Protein AF-A0A812ES78-F1 (afdb_monomer)

Secondary structure (DSSP, 8-state):
-HHHHHHHHTT---PPPSS-HHHHHHHHHHHTSSSS-HHHHHHHHHHHHHHHHHHHHHTTTS-SSSTTS-HHHHHHHHHHHHHHHHHH-SS----HHHHHHHHHHHHHHHHHHHHHHHHHHHHHHHHHHHIIIIITT-HHHHHHHHHHHHHHHHHHHHHHHHHHHHHHH--SS-HHHHHHHHHHHHHHHHHHHHHHHHHHHHHHHHHHHHHHHTT--SS---TTS--HHHHHHHHHHHHHHHHHHHHHHHHHHHHTSS--TTTTS--TTHHHHHHHHHHHHHHHHHHHHHHHHHHHHTT-HHHHHHHHHHHHHHHHHGGGGGS-GGGHHHHHHHHHHHHHHHHHHHHHHHHHHTT--HHHHHHHHHTS--S-STTSTTSTTS-------------------------------SSSSSHHHHHHHGGGG--S-----------HHHHHHHHHS-HHHHHHHHHH----SS--EEEEEEEE--SSTT--SS-HHHHHHHHHHHHHHSTT-EEEEEEEEE-S-TTSS-SS-HHHHHHHHHHHHT-TT--EEEE-SS---HHHHHHHHHHHTS-EEEHHHHHHHHHHHH--SHHHHHHHHHHHHHHHHHHHHHHHHHSHHHHS---HHHHHHHHHHHHHHHHHHHHHHHHHHHHHHHHHHHHHHHHHHHHHHT--EEEEEEBTTSSHHHHHHHHHT-SS----SSTTS--S-EEEEEE-TT--EEEEEEPPPB-TT--HHHHHHHHHHHHHHHH-SEEEEEEESSSTTHHHHHHHHHHHHHHHS-HHHHHTPEEEEE-GGGSPTT------STTEEE-BTTTTBTHHHHHHHHHHHHHHHS-EEEEEEEEETT-HHHHHHHHHSEEEEEEE-TTSSEEEEEEEEEHHHHHHHHHHHGGGTTS--------

Organism: Acanthosepion pharaonis (NCBI:txid158019)

pLDDT: mean 70.63, std 23.58, range [19.98, 97.19]

Radius of gyration: 37.99 Å; Cα contacts (8 Å, |Δi|>4): 906; chains: 1; bounding box: 79×87×125 Å

Solvent-accessible surface area (backbone atoms only — not comparable to full-atom values): 52432 Å² total; per-residue (Å²): 107,69,65,56,52,47,70,74,53,72,73,79,85,71,89,80,88,87,82,60,71,75,60,48,61,59,58,54,61,60,61,73,74,49,78,97,46,66,62,30,55,52,50,45,50,50,52,52,56,45,53,53,52,48,54,54,55,71,59,60,84,66,65,87,82,54,75,88,72,46,75,74,56,56,54,56,53,52,53,53,52,54,53,53,50,69,74,71,59,89,82,72,98,60,60,77,69,57,50,52,52,51,50,53,51,52,52,52,52,51,51,54,52,53,52,53,50,50,41,48,45,60,33,40,40,66,62,48,50,48,38,60,78,73,28,71,84,37,70,69,47,48,50,45,20,54,51,31,26,49,42,42,52,52,18,48,51,54,32,50,51,51,39,53,57,50,55,71,69,55,85,70,100,49,66,69,60,55,50,54,51,36,51,56,47,32,53,52,33,42,54,50,38,50,51,52,48,51,52,50,51,52,52,51,50,51,50,54,49,52,63,51,49,80,71,53,87,84,90,81,75,79,80,79,74,77,48,64,64,55,54,22,35,39,33,8,38,17,38,7,51,48,52,30,46,64,63,44,52,59,58,55,56,55,59,76,46,95,61,65,74,41,86,86,59,47,54,80,54,55,65,60,52,50,19,55,46,30,30,42,48,23,49,38,34,20,27,43,28,32,38,38,50,52,17,61,75,68,70,39,61,69,54,39,52,53,42,56,50,50,50,51,50,54,59,58,46,60,56,57,52,74,72,48,69,92,50,29,67,60,35,46,50,53,44,44,55,50,43,48,50,52,34,53,52,44,44,54,47,30,37,45,76,66,70,34,45,75,65,57,48,51,54,60,59,70,73,55,81,80,96,80,72,82,81,66,76,79,63,76,84,63,89,84,88,87,85,86,82,91,87,85,92,86,87,90,82,90,89,84,88,82,88,81,90,81,88,86,87,88,88,88,89,79,81,77,72,70,66,68,56,63,67,60,76,62,53,89,80,67,89,83,84,79,79,81,73,86,67,93,63,79,44,72,66,59,49,50,41,72,78,61,68,48,65,70,55,52,49,48,43,50,74,68,58,70,72,70,97,62,59,40,31,25,35,37,38,36,62,42,51,86,65,66,98,80,40,69,82,58,55,74,68,56,54,46,53,51,55,49,46,58,44,54,55,36,83,64,30,40,76,78,45,72,46,80,40,75,25,89,44,76,87,44,85,63,41,48,54,72,67,64,43,51,56,49,51,52,56,54,68,73,37,83,76,55,57,29,35,37,40,65,42,50,70,69,53,28,63,45,46,52,50,53,24,64,75,67,72,38,56,67,38,30,40,46,54,55,53,52,51,48,45,60,78,44,38,78,48,73,68,43,44,44,32,49,56,50,43,47,46,66,57,42,61,60,30,52,71,40,55,54,65,68,34,68,83,55,74,74,53,98,46,78,73,50,56,54,51,50,53,49,48,51,51,50,52,53,49,52,50,50,54,49,48,53,51,41,55,50,53,52,52,54,55,49,52,53,51,53,50,54,47,52,53,37,60,76,69,61,54,49,36,36,20,39,40,38,46,44,72,20,45,56,62,34,41,50,29,58,64,44,68,48,81,87,63,75,75,62,102,38,64,53,68,46,57,54,70,44,81,41,72,32,64,37,91,70,56,44,59,34,34,41,33,42,42,50,42,46,69,81,78,66,36,70,78,50,45,69,46,46,47,69,58,48,48,59,52,58,68,31,74,39,42,35,40,29,35,36,64,56,45,94,53,37,69,41,54,48,52,52,51,49,58,55,44,66,77,69,41,59,75,66,58,63,70,67,35,34,39,36,37,19,47,57,82,71,46,68,91,87,70,82,76,85,68,90,50,99,51,52,42,66,25,25,45,88,83,45,45,47,47,71,59,48,43,50,51,53,48,52,53,45,49,74,73,41,74,54,39,81,44,79,42,84,41,56,71,93,34,73,64,54,59,48,40,69,72,74,38,32,69,67,47,75,41,72,37,100,80,66,59,32,28,44,34,33,30,45,40,34,67,68,58,49,51,50,49,48,63,72,58,53,83,59,62,92,76,64,84,81,84,75,92,75,137

Structure (mmCIF, N/CA/C/O backbone):
data_AF-A0A812ES78-F1
#
_entry.id   AF-A0A812ES78-F1
#
loop_
_atom_site.group_PDB
_atom_site.id
_atom_site.type_symbol
_atom_site.label_atom_id
_atom_site.label_alt_id
_atom_site.label_comp_id
_atom_site.label_asym_id
_atom_site.label_entity_id
_atom_site.label_seq_id
_atom_site.pdbx_PDB_ins_code
_atom_site.Cartn_x
_atom_site.Cartn_y
_atom_site.Cartn_z
_atom_site.occupancy
_atom_site.B_iso_or_equiv
_atom_site.auth_seq_id
_atom_site.auth_comp_id
_atom_site.auth_asym_id
_atom_site.auth_atom_id
_atom_site.pdbx_PDB_model_num
ATOM 1 N N . MET A 1 1 ? 6.426 10.282 44.924 1.00 28.56 1 MET A N 1
ATOM 2 C CA . MET A 1 1 ? 5.993 11.117 43.774 1.00 28.56 1 MET A CA 1
ATOM 3 C C . MET A 1 1 ? 6.080 10.393 42.432 1.00 28.56 1 MET A C 1
ATOM 5 O O . MET A 1 1 ? 5.099 10.436 41.704 1.00 28.56 1 MET A O 1
ATOM 9 N N . LEU A 1 2 ? 7.175 9.691 42.109 1.00 24.39 2 LEU A N 1
ATOM 10 C CA . LEU A 1 2 ? 7.268 8.866 40.891 1.00 24.39 2 LEU A CA 1
ATOM 11 C C . LEU A 1 2 ? 6.219 7.732 40.870 1.00 24.39 2 LEU A C 1
ATOM 13 O O . LEU A 1 2 ? 5.549 7.545 39.862 1.00 24.39 2 LEU A O 1
ATOM 17 N N . ASP A 1 3 ? 5.963 7.088 42.015 1.00 25.50 3 ASP A N 1
ATOM 18 C CA . ASP A 1 3 ? 4.891 6.085 42.147 1.00 25.50 3 ASP A CA 1
ATOM 19 C C . ASP A 1 3 ? 3.481 6.675 42.038 1.00 25.50 3 ASP A C 1
ATOM 21 O O . ASP A 1 3 ? 2.593 6.044 41.477 1.00 25.50 3 ASP A O 1
ATOM 25 N N . PHE A 1 4 ? 3.279 7.920 42.485 1.00 29.83 4 PHE A N 1
ATOM 26 C CA . PHE A 1 4 ? 2.024 8.648 42.271 1.00 29.83 4 PHE A CA 1
ATOM 27 C C . PHE A 1 4 ? 1.841 8.997 40.784 1.00 29.83 4 PHE A C 1
ATOM 29 O O . PHE A 1 4 ? 0.738 8.895 40.256 1.00 29.83 4 PHE A O 1
ATOM 36 N N . PHE A 1 5 ? 2.925 9.321 40.073 1.00 28.08 5 PHE A N 1
ATOM 37 C CA . PHE A 1 5 ? 2.930 9.535 38.623 1.00 28.08 5 PHE A CA 1
ATOM 38 C C . PHE A 1 5 ? 2.616 8.248 37.842 1.00 28.08 5 PHE A C 1
ATOM 40 O O . PHE A 1 5 ? 1.822 8.274 36.903 1.00 28.08 5 PHE A O 1
ATOM 47 N N . ILE A 1 6 ? 3.181 7.112 38.258 1.00 32.69 6 ILE A N 1
ATOM 48 C CA . ILE A 1 6 ? 2.980 5.809 37.609 1.00 32.69 6 ILE A CA 1
ATOM 49 C C . ILE A 1 6 ? 1.581 5.250 37.912 1.00 32.69 6 ILE A C 1
ATOM 51 O O . ILE A 1 6 ? 0.901 4.782 36.998 1.00 32.69 6 ILE A O 1
ATOM 55 N N . GLN A 1 7 ? 1.099 5.349 39.155 1.00 29.05 7 GLN A N 1
ATOM 56 C CA . GLN A 1 7 ? -0.223 4.834 39.535 1.00 29.05 7 GLN A CA 1
ATOM 57 C C . GLN A 1 7 ? -1.382 5.702 39.034 1.00 29.05 7 GLN A C 1
ATOM 59 O O . GLN A 1 7 ? -2.423 5.157 38.668 1.00 29.05 7 GLN A O 1
ATOM 64 N N . THR A 1 8 ? -1.216 7.027 38.974 1.00 27.41 8 THR A N 1
ATOM 65 C CA . THR A 1 8 ? -2.306 7.930 38.560 1.00 27.41 8 THR A CA 1
ATOM 66 C C . THR A 1 8 ? -2.418 8.041 37.035 1.00 27.41 8 THR A C 1
ATOM 68 O O . THR A 1 8 ? -3.522 8.202 36.516 1.00 27.41 8 THR A O 1
ATOM 71 N N . PHE A 1 9 ? -1.311 7.892 36.290 1.00 33.19 9 PHE A N 1
ATOM 72 C CA . PHE A 1 9 ? -1.285 8.090 34.831 1.00 33.19 9 PHE A CA 1
ATOM 73 C C . PHE A 1 9 ? -0.925 6.848 34.001 1.00 33.19 9 PHE A C 1
ATOM 75 O O . PHE A 1 9 ? -1.087 6.878 32.780 1.00 33.19 9 PHE A O 1
ATOM 82 N N . GLY A 1 10 ? -0.571 5.722 34.630 1.00 27.12 10 GLY A N 1
ATOM 83 C CA . GLY A 1 10 ? -0.339 4.432 33.960 1.00 27.12 10 GLY A CA 1
ATOM 84 C C . GLY A 1 10 ? -1.567 3.823 33.264 1.00 27.12 10 GLY A C 1
ATOM 85 O O . GLY A 1 10 ? -1.452 2.784 32.626 1.00 27.12 10 GLY A O 1
ATOM 86 N N . ASN A 1 11 ? -2.735 4.473 33.344 1.00 26.42 11 ASN A N 1
ATOM 87 C CA . ASN A 1 11 ? -3.983 4.038 32.708 1.00 26.42 11 ASN A CA 1
ATOM 88 C C . ASN A 1 11 ? -4.496 4.960 31.584 1.00 26.42 11 ASN A C 1
ATOM 90 O O . ASN A 1 11 ? -5.598 4.741 31.073 1.00 26.42 11 ASN A O 1
ATOM 94 N N . ILE A 1 12 ? -3.722 5.957 31.134 1.00 27.69 12 ILE A N 1
ATOM 95 C CA . ILE A 1 12 ? -4.085 6.761 29.951 1.00 27.69 12 ILE A CA 1
ATOM 96 C C . ILE A 1 12 ? -3.491 6.131 28.686 1.00 27.69 12 ILE A C 1
ATOM 98 O O . ILE A 1 12 ? -2.627 6.686 28.024 1.00 27.69 12 ILE A O 1
ATOM 102 N N . ASN A 1 13 ? -3.995 4.951 28.337 1.00 27.56 13 ASN A N 1
ATOM 103 C CA . ASN A 1 13 ? -3.911 4.396 26.987 1.00 27.56 13 ASN A CA 1
ATOM 104 C C . ASN A 1 13 ? -5.300 3.883 26.594 1.00 27.56 13 ASN A C 1
ATOM 106 O O . ASN A 1 13 ? -5.565 2.689 26.494 1.00 27.56 13 ASN A O 1
ATOM 110 N N . ARG A 1 14 ? -6.235 4.820 26.410 1.00 26.97 14 ARG A N 1
ATOM 111 C CA . ARG A 1 14 ? -7.493 4.571 25.699 1.00 26.97 14 ARG A CA 1
ATOM 112 C C . ARG A 1 14 ? -7.799 5.770 24.803 1.00 26.97 14 ARG A C 1
ATOM 114 O O . ARG A 1 14 ? -8.027 6.857 25.332 1.00 26.97 14 ARG A O 1
ATOM 121 N N . PRO A 1 15 ? -7.835 5.614 23.472 1.00 26.17 15 PRO A N 1
ATOM 122 C CA . PRO A 1 15 ? -8.335 6.670 22.607 1.00 26.17 15 PRO A CA 1
ATOM 123 C C . PRO A 1 15 ? -9.850 6.810 22.822 1.00 26.17 15 PRO A C 1
ATOM 125 O O . PRO A 1 15 ? -10.594 5.842 22.673 1.00 26.17 15 PRO A O 1
ATOM 128 N N . ARG A 1 16 ? -10.320 8.012 23.175 1.00 24.00 16 ARG A N 1
ATOM 129 C CA . ARG A 1 16 ? -11.729 8.395 22.988 1.00 24.00 16 ARG A CA 1
ATOM 130 C C . ARG A 1 16 ? -11.893 8.891 21.543 1.00 24.00 16 ARG A C 1
ATOM 132 O O . ARG A 1 16 ? -11.176 9.822 21.174 1.00 24.00 16 ARG A O 1
ATOM 139 N N . PRO A 1 17 ? -12.794 8.329 20.723 1.00 32.72 17 PRO A N 1
ATOM 140 C CA . PRO A 1 17 ? -13.181 8.945 19.462 1.00 32.72 17 PRO A CA 1
ATOM 141 C C . PRO A 1 17 ? -14.348 9.909 19.721 1.00 32.72 17 PRO A C 1
ATOM 143 O O . PRO A 1 17 ? -15.300 9.516 20.385 1.00 32.72 17 PRO A O 1
ATOM 146 N N . ASP A 1 18 ? -14.231 11.173 19.287 1.00 30.78 18 ASP A N 1
ATOM 147 C CA . ASP A 1 18 ? -15.304 11.882 18.544 1.00 30.78 18 ASP A CA 1
ATOM 148 C C . ASP A 1 18 ? -15.150 13.408 18.376 1.00 30.78 18 ASP A C 1
ATOM 150 O O . ASP A 1 18 ? -15.994 14.028 17.736 1.00 30.78 18 ASP A O 1
ATOM 154 N N . THR A 1 19 ? -14.065 14.061 18.804 1.00 29.50 19 THR A N 1
ATOM 155 C CA . THR A 1 19 ? -13.957 15.538 18.648 1.00 29.50 19 THR A CA 1
ATOM 156 C C . THR A 1 19 ? -12.791 16.052 17.801 1.00 29.50 19 THR A C 1
ATOM 158 O O . THR A 1 19 ? -12.587 17.259 17.704 1.00 29.50 19 THR A O 1
ATOM 161 N N . ASP A 1 20 ? -12.065 15.178 17.098 1.00 36.34 20 ASP A N 1
ATOM 162 C CA . ASP A 1 20 ? -10.758 15.535 16.511 1.00 36.34 20 ASP A CA 1
ATOM 163 C C . ASP A 1 20 ? -10.748 15.711 14.970 1.00 36.34 20 ASP A C 1
ATOM 165 O O . ASP A 1 20 ? -9.723 16.015 14.360 1.00 36.34 20 ASP A O 1
ATOM 169 N N . VAL A 1 21 ? -11.889 15.552 14.285 1.00 32.97 21 VAL A N 1
ATOM 170 C CA . VAL A 1 21 ? -11.909 15.474 12.805 1.00 32.97 21 VAL A CA 1
ATOM 171 C C . VAL A 1 21 ? -11.806 16.849 12.120 1.00 32.97 21 VAL A C 1
ATOM 173 O O . VAL A 1 21 ? -11.183 16.967 11.063 1.00 32.97 21 VAL A O 1
ATOM 176 N N . ARG A 1 22 ? -12.324 17.933 12.721 1.00 28.38 22 ARG A N 1
ATOM 177 C CA . ARG A 1 22 ? -12.240 19.282 12.114 1.00 28.38 22 ARG A CA 1
ATOM 178 C C . ARG A 1 22 ? -10.906 19.997 12.349 1.00 28.38 22 ARG A C 1
ATOM 180 O O . ARG A 1 22 ? -10.506 20.779 11.489 1.00 28.38 22 ARG A O 1
ATOM 187 N N . MET A 1 23 ? -10.189 19.710 13.441 1.00 28.39 23 MET A N 1
ATOM 188 C CA . MET A 1 23 ? -8.845 20.271 13.667 1.00 28.39 23 MET A CA 1
ATOM 189 C C . MET A 1 23 ? -7.761 19.552 12.850 1.00 28.39 23 MET A C 1
ATOM 191 O O . MET A 1 23 ? -6.825 20.202 12.377 1.00 28.39 23 MET A O 1
ATOM 195 N N . ARG A 1 24 ? -7.914 18.240 12.598 1.00 27.80 24 ARG A N 1
ATOM 196 C CA . ARG A 1 24 ? -6.965 17.447 11.796 1.00 27.80 24 ARG A CA 1
ATOM 197 C C . ARG A 1 24 ? -6.819 17.940 10.357 1.00 27.80 24 ARG A C 1
ATOM 199 O O . ARG A 1 24 ? -5.692 18.053 9.887 1.00 27.80 24 ARG A O 1
ATOM 206 N N . SER A 1 25 ? -7.908 18.300 9.669 1.00 29.19 25 SER A N 1
ATOM 207 C CA . SER A 1 25 ? -7.805 18.732 8.260 1.00 29.19 25 SER A CA 1
ATOM 208 C C . SER A 1 25 ? -7.087 20.079 8.088 1.00 29.19 25 SER A C 1
ATOM 210 O O . SER A 1 25 ? -6.364 20.272 7.112 1.00 29.19 25 SER A O 1
ATOM 212 N N . ARG A 1 26 ? -7.201 20.995 9.062 1.00 27.58 26 ARG A N 1
ATOM 213 C CA . ARG A 1 26 ? -6.536 22.309 9.003 1.00 27.58 26 ARG A CA 1
ATOM 214 C C . ARG A 1 26 ? -5.067 22.260 9.428 1.00 27.58 26 ARG A C 1
ATOM 216 O O . ARG A 1 26 ? -4.263 22.968 8.835 1.00 27.58 26 ARG A O 1
ATOM 223 N N . ALA A 1 27 ? -4.692 21.397 10.376 1.00 29.55 27 ALA A N 1
ATOM 224 C CA . ALA A 1 27 ? -3.289 21.225 10.772 1.00 29.55 27 ALA A CA 1
ATOM 225 C C . ALA A 1 27 ? -2.450 20.499 9.699 1.00 29.55 27 ALA A C 1
ATOM 227 O O . ALA A 1 27 ? -1.281 20.829 9.514 1.00 29.55 27 ALA A O 1
ATOM 228 N N . ILE A 1 28 ? -3.055 19.556 8.963 1.00 32.34 28 ILE A N 1
ATOM 229 C CA . ILE A 1 28 ? -2.383 18.766 7.914 1.00 32.34 28 ILE A CA 1
ATOM 230 C C . ILE A 1 28 ? -2.148 19.586 6.630 1.00 32.34 28 ILE A C 1
ATOM 232 O O . ILE A 1 28 ? -1.137 19.399 5.953 1.00 32.34 28 ILE A O 1
ATOM 236 N N . ASN A 1 29 ? -3.025 20.545 6.312 1.00 28.56 29 ASN A N 1
ATOM 237 C CA . ASN A 1 29 ? -2.835 21.415 5.143 1.00 28.56 29 ASN A CA 1
ATOM 238 C C . ASN A 1 29 ? -1.760 22.496 5.356 1.00 28.56 29 ASN A C 1
ATOM 240 O O . ASN A 1 29 ? -1.148 22.946 4.390 1.00 28.56 29 ASN A O 1
ATOM 244 N N . ILE A 1 30 ? -1.466 22.871 6.605 1.00 31.86 30 ILE A N 1
ATOM 245 C CA . ILE A 1 30 ? -0.393 23.828 6.921 1.00 31.86 30 ILE A CA 1
ATOM 246 C C . ILE A 1 30 ? 0.985 23.145 6.868 1.00 31.86 30 ILE A C 1
ATOM 248 O O . ILE A 1 30 ? 1.949 23.751 6.401 1.00 31.86 30 ILE A O 1
ATOM 252 N N . THR A 1 31 ? 1.086 21.869 7.257 1.00 31.59 31 THR A N 1
ATOM 253 C CA . THR A 1 31 ? 2.348 21.106 7.224 1.00 31.59 31 THR A CA 1
ATOM 254 C C . THR A 1 31 ? 2.754 20.614 5.833 1.00 31.59 31 THR A C 1
ATOM 256 O O . THR A 1 31 ? 3.939 20.391 5.613 1.00 31.59 31 THR A O 1
ATOM 259 N N . LYS A 1 32 ? 1.826 20.488 4.873 1.00 29.23 32 LYS A N 1
ATOM 260 C CA . LYS A 1 32 ? 2.153 20.092 3.484 1.00 29.23 32 LYS A CA 1
ATOM 261 C C . LYS A 1 32 ? 2.744 21.213 2.619 1.00 29.23 32 LYS A C 1
ATOM 263 O O . LYS A 1 32 ? 3.312 20.926 1.574 1.00 29.23 32 LYS A O 1
ATOM 268 N N . SER A 1 33 ? 2.625 22.476 3.033 1.00 31.33 33 SER A N 1
ATOM 269 C CA . SER A 1 33 ? 2.999 23.637 2.208 1.00 31.33 33 SER A CA 1
ATOM 270 C C . SER A 1 33 ? 4.371 24.245 2.545 1.00 31.33 33 SER A C 1
ATOM 272 O O . SER A 1 33 ? 4.831 25.130 1.825 1.00 31.33 33 SER A O 1
ATOM 274 N N . VAL A 1 34 ? 5.022 23.811 3.625 1.00 29.05 34 VAL A N 1
ATOM 275 C CA . VAL A 1 34 ? 6.315 24.348 4.071 1.00 29.05 34 VAL A CA 1
ATOM 276 C C . VAL A 1 34 ? 7.290 23.180 4.188 1.00 29.05 34 VAL A C 1
ATOM 278 O O . VAL A 1 34 ? 7.294 22.465 5.187 1.00 29.05 34 VAL A O 1
ATOM 281 N N . GLY A 1 35 ? 8.061 22.942 3.125 1.00 29.25 35 GLY A N 1
ATOM 282 C CA . GLY A 1 35 ? 9.176 21.993 3.144 1.00 29.25 35 GLY A CA 1
ATOM 283 C C . GLY A 1 35 ? 10.231 22.402 4.176 1.00 29.25 35 GLY A C 1
ATOM 284 O O . GLY A 1 35 ? 10.423 23.591 4.399 1.00 29.25 35 GLY A O 1
ATOM 285 N N . ASP A 1 36 ? 10.842 21.407 4.826 1.00 31.36 36 ASP A N 1
ATOM 286 C CA . ASP A 1 36 ? 11.993 21.424 5.756 1.00 31.36 36 ASP A CA 1
ATOM 287 C C . ASP A 1 36 ? 12.045 22.470 6.902 1.00 31.36 36 ASP A C 1
ATOM 289 O O . ASP A 1 36 ? 12.940 22.421 7.741 1.00 31.36 36 ASP A O 1
ATOM 293 N N . ASP A 1 37 ? 11.030 23.322 7.053 1.00 39.28 37 ASP A N 1
ATOM 294 C CA . ASP A 1 37 ? 10.971 24.443 8.008 1.00 39.28 37 ASP A CA 1
ATOM 295 C C . ASP A 1 37 ? 9.998 24.184 9.189 1.00 39.28 37 ASP A C 1
ATOM 297 O O . ASP A 1 37 ? 9.338 25.072 9.732 1.00 39.28 37 ASP A O 1
ATOM 301 N N . VAL A 1 38 ? 9.863 22.927 9.625 1.00 43.41 38 VAL A N 1
ATOM 302 C CA . VAL A 1 38 ? 8.895 22.529 10.675 1.00 43.41 38 VAL A CA 1
ATOM 303 C C . VAL A 1 38 ? 9.298 23.037 12.068 1.00 43.41 38 VAL A C 1
ATOM 305 O O . VAL A 1 38 ? 8.436 23.312 12.908 1.00 43.41 38 VAL A O 1
ATOM 308 N N . LEU A 1 39 ? 10.599 23.173 12.338 1.00 42.72 39 LEU A N 1
ATOM 309 C CA . LEU A 1 39 ? 11.100 23.629 13.637 1.00 42.72 39 LEU A CA 1
ATOM 310 C C . LEU A 1 39 ? 11.007 25.155 13.781 1.00 42.72 39 LEU A C 1
ATOM 312 O O . LEU A 1 39 ? 10.615 25.636 14.844 1.00 42.72 39 LEU A O 1
ATOM 316 N N . SER A 1 40 ? 11.269 25.906 12.708 1.00 35.28 40 SER A N 1
ATOM 317 C CA . SER A 1 40 ? 11.150 27.368 12.685 1.00 35.28 40 SER A CA 1
ATOM 318 C C . SER A 1 40 ? 9.693 27.807 12.887 1.00 35.28 40 SER A C 1
ATOM 320 O O . SER A 1 40 ? 9.424 28.669 13.720 1.00 35.28 40 SER A O 1
ATOM 322 N N . VAL A 1 41 ? 8.717 27.136 12.268 1.00 36.34 41 VAL A N 1
ATOM 323 C CA . VAL A 1 41 ? 7.283 27.413 12.494 1.00 36.34 41 VAL A CA 1
ATOM 324 C C . VAL A 1 41 ? 6.843 27.093 13.935 1.00 36.34 41 VAL A C 1
ATOM 326 O O . VAL A 1 41 ? 6.060 27.843 14.520 1.00 36.34 41 VAL A O 1
ATOM 329 N N . ARG A 1 42 ? 7.378 26.031 14.557 1.00 44.50 42 ARG A N 1
ATOM 330 C CA . ARG A 1 42 ? 7.084 25.679 15.964 1.00 44.50 42 ARG A CA 1
ATOM 331 C C . ARG A 1 42 ? 7.721 26.649 16.965 1.00 44.50 42 ARG A C 1
ATOM 333 O O . ARG A 1 42 ? 7.070 27.027 17.935 1.00 44.50 42 ARG A O 1
ATOM 340 N N . LEU A 1 43 ? 8.947 27.102 16.703 1.00 38.72 43 LEU A N 1
ATOM 341 C CA . LEU A 1 43 ? 9.616 28.173 17.457 1.00 38.72 43 LEU A CA 1
ATOM 342 C C . LEU A 1 43 ? 8.928 29.534 17.270 1.00 38.72 43 LEU A C 1
ATOM 344 O O . LEU A 1 43 ? 8.849 30.314 18.212 1.00 38.72 43 LEU A O 1
ATOM 348 N N . CYS A 1 44 ? 8.350 29.795 16.099 1.00 37.12 44 CYS A N 1
ATOM 349 C CA . CYS A 1 44 ? 7.553 30.991 15.827 1.00 37.12 44 CYS A CA 1
ATOM 350 C C . CYS A 1 44 ? 6.209 30.984 16.583 1.00 37.12 44 CYS A C 1
ATOM 352 O O . CYS A 1 44 ? 5.762 32.025 17.069 1.00 37.12 44 CYS A O 1
ATOM 354 N N . PHE A 1 45 ? 5.590 29.806 16.740 1.00 37.00 45 PHE A N 1
ATOM 355 C CA . PHE A 1 45 ? 4.428 29.604 17.615 1.00 37.00 45 PHE A CA 1
ATOM 356 C C . PHE A 1 45 ? 4.765 29.901 19.079 1.00 37.00 45 PHE A C 1
ATOM 358 O O . PHE A 1 45 ? 3.989 30.561 19.763 1.00 37.00 45 PHE A O 1
ATOM 365 N N . LEU A 1 46 ? 5.946 29.467 19.532 1.00 43.00 46 LEU A N 1
ATOM 366 C CA . LEU A 1 46 ? 6.466 29.759 20.869 1.00 43.00 46 LEU A CA 1
ATOM 367 C C . LEU A 1 46 ? 6.717 31.257 21.062 1.00 43.00 46 LEU A C 1
ATOM 369 O O . LEU A 1 46 ? 6.296 31.809 22.072 1.00 43.00 46 LEU A O 1
ATOM 373 N N . PHE A 1 47 ? 7.309 31.930 20.072 1.00 36.47 47 PHE A N 1
ATOM 374 C CA . PHE A 1 47 ? 7.552 33.375 20.113 1.00 36.47 47 PHE A CA 1
ATOM 375 C C . PHE A 1 47 ? 6.245 34.188 20.109 1.00 36.47 47 PHE A C 1
ATOM 377 O O . PHE A 1 47 ? 6.128 35.172 20.828 1.00 36.47 47 PHE A O 1
ATOM 384 N N . SER A 1 48 ? 5.222 33.741 19.369 1.00 34.00 48 SER A N 1
ATOM 385 C CA . SER A 1 48 ? 3.908 34.408 19.311 1.00 34.00 48 SER A CA 1
ATOM 386 C C . SER A 1 48 ? 3.085 34.203 20.589 1.00 34.00 48 SER A C 1
ATOM 388 O O . SER A 1 48 ? 2.460 35.144 21.077 1.00 34.00 48 SER A O 1
ATOM 390 N N . PHE A 1 49 ? 3.124 32.999 21.174 1.00 36.22 49 PHE A N 1
ATOM 391 C CA . PHE A 1 49 ? 2.512 32.718 22.479 1.00 36.22 49 PHE A CA 1
ATOM 392 C C . PHE A 1 49 ? 3.210 33.514 23.598 1.00 36.22 49 PHE A C 1
ATOM 394 O O . PHE A 1 49 ? 2.557 34.015 24.511 1.00 36.22 49 PHE A O 1
ATOM 401 N N . PHE A 1 50 ? 4.528 33.706 23.477 1.00 39.22 50 PHE A N 1
ATOM 402 C CA . PHE A 1 50 ? 5.351 34.484 24.402 1.00 39.22 50 PHE A CA 1
ATOM 403 C C . PHE A 1 50 ? 5.151 36.003 24.269 1.00 39.22 50 PHE A C 1
ATOM 405 O O . PHE A 1 50 ? 5.015 36.674 25.285 1.00 39.22 50 PHE A O 1
ATOM 412 N N . CYS A 1 51 ? 5.027 36.555 23.055 1.00 32.59 51 CYS A N 1
ATOM 413 C CA . CYS A 1 51 ? 4.623 37.955 22.860 1.00 32.59 51 CYS A CA 1
ATOM 414 C C . CYS A 1 51 ? 3.215 38.229 23.416 1.00 32.59 51 CYS A C 1
ATOM 416 O O . CYS A 1 51 ? 2.986 39.300 23.971 1.00 32.59 51 CYS A O 1
ATOM 418 N N . GLY A 1 52 ? 2.295 37.259 23.335 1.00 30.16 52 GLY A N 1
ATOM 419 C CA . GLY A 1 52 ? 0.980 37.341 23.983 1.00 30.16 52 GLY A CA 1
ATOM 420 C C . GLY A 1 52 ? 1.053 37.315 25.516 1.00 30.16 52 GLY A C 1
ATOM 421 O O . GLY A 1 52 ? 0.338 38.062 26.179 1.00 30.16 52 GLY A O 1
ATOM 422 N N . ALA A 1 53 ? 1.955 36.512 26.090 1.00 32.56 53 ALA A N 1
ATOM 423 C CA . ALA A 1 53 ? 2.208 36.488 27.532 1.00 32.56 53 ALA A CA 1
ATOM 424 C C . ALA A 1 53 ? 2.905 37.772 28.029 1.00 32.56 53 ALA A C 1
ATOM 426 O O . ALA A 1 53 ? 2.531 38.298 29.072 1.00 32.56 53 ALA A O 1
ATOM 427 N N . LEU A 1 54 ? 3.847 38.329 27.259 1.00 31.55 54 LEU A N 1
ATOM 428 C CA . LEU A 1 54 ? 4.500 39.615 27.540 1.00 31.55 54 LEU A CA 1
ATOM 429 C C . LEU A 1 54 ? 3.540 40.807 27.422 1.00 31.55 54 LEU A C 1
ATOM 431 O O . LEU A 1 54 ? 3.611 41.716 28.244 1.00 31.55 54 LEU A O 1
ATOM 435 N N . ALA A 1 55 ? 2.613 40.799 26.458 1.00 29.03 55 ALA A N 1
ATOM 436 C CA . ALA A 1 55 ? 1.571 41.825 26.348 1.00 29.03 55 ALA A CA 1
ATOM 437 C C . ALA A 1 55 ? 0.627 41.824 27.567 1.00 29.03 55 ALA A C 1
ATOM 439 O O . ALA A 1 55 ? 0.209 42.886 28.023 1.00 29.03 55 ALA A O 1
ATOM 440 N N . ASN A 1 56 ? 0.366 40.648 28.151 1.00 32.44 56 ASN A N 1
ATOM 441 C CA . ASN A 1 56 ? -0.375 40.524 29.410 1.00 32.44 56 ASN A CA 1
ATOM 442 C C . ASN A 1 56 ? 0.438 40.976 30.638 1.00 32.44 56 ASN A C 1
ATOM 444 O O . ASN A 1 56 ? -0.152 41.458 31.599 1.00 32.44 56 ASN A O 1
ATOM 448 N N . ILE A 1 57 ? 1.773 40.874 30.605 1.00 32.81 57 ILE A N 1
ATOM 449 C CA . ILE A 1 57 ? 2.665 41.386 31.662 1.00 32.81 57 ILE A CA 1
ATOM 450 C C . ILE A 1 57 ? 2.791 42.919 31.585 1.00 32.81 57 ILE A C 1
ATOM 452 O O . ILE A 1 57 ? 2.780 43.586 32.614 1.00 32.81 57 ILE A O 1
ATOM 456 N N . ALA A 1 58 ? 2.821 43.505 30.382 1.00 29.12 58 ALA A N 1
ATOM 457 C CA . ALA A 1 58 ? 2.823 44.962 30.198 1.00 29.12 58 ALA A CA 1
ATOM 458 C C . ALA A 1 58 ? 1.494 45.626 30.626 1.00 29.12 58 ALA A C 1
ATOM 460 O O . ALA A 1 58 ? 1.484 46.785 31.036 1.00 29.12 58 ALA A O 1
ATOM 461 N N . GLY A 1 59 ? 0.381 44.883 30.588 1.00 30.91 59 GLY A N 1
ATOM 462 C CA . GLY A 1 59 ? -0.912 45.297 31.147 1.00 30.91 59 GLY A CA 1
ATOM 463 C C . GLY A 1 59 ? -1.050 45.106 32.666 1.00 30.91 59 GLY A C 1
ATOM 464 O O . GLY A 1 59 ? -2.044 45.540 33.238 1.00 30.91 59 GLY A O 1
ATOM 465 N N . PHE A 1 60 ? -0.063 44.494 33.331 1.00 30.22 60 PHE A N 1
ATOM 466 C CA . PHE A 1 60 ? -0.108 44.101 34.748 1.00 30.22 60 PHE A CA 1
ATOM 467 C C . PHE A 1 60 ? 0.346 45.209 35.719 1.00 30.22 60 PHE A C 1
ATOM 469 O O . PHE A 1 60 ? 0.617 44.941 36.885 1.00 30.22 60 PHE A O 1
ATOM 476 N N . ASN A 1 61 ? 0.439 46.459 35.245 1.00 29.53 61 ASN A N 1
ATOM 477 C CA . ASN A 1 61 ? 0.884 47.612 36.041 1.00 29.53 61 ASN A CA 1
ATOM 478 C C . ASN A 1 61 ? -0.273 48.434 36.648 1.00 29.53 61 ASN A C 1
ATOM 480 O O . ASN A 1 61 ? -0.063 49.492 37.235 1.00 29.53 61 ASN A O 1
ATOM 484 N N . ARG A 1 62 ? -1.516 47.960 36.513 1.00 29.98 62 ARG A N 1
ATOM 485 C CA . ARG A 1 62 ? -2.681 48.455 37.257 1.00 29.98 62 ARG A CA 1
ATOM 486 C C . ARG A 1 62 ? -3.416 47.238 37.802 1.00 29.98 62 ARG A C 1
ATOM 488 O O . ARG A 1 62 ? -3.703 46.339 37.024 1.00 29.98 62 ARG A O 1
ATOM 495 N N . SER A 1 63 ? -3.713 47.233 39.102 1.00 33.81 63 SER A N 1
ATOM 496 C CA . SER A 1 63 ? -4.513 46.215 39.813 1.00 33.81 63 SER A CA 1
ATOM 497 C C . SER A 1 63 ? -3.758 45.048 40.469 1.00 33.81 63 SER A C 1
ATOM 499 O O . SER A 1 63 ? -4.109 43.889 40.273 1.00 33.81 63 SER A O 1
ATOM 501 N N . ILE A 1 64 ? -2.795 45.345 41.352 1.00 29.23 64 ILE A N 1
ATOM 502 C CA . ILE A 1 64 ? -2.331 44.373 42.368 1.00 29.23 64 ILE A CA 1
ATOM 503 C C . ILE A 1 64 ? -3.309 44.284 43.564 1.00 29.23 64 ILE A C 1
ATOM 505 O O . ILE A 1 64 ? -3.379 43.249 44.217 1.00 29.23 64 ILE A O 1
ATOM 509 N N . GLU A 1 65 ? -4.178 45.277 43.789 1.00 28.36 65 GLU A N 1
ATOM 510 C CA . GLU A 1 65 ? -5.170 45.236 44.886 1.00 28.36 65 GLU A CA 1
ATOM 511 C C . GLU A 1 65 ? -6.518 44.582 44.526 1.00 28.36 65 GLU A C 1
ATOM 513 O O . GLU A 1 65 ? -7.327 44.299 45.405 1.00 28.36 65 GLU A O 1
ATOM 518 N N . THR A 1 66 ? -6.786 44.292 43.249 1.00 31.66 66 THR A N 1
ATOM 519 C CA . THR A 1 66 ? -8.131 43.867 42.793 1.00 31.66 66 THR A CA 1
ATOM 520 C C . THR A 1 66 ? -8.254 42.375 42.460 1.00 31.66 66 THR A C 1
ATOM 522 O O . THR A 1 66 ? -9.347 41.897 42.156 1.00 31.66 66 THR A O 1
ATOM 525 N N . VAL A 1 67 ? -7.164 41.601 42.537 1.00 31.14 67 VAL A N 1
ATOM 526 C CA . VAL A 1 67 ? -7.181 40.159 42.207 1.00 31.14 67 VAL A CA 1
ATOM 527 C C . VAL A 1 67 ? -7.760 39.305 43.348 1.00 31.14 67 VAL A C 1
ATOM 529 O O . VAL A 1 67 ? -8.319 38.237 43.092 1.00 31.14 67 VAL A O 1
ATOM 532 N N . CYS A 1 68 ? -7.745 39.799 44.591 1.00 29.56 68 CYS A N 1
ATOM 533 C CA . CYS A 1 68 ? -8.319 39.092 45.744 1.00 29.56 68 CYS A CA 1
ATOM 534 C C . CYS A 1 68 ? -9.823 39.348 45.978 1.00 29.56 68 CYS A C 1
ATOM 536 O O . CYS A 1 68 ? -10.420 38.684 46.820 1.00 29.56 68 CYS A O 1
ATOM 538 N N . SER A 1 69 ? -10.462 40.254 45.231 1.00 30.38 69 SER A N 1
ATOM 539 C CA . SER A 1 69 ? -11.839 40.717 45.499 1.00 30.38 69 SER A CA 1
ATOM 540 C C . SER A 1 69 ? -12.791 40.629 44.295 1.00 30.38 69 SER A C 1
ATOM 542 O O . SER A 1 69 ? -13.867 41.224 44.303 1.00 30.38 69 SER A O 1
ATOM 544 N N . SER A 1 70 ? -12.455 39.842 43.263 1.00 28.56 70 SER A N 1
ATOM 545 C CA . SER A 1 70 ? -13.368 39.593 42.136 1.00 28.56 70 SER A CA 1
ATOM 546 C C . SER A 1 70 ? -14.398 38.486 42.449 1.00 28.56 70 SER A C 1
ATOM 548 O O . SER A 1 70 ? -14.008 37.363 42.796 1.00 28.56 70 SER A O 1
ATOM 550 N N . PRO A 1 71 ? -15.713 38.726 42.250 1.00 29.61 71 PRO A N 1
ATOM 551 C CA . PRO A 1 71 ? -16.776 37.746 42.506 1.00 29.61 71 PRO A CA 1
ATOM 552 C C . PRO A 1 71 ? -16.701 36.485 41.621 1.00 29.61 71 PRO A C 1
ATOM 554 O O . PRO A 1 71 ? -17.346 35.483 41.930 1.00 29.61 71 PRO A O 1
ATOM 557 N N . ALA A 1 72 ? -15.869 36.475 40.571 1.00 33.00 72 ALA A N 1
ATOM 558 C CA . ALA A 1 72 ? -15.633 35.294 39.737 1.00 33.00 72 ALA A CA 1
ATOM 559 C C . ALA A 1 72 ? -14.851 34.176 40.465 1.00 33.00 72 ALA A C 1
ATOM 561 O O . ALA A 1 72 ? -15.100 32.995 40.219 1.00 33.00 72 ALA A O 1
ATOM 562 N N . ASN A 1 73 ? -13.977 34.521 41.420 1.00 33.75 73 ASN A N 1
ATOM 563 C CA . ASN A 1 73 ? -13.206 33.537 42.198 1.00 33.75 73 ASN A CA 1
ATOM 564 C C . ASN A 1 73 ? -14.003 32.961 43.384 1.00 33.75 73 ASN A C 1
ATOM 566 O O . ASN A 1 73 ? -13.761 31.829 43.806 1.00 33.75 73 ASN A O 1
ATOM 570 N N . VAL A 1 74 ? -15.033 33.674 43.854 1.00 34.41 74 VAL A N 1
ATOM 571 C CA . VAL A 1 74 ? -15.956 33.199 44.903 1.00 34.41 74 VAL A CA 1
ATOM 572 C C . VAL A 1 74 ? -16.789 32.000 44.419 1.00 34.41 74 VAL A C 1
ATOM 574 O O . VAL A 1 74 ? -17.095 31.106 45.210 1.00 34.41 74 VAL A O 1
ATOM 577 N N . SER A 1 75 ? -17.096 31.916 43.119 1.00 33.97 75 SER A N 1
ATOM 578 C CA . SER A 1 75 ? -17.795 30.760 42.531 1.00 33.97 75 SER A CA 1
ATOM 579 C C . SER A 1 75 ? -16.937 29.494 42.487 1.00 33.97 75 SER A C 1
ATOM 581 O O . SER A 1 75 ? -17.457 28.410 42.742 1.00 33.97 75 SER A O 1
ATOM 583 N N . LEU A 1 76 ? -15.628 29.612 42.235 1.00 35.34 76 LEU A N 1
ATOM 584 C CA . LEU A 1 76 ? -14.712 28.465 42.229 1.00 35.34 76 LEU A CA 1
ATOM 585 C C . LEU A 1 76 ? -14.501 27.917 43.654 1.00 35.34 76 LEU A C 1
ATOM 587 O O . LEU A 1 76 ? -14.527 26.707 43.870 1.00 35.34 76 LEU A O 1
ATOM 591 N N . ILE A 1 77 ? -14.396 28.813 44.643 1.00 35.62 77 ILE A N 1
ATOM 592 C CA . ILE A 1 77 ? -14.248 28.480 46.072 1.00 35.62 77 ILE A CA 1
ATOM 593 C C . ILE A 1 77 ? -15.535 27.844 46.639 1.00 35.62 77 ILE A C 1
ATOM 595 O O . ILE A 1 77 ? -15.475 26.866 47.393 1.00 35.62 77 ILE A O 1
ATOM 599 N N . LYS A 1 78 ? -16.724 28.314 46.229 1.00 34.28 78 LYS A N 1
ATOM 600 C CA . LYS A 1 78 ? -18.007 27.660 46.562 1.00 34.28 78 LYS A CA 1
ATOM 601 C C . LYS A 1 78 ? -18.132 26.267 45.931 1.00 34.28 78 LYS A C 1
ATOM 603 O O . LYS A 1 78 ? -18.614 25.350 46.592 1.00 34.28 78 LYS A O 1
ATOM 608 N N . TYR A 1 79 ? -17.636 26.078 44.706 1.00 39.09 79 TYR A N 1
ATOM 609 C CA . TYR A 1 79 ? -17.643 24.775 44.028 1.00 39.09 79 TYR A CA 1
ATOM 610 C C . TYR A 1 79 ? -16.723 23.747 44.706 1.00 39.09 79 TYR A C 1
ATOM 612 O O . TYR A 1 79 ? -17.127 22.604 44.925 1.00 39.09 79 TYR A O 1
ATOM 620 N N . PHE A 1 80 ? -15.510 24.150 45.095 1.00 34.31 80 PHE A N 1
ATOM 621 C CA . PHE A 1 80 ? -14.554 23.257 45.760 1.00 34.31 80 PHE A CA 1
ATOM 622 C C . PHE A 1 80 ? -14.913 22.965 47.223 1.00 34.31 80 PHE A C 1
ATOM 624 O O . PHE A 1 80 ? -14.754 21.827 47.666 1.00 34.31 80 PHE A O 1
ATOM 631 N N . SER A 1 81 ? -15.469 23.935 47.959 1.00 34.62 81 SER A N 1
ATOM 632 C CA . SER A 1 81 ? -15.974 23.681 49.319 1.00 34.62 81 SER A CA 1
ATOM 633 C C . SER A 1 81 ? -17.170 22.721 49.319 1.00 34.62 81 SER A C 1
ATOM 635 O O . SER A 1 81 ? -17.229 21.824 50.157 1.00 34.62 81 SER A O 1
ATOM 637 N N . SER A 1 82 ? -18.074 22.825 48.337 1.00 35.91 82 SER A N 1
ATOM 638 C CA . SER A 1 82 ? -19.189 21.885 48.166 1.00 35.91 82 SER A CA 1
ATOM 639 C C . SER A 1 82 ? -18.708 20.478 47.777 1.00 35.91 82 SER A C 1
ATOM 641 O O . SER A 1 82 ? -19.225 19.487 48.294 1.00 35.91 82 SER A O 1
ATOM 643 N N . PHE A 1 83 ? -17.653 20.370 46.961 1.00 35.84 83 PHE A N 1
ATOM 644 C CA . PHE A 1 83 ? -17.030 19.091 46.598 1.00 35.84 83 PHE A CA 1
ATOM 645 C C . PHE A 1 83 ? -16.383 18.374 47.801 1.00 35.84 83 PHE A C 1
ATOM 647 O O . PHE A 1 83 ? -16.589 17.174 47.970 1.00 35.84 83 PHE A O 1
ATOM 654 N N . PHE A 1 84 ? -15.678 19.096 48.682 1.00 33.84 84 PHE A N 1
ATOM 655 C CA . PHE A 1 84 ? -15.044 18.514 49.879 1.00 33.84 84 PHE A CA 1
ATOM 656 C C . PHE A 1 84 ? -16.033 18.172 51.004 1.00 33.84 84 PHE A C 1
ATOM 658 O O . PHE A 1 84 ? -15.898 17.116 51.620 1.00 33.84 84 PHE A O 1
ATOM 665 N N . ILE A 1 85 ? -17.063 19.001 51.232 1.00 43.25 85 ILE A N 1
ATOM 666 C CA . ILE A 1 85 ? -18.139 18.703 52.200 1.00 43.25 85 ILE A CA 1
ATOM 667 C C . ILE A 1 85 ? -18.906 17.435 51.785 1.00 43.25 85 ILE A C 1
ATOM 669 O O . ILE A 1 85 ? -19.297 16.641 52.634 1.00 43.25 85 ILE A O 1
ATOM 673 N N . THR A 1 86 ? -19.057 17.196 50.478 1.00 39.22 86 THR A N 1
ATOM 674 C CA . THR A 1 86 ? -19.731 16.000 49.941 1.00 39.22 86 THR A CA 1
ATOM 675 C C . THR A 1 86 ? -18.865 14.735 50.028 1.00 39.22 86 THR A C 1
ATOM 677 O O . THR A 1 86 ? -19.400 13.633 50.115 1.00 39.22 86 THR A O 1
ATOM 680 N N . LEU A 1 87 ? -17.534 14.868 50.027 1.00 33.06 87 LEU A N 1
ATOM 681 C CA . LEU A 1 87 ? -16.591 13.741 50.086 1.00 33.06 87 LEU A CA 1
ATOM 682 C C . LEU A 1 87 ? -16.304 13.240 51.513 1.00 33.06 87 LEU A C 1
ATOM 684 O O . LEU A 1 87 ? -15.920 12.084 51.662 1.00 33.06 87 LEU A O 1
ATOM 688 N N . TYR A 1 88 ? -16.516 14.070 52.541 1.00 37.75 88 TYR A N 1
ATOM 689 C CA . TYR A 1 88 ? -16.181 13.749 53.941 1.00 37.75 88 TYR A CA 1
ATOM 690 C C . TYR A 1 88 ? -17.340 13.951 54.940 1.00 37.75 88 TYR A C 1
ATOM 692 O O . TYR A 1 88 ? -17.142 13.861 56.148 1.00 37.75 88 TYR A O 1
ATOM 700 N N . GLY A 1 89 ? -18.551 14.240 54.455 1.00 37.06 89 GLY A N 1
ATOM 701 C CA . GLY A 1 89 ? -19.662 14.735 55.271 1.00 37.06 89 GLY A CA 1
ATOM 702 C C . GLY A 1 89 ? -20.577 13.762 56.036 1.00 37.06 89 GLY A C 1
ATOM 703 O O . GLY A 1 89 ? -21.318 14.292 56.862 1.00 37.06 89 GLY A O 1
ATOM 704 N N . PRO A 1 90 ? -20.631 12.424 55.840 1.00 37.03 90 PRO A N 1
ATOM 705 C CA . PRO A 1 90 ? -21.744 11.681 56.439 1.00 37.03 90 PRO A CA 1
ATOM 706 C C . PRO A 1 90 ? -21.459 10.938 57.755 1.00 37.03 90 PRO A C 1
ATOM 708 O O . PRO A 1 90 ? -22.398 10.336 58.259 1.00 37.03 90 PRO A O 1
ATOM 711 N N . GLU A 1 91 ? -20.253 10.953 58.342 1.00 38.78 91 GLU A N 1
ATOM 712 C CA . GLU A 1 91 ? -19.959 10.018 59.457 1.00 38.78 91 GLU A CA 1
ATOM 713 C C . GLU A 1 91 ? -19.681 10.590 60.853 1.00 38.78 91 GLU A C 1
ATOM 715 O O . GLU A 1 91 ? -19.589 9.808 61.792 1.00 38.78 91 GLU A O 1
ATOM 720 N N . TYR A 1 92 ? -19.652 11.906 61.076 1.00 37.81 92 TYR A N 1
ATOM 721 C CA . TYR A 1 92 ? -19.498 12.417 62.447 1.00 37.81 92 TYR A CA 1
ATOM 722 C C . TYR A 1 92 ? -20.553 13.458 62.800 1.00 37.81 92 TYR A C 1
ATOM 724 O O . TYR A 1 92 ? -20.453 14.638 62.466 1.00 37.81 92 TYR A O 1
ATOM 732 N N . GLY A 1 93 ? -21.563 13.002 63.543 1.00 45.97 93 GLY A N 1
ATOM 733 C CA . GLY A 1 93 ? -22.407 13.863 64.358 1.00 45.97 93 GLY A CA 1
ATOM 734 C C . GLY A 1 93 ? -21.566 14.500 65.461 1.00 45.97 93 GLY A C 1
ATOM 735 O O . GLY A 1 93 ? -21.444 13.952 66.550 1.00 45.97 93 GLY A O 1
ATOM 736 N N . ALA A 1 94 ? -20.963 15.653 65.179 1.00 34.41 94 ALA A N 1
ATOM 737 C CA . ALA A 1 94 ? -20.259 16.447 66.175 1.00 34.41 94 ALA A CA 1
ATOM 738 C C . ALA A 1 94 ? -20.575 17.937 65.981 1.00 34.41 94 ALA A C 1
ATOM 740 O O . ALA A 1 94 ? -20.326 18.501 64.921 1.00 34.41 94 ALA A O 1
ATOM 741 N N . SER A 1 95 ? -21.167 18.524 67.030 1.00 43.75 95 SER A N 1
ATOM 742 C CA . SER A 1 95 ? -21.329 19.946 67.383 1.00 43.75 95 SER A CA 1
ATOM 743 C C . SER A 1 95 ? -21.017 21.011 66.312 1.00 43.75 95 SER A C 1
ATOM 745 O O . SER A 1 95 ? -19.917 21.087 65.767 1.00 43.75 95 SER A O 1
ATOM 747 N N . ARG A 1 96 ? -21.949 21.963 66.130 1.00 40.06 96 ARG A N 1
ATOM 748 C CA . ARG A 1 96 ? -21.825 23.155 65.257 1.00 40.06 96 ARG A CA 1
ATOM 749 C C . ARG A 1 96 ? -20.503 23.934 65.417 1.00 40.06 96 ARG A C 1
ATOM 751 O O . ARG A 1 96 ? -20.086 24.583 64.461 1.00 40.06 96 ARG A O 1
ATOM 758 N N . ALA A 1 97 ? -19.825 23.845 66.564 1.00 38.53 97 ALA A N 1
ATOM 759 C CA . ALA A 1 97 ? -18.510 24.453 66.786 1.00 38.53 97 ALA A CA 1
ATOM 760 C C . ALA A 1 97 ? -17.362 23.714 66.060 1.00 38.53 97 ALA A C 1
ATOM 762 O O . ALA A 1 97 ? -16.489 24.355 65.475 1.00 38.53 97 ALA A O 1
ATOM 763 N N . LEU A 1 98 ? -17.396 22.376 66.012 1.00 37.06 98 LEU A N 1
ATOM 764 C CA . LEU A 1 98 ? -16.423 21.553 65.278 1.00 37.06 98 LEU A CA 1
ATOM 765 C C . LEU A 1 98 ? -16.593 21.701 63.760 1.00 37.06 98 LEU A C 1
ATOM 767 O O . LEU A 1 98 ? -15.609 21.755 63.025 1.00 37.06 98 LEU A O 1
ATOM 771 N N . GLY A 1 99 ? -17.839 21.846 63.298 1.00 36.06 99 GLY A N 1
ATOM 772 C CA . GLY A 1 99 ? -18.151 22.122 61.894 1.00 36.06 99 GLY A CA 1
ATOM 773 C C . GLY A 1 99 ? -17.614 23.474 61.412 1.00 36.06 99 GLY A C 1
ATOM 774 O O . GLY A 1 99 ? -17.110 23.562 60.296 1.00 36.06 99 GLY A O 1
ATOM 775 N N . ALA A 1 100 ? -17.653 24.518 62.247 1.00 42.56 100 ALA A N 1
ATOM 776 C CA . ALA A 1 100 ? -17.056 25.818 61.926 1.00 42.56 100 ALA A CA 1
ATOM 777 C C . ALA A 1 100 ? -15.516 25.758 61.890 1.00 42.56 100 ALA A C 1
ATOM 779 O O . ALA A 1 100 ? -14.898 26.338 60.995 1.00 42.56 100 ALA A O 1
ATOM 780 N N . PHE A 1 101 ? -14.909 24.995 62.804 1.00 39.09 101 PHE A N 1
ATOM 781 C CA . PHE A 1 101 ? -13.463 24.765 62.839 1.00 39.09 101 PHE A CA 1
ATOM 782 C C . PHE A 1 101 ? -12.975 24.018 61.587 1.00 39.09 101 PHE A C 1
ATOM 784 O O . PHE A 1 101 ? -12.072 24.492 60.900 1.00 39.09 101 PHE A O 1
ATOM 791 N N . PHE A 1 102 ? -13.638 22.919 61.208 1.00 39.44 102 PHE A N 1
ATOM 792 C CA . PHE A 1 102 ? -13.333 22.176 59.979 1.00 39.44 102 PHE A CA 1
ATOM 793 C C . PHE A 1 102 ? -13.593 22.992 58.711 1.00 39.44 102 PHE A C 1
ATOM 795 O O . PHE A 1 102 ? -12.835 22.882 57.753 1.00 39.44 102 PHE A O 1
ATOM 802 N N . LYS A 1 103 ? -14.624 23.841 58.691 1.00 39.22 103 LYS A N 1
ATOM 803 C CA . LYS A 1 103 ? -14.930 24.693 57.535 1.00 39.22 103 LYS A CA 1
ATOM 804 C C . LYS A 1 103 ? -13.846 25.748 57.308 1.00 39.22 103 LYS A C 1
ATOM 806 O O . LYS A 1 103 ? -13.401 25.895 56.175 1.00 39.22 103 LYS A O 1
ATOM 811 N N . ASN A 1 104 ? -13.353 26.391 58.369 1.00 42.84 104 ASN A N 1
ATOM 812 C CA . ASN A 1 104 ? -12.217 27.314 58.283 1.00 42.84 104 ASN A CA 1
ATOM 813 C C . ASN A 1 104 ? -10.911 26.588 57.918 1.00 42.84 104 ASN A C 1
ATOM 815 O O . ASN A 1 104 ? -10.153 27.085 57.089 1.00 42.84 104 ASN A O 1
ATOM 819 N N . TYR A 1 105 ? -10.679 25.388 58.459 1.00 41.91 105 TYR A N 1
ATOM 820 C CA . TYR A 1 105 ? -9.490 24.579 58.168 1.00 41.91 105 TYR A CA 1
ATOM 821 C C . TYR A 1 105 ? -9.465 24.074 56.711 1.00 41.91 105 TYR A C 1
ATOM 823 O O . TYR A 1 105 ? -8.449 24.184 56.028 1.00 41.91 105 TYR A O 1
ATOM 831 N N . ILE A 1 106 ? -10.606 23.610 56.186 1.00 43.72 106 ILE A N 1
ATOM 832 C CA . ILE A 1 106 ? -10.783 23.201 54.780 1.00 43.72 106 ILE A CA 1
ATOM 833 C C . ILE A 1 106 ? -10.662 24.405 53.836 1.00 43.72 106 ILE A C 1
ATOM 835 O O . ILE A 1 106 ? -10.102 24.279 52.747 1.00 43.72 106 ILE A O 1
ATOM 839 N N . GLN A 1 107 ? -11.144 25.582 54.238 1.00 42.41 107 GLN A N 1
ATOM 840 C CA . GLN A 1 107 ? -11.015 26.805 53.445 1.00 42.41 107 GLN A CA 1
ATOM 841 C C . GLN A 1 107 ? -9.549 27.274 53.373 1.00 42.41 107 GLN A C 1
ATOM 843 O O . GLN A 1 107 ? -9.085 27.635 52.289 1.00 42.41 107 GLN A O 1
ATOM 848 N N . LEU A 1 108 ? -8.789 27.141 54.468 1.00 48.59 108 LEU A N 1
ATOM 849 C CA . LEU A 1 108 ? -7.340 27.380 54.512 1.00 48.59 108 LEU A CA 1
ATOM 850 C C . LEU A 1 108 ? -6.561 26.396 53.611 1.00 48.59 108 LEU A C 1
ATOM 852 O O . LEU A 1 108 ? -5.751 26.817 52.783 1.00 48.59 108 LEU A O 1
ATOM 856 N N . LEU A 1 109 ? -6.877 25.096 53.703 1.00 48.66 109 LEU A N 1
ATOM 857 C CA . LEU A 1 109 ? -6.316 24.024 52.863 1.00 48.66 109 LEU A CA 1
ATOM 858 C C . LEU A 1 109 ? -6.645 24.212 51.373 1.00 48.66 109 LEU A C 1
ATOM 860 O O . LEU A 1 109 ? -5.801 23.956 50.514 1.00 48.66 109 LEU A O 1
ATOM 864 N N . SER A 1 110 ? -7.849 24.699 51.051 1.00 56.31 110 SER A N 1
ATOM 865 C CA . SER A 1 110 ? -8.251 24.984 49.669 1.00 56.31 110 SER A CA 1
ATOM 866 C C . SER A 1 110 ? -7.442 26.134 49.058 1.00 56.31 110 SER A C 1
ATOM 868 O O . SER A 1 110 ? -7.018 26.029 47.908 1.00 56.31 110 SER A O 1
ATOM 870 N N . GLY A 1 111 ? -7.140 27.180 49.839 1.00 58.31 111 GLY A N 1
ATOM 871 C CA . GLY A 1 111 ? -6.294 28.299 49.415 1.00 58.31 111 GLY A CA 1
ATOM 872 C C . GLY A 1 111 ? -4.850 27.869 49.144 1.00 58.31 111 GLY A C 1
ATOM 873 O O . GLY A 1 111 ? -4.313 28.144 48.068 1.00 58.31 111 GLY A O 1
ATOM 874 N N . GLN A 1 112 ? -4.246 27.110 50.062 1.00 63.47 112 GLN A N 1
ATOM 875 C CA . GLN A 1 112 ? -2.883 26.589 49.896 1.00 63.47 112 GLN A CA 1
ATOM 876 C C . GLN A 1 112 ? -2.757 25.646 48.692 1.00 63.47 112 GLN A C 1
ATOM 878 O O . GLN A 1 112 ? -1.828 25.783 47.896 1.00 63.47 112 GLN A O 1
ATOM 883 N N . LEU A 1 113 ? -3.724 24.743 48.493 1.00 64.75 113 LEU A N 1
ATOM 884 C CA . LEU A 1 113 ? -3.727 23.838 47.343 1.00 64.75 113 LEU A CA 1
ATOM 885 C C . LEU A 1 113 ? -3.863 24.598 46.013 1.00 64.75 113 LEU A C 1
ATOM 887 O O . LEU A 1 113 ? -3.188 24.262 45.038 1.00 64.75 113 LEU A O 1
ATOM 891 N N . THR A 1 114 ? -4.700 25.642 45.962 1.00 65.38 114 THR A N 1
ATOM 892 C CA . THR A 1 114 ? -4.832 26.477 44.755 1.00 65.38 114 THR A CA 1
ATOM 893 C C . THR A 1 114 ? -3.560 27.258 44.435 1.00 65.38 114 THR A C 1
ATOM 895 O O . THR A 1 114 ? -3.182 27.347 43.266 1.00 65.38 114 THR A O 1
ATOM 898 N N . PHE A 1 115 ? -2.858 27.760 45.452 1.00 70.94 115 PHE A N 1
ATOM 899 C CA . PHE A 1 115 ? -1.581 28.450 45.277 1.00 70.94 115 PHE A CA 1
ATOM 900 C C . PHE A 1 115 ? -0.481 27.496 44.790 1.00 70.94 115 PHE A C 1
ATOM 902 O O . PHE A 1 115 ? 0.257 27.817 43.857 1.00 70.94 115 PHE A O 1
ATOM 909 N N . LEU A 1 116 ? -0.433 26.281 45.340 1.00 71.00 116 LEU A N 1
ATOM 910 C CA . LEU A 1 116 ? 0.508 25.242 44.926 1.00 71.00 116 LEU A CA 1
ATOM 911 C C . LEU A 1 116 ? 0.294 24.814 43.464 1.00 71.00 116 LEU A C 1
ATOM 913 O O . LEU A 1 116 ? 1.249 24.704 42.691 1.00 71.00 116 LEU A O 1
ATOM 917 N N . LEU A 1 117 ? -0.966 24.633 43.055 1.00 71.25 117 LEU A N 1
ATOM 918 C CA . LEU A 1 117 ? -1.316 24.347 41.662 1.00 71.25 117 LEU A CA 1
ATOM 919 C C . LEU A 1 117 ? -0.916 25.493 40.726 1.00 71.25 117 LEU A C 1
ATOM 921 O O . LEU A 1 117 ? -0.372 25.234 39.652 1.00 71.25 117 LEU A O 1
ATOM 925 N N . LEU A 1 118 ? -1.141 26.748 41.127 1.00 76.81 118 LEU A N 1
ATOM 926 C CA . LEU A 1 118 ? -0.757 27.919 40.337 1.00 76.81 118 LEU A CA 1
ATOM 927 C C . LEU A 1 118 ? 0.752 27.939 40.052 1.00 76.81 118 LEU A C 1
ATOM 929 O O . LEU A 1 118 ? 1.156 28.107 38.902 1.00 76.81 118 LEU A O 1
ATOM 933 N N . LEU A 1 119 ? 1.584 27.711 41.070 1.00 80.31 119 LEU A N 1
ATOM 934 C CA . LEU A 1 119 ? 3.042 27.693 40.917 1.00 80.31 119 LEU A CA 1
ATOM 935 C C . LEU A 1 119 ? 3.521 26.554 40.020 1.00 80.31 119 LEU A C 1
ATOM 937 O O . LEU A 1 119 ? 4.400 26.755 39.180 1.00 80.31 119 LEU A O 1
ATOM 941 N N . PHE A 1 120 ? 2.902 25.380 40.141 1.00 79.56 120 PHE A N 1
ATOM 942 C CA . PHE A 1 120 ? 3.183 24.262 39.250 1.00 79.56 120 PHE A CA 1
ATOM 943 C C . PHE A 1 120 ? 2.844 24.596 37.790 1.00 79.56 120 PHE A C 1
ATOM 945 O O . PHE A 1 120 ? 3.642 24.322 36.893 1.00 79.56 120 PHE A O 1
ATOM 952 N N . PHE A 1 121 ? 1.695 25.231 37.532 1.00 80.56 121 PHE A N 1
ATOM 953 C CA . PHE A 1 121 ? 1.314 25.647 36.179 1.00 80.56 121 PHE A CA 1
ATOM 954 C C . PHE A 1 121 ? 2.218 26.746 35.610 1.00 80.56 121 PHE A C 1
ATOM 956 O O . PHE A 1 121 ? 2.481 26.730 34.407 1.00 80.56 121 PHE A O 1
ATOM 963 N N . ILE A 1 122 ? 2.736 27.656 36.440 1.00 82.88 122 ILE A N 1
ATOM 964 C CA . ILE A 1 122 ? 3.740 28.643 36.011 1.00 82.88 122 ILE A CA 1
ATOM 965 C C . ILE A 1 122 ? 5.034 27.930 35.600 1.00 82.88 122 ILE A C 1
ATOM 967 O O . ILE A 1 122 ? 5.529 28.152 34.497 1.00 82.88 122 ILE A O 1
ATOM 971 N N . ALA A 1 123 ? 5.552 27.035 36.445 1.00 83.12 123 ALA A N 1
ATOM 972 C CA . ALA A 1 123 ? 6.829 26.364 36.209 1.00 83.12 123 ALA A CA 1
ATOM 973 C C . ALA A 1 123 ? 6.782 25.340 35.055 1.00 83.12 123 ALA A C 1
ATOM 975 O O . ALA A 1 123 ? 7.702 25.275 34.239 1.00 83.12 123 ALA A O 1
ATOM 976 N N . PHE A 1 124 ? 5.710 24.543 34.964 1.00 86.00 124 PHE A N 1
ATOM 977 C CA . PHE A 1 124 ? 5.620 23.393 34.055 1.00 86.00 124 PHE A CA 1
ATOM 978 C C . PHE A 1 124 ? 4.518 23.479 33.003 1.00 86.00 124 PHE A C 1
ATOM 980 O O . PHE A 1 124 ? 4.488 22.628 32.117 1.00 86.00 124 PHE A O 1
ATOM 987 N N . GLY A 1 125 ? 3.649 24.492 33.018 1.00 80.88 125 GLY A N 1
ATOM 988 C CA . GLY A 1 125 ? 2.571 24.629 32.033 1.00 80.88 125 GLY A CA 1
ATOM 989 C C . GLY A 1 125 ? 3.071 24.626 30.581 1.00 80.88 125 GLY A C 1
ATOM 990 O O . GLY A 1 125 ? 2.657 23.759 29.804 1.00 80.88 125 GLY A O 1
ATOM 991 N N . PRO A 1 126 ? 3.992 25.528 30.189 1.00 84.38 126 PRO A N 1
ATOM 992 C CA . PRO A 1 126 ? 4.530 25.540 28.829 1.00 84.38 126 PRO A CA 1
ATOM 993 C C . PRO A 1 126 ? 5.329 24.270 28.454 1.00 84.38 126 PRO A C 1
ATOM 995 O O . PRO A 1 126 ? 5.058 23.715 27.384 1.00 84.38 126 PRO A O 1
ATOM 998 N N . PRO A 1 127 ? 6.240 23.736 29.301 1.00 83.62 127 PRO A N 1
ATOM 999 C CA . PRO A 1 127 ? 6.895 22.442 29.060 1.00 83.62 127 PRO A CA 1
ATOM 1000 C C . PRO A 1 127 ? 5.916 21.265 28.911 1.00 83.62 127 PRO A C 1
ATOM 1002 O O . PRO A 1 127 ? 6.116 20.384 28.073 1.00 83.62 127 PRO A O 1
ATOM 1005 N N . PHE A 1 128 ? 4.824 21.260 29.677 1.00 80.06 128 PHE A N 1
ATOM 1006 C CA . PHE A 1 128 ? 3.784 20.237 29.601 1.00 80.06 128 PHE A CA 1
ATOM 1007 C C . PHE A 1 128 ? 2.992 20.325 28.292 1.00 80.06 128 PHE A C 1
ATOM 1009 O O . PHE A 1 128 ? 2.771 19.310 27.626 1.00 80.06 128 PHE A O 1
ATOM 1016 N N . ALA A 1 129 ? 2.637 21.537 27.857 1.00 76.12 129 ALA A N 1
ATOM 1017 C CA . ALA A 1 129 ? 2.027 21.755 26.548 1.00 76.12 129 ALA A CA 1
ATOM 1018 C C . ALA A 1 129 ? 2.961 21.288 25.417 1.00 76.12 129 ALA A C 1
ATOM 1020 O O . ALA A 1 129 ? 2.543 20.562 24.512 1.00 76.12 129 ALA A O 1
ATOM 1021 N N . MET A 1 130 ? 4.247 21.637 25.501 1.00 79.00 130 MET A N 1
ATOM 1022 C CA . MET A 1 130 ? 5.283 21.148 24.592 1.00 79.00 130 MET A CA 1
ATOM 1023 C C . MET A 1 130 ? 5.321 19.616 24.535 1.00 79.00 130 MET A C 1
ATOM 1025 O O . MET A 1 130 ? 5.289 19.048 23.439 1.00 79.00 130 MET A O 1
ATOM 1029 N N . PHE A 1 131 ? 5.321 18.944 25.687 1.00 79.69 131 PHE A N 1
ATOM 1030 C CA . PHE A 1 131 ? 5.309 17.486 25.765 1.00 79.69 131 PHE A CA 1
ATOM 1031 C C . PHE A 1 131 ? 4.085 16.882 25.061 1.00 79.69 131 PHE A C 1
ATOM 1033 O O . PHE A 1 131 ? 4.249 16.063 24.152 1.00 79.69 131 PHE A O 1
ATOM 1040 N N . ILE A 1 132 ? 2.873 17.335 25.399 1.00 71.56 132 ILE A N 1
ATOM 1041 C CA . ILE A 1 132 ? 1.618 16.819 24.822 1.00 71.56 132 ILE A CA 1
ATOM 1042 C C . ILE A 1 132 ? 1.578 17.011 23.303 1.00 71.56 132 ILE A C 1
ATOM 1044 O O . ILE A 1 132 ? 1.248 16.085 22.556 1.00 71.56 132 ILE A O 1
ATOM 1048 N N . PHE A 1 133 ? 1.901 18.212 22.821 1.00 72.81 133 PHE A N 1
ATOM 1049 C CA . PHE A 1 133 ? 1.699 18.540 21.411 1.00 72.81 133 PHE A CA 1
ATOM 1050 C C . PHE A 1 133 ? 2.821 18.040 20.498 1.00 72.81 133 PHE A C 1
ATOM 1052 O O . PHE A 1 133 ? 2.555 17.774 19.319 1.00 72.81 133 PHE A O 1
ATOM 1059 N N . THR A 1 134 ? 4.050 17.899 21.009 1.00 75.56 134 THR A N 1
ATOM 1060 C CA . THR A 1 134 ? 5.229 17.613 20.171 1.00 75.56 134 THR A CA 1
ATOM 1061 C C . THR A 1 134 ? 5.893 16.258 20.426 1.00 75.56 134 THR A C 1
ATOM 1063 O O . THR A 1 134 ? 6.451 15.696 19.476 1.00 75.56 134 THR A O 1
ATOM 1066 N N . ILE A 1 135 ? 5.816 15.715 21.647 1.00 79.25 135 ILE A N 1
ATOM 1067 C CA . ILE A 1 135 ? 6.565 14.516 22.066 1.00 79.25 135 ILE A CA 1
ATOM 1068 C C . ILE A 1 135 ? 5.651 13.310 22.269 1.00 79.25 135 ILE A C 1
ATOM 1070 O O . ILE A 1 135 ? 5.931 12.260 21.705 1.00 79.25 135 ILE A O 1
ATOM 1074 N N . ALA A 1 136 ? 4.530 13.464 22.980 1.00 76.44 136 ALA A N 1
ATOM 1075 C CA . ALA A 1 136 ? 3.657 12.358 23.395 1.00 76.44 136 ALA A CA 1
ATOM 1076 C C . ALA A 1 136 ? 3.081 11.520 22.235 1.00 76.44 136 ALA A C 1
ATOM 1078 O O . ALA A 1 136 ? 2.627 10.400 22.442 1.00 76.44 136 ALA A O 1
ATOM 1079 N N . LYS A 1 137 ? 3.099 12.056 21.009 1.00 76.12 137 LYS A N 1
ATOM 1080 C CA . LYS A 1 137 ? 2.608 11.378 19.800 1.00 76.12 137 LYS A CA 1
ATOM 1081 C C . LYS A 1 137 ? 3.573 10.334 19.236 1.00 76.12 137 LYS A C 1
ATOM 1083 O O . LYS A 1 137 ? 3.149 9.529 18.416 1.00 76.12 137 LYS A O 1
ATOM 1088 N N . ASP A 1 138 ? 4.849 10.388 19.609 1.00 74.31 138 ASP A N 1
ATOM 1089 C CA . ASP A 1 138 ? 5.906 9.553 19.042 1.00 74.31 138 ASP A CA 1
ATOM 1090 C C . ASP A 1 138 ? 6.678 8.860 20.180 1.00 74.31 138 ASP A C 1
ATOM 1092 O O . ASP A 1 138 ? 7.376 9.539 20.945 1.00 74.31 138 ASP A O 1
ATOM 1096 N N . PRO A 1 139 ? 6.570 7.524 20.322 1.00 80.62 139 PRO A N 1
ATOM 1097 C CA . PRO A 1 139 ? 7.183 6.801 21.433 1.00 80.62 139 PRO A CA 1
ATOM 1098 C C . PRO A 1 139 ? 8.710 6.936 21.446 1.00 80.62 139 PRO A C 1
ATOM 1100 O O . PRO A 1 139 ? 9.305 6.958 22.523 1.00 80.62 139 PRO A O 1
ATOM 1103 N N . LEU A 1 140 ? 9.355 7.113 20.285 1.00 82.88 140 LEU A N 1
ATOM 1104 C CA . LEU A 1 140 ? 10.804 7.304 20.215 1.00 82.88 140 LEU A CA 1
ATOM 1105 C C . LEU A 1 140 ? 11.227 8.606 20.909 1.00 82.88 140 LEU A C 1
ATOM 1107 O O . LEU A 1 140 ? 12.227 8.637 21.625 1.00 82.88 140 LEU A O 1
ATOM 1111 N N . ARG A 1 141 ? 10.438 9.678 20.763 1.00 87.69 141 ARG A N 1
ATOM 1112 C CA . ARG A 1 141 ? 10.704 10.965 21.432 1.00 87.69 141 ARG A CA 1
ATOM 1113 C C . ARG A 1 141 ? 10.517 10.861 22.938 1.00 87.69 141 ARG A C 1
ATOM 1115 O O . ARG A 1 141 ? 11.273 11.478 23.680 1.00 87.69 141 ARG A O 1
ATOM 1122 N N . VAL A 1 142 ? 9.545 10.072 23.392 1.00 87.62 142 VAL A N 1
ATOM 1123 C CA . VAL A 1 142 ? 9.345 9.813 24.825 1.00 87.62 142 VAL A CA 1
ATOM 1124 C C . VAL A 1 142 ? 10.561 9.088 25.410 1.00 87.62 142 VAL A C 1
ATOM 1126 O O . VAL A 1 142 ? 11.069 9.507 26.447 1.00 87.62 142 VAL A O 1
ATOM 1129 N N . ILE A 1 143 ? 11.090 8.074 24.716 1.00 88.25 143 ILE A N 1
ATOM 1130 C CA . ILE A 1 143 ? 12.298 7.347 25.143 1.00 88.25 143 ILE A CA 1
ATOM 1131 C C . ILE A 1 143 ? 13.509 8.286 25.215 1.00 88.25 143 ILE A C 1
ATOM 1133 O O . ILE A 1 143 ? 14.212 8.299 26.224 1.00 88.25 143 ILE A O 1
ATOM 1137 N N . VAL A 1 144 ? 13.736 9.104 24.180 1.00 90.56 144 VAL A N 1
ATOM 1138 C CA . VAL A 1 144 ? 14.849 10.073 24.154 1.00 90.56 144 VAL A CA 1
ATOM 1139 C C . VAL A 1 144 ? 14.728 11.096 25.286 1.00 90.56 144 VAL A C 1
ATOM 1141 O O . VAL A 1 144 ? 15.738 11.412 25.910 1.00 90.56 144 VAL A O 1
ATOM 1144 N N . LEU A 1 145 ? 13.516 11.576 25.588 1.00 93.81 145 LEU A N 1
ATOM 1145 C CA . LEU A 1 145 ? 13.269 12.503 26.696 1.00 93.81 145 LEU A CA 1
ATOM 1146 C C . LEU A 1 145 ? 13.584 11.873 28.058 1.00 93.81 145 LEU A C 1
ATOM 1148 O O . LEU A 1 145 ? 14.234 12.500 28.888 1.00 93.81 145 LEU A O 1
ATOM 1152 N N . ILE A 1 146 ? 13.144 10.634 28.296 1.00 93.19 146 ILE A N 1
ATOM 1153 C CA . ILE A 1 146 ? 13.418 9.924 29.555 1.00 93.19 146 ILE A CA 1
ATOM 1154 C C . ILE A 1 146 ? 14.921 9.657 29.695 1.00 93.19 146 ILE A C 1
ATOM 1156 O O . ILE A 1 146 ? 15.498 9.892 30.757 1.00 93.19 146 ILE A O 1
ATOM 1160 N N . ALA A 1 147 ? 15.570 9.214 28.616 1.00 93.62 147 ALA A N 1
ATOM 1161 C CA . ALA A 1 147 ? 16.999 8.938 28.614 1.00 93.62 147 ALA A CA 1
ATOM 1162 C C . ALA A 1 147 ? 17.831 10.211 28.846 1.00 93.62 147 ALA A C 1
ATOM 1164 O O . ALA A 1 147 ? 18.787 10.176 29.617 1.00 93.62 147 ALA A O 1
ATOM 1165 N N . SER A 1 148 ? 17.464 11.350 28.248 1.00 95.56 148 SER A N 1
ATOM 1166 C CA . SER A 1 148 ? 18.189 12.603 28.480 1.00 95.56 148 SER A CA 1
ATOM 1167 C C . SER A 1 148 ? 18.008 13.112 29.918 1.00 95.56 148 SER A C 1
ATOM 1169 O O . SER A 1 148 ? 18.988 13.527 30.538 1.00 95.56 148 SER A O 1
ATOM 1171 N N . SER A 1 149 ? 16.809 12.978 30.499 1.00 95.75 149 SER A N 1
ATOM 1172 C CA . SER A 1 149 ? 16.568 13.256 31.923 1.00 95.75 149 SER A CA 1
ATOM 1173 C C . SER A 1 149 ? 17.428 12.382 32.842 1.00 95.75 149 SER A C 1
ATOM 1175 O O . SER A 1 149 ? 17.983 12.869 33.826 1.00 95.75 149 SER A O 1
ATOM 1177 N N . PHE A 1 150 ? 17.595 11.100 32.506 1.00 95.88 150 PHE A N 1
ATOM 1178 C CA . PHE A 1 150 ? 18.468 10.189 33.249 1.00 95.88 150 PHE A CA 1
ATOM 1179 C C . PHE A 1 150 ? 19.945 10.613 33.195 1.00 95.88 150 PHE A C 1
ATOM 1181 O O . PHE A 1 150 ? 20.625 10.609 34.219 1.00 95.88 150 PHE A O 1
ATOM 1188 N N . PHE A 1 151 ? 20.444 11.042 32.030 1.00 96.44 151 PHE A N 1
ATOM 1189 C CA . PHE A 1 151 ? 21.820 11.543 31.897 1.00 96.44 151 PHE A CA 1
ATOM 1190 C C . PHE A 1 151 ? 22.064 12.817 32.713 1.00 96.44 151 PHE A C 1
ATOM 1192 O O . PHE A 1 151 ? 23.152 12.989 33.263 1.00 96.44 151 PHE A O 1
ATOM 1199 N N . TRP A 1 152 ? 21.058 13.686 32.839 1.00 96.56 152 TRP A N 1
ATOM 1200 C CA . TRP A 1 152 ? 21.146 14.834 33.739 1.00 96.56 152 TRP A CA 1
ATOM 1201 C C . TRP A 1 152 ? 21.246 14.396 35.208 1.00 96.56 152 TRP A C 1
ATOM 1203 O O . TRP A 1 152 ? 22.126 14.880 35.919 1.00 96.56 152 TRP A O 1
ATOM 1213 N N . LEU A 1 153 ? 20.436 13.425 35.652 1.00 94.62 153 LEU A N 1
ATOM 1214 C CA . LEU A 1 153 ? 20.527 12.884 37.019 1.00 94.62 153 LEU A CA 1
ATOM 1215 C C . LEU A 1 153 ? 21.903 12.287 37.312 1.00 94.62 153 LEU A C 1
ATOM 1217 O O . LEU A 1 153 ? 22.471 12.536 38.373 1.00 94.62 153 LEU A O 1
ATOM 1221 N N . LEU A 1 154 ? 22.462 11.547 36.355 1.00 95.06 154 LEU A N 1
ATOM 1222 C CA . LEU A 1 154 ? 23.798 10.972 36.481 1.00 95.06 154 LEU A CA 1
ATOM 1223 C C . LEU A 1 154 ? 24.880 12.059 36.585 1.00 95.06 154 LEU A C 1
ATOM 1225 O O . LEU A 1 154 ? 25.809 11.928 37.381 1.00 95.06 154 LEU A O 1
ATOM 1229 N N . SER A 1 155 ? 24.732 13.157 35.838 1.00 95.94 155 SER A N 1
ATOM 1230 C CA . SER A 1 155 ? 25.645 14.302 35.926 1.00 95.94 155 SER A CA 1
ATOM 1231 C C . SER A 1 155 ? 25.599 14.986 37.297 1.00 95.94 155 SER A C 1
ATOM 1233 O O . SER A 1 155 ? 26.646 15.318 37.854 1.00 95.94 155 SER A O 1
ATOM 1235 N N . LEU A 1 156 ? 24.402 15.127 37.880 1.00 91.88 156 LEU A N 1
ATOM 1236 C CA . LEU A 1 156 ? 24.223 15.702 39.211 1.00 91.88 156 LEU A CA 1
ATOM 1237 C C . LEU A 1 156 ? 24.784 14.775 40.296 1.00 91.88 156 LEU A C 1
ATOM 1239 O O . LEU A 1 156 ? 25.464 15.246 41.204 1.00 91.88 156 LEU A O 1
ATOM 1243 N N . LEU A 1 157 ? 24.554 13.464 40.175 1.00 92.88 157 LEU A N 1
ATOM 1244 C CA . LEU A 1 157 ? 25.087 12.457 41.093 1.00 92.88 157 LEU A CA 1
ATOM 1245 C C . LEU A 1 157 ? 26.619 12.510 41.148 1.00 92.88 157 LEU A C 1
ATOM 1247 O O . LEU A 1 157 ? 27.191 12.608 42.231 1.00 92.88 157 LEU A O 1
ATOM 1251 N N . LEU A 1 158 ? 27.287 12.505 39.990 1.00 91.69 158 LEU A N 1
ATOM 1252 C CA . LEU A 1 158 ? 28.751 12.569 39.925 1.00 91.69 158 LEU A CA 1
ATOM 1253 C C . LEU A 1 158 ? 29.297 13.896 40.455 1.00 91.69 158 LEU A C 1
ATOM 1255 O O . LEU A 1 158 ? 30.280 13.900 41.197 1.00 91.69 158 LEU A O 1
ATOM 1259 N N . SER A 1 159 ? 28.632 15.012 40.148 1.00 91.75 159 SER A N 1
ATOM 1260 C CA . SER A 1 159 ? 28.994 16.308 40.724 1.00 91.75 159 SER A CA 1
ATOM 1261 C C . SER A 1 159 ? 28.831 16.331 42.247 1.00 91.75 159 SER A C 1
ATOM 1263 O O . SER A 1 159 ? 29.659 16.924 42.937 1.00 91.75 159 SER A O 1
ATOM 1265 N N . SER A 1 160 ? 27.789 15.694 42.788 1.00 89.44 160 SER A N 1
ATOM 1266 C CA . SER A 1 160 ? 27.547 15.619 44.232 1.00 89.44 160 SER A CA 1
ATOM 1267 C C . SER A 1 160 ? 28.586 14.753 44.943 1.00 89.44 160 SER A C 1
ATOM 1269 O O . SER A 1 160 ? 29.003 15.097 46.048 1.00 89.44 160 SER A O 1
ATOM 1271 N N . ILE A 1 161 ? 29.024 13.652 44.322 1.00 89.75 161 ILE A N 1
ATOM 1272 C CA . ILE A 1 161 ? 30.103 12.802 44.848 1.00 89.75 161 ILE A CA 1
ATOM 1273 C C . ILE A 1 161 ? 31.413 13.594 44.899 1.00 89.75 161 ILE A C 1
ATOM 1275 O O . ILE A 1 161 ? 32.090 13.584 45.926 1.00 89.75 161 ILE A O 1
ATOM 1279 N N . LEU A 1 162 ? 31.742 14.328 43.827 1.00 86.06 162 LEU A N 1
ATOM 1280 C CA . LEU A 1 162 ? 32.933 15.178 43.797 1.00 86.06 162 LEU A CA 1
ATOM 1281 C C . LEU A 1 162 ? 32.874 16.265 44.878 1.00 86.06 162 LEU A C 1
ATOM 1283 O O . LEU A 1 162 ? 33.850 16.469 45.596 1.00 86.06 162 LEU A O 1
ATOM 1287 N N . TRP A 1 163 ? 31.727 16.931 45.029 1.00 85.19 163 TRP A N 1
ATOM 1288 C CA . TRP A 1 163 ? 31.537 17.933 46.077 1.00 85.19 163 TRP A CA 1
ATOM 1289 C C . TRP A 1 163 ? 31.708 17.338 47.481 1.00 85.19 163 TRP A C 1
ATOM 1291 O O . TRP A 1 163 ? 32.401 17.926 48.308 1.00 85.19 163 TRP A O 1
ATOM 1301 N N . PHE A 1 164 ? 31.136 16.158 47.744 1.00 84.50 164 PHE A N 1
ATOM 1302 C CA . PHE A 1 164 ? 31.265 15.473 49.033 1.00 84.50 164 PHE A CA 1
ATOM 1303 C C . PHE A 1 164 ? 32.721 15.097 49.345 1.00 84.50 164 PHE A C 1
ATOM 1305 O O . PHE A 1 164 ? 33.203 15.379 50.442 1.00 84.50 164 PHE A O 1
ATOM 1312 N N . ALA A 1 165 ? 33.441 14.537 48.368 1.00 84.50 165 ALA A N 1
ATOM 1313 C CA . ALA A 1 165 ? 34.853 14.188 48.516 1.00 84.50 165 ALA A CA 1
ATOM 1314 C C . ALA A 1 165 ? 35.722 15.425 48.801 1.00 84.50 165 ALA A C 1
ATOM 1316 O O . ALA A 1 165 ? 36.542 15.420 49.716 1.00 84.50 165 ALA A O 1
ATOM 1317 N N . LEU A 1 166 ? 35.506 16.520 48.067 1.00 81.88 166 LEU A N 1
ATOM 1318 C CA . LEU A 1 166 ? 36.256 17.763 48.264 1.00 81.88 166 LEU A CA 1
ATOM 1319 C C . LEU A 1 166 ? 35.926 18.455 49.583 1.00 81.88 166 LEU A C 1
ATOM 1321 O O . LEU A 1 166 ? 36.820 19.006 50.222 1.00 81.88 166 LEU A O 1
ATOM 1325 N N . LYS A 1 167 ? 34.664 18.397 50.021 1.00 79.31 167 LYS A N 1
ATOM 1326 C CA . LYS A 1 167 ? 34.256 18.900 51.335 1.00 79.31 167 LYS A CA 1
ATOM 1327 C C . LYS A 1 167 ? 35.005 18.187 52.463 1.00 79.31 167 LYS A C 1
ATOM 1329 O O . LYS A 1 167 ? 35.348 18.833 53.444 1.00 79.31 167 LYS A O 1
ATOM 1334 N N . GLN A 1 168 ? 35.259 16.886 52.330 1.00 77.94 168 GLN A N 1
ATOM 1335 C CA . GLN A 1 168 ? 36.000 16.116 53.332 1.00 77.94 168 GLN A CA 1
ATOM 1336 C C . GLN A 1 168 ? 37.498 16.456 53.358 1.00 77.94 168 GLN A C 1
ATOM 1338 O O . GLN A 1 168 ? 38.125 16.377 54.409 1.00 77.94 168 GLN A O 1
ATOM 1343 N N . ILE A 1 169 ? 38.066 16.851 52.217 1.00 75.75 169 ILE A N 1
ATOM 1344 C CA . ILE A 1 169 ? 39.475 17.258 52.103 1.00 75.75 169 ILE A CA 1
ATOM 1345 C C . ILE A 1 169 ? 39.684 18.683 52.648 1.00 75.75 169 ILE A C 1
ATOM 1347 O O . ILE A 1 169 ? 40.724 18.985 53.232 1.00 75.75 169 ILE A O 1
ATOM 1351 N N . TRP A 1 170 ? 38.695 19.566 52.485 1.00 70.19 170 TRP A N 1
ATOM 1352 C CA . TRP A 1 170 ? 38.778 20.966 52.898 1.00 70.19 170 TRP A CA 1
ATOM 1353 C C . TRP A 1 170 ? 38.345 21.155 54.364 1.00 70.19 170 TRP A C 1
ATOM 1355 O O . TRP A 1 170 ? 37.200 21.499 54.661 1.00 70.19 170 TRP A O 1
ATOM 1365 N N . ASN A 1 171 ? 39.274 20.965 55.303 1.00 56.94 171 ASN A N 1
ATOM 1366 C CA . ASN A 1 171 ? 39.053 21.274 56.720 1.00 56.94 171 ASN A CA 1
ATOM 1367 C C . ASN A 1 171 ? 39.003 22.800 56.960 1.00 56.94 171 ASN A C 1
ATOM 1369 O O . ASN A 1 171 ? 40.038 23.460 56.972 1.00 56.94 171 ASN A O 1
ATOM 1373 N N . GLY A 1 172 ? 37.810 23.357 57.210 1.00 53.09 172 GLY A N 1
ATOM 1374 C CA . GLY A 1 172 ? 37.642 24.653 57.895 1.00 53.09 172 GLY A CA 1
ATOM 1375 C C . GLY A 1 172 ? 36.812 25.725 57.168 1.00 53.09 172 GLY A C 1
ATOM 1376 O O . GLY A 1 172 ? 37.022 25.985 55.988 1.00 53.09 172 GLY A O 1
ATOM 1377 N N . ASN A 1 173 ? 35.873 26.334 57.917 1.00 55.59 173 ASN A N 1
ATOM 1378 C CA . ASN A 1 173 ? 35.161 27.637 57.835 1.00 55.59 173 ASN A CA 1
ATOM 1379 C C . ASN A 1 173 ? 34.866 28.367 56.499 1.00 55.59 173 ASN A C 1
ATOM 1381 O O . ASN A 1 173 ? 34.277 29.447 56.523 1.00 55.59 173 ASN A O 1
ATOM 1385 N N . GLN A 1 174 ? 35.153 27.800 55.330 1.00 62.62 174 GLN A N 1
ATOM 1386 C CA . GLN A 1 174 ? 34.909 28.406 54.017 1.00 62.62 174 GLN A CA 1
ATOM 1387 C C . GLN A 1 174 ? 33.797 27.684 53.233 1.00 62.62 174 GLN A C 1
ATOM 1389 O O . GLN A 1 174 ? 33.925 27.404 52.041 1.00 62.62 174 GLN A O 1
ATOM 1394 N N . LEU A 1 175 ? 32.656 27.414 53.884 1.00 62.28 175 LEU A N 1
ATOM 1395 C CA . LEU A 1 175 ? 31.509 26.747 53.241 1.00 62.28 175 LEU A CA 1
ATOM 1396 C C . LEU A 1 175 ? 31.026 27.460 51.963 1.00 62.28 175 LEU A C 1
ATOM 1398 O O . LEU A 1 175 ? 30.599 26.796 51.021 1.00 62.28 175 LEU A O 1
ATOM 1402 N N . ARG A 1 176 ? 31.114 28.797 51.896 1.00 62.31 176 ARG A N 1
ATOM 1403 C CA . ARG A 1 176 ? 30.666 29.574 50.724 1.00 62.31 176 ARG A CA 1
ATOM 1404 C C . ARG A 1 176 ? 31.503 29.293 49.470 1.00 62.31 176 ARG A C 1
ATOM 1406 O O . ARG A 1 176 ? 30.933 29.106 48.399 1.00 62.31 176 ARG A O 1
ATOM 1413 N N . TYR A 1 177 ? 32.827 29.183 49.598 1.00 65.50 177 TYR A N 1
ATOM 1414 C CA . TYR A 1 177 ? 33.705 28.853 48.469 1.00 65.50 177 TYR A CA 1
ATOM 1415 C C . TYR A 1 177 ? 33.507 27.406 47.998 1.00 65.50 177 TYR A C 1
ATOM 1417 O O . TYR A 1 177 ? 33.480 27.154 46.795 1.00 65.50 177 TYR A O 1
ATOM 1425 N N . SER A 1 178 ? 33.252 26.476 48.924 1.00 68.50 178 SER A N 1
ATOM 1426 C CA . SER A 1 178 ? 32.907 25.083 48.600 1.00 68.50 178 SER A CA 1
ATOM 1427 C C . SER A 1 178 ? 31.597 24.960 47.801 1.00 68.50 178 SER A C 1
ATOM 1429 O O . SER A 1 178 ? 31.497 24.115 46.910 1.00 68.50 178 SER A O 1
ATOM 1431 N N . LEU A 1 179 ? 30.602 25.817 48.062 1.00 71.50 179 LEU A N 1
ATOM 1432 C CA . LEU A 1 179 ? 29.336 25.833 47.314 1.00 71.50 179 LEU A CA 1
ATOM 1433 C C . LEU A 1 179 ? 29.488 26.410 45.903 1.00 71.50 179 LEU A C 1
ATOM 1435 O O . LEU A 1 179 ? 28.968 25.824 44.954 1.00 71.50 179 LEU A O 1
ATOM 1439 N N . ILE A 1 180 ? 30.228 27.514 45.748 1.00 75.25 180 ILE A N 1
ATOM 1440 C CA . ILE A 1 180 ? 30.527 28.094 44.426 1.00 75.25 180 ILE A CA 1
ATOM 1441 C C . ILE A 1 180 ? 31.309 27.082 43.586 1.00 75.25 180 ILE A C 1
ATOM 1443 O O . ILE A 1 180 ? 30.981 26.847 42.424 1.00 75.25 180 ILE A O 1
ATOM 1447 N N . PHE A 1 181 ? 32.292 26.423 44.197 1.00 77.62 181 PHE A N 1
ATOM 1448 C CA . PHE A 1 181 ? 33.035 25.347 43.559 1.00 77.62 181 PHE A CA 1
ATOM 1449 C C . PHE A 1 181 ? 32.098 24.201 43.138 1.00 77.62 181 PHE A C 1
ATOM 1451 O O . PHE A 1 181 ? 32.104 23.796 41.979 1.00 77.62 181 PHE A O 1
ATOM 1458 N N . GLY A 1 182 ? 31.214 23.732 44.026 1.00 81.06 182 GLY A N 1
ATOM 1459 C CA . GLY A 1 182 ? 30.213 22.708 43.697 1.00 81.06 182 GLY A CA 1
ATOM 1460 C C . GLY A 1 182 ? 29.307 23.090 42.520 1.00 81.06 182 GLY A C 1
ATOM 1461 O O . GLY A 1 182 ? 29.079 22.268 41.630 1.00 81.06 182 GLY A O 1
ATOM 1462 N N . LEU A 1 183 ? 28.851 24.345 42.464 1.00 84.69 183 LEU A N 1
ATOM 1463 C CA . LEU A 1 183 ? 28.034 24.868 41.367 1.00 84.69 183 LEU A CA 1
ATOM 1464 C C . LEU A 1 183 ? 28.787 24.826 40.032 1.00 84.69 183 LEU A C 1
ATOM 1466 O O . LEU A 1 183 ? 28.261 24.296 39.052 1.00 84.69 183 LEU A O 1
ATOM 1470 N N . VAL A 1 184 ? 30.021 25.334 39.998 1.00 87.69 184 VAL A N 1
ATOM 1471 C CA . VAL A 1 184 ? 30.853 25.383 38.786 1.00 87.69 184 VAL A CA 1
ATOM 1472 C C . VAL A 1 184 ? 31.070 23.979 38.219 1.00 87.69 184 VAL A C 1
ATOM 1474 O O . VAL A 1 184 ? 30.834 23.744 37.031 1.00 87.69 184 VAL A O 1
ATOM 1477 N N . PHE A 1 185 ? 31.444 23.017 39.066 1.00 88.50 185 PHE A N 1
ATOM 1478 C CA . PHE A 1 185 ? 31.626 21.632 38.628 1.00 88.50 185 PHE A CA 1
ATOM 1479 C C . PHE A 1 185 ? 30.314 20.991 38.180 1.00 88.50 185 PHE A C 1
ATOM 1481 O O . PHE A 1 185 ? 30.313 20.274 37.179 1.00 88.50 185 PHE A O 1
ATOM 1488 N N . SER A 1 186 ? 29.190 21.303 38.831 1.00 91.44 186 SER A N 1
ATOM 1489 C CA . SER A 1 186 ? 27.885 20.789 38.406 1.00 91.44 186 SER A CA 1
ATOM 1490 C C . SER A 1 186 ? 27.527 21.226 36.986 1.00 91.44 186 SER A C 1
ATOM 1492 O O . SER A 1 186 ? 27.087 20.397 36.189 1.00 91.44 186 SER A O 1
ATOM 1494 N N . VAL A 1 187 ? 27.807 22.484 36.623 1.00 94.50 187 VAL A N 1
ATOM 1495 C CA . VAL A 1 187 ? 27.585 23.003 35.266 1.00 94.50 187 VAL A CA 1
ATOM 1496 C C . VAL A 1 187 ? 28.485 22.276 34.265 1.00 94.50 187 VAL A C 1
ATOM 1498 O O . VAL A 1 187 ? 28.003 21.817 33.227 1.00 94.50 187 VAL A O 1
ATOM 1501 N N . PHE A 1 188 ? 29.770 22.086 34.584 1.00 94.31 188 PHE A N 1
ATOM 1502 C CA . PHE A 1 188 ? 30.688 21.343 33.715 1.00 94.31 188 PHE A CA 1
ATOM 1503 C C . PHE A 1 188 ? 30.263 19.886 33.506 1.00 94.31 188 PHE A C 1
ATOM 1505 O O . PHE A 1 188 ? 30.252 19.416 32.366 1.00 94.31 188 PHE A O 1
ATOM 1512 N N . PHE A 1 189 ? 29.864 19.177 34.567 1.00 95.25 189 PHE A N 1
ATOM 1513 C CA . PHE A 1 189 ? 29.355 17.810 34.451 1.00 95.25 189 PHE A CA 1
ATOM 1514 C C . PHE A 1 189 ? 28.072 17.755 33.620 1.00 95.25 189 PHE A C 1
ATOM 1516 O O . PHE A 1 189 ? 27.950 16.891 32.753 1.00 95.25 189 PHE A O 1
ATOM 1523 N N . GLN A 1 190 ? 27.135 18.682 33.813 1.00 96.19 190 GLN A N 1
ATOM 1524 C CA . GLN A 1 190 ? 25.899 18.717 33.029 1.00 96.19 190 GLN A CA 1
ATOM 1525 C C . GLN A 1 190 ? 26.165 18.923 31.529 1.00 96.19 190 GLN A C 1
ATOM 1527 O O . GLN A 1 190 ? 25.551 18.251 30.694 1.00 96.19 190 GLN A O 1
ATOM 1532 N N . GLU A 1 191 ? 27.099 19.804 31.162 1.00 96.00 191 GLU A N 1
ATOM 1533 C CA . GLU A 1 191 ? 27.479 20.025 29.759 1.00 96.00 191 GLU A CA 1
ATOM 1534 C C . GLU A 1 191 ? 28.286 18.850 29.177 1.00 96.00 191 GLU A C 1
ATOM 1536 O O . GLU A 1 191 ? 28.058 18.450 28.030 1.00 96.00 191 GLU A O 1
ATOM 1541 N N . LEU A 1 192 ? 29.152 18.216 29.977 1.00 95.81 192 LEU A N 1
ATOM 1542 C CA . LEU A 1 192 ? 29.862 16.991 29.595 1.00 95.81 192 LEU A CA 1
ATOM 1543 C C . LEU A 1 192 ? 28.885 15.845 29.304 1.00 95.81 192 LEU A C 1
ATOM 1545 O O . LEU A 1 192 ? 28.972 15.198 28.260 1.00 95.81 192 LEU A O 1
ATOM 1549 N N . PHE A 1 193 ? 27.920 15.607 30.191 1.00 97.19 193 PHE A N 1
ATOM 1550 C CA . PHE A 1 193 ? 26.917 14.556 30.009 1.00 97.19 193 PHE A CA 1
ATOM 1551 C C . PHE A 1 193 ? 25.972 14.851 28.845 1.00 97.19 193 PHE A C 1
ATOM 1553 O O . PHE A 1 193 ? 25.559 13.922 28.147 1.00 97.19 193 PHE A O 1
ATOM 1560 N N . ARG A 1 194 ? 25.696 16.127 28.553 1.00 96.50 194 ARG A N 1
ATOM 1561 C CA . ARG A 1 194 ? 24.986 16.522 27.329 1.00 96.50 194 ARG A CA 1
ATOM 1562 C C . ARG A 1 194 ? 25.768 16.137 26.072 1.00 96.50 194 ARG A C 1
ATOM 1564 O O . ARG A 1 194 ? 25.173 15.621 25.125 1.00 96.50 194 ARG A O 1
ATOM 1571 N N . TYR A 1 195 ? 27.086 16.334 26.067 1.00 96.06 195 TYR A N 1
ATOM 1572 C CA . TYR A 1 195 ? 27.951 15.888 24.971 1.00 96.06 195 TYR A CA 1
ATOM 1573 C C . TYR A 1 195 ? 28.001 14.354 24.847 1.00 96.06 195 TYR A C 1
ATOM 1575 O O . TYR A 1 195 ? 27.891 13.818 23.740 1.00 96.06 195 TYR A O 1
ATOM 1583 N N . LEU A 1 196 ? 28.103 13.629 25.966 1.00 96.00 196 LEU A N 1
ATOM 1584 C CA . LEU A 1 196 ? 28.061 12.160 25.968 1.00 96.00 196 LEU A CA 1
ATOM 1585 C C . LEU A 1 196 ? 26.733 11.632 25.414 1.00 96.00 196 LEU A C 1
ATOM 1587 O O . LEU A 1 196 ? 26.735 10.722 24.582 1.00 96.00 196 LEU A O 1
ATOM 1591 N N . PHE A 1 197 ? 25.613 12.238 25.812 1.00 95.62 197 PHE A N 1
ATOM 1592 C CA . PHE A 1 197 ? 24.292 11.880 25.304 1.00 95.62 197 PHE A CA 1
ATOM 1593 C C . PHE A 1 197 ? 24.156 12.175 23.805 1.00 95.62 197 PHE A C 1
ATOM 1595 O O . PHE A 1 197 ? 23.676 11.323 23.059 1.00 95.62 197 PHE A O 1
ATOM 1602 N N . TYR A 1 198 ? 24.654 13.325 23.333 1.00 94.56 198 TYR A N 1
ATOM 1603 C CA . TYR A 1 198 ? 24.753 13.632 21.900 1.00 94.56 198 TYR A CA 1
ATOM 1604 C C . TYR A 1 198 ? 25.510 12.532 21.138 1.00 94.56 198 TYR A C 1
ATOM 1606 O O . TYR A 1 198 ? 25.008 12.008 20.139 1.00 94.56 198 TYR A O 1
ATOM 1614 N N . LYS A 1 199 ? 26.693 12.134 21.627 1.00 93.69 199 LYS A N 1
ATOM 1615 C CA . LYS A 1 199 ? 27.516 11.094 20.993 1.00 93.69 199 LYS A CA 1
ATOM 1616 C C . LYS A 1 199 ? 26.803 9.742 20.980 1.00 93.69 199 LYS A C 1
ATOM 1618 O O . LYS A 1 199 ? 26.824 9.052 19.961 1.00 93.69 199 LYS A O 1
ATOM 1623 N N . MET A 1 200 ? 26.157 9.374 22.086 1.00 93.06 200 MET A N 1
ATOM 1624 C CA . MET A 1 200 ? 25.366 8.147 22.185 1.00 93.06 200 MET A CA 1
ATOM 1625 C C . MET A 1 200 ? 24.215 8.151 21.177 1.00 93.06 200 MET A C 1
ATOM 1627 O O . MET A 1 200 ? 24.042 7.176 20.451 1.00 93.06 200 MET A O 1
ATOM 1631 N N . LEU A 1 201 ? 23.474 9.257 21.084 1.00 90.06 201 LEU A N 1
ATOM 1632 C CA . LEU A 1 201 ? 22.336 9.384 20.181 1.00 90.06 201 LEU A CA 1
ATOM 1633 C C . LEU A 1 201 ? 22.764 9.316 18.711 1.00 90.06 201 LEU A C 1
ATOM 1635 O O . LEU A 1 201 ? 22.110 8.645 17.919 1.00 90.06 201 LEU A O 1
ATOM 1639 N N . ARG A 1 202 ? 23.890 9.945 18.348 1.00 87.75 202 ARG A N 1
ATOM 1640 C CA . ARG A 1 202 ? 24.465 9.851 16.995 1.00 87.75 202 ARG A CA 1
ATOM 1641 C C . ARG A 1 202 ? 24.946 8.439 16.668 1.00 87.75 202 ARG A C 1
ATOM 1643 O O . ARG A 1 202 ? 24.677 7.949 15.579 1.00 87.75 202 ARG A O 1
ATOM 1650 N N . LYS A 1 203 ? 25.583 7.753 17.620 1.00 87.12 203 LYS A N 1
ATOM 1651 C CA . LYS A 1 203 ? 26.004 6.356 17.445 1.00 87.12 203 LYS A CA 1
ATOM 1652 C C . LYS A 1 203 ? 24.806 5.406 17.312 1.00 87.12 203 LYS A C 1
ATOM 1654 O O . LYS A 1 203 ? 24.861 4.472 16.517 1.00 87.12 203 LYS A O 1
ATOM 1659 N N . ALA A 1 204 ? 23.733 5.647 18.065 1.00 85.00 204 ALA A N 1
ATOM 1660 C CA . ALA A 1 204 ? 22.486 4.893 17.962 1.00 85.00 204 ALA A CA 1
ATOM 1661 C C . ALA A 1 204 ? 21.794 5.123 16.609 1.00 85.00 204 ALA A C 1
ATOM 1663 O O . ALA A 1 204 ? 21.365 4.161 15.978 1.00 85.00 204 ALA A O 1
ATOM 1664 N N . ASP A 1 205 ? 21.753 6.373 16.140 1.00 79.94 205 ASP A N 1
ATOM 1665 C CA . ASP A 1 205 ? 21.246 6.752 14.815 1.00 79.94 205 ASP A CA 1
ATOM 1666 C C . ASP A 1 205 ? 22.028 6.039 13.695 1.00 79.94 205 ASP A C 1
ATOM 1668 O O . ASP A 1 205 ? 21.440 5.341 12.873 1.00 79.94 205 ASP A O 1
ATOM 1672 N N . GLU A 1 206 ? 23.365 6.084 13.726 1.00 78.62 206 GLU A N 1
ATOM 1673 C CA . GLU A 1 206 ? 24.209 5.338 12.780 1.00 78.62 206 GLU A CA 1
ATOM 1674 C C . GLU A 1 206 ? 23.976 3.819 12.832 1.00 78.62 206 GLU A C 1
ATOM 1676 O O . GLU A 1 206 ? 23.950 3.162 11.792 1.00 78.62 206 GLU A O 1
ATOM 1681 N N . GLY A 1 207 ? 23.808 3.243 14.026 1.00 76.00 207 GLY A N 1
ATOM 1682 C CA . GLY A 1 207 ? 23.535 1.814 14.199 1.00 76.00 207 GLY A CA 1
ATOM 1683 C C . GLY A 1 207 ? 22.190 1.401 13.600 1.00 76.00 207 GLY A C 1
ATOM 1684 O O . GLY A 1 207 ? 22.122 0.432 12.844 1.00 76.00 207 GLY A O 1
ATOM 1685 N N . LEU A 1 208 ? 21.137 2.176 13.869 1.00 70.81 208 LEU A N 1
ATOM 1686 C CA . LEU A 1 208 ? 19.806 1.969 13.294 1.00 70.81 208 LEU A CA 1
ATOM 1687 C C . LEU A 1 208 ? 19.816 2.137 11.769 1.00 70.81 208 LEU A C 1
ATOM 1689 O O . LEU A 1 208 ? 19.174 1.363 11.055 1.00 70.81 208 LEU A O 1
ATOM 1693 N N . GLN A 1 209 ? 20.582 3.099 11.251 1.00 66.12 209 GLN A N 1
ATOM 1694 C CA . GLN A 1 209 ? 20.758 3.289 9.811 1.00 66.12 209 GLN A CA 1
ATOM 1695 C C . GLN A 1 209 ? 21.510 2.121 9.161 1.00 66.12 209 GLN A C 1
ATOM 1697 O O . GLN A 1 209 ? 21.082 1.645 8.117 1.00 66.12 209 GLN A O 1
ATOM 1702 N N . ARG A 1 210 ? 22.570 1.586 9.781 1.00 67.31 210 ARG A N 1
ATOM 1703 C CA . ARG A 1 210 ? 23.295 0.414 9.247 1.00 67.31 210 ARG A CA 1
ATOM 1704 C C . ARG A 1 210 ? 22.435 -0.855 9.241 1.00 67.31 210 ARG A C 1
ATOM 1706 O O . ARG A 1 210 ? 22.433 -1.577 8.246 1.00 67.31 210 ARG A O 1
ATOM 1713 N N . VAL A 1 211 ? 21.665 -1.097 10.306 1.00 64.31 211 VAL A N 1
ATOM 1714 C CA . VAL A 1 211 ? 20.755 -2.257 10.406 1.00 64.31 211 VAL A CA 1
ATOM 1715 C C . VAL A 1 211 ? 19.571 -2.132 9.439 1.00 64.31 211 VAL A C 1
ATOM 1717 O O . VAL A 1 211 ? 19.134 -3.129 8.870 1.00 64.31 211 VAL A O 1
ATOM 1720 N N . SER A 1 212 ? 19.075 -0.915 9.191 1.00 57.19 212 SER A N 1
ATOM 1721 C CA . SER A 1 212 ? 18.023 -0.685 8.188 1.00 57.19 212 SER A CA 1
ATOM 1722 C C . SER A 1 212 ? 18.541 -0.729 6.743 1.00 57.19 212 SER A C 1
ATOM 1724 O O . SER A 1 212 ? 17.856 -1.270 5.877 1.00 57.19 212 SER A O 1
ATOM 1726 N N . GLN A 1 213 ? 19.761 -0.249 6.471 1.00 47.38 213 GLN A N 1
ATOM 1727 C CA . GLN A 1 213 ? 20.370 -0.260 5.132 1.00 47.38 213 GLN A CA 1
ATOM 1728 C C . GLN A 1 213 ? 20.832 -1.652 4.678 1.00 47.38 213 GLN A C 1
ATOM 1730 O O . GLN A 1 213 ? 20.717 -1.955 3.493 1.00 47.38 213 GLN A O 1
ATOM 1735 N N . GLN A 1 214 ? 21.238 -2.554 5.583 1.00 43.72 214 GLN A N 1
ATOM 1736 C CA . GLN A 1 214 ? 21.435 -3.973 5.227 1.00 43.72 214 GLN A CA 1
ATOM 1737 C C . GLN A 1 214 ? 20.132 -4.673 4.779 1.00 43.72 214 GLN A C 1
ATOM 1739 O O . GLN A 1 214 ? 20.176 -5.775 4.233 1.00 43.72 214 GLN A O 1
ATOM 1744 N N . GLY A 1 215 ? 18.971 -4.029 4.958 1.00 44.28 215 GLY A N 1
ATOM 1745 C CA . GLY A 1 215 ? 17.665 -4.527 4.538 1.00 44.28 215 GLY A CA 1
ATOM 1746 C C . GLY A 1 215 ? 17.072 -3.916 3.263 1.00 44.28 215 GLY A C 1
ATOM 1747 O O . GLY A 1 215 ? 16.074 -4.467 2.793 1.00 44.28 215 GLY A O 1
ATOM 1748 N N . GLN A 1 216 ? 17.605 -2.821 2.694 1.00 37.59 216 GLN A N 1
ATOM 1749 C CA . GLN A 1 216 ? 16.938 -2.101 1.591 1.00 37.59 216 GLN A CA 1
ATOM 1750 C C . GLN A 1 216 ? 17.894 -1.334 0.655 1.00 37.59 216 GLN A C 1
ATOM 1752 O O . GLN A 1 216 ? 18.543 -0.372 1.057 1.00 37.59 216 GLN A O 1
ATOM 1757 N N . ASN A 1 217 ? 17.865 -1.686 -0.638 1.00 30.25 217 ASN A N 1
ATOM 1758 C CA . ASN A 1 217 ? 18.310 -0.819 -1.731 1.00 30.25 217 ASN A CA 1
ATOM 1759 C C . ASN A 1 217 ? 17.175 0.165 -2.087 1.00 30.25 217 ASN A C 1
ATOM 1761 O O . ASN A 1 217 ? 16.140 -0.235 -2.608 1.00 30.25 217 ASN A O 1
ATOM 1765 N N . SER A 1 218 ? 17.389 1.438 -1.740 1.00 37.12 218 SER A N 1
ATOM 1766 C CA . SER A 1 218 ? 16.865 2.684 -2.338 1.00 37.12 218 SER A CA 1
ATOM 1767 C C . SER A 1 218 ? 15.459 2.703 -2.974 1.00 37.12 218 SER A C 1
ATOM 1769 O O . SER A 1 218 ? 15.295 2.305 -4.126 1.00 37.12 218 SER A O 1
ATOM 1771 N N . ASN A 1 219 ? 14.493 3.304 -2.255 1.00 34.47 219 ASN A N 1
ATOM 1772 C CA . ASN A 1 219 ? 13.685 4.476 -2.686 1.00 34.47 219 ASN A CA 1
ATOM 1773 C C . ASN A 1 219 ? 12.400 4.718 -1.867 1.00 34.47 219 ASN A C 1
ATOM 1775 O O . ASN A 1 219 ? 11.569 5.527 -2.260 1.00 34.47 219 ASN A O 1
ATOM 1779 N N . ILE A 1 220 ? 12.242 4.103 -0.691 1.00 37.25 220 ILE A N 1
ATOM 1780 C CA . ILE A 1 220 ? 11.243 4.530 0.303 1.00 37.25 220 ILE A CA 1
ATOM 1781 C C . ILE A 1 220 ? 11.876 4.399 1.690 1.00 37.25 220 ILE A C 1
ATOM 1783 O O . ILE A 1 220 ? 11.645 3.431 2.406 1.00 37.25 220 ILE A O 1
ATOM 1787 N N . LEU A 1 221 ? 12.728 5.356 2.066 1.00 29.98 221 LEU A N 1
ATOM 1788 C CA . LEU A 1 221 ? 13.095 5.500 3.474 1.00 29.98 221 LEU A CA 1
ATOM 1789 C C . LEU A 1 221 ? 11.970 6.281 4.169 1.00 29.98 221 LEU A C 1
ATOM 1791 O O . LEU A 1 221 ? 11.601 7.352 3.674 1.00 29.98 221 LEU A O 1
ATOM 1795 N N . PRO A 1 222 ? 11.451 5.832 5.325 1.00 35.62 222 PRO A N 1
ATOM 1796 C CA . PRO A 1 222 ? 10.686 6.715 6.188 1.00 35.62 222 PRO A CA 1
ATOM 1797 C C . PRO A 1 222 ? 11.586 7.902 6.545 1.00 35.62 222 PRO A C 1
ATOM 1799 O O . PRO A 1 222 ? 12.648 7.734 7.150 1.00 35.62 222 PRO A O 1
ATOM 1802 N N . LYS A 1 223 ? 11.165 9.114 6.179 1.00 37.38 223 LYS A N 1
ATOM 1803 C CA . LYS A 1 223 ? 11.746 10.407 6.594 1.00 37.38 223 LYS A CA 1
ATOM 1804 C C . LYS A 1 223 ? 11.604 10.666 8.112 1.00 37.38 223 LYS A C 1
ATOM 1806 O O . LYS A 1 223 ? 11.466 11.805 8.552 1.00 37.38 223 LYS A O 1
ATOM 1811 N N . ASP A 1 224 ? 11.645 9.627 8.940 1.00 43.12 224 ASP A N 1
ATOM 1812 C CA . ASP A 1 224 ? 11.275 9.715 10.355 1.00 43.12 224 ASP A CA 1
ATOM 1813 C C . ASP A 1 224 ? 12.466 9.665 11.321 1.00 43.12 224 ASP A C 1
ATOM 1815 O O . ASP A 1 224 ? 12.288 9.833 12.523 1.00 43.12 224 ASP A O 1
ATOM 1819 N N . ILE A 1 225 ? 13.701 9.601 10.807 1.00 39.28 225 ILE A N 1
ATOM 1820 C CA . ILE A 1 225 ? 14.922 9.899 11.589 1.00 39.28 225 ILE A CA 1
ATOM 1821 C C . ILE A 1 225 ? 15.606 11.198 11.104 1.00 39.28 225 ILE A C 1
ATOM 1823 O O . ILE A 1 225 ? 16.485 11.756 11.759 1.00 39.28 225 ILE A O 1
ATOM 1827 N N . THR A 1 226 ? 15.130 11.791 10.004 1.00 46.22 226 THR A N 1
ATOM 1828 C CA . THR A 1 226 ? 15.725 12.983 9.369 1.00 46.22 226 THR A CA 1
ATOM 1829 C C . THR A 1 226 ? 15.550 14.297 10.135 1.00 46.22 226 THR A C 1
ATOM 1831 O O . THR A 1 226 ? 16.024 15.332 9.682 1.00 46.22 226 THR A O 1
ATOM 1834 N N . ASN A 1 227 ? 14.959 14.293 11.329 1.00 65.19 227 ASN A N 1
ATOM 1835 C CA . ASN A 1 227 ? 14.858 15.495 12.152 1.00 65.19 227 ASN A CA 1
ATOM 1836 C C . ASN A 1 227 ? 15.858 15.483 13.314 1.00 65.19 227 ASN A C 1
ATOM 1838 O O . ASN A 1 227 ? 15.482 15.507 14.489 1.00 65.19 227 ASN A O 1
ATOM 1842 N N . LYS A 1 228 ? 17.154 15.529 12.977 1.00 76.38 228 LYS A N 1
ATOM 1843 C CA . LYS A 1 228 ? 18.260 15.742 13.933 1.00 76.38 228 LYS A CA 1
ATOM 1844 C C . LYS A 1 228 ? 17.973 16.898 14.904 1.00 76.38 228 LYS A C 1
ATOM 1846 O O . LYS A 1 228 ? 18.288 16.805 16.088 1.00 76.38 228 LYS A O 1
ATOM 1851 N N . SER A 1 229 ? 17.313 17.945 14.413 1.00 77.06 229 SER A N 1
ATOM 1852 C CA . SER A 1 229 ? 16.912 19.124 15.182 1.00 77.06 229 SER A CA 1
ATOM 1853 C C . SER A 1 229 ? 15.762 18.861 16.165 1.00 77.06 229 SER A C 1
ATOM 1855 O O . SER A 1 229 ? 15.744 19.448 17.243 1.00 77.06 229 SER A O 1
ATOM 1857 N N . ILE A 1 230 ? 14.823 17.958 15.845 1.00 82.69 230 ILE A N 1
ATOM 1858 C CA . ILE A 1 230 ? 13.760 17.556 16.786 1.00 82.69 230 ILE A CA 1
ATOM 1859 C C . ILE A 1 230 ? 14.368 16.749 17.928 1.00 82.69 230 ILE A C 1
ATOM 1861 O O . ILE A 1 230 ? 14.052 17.011 19.081 1.00 82.69 230 ILE A O 1
ATOM 1865 N N . MET A 1 231 ? 15.280 15.824 17.632 1.00 87.31 231 MET A N 1
ATOM 1866 C CA . MET A 1 231 ? 15.943 15.037 18.673 1.00 87.31 231 MET A CA 1
ATOM 1867 C C . MET A 1 231 ? 16.770 15.910 19.629 1.00 87.31 231 MET A C 1
ATOM 1869 O O . MET A 1 231 ? 16.740 15.694 20.839 1.00 87.31 231 MET A O 1
ATOM 1873 N N . ALA A 1 232 ? 17.432 16.950 19.109 1.00 90.56 232 ALA A N 1
ATOM 1874 C CA . ALA A 1 232 ? 18.122 17.951 19.924 1.00 90.56 232 ALA A CA 1
ATOM 1875 C C . ALA A 1 232 ? 17.170 18.720 20.857 1.00 90.56 232 ALA A C 1
ATOM 1877 O O . ALA A 1 232 ? 17.453 18.889 22.042 1.00 90.56 232 ALA A O 1
ATOM 1878 N N . TYR A 1 233 ? 16.018 19.141 20.329 1.00 92.44 233 TYR A N 1
ATOM 1879 C CA . TYR A 1 233 ? 14.965 19.803 21.096 1.00 92.44 233 TYR A CA 1
ATOM 1880 C C . TYR A 1 233 ? 14.415 18.911 22.220 1.00 92.44 233 TYR A C 1
ATOM 1882 O O . TYR A 1 233 ? 14.341 19.345 23.368 1.00 92.44 233 TYR A O 1
ATOM 1890 N N . VAL A 1 234 ? 14.083 17.655 21.910 1.00 93.12 234 VAL A N 1
ATOM 1891 C CA . VAL A 1 234 ? 13.555 16.687 22.885 1.00 93.12 234 VAL A CA 1
ATOM 1892 C C . VAL A 1 234 ? 14.579 16.400 23.983 1.00 93.12 234 VAL A C 1
ATOM 1894 O O . VAL A 1 234 ? 14.229 16.393 25.162 1.00 93.12 234 VAL A O 1
ATOM 1897 N N . SER A 1 235 ? 15.850 16.230 23.607 1.00 94.75 235 SER A N 1
ATOM 1898 C CA . SER A 1 235 ? 16.942 16.040 24.563 1.00 94.75 235 SER A CA 1
ATOM 1899 C C . SER A 1 235 ? 17.063 17.222 25.526 1.00 94.75 235 SER A C 1
ATOM 1901 O O . SER A 1 235 ? 17.155 17.005 26.735 1.00 94.75 235 SER A O 1
ATOM 1903 N N . GLY A 1 236 ? 17.061 18.453 25.000 1.00 95.50 236 GLY A N 1
ATOM 1904 C CA . GLY A 1 236 ? 17.147 19.675 25.802 1.00 95.50 236 GLY A CA 1
ATOM 1905 C C . GLY A 1 236 ? 15.950 19.854 26.738 1.00 95.50 236 GLY A C 1
ATOM 1906 O O . GLY A 1 236 ? 16.137 20.206 27.901 1.00 95.50 236 GLY A O 1
ATOM 1907 N N . LEU A 1 237 ? 14.738 19.538 26.268 1.00 94.50 237 LEU A N 1
ATOM 1908 C CA . LEU A 1 237 ? 13.535 19.587 27.101 1.00 94.50 237 LEU A CA 1
ATOM 1909 C C . LEU A 1 237 ? 13.595 18.577 28.255 1.00 94.50 237 LEU A C 1
ATOM 1911 O O . LEU A 1 237 ? 13.202 18.923 29.364 1.00 94.50 237 LEU A O 1
ATOM 1915 N N . GLY A 1 238 ? 14.111 17.363 28.028 1.00 94.94 238 GLY A N 1
ATOM 1916 C CA . GLY A 1 238 ? 14.300 16.380 29.102 1.00 94.94 238 GLY A CA 1
ATOM 1917 C C . GLY A 1 238 ? 15.236 16.893 30.200 1.00 94.94 238 GLY A C 1
ATOM 1918 O O . GLY A 1 238 ? 14.837 16.923 31.361 1.00 94.94 238 GLY A O 1
ATOM 1919 N N . PHE A 1 239 ? 16.412 17.424 29.826 1.00 96.12 239 PHE A N 1
ATOM 1920 C CA . PHE A 1 239 ? 17.334 18.099 30.760 1.00 96.12 239 PHE A CA 1
ATOM 1921 C C . PHE A 1 239 ? 16.638 19.229 31.536 1.00 96.12 239 PHE A C 1
ATOM 1923 O O . PHE A 1 239 ? 16.795 19.334 32.749 1.00 96.12 239 PHE A O 1
ATOM 1930 N N . GLY A 1 240 ? 15.838 20.048 30.847 1.00 94.56 240 GLY A N 1
ATOM 1931 C CA . GLY A 1 240 ? 15.104 21.151 31.459 1.00 94.56 240 GLY A CA 1
ATOM 1932 C C . GLY A 1 240 ? 14.046 20.694 32.463 1.00 94.56 240 GLY A C 1
ATOM 1933 O O . GLY A 1 240 ? 14.029 21.188 33.586 1.00 94.56 240 GLY A O 1
ATOM 1934 N N . ILE A 1 241 ? 13.188 19.737 32.093 1.00 92.56 241 ILE A N 1
ATOM 1935 C CA . ILE A 1 241 ? 12.098 19.249 32.954 1.00 92.56 241 ILE A CA 1
ATOM 1936 C C . ILE A 1 241 ? 12.653 18.649 34.246 1.00 92.56 241 ILE A C 1
ATOM 1938 O O . ILE A 1 241 ? 12.139 18.959 35.319 1.00 92.56 241 ILE A O 1
ATOM 1942 N N . ILE A 1 242 ? 13.692 17.812 34.164 1.00 94.19 242 ILE A N 1
ATOM 1943 C CA . ILE A 1 242 ? 14.249 17.175 35.362 1.00 94.19 242 ILE A CA 1
ATOM 1944 C C . ILE A 1 242 ? 15.010 18.171 36.246 1.00 94.19 242 ILE A C 1
ATOM 1946 O O . ILE A 1 242 ? 14.863 18.117 37.466 1.00 94.19 242 ILE A O 1
ATOM 1950 N N . CYS A 1 243 ? 15.729 19.129 35.646 1.00 93.31 243 CYS A N 1
ATOM 1951 C CA . CYS A 1 243 ? 16.362 20.235 36.366 1.00 93.31 243 CYS A CA 1
ATOM 1952 C C . CYS A 1 243 ? 15.321 21.058 37.132 1.00 93.31 243 CYS A C 1
ATOM 1954 O O . CYS A 1 243 ? 15.448 21.264 38.341 1.00 93.31 243 CYS A O 1
ATOM 1956 N N . GLY A 1 244 ? 14.240 21.447 36.452 1.00 89.31 244 GLY A N 1
ATOM 1957 C CA . GLY A 1 244 ? 13.152 22.184 37.077 1.00 89.31 244 GLY A CA 1
ATOM 1958 C C . GLY A 1 244 ? 12.432 21.379 38.157 1.00 89.31 244 GLY A C 1
ATOM 1959 O O . GLY A 1 244 ? 12.058 21.934 39.187 1.00 89.31 244 GLY A O 1
ATOM 1960 N N . ALA A 1 245 ? 12.268 20.065 37.967 1.00 87.50 245 ALA A N 1
ATOM 1961 C CA . ALA A 1 245 ? 11.629 19.205 38.961 1.00 87.50 245 ALA A CA 1
ATOM 1962 C C . ALA A 1 245 ? 12.465 19.152 40.242 1.00 87.50 245 ALA A C 1
ATOM 1964 O O . ALA A 1 245 ? 11.926 19.365 41.323 1.00 87.50 245 ALA A O 1
ATOM 1965 N N . PHE A 1 246 ? 13.781 18.963 40.132 1.00 87.12 246 PHE A N 1
ATOM 1966 C CA . PHE A 1 246 ? 14.680 19.000 41.289 1.00 87.12 246 PHE A CA 1
ATOM 1967 C C . PHE A 1 246 ? 14.693 20.365 41.988 1.00 87.12 246 PHE A C 1
ATOM 1969 O O . PHE A 1 246 ? 14.730 20.411 43.216 1.00 87.12 246 PHE A O 1
ATOM 1976 N N . SER A 1 247 ? 14.605 21.463 41.232 1.00 83.19 247 SER A N 1
ATOM 1977 C CA . SER A 1 247 ? 14.533 22.811 41.808 1.00 83.19 247 SER A CA 1
ATOM 1978 C C . SER A 1 247 ? 13.225 23.062 42.565 1.00 83.19 247 SER A C 1
ATOM 1980 O O . SER A 1 247 ? 13.239 23.705 43.612 1.00 83.19 247 SER A O 1
ATOM 1982 N N . LEU A 1 248 ? 12.091 22.581 42.047 1.00 80.50 248 LEU A N 1
ATOM 1983 C CA . LEU A 1 248 ? 10.770 22.906 42.589 1.00 80.50 248 LEU A CA 1
ATOM 1984 C C . LEU A 1 248 ? 10.297 21.919 43.669 1.00 80.50 248 LEU A C 1
ATOM 1986 O O . LEU A 1 248 ? 9.538 22.312 44.548 1.00 80.50 248 LEU A O 1
ATOM 1990 N N . VAL A 1 249 ? 10.738 20.655 43.646 1.00 72.31 249 VAL A N 1
ATOM 1991 C CA . VAL A 1 249 ? 10.302 19.624 44.612 1.00 72.31 249 VAL A CA 1
ATOM 1992 C C . VAL A 1 249 ? 10.623 20.015 46.056 1.00 72.31 249 VAL A C 1
ATOM 1994 O O . VAL A 1 249 ? 9.767 19.846 46.920 1.00 72.31 249 VAL A O 1
ATOM 1997 N N . ASN A 1 250 ? 11.804 20.582 46.310 1.00 67.94 250 ASN A N 1
ATOM 1998 C CA . ASN A 1 250 ? 12.190 21.013 47.658 1.00 67.94 250 ASN A CA 1
ATOM 1999 C C . ASN A 1 250 ? 11.358 22.221 48.114 1.00 67.94 250 ASN A C 1
ATOM 2001 O O . ASN A 1 250 ? 10.814 22.224 49.210 1.00 67.94 250 ASN A O 1
ATOM 2005 N N . VAL A 1 251 ? 11.147 23.185 47.215 1.00 73.25 251 VAL A N 1
ATOM 2006 C CA . VAL A 1 251 ? 10.327 24.379 47.468 1.00 73.25 251 VAL A CA 1
ATOM 2007 C C . VAL A 1 251 ? 8.859 24.017 47.747 1.00 73.25 251 VAL A C 1
ATOM 2009 O O . VAL A 1 251 ? 8.216 24.616 48.604 1.00 73.25 251 VAL A O 1
ATOM 2012 N N . LEU A 1 252 ? 8.319 23.017 47.044 1.00 67.06 252 LEU A N 1
ATOM 2013 C CA . LEU A 1 252 ? 6.958 22.517 47.257 1.00 67.06 252 LEU A CA 1
ATOM 2014 C C . LEU A 1 252 ? 6.824 21.687 48.538 1.00 67.06 252 LEU A C 1
ATOM 2016 O O . LEU A 1 252 ? 5.753 21.686 49.136 1.00 67.06 252 LEU A O 1
ATOM 2020 N N . ALA A 1 253 ? 7.878 20.986 48.960 1.00 64.81 253 ALA A N 1
ATOM 2021 C CA . ALA A 1 253 ? 7.886 20.279 50.238 1.00 64.81 253 ALA A CA 1
ATOM 2022 C C . ALA A 1 253 ? 7.832 21.269 51.413 1.00 64.81 253 ALA A C 1
ATOM 2024 O O . ALA A 1 253 ? 7.035 21.076 52.332 1.00 64.81 253 ALA A O 1
ATOM 2025 N N . ASP A 1 254 ? 8.587 22.367 51.324 1.00 66.50 254 ASP A N 1
ATOM 2026 C CA . ASP A 1 254 ? 8.606 23.428 52.339 1.00 66.50 254 ASP A CA 1
ATOM 2027 C C . ASP A 1 254 ? 7.260 24.173 52.441 1.00 66.50 254 ASP A C 1
ATOM 2029 O O . ASP A 1 254 ? 6.889 24.646 53.512 1.00 66.50 254 ASP A O 1
ATOM 2033 N N . MET A 1 255 ? 6.478 24.215 51.355 1.00 65.31 255 MET A N 1
ATOM 2034 C CA . MET A 1 255 ? 5.126 24.794 51.337 1.00 65.31 255 MET A CA 1
ATOM 2035 C C . MET A 1 255 ? 4.055 24.000 52.086 1.00 65.31 255 MET A C 1
ATOM 2037 O O . MET A 1 255 ? 3.033 24.573 52.458 1.00 65.31 255 MET A O 1
ATOM 2041 N N . ILE A 1 256 ? 4.221 22.682 52.222 1.00 63.47 256 ILE A N 1
ATOM 2042 C CA . ILE A 1 256 ? 3.197 21.810 52.826 1.00 63.47 256 ILE A CA 1
ATOM 2043 C C . ILE A 1 256 ? 3.197 21.960 54.361 1.00 63.47 256 ILE A C 1
ATOM 2045 O O . ILE A 1 256 ? 2.225 21.594 55.023 1.00 63.47 256 ILE A O 1
ATOM 2049 N N . GLY A 1 257 ? 4.257 22.539 54.938 1.00 60.34 257 GLY A N 1
ATOM 2050 C CA . GLY A 1 257 ? 4.327 22.874 56.358 1.00 60.34 257 GLY A CA 1
ATOM 2051 C C . GLY A 1 257 ? 3.518 24.132 56.729 1.00 60.34 257 GLY A C 1
ATOM 2052 O O . GLY A 1 257 ? 3.341 25.026 55.907 1.00 60.34 257 GLY A O 1
ATOM 2053 N N . PRO A 1 258 ? 3.069 24.272 57.992 1.00 51.84 258 PRO A N 1
ATOM 2054 C CA . PRO A 1 258 ? 2.351 25.461 58.474 1.00 51.84 258 PRO A CA 1
ATOM 2055 C C . PRO A 1 258 ? 3.226 26.729 58.571 1.00 51.84 258 PRO A C 1
ATOM 2057 O O . PRO A 1 258 ? 2.737 27.784 58.967 1.00 51.84 258 PRO A O 1
ATOM 2060 N N . GLY A 1 259 ? 4.519 26.638 58.242 1.00 53.09 259 GLY A N 1
ATOM 2061 C CA . GLY A 1 259 ? 5.452 27.760 58.256 1.00 53.09 259 GLY A CA 1
ATOM 2062 C C . GLY A 1 259 ? 5.425 28.523 56.936 1.00 53.09 259 GLY A C 1
ATOM 2063 O O . GLY A 1 259 ? 5.882 28.027 55.913 1.00 53.09 259 GLY A O 1
ATOM 2064 N N . THR A 1 260 ? 4.937 29.759 56.952 1.00 53.88 260 THR A N 1
ATOM 2065 C CA . THR A 1 260 ? 5.121 30.682 55.829 1.00 53.88 260 THR A CA 1
ATOM 2066 C C . THR A 1 260 ? 6.564 31.185 55.807 1.00 53.88 260 THR A C 1
ATOM 2068 O O . THR A 1 260 ? 7.064 31.690 56.817 1.00 53.88 260 THR A O 1
ATOM 2071 N N . VAL A 1 261 ? 7.223 31.101 54.648 1.00 56.41 261 VAL A N 1
ATOM 2072 C CA . VAL A 1 261 ? 8.450 31.864 54.357 1.00 56.41 261 VAL A CA 1
ATOM 2073 C C . VAL A 1 261 ? 8.186 33.332 54.719 1.00 56.41 261 VAL A C 1
ATOM 2075 O O . VAL A 1 261 ? 7.198 33.906 54.262 1.00 56.41 261 VAL A O 1
ATOM 2078 N N . GLY A 1 262 ? 9.001 33.899 55.613 1.00 53.34 262 GLY A N 1
ATOM 2079 C CA . GLY A 1 262 ? 8.808 35.254 56.154 1.00 53.34 262 GLY A CA 1
ATOM 2080 C C . GLY A 1 262 ? 8.915 35.388 57.675 1.00 53.34 262 GLY A C 1
ATOM 2081 O O . GLY A 1 262 ? 9.195 36.481 58.155 1.00 53.34 262 GLY A O 1
ATOM 2082 N N . ILE A 1 263 ? 8.810 34.297 58.447 1.00 56.22 263 ILE A N 1
ATOM 2083 C CA . ILE A 1 263 ? 8.968 34.345 59.923 1.00 56.22 263 ILE A CA 1
ATOM 2084 C C . ILE A 1 263 ? 10.396 34.767 60.339 1.00 56.22 263 ILE A C 1
ATOM 2086 O O . ILE A 1 263 ? 10.589 35.327 61.414 1.00 56.22 263 ILE A O 1
ATOM 2090 N N . LYS A 1 264 ? 11.400 34.548 59.475 1.00 56.12 264 LYS A N 1
ATOM 2091 C CA . LYS A 1 264 ? 12.808 34.941 59.685 1.00 56.12 264 LYS A CA 1
ATOM 2092 C C . LYS A 1 264 ? 13.265 36.139 58.830 1.00 56.12 264 LYS A C 1
ATOM 2094 O O . LYS A 1 264 ? 14.464 36.370 58.722 1.00 56.12 264 LYS A O 1
ATOM 2099 N N . GLY A 1 265 ? 12.335 36.896 58.235 1.00 56.28 265 GLY A N 1
ATOM 2100 C CA . GLY A 1 265 ? 12.653 38.045 57.369 1.00 56.28 265 GLY A CA 1
ATOM 2101 C C . GLY A 1 265 ? 12.835 37.718 55.879 1.00 56.28 265 GLY A C 1
ATOM 2102 O O . GLY A 1 265 ? 13.304 38.565 55.125 1.00 56.28 265 GLY A O 1
ATOM 2103 N N . ASP A 1 266 ? 12.458 36.515 55.439 1.00 64.44 266 ASP A N 1
ATOM 2104 C CA . ASP A 1 266 ? 12.501 36.121 54.025 1.00 64.44 266 ASP A CA 1
ATOM 2105 C C . ASP A 1 266 ? 11.345 36.732 53.208 1.00 64.44 266 ASP A C 1
ATOM 2107 O O . ASP A 1 266 ? 10.235 36.934 53.702 1.00 64.44 266 ASP A O 1
ATOM 2111 N N . SER A 1 267 ? 11.582 37.004 51.923 1.00 67.12 267 SER A N 1
ATOM 2112 C CA . SER A 1 267 ? 10.575 37.606 51.041 1.00 67.12 267 SER A CA 1
ATOM 2113 C C . SER A 1 267 ? 9.386 36.673 50.771 1.00 67.12 267 SER A C 1
ATOM 2115 O O . SER A 1 267 ? 9.561 35.522 50.367 1.00 67.12 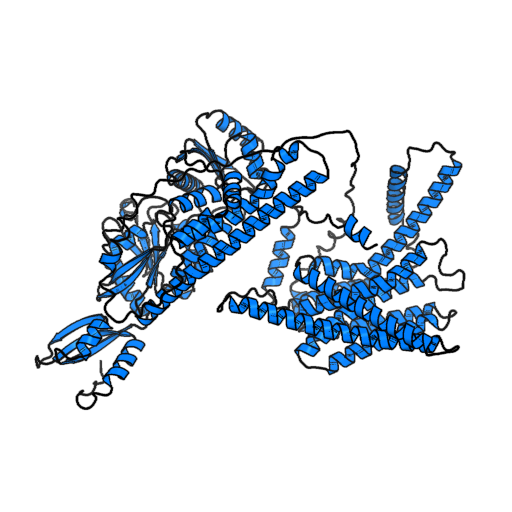267 SER A O 1
ATOM 2117 N N . GLN A 1 268 ? 8.164 37.211 50.851 1.00 67.62 268 GLN A N 1
ATOM 2118 C CA . GLN A 1 268 ? 6.922 36.509 50.485 1.00 67.62 268 GLN A CA 1
ATOM 2119 C C . GLN A 1 268 ? 6.883 36.078 49.003 1.00 67.62 268 GLN A C 1
ATOM 2121 O O . GLN A 1 268 ? 6.124 35.184 48.626 1.00 67.62 268 GLN A O 1
ATOM 2126 N N . TYR A 1 269 ? 7.727 36.675 48.153 1.00 74.06 269 TYR A N 1
ATOM 2127 C CA . TYR A 1 269 ? 7.810 36.375 46.721 1.00 74.06 269 TYR A CA 1
ATOM 2128 C C . TYR A 1 269 ? 8.683 35.162 46.382 1.00 74.06 269 TYR A C 1
ATOM 2130 O O . TYR A 1 269 ? 8.730 34.774 45.214 1.00 74.06 269 TYR A O 1
ATOM 2138 N N . PHE A 1 270 ? 9.348 34.542 47.364 1.00 78.75 270 PHE A N 1
ATOM 2139 C CA . PHE A 1 270 ? 10.274 33.420 47.159 1.00 78.75 270 PHE A CA 1
ATOM 2140 C C . PHE A 1 270 ? 9.694 32.309 46.272 1.00 78.75 270 PHE A C 1
ATOM 2142 O O . PHE A 1 270 ? 10.325 31.846 45.320 1.00 78.75 270 PHE A O 1
ATOM 2149 N N . PHE A 1 271 ? 8.452 31.918 46.545 1.00 80.44 271 PHE A N 1
ATOM 2150 C CA . PHE A 1 271 ? 7.777 30.841 45.834 1.00 80.44 271 PHE A CA 1
ATOM 2151 C C . PHE A 1 271 ? 7.451 31.185 44.379 1.00 80.44 271 PHE A C 1
ATOM 2153 O O . PHE A 1 271 ? 7.671 30.377 43.476 1.00 80.44 271 PHE A O 1
ATOM 2160 N N . LEU A 1 272 ? 6.970 32.406 44.144 1.00 80.69 272 LEU A N 1
ATOM 2161 C CA . LEU A 1 272 ? 6.649 32.891 42.807 1.00 80.69 272 LEU A CA 1
ATOM 2162 C C . LEU A 1 272 ? 7.925 33.086 41.978 1.00 80.69 272 LEU A C 1
ATOM 2164 O O . LEU A 1 272 ? 7.989 32.650 40.828 1.00 80.69 272 LEU A O 1
ATOM 2168 N N . ALA A 1 273 ? 8.961 33.666 42.587 1.00 83.94 273 ALA A N 1
ATOM 2169 C CA . ALA A 1 273 ? 10.279 33.821 41.984 1.00 83.94 273 ALA A CA 1
ATOM 2170 C C . ALA A 1 273 ? 10.880 32.465 41.588 1.00 83.94 273 ALA A C 1
ATOM 2172 O O . ALA A 1 273 ? 11.365 32.311 40.467 1.00 83.94 273 ALA A O 1
ATOM 2173 N N . SER A 1 274 ? 10.766 31.460 42.462 1.00 86.19 274 SER A N 1
ATOM 2174 C CA . SER A 1 274 ? 11.223 30.093 42.194 1.00 86.19 274 SER A CA 1
ATOM 2175 C C . SER A 1 274 ? 10.492 29.456 41.009 1.00 86.19 274 SER A C 1
ATOM 2177 O O . SER A 1 274 ? 11.132 28.820 40.170 1.00 86.19 274 SER A O 1
ATOM 2179 N N . ALA A 1 275 ? 9.175 29.659 40.878 1.00 85.31 275 ALA A N 1
ATOM 2180 C CA . ALA A 1 275 ? 8.402 29.133 39.750 1.00 85.31 275 ALA A CA 1
ATOM 2181 C C . ALA A 1 275 ? 8.791 29.781 38.405 1.00 85.31 275 ALA A C 1
ATOM 2183 O O . ALA A 1 275 ? 8.991 29.069 37.417 1.00 85.31 275 ALA A O 1
ATOM 2184 N N . PHE A 1 276 ? 8.958 31.108 38.362 1.00 88.69 276 PHE A N 1
ATOM 2185 C CA . PHE A 1 276 ? 9.404 31.815 37.151 1.00 88.69 276 PHE A CA 1
ATOM 2186 C C . PHE A 1 276 ? 10.848 31.477 36.771 1.00 88.69 276 PHE A C 1
ATOM 2188 O O . PHE A 1 276 ? 11.143 31.242 35.598 1.00 88.69 276 PHE A O 1
ATOM 2195 N N . LEU A 1 277 ? 11.749 31.396 37.753 1.00 90.00 277 LEU A N 1
ATOM 2196 C CA . LEU A 1 277 ? 13.135 31.008 37.512 1.00 90.00 277 LEU A CA 1
ATOM 2197 C C . LEU A 1 277 ? 13.216 29.563 36.997 1.00 90.00 277 LEU A C 1
ATOM 2199 O O . LEU A 1 277 ? 13.918 29.299 36.024 1.00 90.00 277 LEU A O 1
ATOM 2203 N N . THR A 1 278 ? 12.424 28.651 37.569 1.00 91.38 278 THR A N 1
ATOM 2204 C CA . THR A 1 278 ? 12.309 27.262 37.095 1.00 91.38 278 THR A CA 1
ATOM 2205 C C . THR A 1 278 ? 11.895 27.208 35.626 1.00 91.38 278 THR A C 1
ATOM 2207 O O . THR A 1 278 ? 12.540 26.525 34.829 1.00 91.38 278 THR A O 1
ATOM 2210 N N . LEU A 1 279 ? 10.866 27.967 35.237 1.00 91.38 279 LEU A N 1
ATOM 2211 C CA . LEU A 1 279 ? 10.429 28.037 33.843 1.00 91.38 279 LEU A CA 1
ATOM 2212 C C . LEU A 1 279 ? 11.554 28.531 32.916 1.00 91.38 279 LEU A C 1
ATOM 2214 O O . LEU A 1 279 ? 11.771 27.954 31.846 1.00 91.38 279 LEU A O 1
ATOM 2218 N N . ALA A 1 280 ? 12.286 29.570 33.332 1.00 93.31 280 ALA A N 1
ATOM 2219 C CA . ALA A 1 280 ? 13.409 30.106 32.568 1.00 93.31 280 ALA A CA 1
ATOM 2220 C C . ALA A 1 280 ? 14.515 29.058 32.358 1.00 93.31 280 ALA A C 1
ATOM 2222 O O . ALA A 1 280 ? 14.979 28.883 31.229 1.00 93.31 280 ALA A O 1
ATOM 2223 N N . PHE A 1 281 ? 14.890 28.306 33.398 1.00 94.12 281 PHE A N 1
ATOM 2224 C CA . PHE A 1 281 ? 15.894 27.239 33.294 1.00 94.12 281 PHE A CA 1
ATOM 2225 C C . PHE A 1 281 ? 15.434 26.071 32.413 1.00 94.12 281 PHE A C 1
ATOM 2227 O O . PHE A 1 281 ? 16.227 25.565 31.613 1.00 94.12 281 PHE A O 1
ATOM 2234 N N . VAL A 1 282 ? 14.155 25.678 32.469 1.00 94.19 282 VAL A N 1
ATOM 2235 C CA . VAL A 1 282 ? 13.615 24.636 31.574 1.00 94.19 282 VAL A CA 1
ATOM 2236 C C . VAL A 1 282 ? 13.776 25.050 30.104 1.00 94.19 282 VAL A C 1
ATOM 2238 O O . VAL A 1 282 ? 14.221 24.254 29.266 1.00 94.19 282 VAL A O 1
ATOM 2241 N N . PHE A 1 283 ? 13.464 26.306 29.775 1.00 95.44 283 PHE A N 1
ATOM 2242 C CA . PHE A 1 283 ? 13.636 26.826 28.419 1.00 95.44 283 PHE A CA 1
ATOM 2243 C C . PHE A 1 283 ? 15.100 27.005 28.025 1.00 95.44 283 PHE A C 1
ATOM 2245 O O . PHE A 1 283 ? 15.467 26.631 26.910 1.00 95.44 283 PHE A O 1
ATOM 2252 N N . LEU A 1 284 ? 15.947 27.514 28.919 1.00 96.00 284 LEU A N 1
ATOM 2253 C CA . LEU A 1 284 ? 17.383 27.638 28.676 1.00 96.00 284 LEU A CA 1
ATOM 2254 C C . LEU A 1 284 ? 18.005 26.280 28.339 1.00 96.00 284 LEU A C 1
ATOM 2256 O O . LEU A 1 284 ? 18.634 26.166 27.291 1.00 96.00 284 LEU A O 1
ATOM 2260 N N . HIS A 1 285 ? 17.729 25.222 29.108 1.00 96.88 285 HIS A N 1
ATOM 2261 C CA . HIS A 1 285 ? 18.184 23.864 28.779 1.00 96.88 285 HIS A CA 1
ATOM 2262 C C . HIS A 1 285 ? 17.653 23.359 27.435 1.00 96.88 285 HIS A C 1
ATOM 2264 O O . HIS A 1 285 ? 18.384 22.711 26.678 1.00 96.88 285 HIS A O 1
ATOM 2270 N N . THR A 1 286 ? 16.407 23.698 27.101 1.00 95.69 286 THR A N 1
ATOM 2271 C CA . THR A 1 286 ? 15.823 23.375 25.795 1.00 95.69 286 THR A CA 1
ATOM 2272 C C . THR A 1 286 ? 16.598 24.053 24.659 1.00 95.69 286 THR A C 1
ATOM 2274 O O . THR A 1 286 ? 16.979 23.393 23.689 1.00 95.69 286 THR A O 1
ATOM 2277 N N . PHE A 1 287 ? 16.891 25.351 24.776 1.00 96.12 287 PHE A N 1
ATOM 2278 C CA . PHE A 1 287 ? 17.623 26.112 23.758 1.00 96.12 287 PHE A CA 1
ATOM 2279 C C . PHE A 1 287 ? 19.101 25.728 23.681 1.00 96.12 287 PHE A C 1
ATOM 2281 O O . PHE A 1 287 ? 19.626 25.538 22.583 1.00 96.12 287 PHE A O 1
ATOM 2288 N N . TRP A 1 288 ? 19.758 25.545 24.824 1.00 97.12 288 TRP A N 1
ATOM 2289 C CA . TRP A 1 288 ? 21.132 25.067 24.911 1.00 97.12 288 TRP A CA 1
ATOM 2290 C C . TRP A 1 288 ? 21.299 23.692 24.261 1.00 97.12 288 TRP A C 1
ATOM 2292 O O . TRP A 1 288 ? 22.246 23.494 23.501 1.00 97.12 288 TRP A O 1
ATOM 2302 N N . GLY A 1 289 ? 20.353 22.770 24.474 1.00 94.94 289 GLY A N 1
ATOM 2303 C CA . GLY A 1 289 ? 20.336 21.465 23.807 1.00 94.94 289 GLY A CA 1
ATOM 2304 C C . GLY A 1 289 ? 20.309 21.584 22.281 1.00 94.94 289 GLY A C 1
ATOM 2305 O O . GLY A 1 289 ? 21.137 20.978 21.598 1.00 94.94 289 GLY A O 1
ATOM 2306 N N . VAL A 1 290 ? 19.417 22.425 21.743 1.00 93.75 290 VAL A N 1
ATOM 2307 C CA . VAL A 1 290 ? 19.318 22.682 20.294 1.00 93.75 290 VAL A CA 1
ATOM 2308 C C . VAL A 1 290 ? 20.608 23.290 19.741 1.00 93.75 290 VAL A C 1
ATOM 2310 O O . VAL A 1 290 ? 21.127 22.806 18.733 1.00 93.75 290 VAL A O 1
ATOM 2313 N N . ILE A 1 291 ? 21.141 24.327 20.392 1.00 94.44 291 ILE A N 1
ATOM 2314 C CA . ILE A 1 291 ? 22.346 25.028 19.931 1.00 94.44 291 ILE A CA 1
ATOM 2315 C C . ILE A 1 291 ? 23.555 24.093 19.957 1.00 94.44 291 ILE A C 1
ATOM 2317 O O . ILE A 1 291 ? 24.246 23.991 18.946 1.00 94.44 291 ILE A O 1
ATOM 2321 N N . CYS A 1 292 ? 23.787 23.376 21.059 1.00 94.81 292 CYS A N 1
ATOM 2322 C CA . CYS A 1 292 ? 24.938 22.486 21.196 1.00 94.81 292 CYS A CA 1
ATOM 2323 C C . CYS A 1 292 ? 24.919 21.342 20.176 1.00 94.81 292 CYS A C 1
ATOM 2325 O O . CYS A 1 292 ? 25.922 21.107 19.507 1.00 94.81 292 CYS A O 1
ATOM 2327 N N . PHE A 1 293 ? 23.780 20.669 19.989 1.00 93.31 293 PHE A N 1
ATOM 2328 C CA . PHE A 1 293 ? 23.679 19.560 19.031 1.00 93.31 293 PHE A CA 1
ATOM 2329 C C . PHE A 1 293 ? 23.933 20.035 17.598 1.00 93.31 293 PHE A C 1
ATOM 2331 O O . PHE A 1 293 ? 24.698 19.411 16.864 1.00 93.31 293 PHE A O 1
ATOM 2338 N N . MET A 1 294 ? 23.350 21.173 17.213 1.00 89.44 294 MET A N 1
ATOM 2339 C CA . MET A 1 294 ? 23.576 21.769 15.894 1.00 89.44 294 MET A CA 1
ATOM 2340 C C . MET A 1 294 ? 25.012 22.285 15.726 1.00 89.44 294 MET A C 1
ATOM 2342 O O . MET A 1 294 ? 25.565 22.228 14.626 1.00 89.44 294 MET A O 1
ATOM 2346 N N . ALA A 1 295 ? 25.624 22.787 16.799 1.00 91.75 295 ALA A N 1
ATOM 2347 C CA . ALA A 1 295 ? 27.009 23.234 16.806 1.00 91.75 295 ALA A CA 1
ATOM 2348 C C . ALA A 1 295 ? 27.980 22.063 16.618 1.00 91.75 295 ALA A C 1
ATOM 2350 O O . ALA A 1 295 ? 28.895 22.180 15.802 1.00 91.75 295 ALA A O 1
ATOM 2351 N N . TRP A 1 296 ? 27.761 20.932 17.297 1.00 92.75 296 TRP A N 1
ATOM 2352 C CA . TRP A 1 296 ? 28.562 19.720 17.105 1.00 92.75 296 TRP A CA 1
ATOM 2353 C C . TRP A 1 296 ? 28.370 19.117 15.713 1.00 92.75 296 TRP A C 1
ATOM 2355 O O . TRP A 1 296 ? 29.367 18.792 15.069 1.00 92.75 296 TRP A O 1
ATOM 2365 N N . ASP A 1 297 ? 27.135 19.063 15.203 1.00 88.69 297 ASP A N 1
ATOM 2366 C CA . ASP A 1 297 ? 26.862 18.590 13.838 1.00 88.69 297 ASP A CA 1
ATOM 2367 C C . ASP A 1 297 ? 27.594 19.440 12.779 1.00 88.69 297 ASP A C 1
ATOM 2369 O O . ASP A 1 297 ? 28.121 18.907 11.804 1.00 88.69 297 ASP A O 1
ATOM 2373 N N . LYS A 1 298 ? 27.648 20.767 12.969 1.00 87.00 298 LYS A N 1
ATOM 2374 C CA . LYS A 1 298 ? 28.283 21.722 12.038 1.00 87.00 298 LYS A CA 1
ATOM 2375 C C . LYS A 1 298 ? 29.744 22.051 12.385 1.00 87.00 298 LYS A C 1
ATOM 2377 O O . LYS A 1 298 ? 30.314 22.941 11.755 1.00 87.00 298 LYS A O 1
ATOM 2382 N N . LYS A 1 299 ? 30.338 21.388 13.388 1.00 90.19 299 LYS A N 1
ATOM 2383 C CA . LYS A 1 299 ? 31.695 21.653 13.920 1.00 90.19 299 LYS A CA 1
ATOM 2384 C C . LYS A 1 299 ? 31.960 23.127 14.284 1.00 90.19 299 LYS A C 1
ATOM 2386 O O . LYS A 1 299 ? 33.070 23.630 14.137 1.00 90.19 299 LYS A O 1
ATOM 2391 N N . ARG A 1 300 ? 30.942 23.844 14.770 1.00 91.38 300 ARG A N 1
ATOM 2392 C CA . ARG A 1 300 ? 31.034 25.258 15.178 1.00 91.38 300 ARG A CA 1
ATOM 2393 C C . ARG A 1 300 ? 31.176 25.388 16.694 1.00 91.38 300 ARG A C 1
ATOM 2395 O O . ARG A 1 300 ? 30.230 25.768 17.381 1.00 91.38 300 ARG A O 1
ATOM 2402 N N . TYR A 1 301 ? 32.363 25.094 17.215 1.00 91.69 301 TYR A N 1
ATOM 2403 C CA . TYR A 1 301 ? 32.616 25.023 18.662 1.00 91.69 301 TYR A CA 1
ATOM 2404 C C . TYR A 1 301 ? 32.406 26.344 19.420 1.00 91.69 301 TYR A C 1
ATOM 2406 O O . TYR A 1 301 ? 32.081 26.307 20.603 1.00 91.69 301 TYR A O 1
ATOM 2414 N N . LEU A 1 302 ? 32.477 27.500 18.747 1.00 93.56 302 LEU A N 1
ATOM 2415 C CA . LEU A 1 302 ? 32.183 28.801 19.362 1.00 93.56 302 LEU A CA 1
ATOM 2416 C C . LEU A 1 302 ? 30.781 28.846 19.997 1.00 93.56 302 LEU A C 1
ATOM 2418 O O . LEU A 1 302 ? 30.613 29.370 21.092 1.00 93.56 302 LEU A O 1
ATOM 2422 N N . PHE A 1 303 ? 29.776 28.244 19.353 1.00 92.75 303 PHE A N 1
ATOM 2423 C CA . PHE A 1 303 ? 28.419 28.196 19.906 1.00 92.75 303 PHE A CA 1
ATOM 2424 C C . PHE A 1 303 ? 28.317 27.312 21.151 1.00 92.75 303 PHE A C 1
ATOM 2426 O O . PHE A 1 303 ? 27.514 27.604 22.030 1.00 92.75 303 PHE A O 1
ATOM 2433 N N . VAL A 1 304 ? 29.146 26.270 21.253 1.00 93.50 304 VAL A N 1
ATOM 2434 C CA . VAL A 1 304 ? 29.222 25.429 22.456 1.00 93.50 304 VAL A CA 1
ATOM 2435 C C . VAL A 1 304 ? 29.806 26.236 23.613 1.00 93.50 304 VAL A C 1
ATOM 2437 O O . VAL A 1 304 ? 29.245 26.223 24.702 1.00 93.50 304 VAL A O 1
ATOM 2440 N N . VAL A 1 305 ? 30.869 27.010 23.366 1.00 94.50 305 VAL A N 1
ATOM 2441 C CA . VAL A 1 305 ? 31.460 27.903 24.378 1.00 94.50 305 VAL A CA 1
ATOM 2442 C C . VAL A 1 305 ? 30.443 28.941 24.858 1.00 94.50 305 VAL A C 1
ATOM 2444 O O . VAL A 1 305 ? 30.303 29.132 26.061 1.00 94.50 305 VAL A O 1
ATOM 2447 N N . ILE A 1 306 ? 29.675 29.549 23.945 1.00 95.44 306 ILE A N 1
ATOM 2448 C CA . ILE A 1 306 ? 28.597 30.492 24.299 1.00 95.44 306 ILE A CA 1
ATOM 2449 C C . ILE A 1 306 ? 27.550 29.822 25.195 1.00 95.44 306 ILE A C 1
ATOM 2451 O O . ILE A 1 306 ? 27.119 30.418 26.180 1.00 95.44 306 ILE A O 1
ATOM 2455 N N . VAL A 1 307 ? 27.151 28.585 24.886 1.00 96.56 307 VAL A N 1
ATOM 2456 C CA . VAL A 1 307 ? 26.198 27.837 25.716 1.00 96.56 307 VAL A CA 1
ATOM 2457 C C . VAL A 1 307 ? 26.759 27.602 27.115 1.00 96.56 307 VAL A C 1
ATOM 2459 O O . VAL A 1 307 ? 26.101 27.985 28.080 1.00 96.56 307 VAL A O 1
ATOM 2462 N N . VAL A 1 308 ? 27.973 27.057 27.234 1.00 95.75 308 VAL A N 1
ATOM 2463 C CA . VAL A 1 308 ? 28.614 26.786 28.533 1.00 95.75 308 VAL A CA 1
ATOM 2464 C C . VAL A 1 308 ? 28.770 28.076 29.344 1.00 95.75 308 VAL A C 1
ATOM 2466 O O . VAL A 1 308 ? 28.427 28.099 30.524 1.00 95.75 308 VAL A O 1
ATOM 2469 N N . ALA A 1 309 ? 29.209 29.168 28.712 1.00 95.31 309 ALA A N 1
ATOM 2470 C CA . ALA A 1 309 ? 29.352 30.470 29.360 1.00 95.31 309 ALA A CA 1
ATOM 2471 C C . ALA A 1 309 ? 28.002 31.034 29.825 1.00 95.31 309 ALA A C 1
ATOM 2473 O O . ALA A 1 309 ? 27.890 31.503 30.953 1.00 95.31 309 ALA A O 1
ATOM 2474 N N . SER A 1 310 ? 26.957 30.946 28.993 1.00 96.00 310 SER A N 1
ATOM 2475 C CA . SER A 1 310 ? 25.612 31.401 29.367 1.00 96.00 310 SER A CA 1
ATOM 2476 C C . SER A 1 310 ? 25.001 30.559 30.492 1.00 96.00 310 SER A C 1
ATOM 2478 O O . SER A 1 310 ? 24.354 31.111 31.380 1.00 96.00 310 SER A O 1
ATOM 2480 N N . HIS A 1 311 ? 25.258 29.247 30.508 1.00 95.81 311 HIS A N 1
ATOM 2481 C CA . HIS A 1 311 ? 24.842 28.362 31.590 1.00 95.81 311 HIS A CA 1
ATOM 2482 C C . HIS A 1 311 ? 25.556 28.744 32.886 1.00 95.81 311 HIS A C 1
ATOM 2484 O O . HIS A 1 311 ? 24.891 29.070 33.864 1.00 95.81 311 HIS A O 1
ATOM 2490 N N . MET A 1 312 ? 26.886 28.861 32.857 1.00 94.31 312 MET A N 1
ATOM 2491 C CA . MET A 1 312 ? 27.679 29.304 34.006 1.00 94.31 312 MET A CA 1
ATOM 2492 C C . MET A 1 312 ? 27.218 30.667 34.541 1.00 94.31 312 MET A C 1
ATOM 2494 O O . MET A 1 312 ? 27.047 30.832 35.748 1.00 94.31 312 MET A O 1
ATOM 2498 N N . PHE A 1 313 ? 26.972 31.629 33.649 1.00 93.81 313 PHE A N 1
ATOM 2499 C CA . PHE A 1 313 ? 26.495 32.964 33.999 1.00 93.81 313 PHE A CA 1
ATOM 2500 C C . PHE A 1 313 ? 25.129 32.915 34.693 1.00 93.81 313 PHE A C 1
ATOM 2502 O O . PHE A 1 313 ? 24.991 33.424 35.803 1.00 93.81 313 PHE A O 1
ATOM 2509 N N . THR A 1 314 ? 24.134 32.259 34.085 1.00 92.12 314 THR A N 1
ATOM 2510 C CA . THR A 1 314 ? 22.783 32.162 34.670 1.00 92.12 314 THR A CA 1
ATOM 2511 C C . THR A 1 314 ? 22.763 31.398 35.992 1.00 92.12 314 THR A C 1
ATOM 2513 O O . THR A 1 314 ? 22.082 31.829 36.919 1.00 92.12 314 THR A O 1
ATOM 2516 N N . SER A 1 315 ? 23.549 30.326 36.126 1.00 90.94 315 SER A N 1
ATOM 2517 C CA . SER A 1 315 ? 23.690 29.579 37.378 1.00 90.94 315 SER A CA 1
ATOM 2518 C C . SER A 1 315 ? 24.356 30.420 38.465 1.00 90.94 315 SER A C 1
ATOM 2520 O O . SER A 1 315 ? 23.860 30.465 39.588 1.00 90.94 315 SER A O 1
ATOM 2522 N N . SER A 1 316 ? 25.431 31.141 38.139 1.00 87.25 316 SER A N 1
ATOM 2523 C CA . SER A 1 316 ? 26.144 31.992 39.105 1.00 87.25 316 SER A CA 1
ATOM 2524 C C . SER A 1 316 ? 25.285 33.166 39.577 1.00 87.25 316 SER A C 1
ATOM 2526 O O . SER A 1 316 ? 25.340 33.545 40.744 1.00 87.25 316 SER A O 1
ATOM 2528 N N . LEU A 1 317 ? 24.436 33.704 38.696 1.00 84.88 317 LEU A N 1
ATOM 2529 C CA . LEU A 1 317 ? 23.522 34.795 39.024 1.00 84.88 317 LEU A CA 1
ATOM 2530 C C . LEU A 1 317 ? 22.525 34.418 40.129 1.00 84.88 317 LEU A C 1
ATOM 2532 O O . LEU A 1 317 ? 22.160 35.266 40.938 1.00 84.88 317 LEU A O 1
ATOM 2536 N N . THR A 1 318 ? 22.135 33.141 40.226 1.00 82.19 318 THR A N 1
ATOM 2537 C CA . THR A 1 318 ? 21.222 32.679 41.287 1.00 82.19 318 THR A CA 1
ATOM 2538 C C . THR A 1 318 ? 21.793 32.847 42.698 1.00 82.19 318 THR A C 1
ATOM 2540 O O . THR A 1 318 ? 21.023 32.918 43.653 1.00 82.19 318 THR A O 1
ATOM 2543 N N . TYR A 1 319 ? 23.114 33.000 42.842 1.00 80.81 319 TYR A N 1
ATOM 2544 C CA . TYR A 1 319 ? 23.758 33.271 44.127 1.00 80.81 319 TYR A CA 1
ATOM 2545 C C . TYR A 1 319 ? 23.408 34.658 44.688 1.00 80.81 319 TYR A C 1
ATOM 2547 O O . TYR A 1 319 ? 23.344 34.831 45.906 1.00 80.81 319 TYR A O 1
ATOM 2555 N N . LEU A 1 320 ? 23.108 35.635 43.820 1.00 79.00 320 LEU A N 1
ATOM 2556 C CA . LEU A 1 320 ? 22.714 36.983 44.244 1.00 79.00 320 LEU A CA 1
ATOM 2557 C C . LEU A 1 320 ? 21.419 36.981 45.066 1.00 79.00 320 LEU A C 1
ATOM 2559 O O . LEU A 1 320 ? 21.220 37.858 45.903 1.00 79.00 320 LEU A O 1
ATOM 2563 N N . ASN A 1 321 ? 20.578 35.956 44.897 1.00 76.75 321 ASN A N 1
ATOM 2564 C CA . ASN A 1 321 ? 19.324 35.814 45.634 1.00 76.75 321 ASN A CA 1
ATOM 2565 C C . ASN A 1 321 ? 19.525 35.589 47.146 1.00 76.75 321 ASN A C 1
ATOM 2567 O O . ASN A 1 321 ? 18.587 35.801 47.909 1.00 76.75 321 ASN A O 1
ATOM 2571 N N . GLY A 1 322 ? 20.719 35.163 47.586 1.00 67.56 322 GLY A N 1
ATOM 2572 C CA . GLY A 1 322 ? 21.008 34.809 48.983 1.00 67.56 322 GLY A CA 1
ATOM 2573 C C . GLY A 1 322 ? 21.978 35.739 49.724 1.00 67.56 322 GLY A C 1
ATOM 2574 O O . GLY A 1 322 ? 22.383 35.404 50.835 1.00 67.56 322 GLY A O 1
ATOM 2575 N N . LEU A 1 323 ? 22.403 36.862 49.126 1.00 65.12 323 LEU A N 1
ATOM 2576 C CA . LEU A 1 323 ? 23.474 37.706 49.683 1.00 65.12 323 LEU A CA 1
ATOM 2577 C C . LEU A 1 323 ? 23.010 38.672 50.786 1.00 65.12 323 LEU A C 1
ATOM 2579 O O . LEU A 1 323 ? 23.635 38.699 51.842 1.00 65.12 323 LEU A O 1
ATOM 2583 N N . ASN A 1 324 ? 21.920 39.417 50.564 1.00 65.19 324 ASN A N 1
ATOM 2584 C CA . ASN A 1 324 ? 21.388 40.408 51.510 1.00 65.19 324 ASN A CA 1
ATOM 2585 C C . ASN A 1 324 ? 19.881 40.179 51.745 1.00 65.19 324 ASN A C 1
ATOM 2587 O O . ASN A 1 324 ? 19.094 40.394 50.819 1.00 65.19 324 ASN A O 1
ATOM 2591 N N . PRO A 1 325 ? 19.451 39.798 52.965 1.00 63.47 325 PRO A N 1
ATOM 2592 C CA . PRO A 1 325 ? 18.032 39.610 53.290 1.00 63.47 325 PRO A CA 1
ATOM 2593 C C . PRO A 1 325 ? 17.201 40.896 53.141 1.00 63.47 325 PRO A C 1
ATOM 2595 O O . PRO A 1 325 ? 16.057 40.838 52.690 1.00 63.47 325 PRO A O 1
ATOM 2598 N N . ALA A 1 326 ? 17.804 42.054 53.446 1.00 60.12 326 ALA A N 1
ATOM 2599 C CA . ALA A 1 326 ? 17.162 43.371 53.390 1.00 60.12 326 ALA A CA 1
ATOM 2600 C C . ALA A 1 326 ? 16.738 43.793 51.967 1.00 60.12 326 ALA A C 1
ATOM 2602 O O . ALA A 1 326 ? 15.684 44.399 51.806 1.00 60.12 326 ALA A O 1
ATOM 2603 N N . ASP A 1 327 ? 17.491 43.387 50.937 1.00 63.22 327 ASP A N 1
ATOM 2604 C CA . ASP A 1 327 ? 17.224 43.716 49.524 1.00 63.22 327 ASP A CA 1
ATOM 2605 C C . ASP A 1 327 ? 16.681 42.517 48.730 1.00 63.22 327 ASP A C 1
ATOM 2607 O O . ASP A 1 327 ? 16.693 42.501 47.495 1.00 63.22 327 ASP A O 1
ATOM 2611 N N . SER A 1 328 ? 16.212 41.475 49.425 1.00 66.94 328 SER A N 1
ATOM 2612 C CA . SER A 1 328 ? 15.819 40.197 48.819 1.00 66.94 328 SER A CA 1
ATOM 2613 C C . SER A 1 328 ? 14.831 40.365 47.656 1.00 66.94 328 SER A C 1
ATOM 2615 O O . SER A 1 328 ? 15.011 39.752 46.605 1.00 66.94 328 SER A O 1
ATOM 2617 N N . GLN A 1 329 ? 13.846 41.261 47.775 1.00 68.56 329 GLN A N 1
ATOM 2618 C CA . GLN A 1 329 ? 12.880 41.546 46.706 1.00 68.56 329 GLN A CA 1
ATOM 2619 C C . GLN A 1 329 ? 13.529 42.141 45.441 1.00 68.56 329 GLN A C 1
ATOM 2621 O O . GLN A 1 329 ? 13.166 41.747 44.330 1.00 68.56 329 GLN A O 1
ATOM 2626 N N . GLN A 1 330 ? 14.489 43.059 45.587 1.00 75.50 330 GLN A N 1
ATOM 2627 C CA . GLN A 1 330 ? 15.191 43.665 44.448 1.00 75.50 330 GLN A CA 1
ATOM 2628 C C . GLN A 1 330 ? 16.123 42.651 43.771 1.00 75.50 330 GLN A C 1
ATOM 2630 O O . GLN A 1 330 ? 16.167 42.578 42.541 1.00 75.50 330 GLN A O 1
ATOM 2635 N N . ASN A 1 331 ? 16.787 41.803 44.562 1.00 81.00 331 ASN A N 1
ATOM 2636 C CA . ASN A 1 331 ? 17.672 40.751 44.060 1.00 81.00 331 ASN A CA 1
ATOM 2637 C C . ASN A 1 331 ? 16.909 39.681 43.262 1.00 81.00 331 ASN A C 1
ATOM 2639 O O . ASN A 1 331 ? 17.337 39.323 42.163 1.00 81.00 331 ASN A O 1
ATOM 2643 N N . TYR A 1 332 ? 15.739 39.226 43.738 1.00 81.94 332 TYR A N 1
ATOM 2644 C CA . TYR A 1 332 ? 14.899 38.291 42.974 1.00 81.94 332 TYR A CA 1
ATOM 2645 C C . TYR A 1 332 ? 14.450 38.886 41.639 1.00 81.94 332 TYR A C 1
ATOM 2647 O O . TYR A 1 332 ? 14.505 38.207 40.611 1.00 81.94 332 TYR A O 1
ATOM 2655 N N . LEU A 1 333 ? 14.036 40.156 41.636 1.00 82.06 333 LEU A N 1
ATOM 2656 C CA . LEU A 1 333 ? 13.617 40.840 40.417 1.00 82.06 333 LEU A CA 1
ATOM 2657 C C . LEU A 1 333 ? 14.775 40.950 39.412 1.00 82.06 333 LEU A C 1
ATOM 2659 O O . LEU A 1 333 ? 14.598 40.608 38.241 1.00 82.06 333 LEU A O 1
ATOM 2663 N N . ALA A 1 334 ? 15.965 41.352 39.867 1.00 85.12 334 ALA A N 1
ATOM 2664 C CA . ALA A 1 334 ? 17.157 41.461 39.027 1.00 85.12 334 ALA A CA 1
ATOM 2665 C C . ALA A 1 334 ? 17.569 40.109 38.417 1.00 85.12 334 ALA A C 1
ATOM 2667 O O . ALA A 1 334 ? 17.836 40.025 37.211 1.00 85.12 334 ALA A O 1
ATOM 2668 N N . THR A 1 335 ? 17.558 39.036 39.215 1.00 87.56 335 THR A N 1
ATOM 2669 C CA . THR A 1 335 ? 17.891 37.682 38.751 1.00 87.56 335 THR A CA 1
ATOM 2670 C C . THR A 1 335 ? 16.882 37.168 37.728 1.00 87.56 335 THR A C 1
ATOM 2672 O O . THR A 1 335 ? 17.284 36.635 36.692 1.00 87.56 335 THR A O 1
ATOM 2675 N N . ILE A 1 336 ? 15.580 37.366 37.964 1.00 88.12 336 ILE A N 1
ATOM 2676 C CA . ILE A 1 336 ? 14.527 36.960 37.022 1.00 88.12 336 ILE A CA 1
ATOM 2677 C C . ILE A 1 336 ? 14.662 37.734 35.711 1.00 88.12 336 ILE A C 1
ATOM 2679 O O . ILE A 1 336 ? 14.737 37.116 34.651 1.00 88.12 336 ILE A O 1
ATOM 2683 N N . ILE A 1 337 ? 14.741 39.068 35.758 1.00 88.94 337 ILE A N 1
ATOM 2684 C CA . ILE A 1 337 ? 14.849 39.899 34.549 1.00 88.94 337 ILE A CA 1
ATOM 2685 C C . ILE A 1 337 ? 16.055 39.463 33.714 1.00 88.94 337 ILE A C 1
ATOM 2687 O O . ILE A 1 337 ? 15.927 39.201 32.517 1.00 88.94 337 ILE A O 1
ATOM 2691 N N . THR A 1 338 ? 17.213 39.307 34.351 1.00 90.19 338 THR A N 1
ATOM 2692 C CA . THR A 1 338 ? 18.444 38.914 33.661 1.00 90.19 338 THR A CA 1
ATOM 2693 C C . THR A 1 338 ? 18.348 37.497 33.087 1.00 90.19 338 THR A C 1
ATOM 2695 O O . THR A 1 338 ? 18.708 37.286 31.928 1.00 90.19 338 THR A O 1
ATOM 2698 N N . ALA A 1 339 ? 17.807 36.526 33.835 1.00 90.44 339 ALA A N 1
ATOM 2699 C CA . ALA A 1 339 ? 17.607 35.162 33.341 1.00 90.44 339 ALA A CA 1
ATOM 2700 C C . ALA A 1 339 ? 16.679 35.126 32.113 1.00 90.44 339 ALA A C 1
ATOM 2702 O O . ALA A 1 339 ? 16.957 34.414 31.146 1.00 90.44 339 ALA A O 1
ATOM 2703 N N . TYR A 1 340 ? 15.618 35.939 32.103 1.00 93.38 340 TYR A N 1
ATOM 2704 C CA . TYR A 1 340 ? 14.700 36.051 30.969 1.00 93.38 340 TYR A CA 1
ATOM 2705 C C . TYR A 1 340 ? 15.332 36.750 29.758 1.00 93.38 340 TYR A C 1
ATOM 2707 O O . TYR A 1 340 ? 15.086 36.328 28.627 1.00 93.38 340 TYR A O 1
ATOM 2715 N N . ILE A 1 341 ? 16.187 37.756 29.965 1.00 93.56 341 ILE A N 1
ATOM 2716 C CA . ILE A 1 341 ? 16.968 38.374 28.881 1.00 93.56 341 ILE A CA 1
ATOM 2717 C C . ILE A 1 341 ? 17.872 37.325 28.223 1.00 93.56 341 ILE A C 1
ATOM 2719 O O . ILE A 1 341 ? 17.830 37.156 27.000 1.00 93.56 341 ILE A O 1
ATOM 2723 N N . VAL A 1 342 ? 18.626 36.561 29.021 1.00 94.12 342 VAL A N 1
ATOM 2724 C CA . VAL A 1 342 ? 19.488 35.485 28.502 1.00 94.12 342 VAL A CA 1
ATOM 2725 C C . VAL A 1 342 ? 18.653 34.415 27.796 1.00 94.12 342 VAL A C 1
ATOM 2727 O O . VAL A 1 342 ? 19.013 33.980 26.701 1.00 94.12 342 VAL A O 1
ATOM 2730 N N . MET A 1 343 ? 17.501 34.036 28.353 1.00 94.25 343 MET A N 1
ATOM 2731 C CA . MET A 1 343 ? 16.574 33.087 27.730 1.00 94.25 343 MET A CA 1
ATOM 2732 C C . MET A 1 343 ? 16.090 33.568 26.355 1.00 94.25 343 MET A C 1
ATOM 2734 O O . MET A 1 343 ? 16.101 32.785 25.404 1.00 94.25 343 MET A O 1
ATOM 2738 N N . ILE A 1 344 ? 15.707 34.840 26.210 1.00 93.06 344 ILE A N 1
ATOM 2739 C CA . ILE A 1 344 ? 15.265 35.417 24.928 1.00 93.06 344 ILE A CA 1
ATOM 2740 C C . ILE A 1 344 ? 16.421 35.463 23.920 1.00 93.06 344 ILE A C 1
ATOM 2742 O O . ILE A 1 344 ? 16.231 35.124 22.745 1.00 93.06 344 ILE A O 1
ATOM 2746 N N . MET A 1 345 ? 17.627 35.837 24.361 1.00 94.06 345 MET A N 1
ATOM 2747 C CA . MET A 1 345 ? 18.824 35.842 23.514 1.00 94.06 345 MET A CA 1
ATOM 2748 C C . MET A 1 345 ? 19.159 34.434 23.005 1.00 94.06 345 MET A C 1
ATOM 2750 O O . MET A 1 345 ? 19.313 34.232 21.796 1.00 94.06 345 MET A O 1
ATOM 2754 N N . MET A 1 346 ? 19.202 33.444 23.900 1.00 94.44 346 MET A N 1
ATOM 2755 C CA . MET A 1 346 ? 19.486 32.051 23.544 1.00 94.44 346 MET A CA 1
ATOM 2756 C C . MET A 1 346 ? 18.360 31.430 22.711 1.00 94.44 346 MET A C 1
ATOM 2758 O O . MET A 1 346 ? 18.641 30.701 21.763 1.00 94.44 346 MET A O 1
ATOM 2762 N N . GLY A 1 347 ? 17.097 31.773 22.974 1.00 90.88 347 GLY A N 1
ATOM 2763 C CA . GLY A 1 347 ? 15.958 31.360 22.149 1.00 90.88 347 GLY A CA 1
ATOM 2764 C C . GLY A 1 347 ? 16.032 31.918 20.725 1.00 90.88 347 GLY A C 1
ATOM 2765 O O . GLY A 1 347 ? 15.844 31.182 19.753 1.00 90.88 347 GLY A O 1
ATOM 2766 N N . SER A 1 348 ? 16.402 33.193 20.580 1.00 89.00 348 SER A N 1
ATOM 2767 C CA . SER A 1 348 ? 16.618 33.835 19.274 1.00 89.00 348 SER A CA 1
ATOM 2768 C C . SER A 1 348 ? 17.775 33.192 18.507 1.00 89.00 348 SER A C 1
ATOM 2770 O O . SER A 1 348 ? 17.698 32.995 17.290 1.00 89.00 348 SER A O 1
ATOM 2772 N N . LEU A 1 349 ? 18.845 32.825 19.214 1.00 90.81 349 LEU A N 1
ATOM 2773 C CA . LEU A 1 349 ? 19.972 32.107 18.633 1.00 90.81 349 LEU A CA 1
ATOM 2774 C C . LEU A 1 349 ? 19.580 30.684 18.206 1.00 90.81 349 LEU A C 1
ATOM 2776 O O . LEU A 1 349 ? 19.875 30.291 17.078 1.00 90.81 349 LEU A O 1
ATOM 2780 N N . ALA A 1 350 ? 18.859 29.940 19.047 1.00 88.81 350 ALA A N 1
ATOM 2781 C CA . ALA A 1 350 ? 18.349 28.608 18.724 1.00 88.81 350 ALA A CA 1
ATOM 2782 C C . ALA A 1 350 ? 17.420 28.634 17.496 1.00 88.81 350 ALA A C 1
ATOM 2784 O O . ALA A 1 350 ? 17.517 27.765 16.624 1.00 88.81 350 ALA A O 1
ATOM 2785 N N . PHE A 1 351 ? 16.577 29.665 17.371 1.00 86.56 351 PHE A N 1
ATOM 2786 C CA . PHE A 1 351 ? 15.738 29.893 16.191 1.00 86.56 351 PHE A CA 1
ATOM 2787 C C . PHE A 1 351 ? 16.559 30.102 14.913 1.00 86.56 351 PHE A C 1
ATOM 2789 O O . PHE A 1 351 ? 16.305 29.445 13.905 1.00 86.56 351 PHE A O 1
ATOM 2796 N N . LYS A 1 352 ? 17.592 30.950 14.953 1.00 85.88 352 LYS A N 1
ATOM 2797 C CA . LYS A 1 352 ? 18.477 31.166 13.795 1.00 85.88 352 LYS A CA 1
ATOM 2798 C C . LYS A 1 352 ? 19.264 29.905 13.425 1.00 85.88 352 LYS A C 1
ATOM 2800 O O . LYS A 1 352 ? 19.353 29.548 12.253 1.00 85.88 352 LYS A O 1
ATOM 2805 N N . VAL A 1 353 ? 19.825 29.206 14.414 1.00 84.94 353 VAL A N 1
ATOM 2806 C CA . VAL A 1 353 ? 20.649 28.001 14.198 1.00 84.94 353 VAL A CA 1
ATOM 2807 C C . VAL A 1 353 ? 19.829 26.846 13.606 1.00 84.94 353 VAL A C 1
ATOM 2809 O O . VAL A 1 353 ? 20.369 26.059 12.820 1.00 84.94 353 VAL A O 1
ATOM 2812 N N . SER A 1 354 ? 18.533 26.783 13.929 1.00 80.00 354 SER A N 1
ATOM 2813 C CA . SER A 1 354 ? 17.579 25.805 13.391 1.00 80.00 354 SER A CA 1
ATOM 2814 C C . SER A 1 354 ? 17.014 26.142 12.003 1.00 80.00 354 SER A C 1
ATOM 2816 O O . SER A 1 354 ? 16.211 25.366 11.496 1.00 80.00 354 SER A O 1
ATOM 2818 N N . GLY A 1 355 ? 17.452 27.240 11.370 1.00 76.56 355 GLY A N 1
ATOM 2819 C CA . GLY A 1 355 ? 17.047 27.631 10.009 1.00 76.56 355 GLY A CA 1
ATOM 2820 C C . GLY A 1 355 ? 15.992 28.740 9.942 1.00 76.56 355 GLY A C 1
ATOM 2821 O O . GLY A 1 355 ? 15.648 29.194 8.855 1.00 76.56 355 GLY A O 1
ATOM 2822 N N . GLY A 1 356 ? 15.506 29.231 11.085 1.00 76.88 356 GLY A N 1
ATOM 2823 C CA . GLY A 1 356 ? 14.513 30.298 11.138 1.00 76.88 356 GLY A CA 1
ATOM 2824 C C . GLY A 1 356 ? 15.040 31.650 10.648 1.00 76.88 356 GLY A C 1
ATOM 2825 O O . GLY A 1 356 ? 16.120 32.102 11.034 1.00 76.88 356 GLY A O 1
ATOM 2826 N N . SER A 1 357 ? 14.237 32.339 9.833 1.00 77.62 357 SER A N 1
ATOM 2827 C CA . SER A 1 357 ? 14.499 33.707 9.373 1.00 77.62 357 SER A CA 1
ATOM 2828 C C . SER A 1 357 ? 13.295 34.625 9.613 1.00 77.62 357 SER A C 1
ATOM 2830 O O . SER A 1 357 ? 12.164 34.163 9.773 1.00 77.62 357 SER A O 1
ATOM 2832 N N . ILE A 1 358 ? 13.512 35.946 9.580 1.00 74.06 358 ILE A N 1
ATOM 2833 C CA . ILE A 1 358 ? 12.418 36.938 9.645 1.00 74.06 358 ILE A CA 1
ATOM 2834 C C . ILE A 1 358 ? 11.427 36.726 8.484 1.00 74.06 358 ILE A C 1
ATOM 2836 O O . ILE A 1 358 ? 10.226 36.931 8.653 1.00 74.06 358 ILE A O 1
ATOM 2840 N N . LYS A 1 359 ? 11.907 36.256 7.322 1.00 71.12 359 LYS A N 1
ATOM 2841 C CA . LYS A 1 359 ? 11.057 35.889 6.178 1.00 71.12 359 LYS A CA 1
ATOM 2842 C C . LYS A 1 359 ? 10.184 34.674 6.505 1.00 71.12 359 LYS A C 1
ATOM 2844 O O . LYS A 1 359 ? 8.980 34.737 6.281 1.00 71.12 359 LYS A O 1
ATOM 2849 N N . SER A 1 360 ? 10.756 33.627 7.105 1.00 69.00 360 SER A N 1
ATOM 2850 C CA . SER A 1 360 ? 10.022 32.427 7.543 1.00 69.00 360 SER A CA 1
ATOM 2851 C C . SER A 1 360 ? 8.948 32.774 8.584 1.00 69.00 360 SER A C 1
ATOM 2853 O O . SER A 1 360 ? 7.825 32.283 8.505 1.00 69.00 360 SER A O 1
ATOM 2855 N N . MET A 1 361 ? 9.254 33.691 9.509 1.00 66.06 361 MET A N 1
ATOM 2856 C CA . MET A 1 361 ? 8.303 34.200 10.505 1.00 66.06 361 MET A CA 1
ATOM 2857 C C . MET A 1 361 ? 7.156 35.000 9.868 1.00 66.06 361 MET A C 1
ATOM 2859 O O . MET A 1 361 ? 5.990 34.751 10.171 1.00 66.06 361 MET A O 1
ATOM 2863 N N . LYS A 1 362 ? 7.455 35.918 8.937 1.00 69.19 362 LYS A N 1
ATOM 2864 C CA . LYS A 1 362 ? 6.423 36.665 8.194 1.00 69.19 362 LYS A CA 1
ATOM 2865 C C . LYS A 1 362 ? 5.542 35.740 7.349 1.00 69.19 362 LYS A C 1
ATOM 2867 O O . LYS A 1 362 ? 4.330 35.926 7.320 1.00 69.19 362 LYS A O 1
ATOM 2872 N N . LEU A 1 363 ? 6.127 34.722 6.714 1.00 63.97 363 LEU A N 1
ATOM 2873 C CA . LEU A 1 363 ? 5.390 33.723 5.936 1.00 63.97 363 LEU A CA 1
ATOM 2874 C C . LEU A 1 363 ? 4.428 32.920 6.827 1.00 63.97 363 LEU A C 1
ATOM 2876 O O . LEU A 1 363 ? 3.265 32.739 6.461 1.00 63.97 363 LEU A O 1
ATOM 2880 N N . ALA A 1 364 ? 4.888 32.500 8.011 1.00 57.06 364 ALA A N 1
ATOM 2881 C CA . ALA A 1 364 ? 4.067 31.796 8.994 1.00 57.06 364 ALA A CA 1
ATOM 2882 C C . ALA A 1 364 ? 2.894 32.659 9.490 1.00 57.06 364 ALA A C 1
ATOM 2884 O O . ALA A 1 364 ? 1.772 32.167 9.567 1.00 57.06 364 ALA A O 1
ATOM 2885 N N . LEU A 1 365 ? 3.131 33.949 9.753 1.00 59.72 365 LEU A N 1
ATOM 2886 C CA . LEU A 1 365 ? 2.093 34.896 10.175 1.00 59.72 365 LEU A CA 1
ATOM 2887 C C . LEU A 1 365 ? 1.103 35.237 9.045 1.00 59.72 365 LEU A C 1
ATOM 2889 O O . LEU A 1 365 ? -0.089 35.368 9.302 1.00 59.72 365 LEU A O 1
ATOM 2893 N N . SER A 1 366 ? 1.562 35.315 7.789 1.00 47.06 366 SER A N 1
ATOM 2894 C CA . SER A 1 366 ? 0.715 35.655 6.628 1.00 47.06 366 SER A CA 1
ATOM 2895 C C . SER A 1 366 ? -0.323 34.584 6.263 1.00 47.06 366 SER A C 1
ATOM 2897 O O . SER A 1 366 ? -1.330 34.892 5.632 1.00 47.06 366 SER A O 1
ATOM 2899 N N . LYS A 1 367 ? -0.106 33.327 6.676 1.00 47.69 367 LYS A N 1
ATOM 2900 C CA . LYS A 1 367 ? -1.012 32.196 6.406 1.00 47.69 367 LYS A CA 1
ATOM 2901 C C . LYS A 1 367 ? -2.139 32.028 7.435 1.00 47.69 367 LYS A C 1
ATOM 2903 O O . LYS A 1 367 ? -2.907 31.071 7.328 1.00 47.69 367 LYS A O 1
ATOM 2908 N N . TYR A 1 368 ? -2.279 32.937 8.403 1.00 36.91 368 TYR A N 1
ATOM 2909 C CA . TYR A 1 368 ? -3.379 32.918 9.373 1.00 36.91 368 TYR A CA 1
ATOM 2910 C C . TYR A 1 368 ? -4.510 33.886 8.976 1.00 36.91 368 TYR A C 1
ATOM 2912 O O . TYR A 1 368 ? -4.254 35.079 8.819 1.00 36.91 368 TYR A O 1
ATOM 2920 N N . PRO A 1 369 ? -5.776 33.432 8.849 1.00 32.94 369 PRO A N 1
ATOM 2921 C CA . PRO A 1 369 ? -6.901 34.349 8.706 1.00 32.94 369 PRO A CA 1
ATOM 2922 C C . PRO A 1 369 ? -7.193 35.069 10.038 1.00 32.94 369 PRO A C 1
ATOM 2924 O O . PRO A 1 369 ? -6.937 34.535 11.118 1.00 32.94 369 PRO A O 1
ATOM 2927 N N . LYS A 1 370 ? -7.731 36.292 9.922 1.00 31.66 370 LYS A N 1
ATOM 2928 C CA . LYS A 1 370 ? -8.055 37.281 10.975 1.00 31.66 370 LYS A CA 1
ATOM 2929 C C . LYS A 1 370 ? -8.727 36.713 12.255 1.00 31.66 370 LYS A C 1
ATOM 2931 O O . LYS A 1 370 ? -9.399 35.680 12.207 1.00 31.66 370 LYS A O 1
ATOM 2936 N N . PRO A 1 371 ? -8.595 37.403 13.409 1.00 32.53 371 PRO A N 1
ATOM 2937 C CA . PRO A 1 371 ? -8.882 36.847 14.730 1.00 32.53 371 PRO A CA 1
ATOM 2938 C C . PRO A 1 371 ? -10.385 36.839 15.047 1.00 32.53 371 PRO A C 1
ATOM 2940 O O . PRO A 1 371 ? -10.947 37.836 15.482 1.00 32.53 371 PRO A O 1
ATOM 2943 N N . GLY A 1 372 ? -11.032 35.686 14.862 1.00 31.39 372 GLY A N 1
ATOM 2944 C CA . GLY A 1 372 ? -12.408 35.431 15.324 1.00 31.39 372 GLY A CA 1
ATOM 2945 C C . GLY A 1 372 ? -12.590 34.129 16.118 1.00 31.39 372 GLY A C 1
ATOM 2946 O O . GLY A 1 372 ? -13.689 33.839 16.572 1.00 31.39 372 GLY A O 1
ATOM 2947 N N . LEU A 1 373 ? -11.532 33.327 16.303 1.00 29.94 373 LEU A N 1
ATOM 2948 C CA . LEU A 1 373 ? -11.642 31.943 16.802 1.00 29.94 373 LEU A CA 1
ATOM 2949 C C . LEU A 1 373 ? -10.889 31.636 18.107 1.00 29.94 373 LEU A C 1
ATOM 2951 O O . LEU A 1 373 ? -10.881 30.491 18.548 1.00 29.94 373 LEU A O 1
ATOM 2955 N N . LEU A 1 374 ? -10.305 32.635 18.775 1.00 29.62 374 LEU A N 1
ATOM 2956 C CA . LEU A 1 374 ? -9.606 32.436 20.057 1.00 29.62 374 LEU A CA 1
ATOM 2957 C C . LEU A 1 374 ? -10.538 32.390 21.286 1.00 29.62 374 LEU A C 1
ATOM 2959 O O . LEU A 1 374 ? -10.072 32.133 22.390 1.00 29.62 374 LEU A O 1
ATOM 2963 N N . ARG A 1 375 ? -11.857 32.567 21.118 1.00 26.16 375 ARG A N 1
ATOM 2964 C CA . ARG A 1 375 ? -12.816 32.595 22.242 1.00 26.16 375 ARG A CA 1
ATOM 2965 C C . ARG A 1 375 ? -13.326 31.214 22.691 1.00 26.16 375 ARG A C 1
ATOM 2967 O O . ARG A 1 375 ? -13.953 31.125 23.738 1.00 26.16 375 ARG A O 1
ATOM 2974 N N . GLN A 1 376 ? -13.062 30.132 21.949 1.00 29.70 376 GLN A N 1
ATOM 2975 C CA . GLN A 1 376 ? -13.646 28.804 22.236 1.00 29.70 376 GLN A CA 1
ATOM 2976 C C . GLN A 1 376 ? -12.712 27.804 22.941 1.00 29.70 376 GLN A C 1
ATOM 2978 O O . GLN A 1 376 ? -13.192 26.794 23.453 1.00 29.70 376 GLN A O 1
ATOM 2983 N N . SER A 1 377 ? -11.411 28.082 23.051 1.00 26.58 377 SER A N 1
ATOM 2984 C CA . SER A 1 377 ? -10.457 27.137 23.660 1.00 26.58 377 SER A CA 1
ATOM 2985 C C . SER A 1 377 ? -10.383 27.209 25.193 1.00 26.58 377 SER A C 1
ATOM 2987 O O . SER A 1 377 ? -9.881 26.275 25.810 1.00 26.58 377 SER A O 1
ATOM 2989 N N . CYS A 1 378 ? -10.914 28.262 25.826 1.00 25.62 378 CYS A N 1
ATOM 2990 C CA . CYS A 1 378 ? -10.901 28.402 27.291 1.00 25.62 378 CYS A CA 1
ATOM 2991 C C . CYS A 1 378 ? -12.081 27.716 28.005 1.00 25.62 378 CYS A C 1
ATOM 2993 O O . CYS A 1 378 ? -12.049 27.583 29.222 1.00 25.62 378 CYS A O 1
ATOM 2995 N N . HIS A 1 379 ? -13.110 27.252 27.284 1.00 24.20 379 HIS A N 1
ATOM 2996 C CA . HIS A 1 379 ? -14.336 26.728 27.907 1.00 24.20 379 HIS A CA 1
ATOM 2997 C C . HIS A 1 379 ? -14.368 25.207 28.134 1.00 24.20 379 HIS A C 1
ATOM 2999 O O . HIS A 1 379 ? -15.244 24.729 28.845 1.00 24.20 379 HIS A O 1
ATOM 3005 N N . TYR A 1 380 ? -13.420 24.439 27.586 1.00 26.28 380 TYR A N 1
ATOM 3006 C CA . TYR A 1 380 ? -13.468 22.966 27.618 1.00 26.28 380 TYR A CA 1
ATOM 3007 C C . TYR A 1 380 ? -12.718 22.301 28.787 1.00 26.28 380 TYR A C 1
ATOM 3009 O O . TYR A 1 380 ? -12.738 21.078 28.896 1.00 26.28 380 TYR A O 1
ATOM 3017 N N . PHE A 1 381 ? -12.088 23.075 29.677 1.00 24.19 381 PHE A N 1
ATOM 3018 C CA . PHE A 1 381 ? -11.424 22.547 30.882 1.00 24.19 381 PHE A CA 1
ATOM 3019 C C . PHE A 1 381 ? -12.300 22.567 32.146 1.00 24.19 381 PHE A C 1
ATOM 3021 O O . PHE A 1 381 ? -11.863 22.118 33.203 1.00 24.19 381 PHE A O 1
ATOM 3028 N N . CYS A 1 382 ? -13.547 23.036 32.049 1.00 23.83 382 CYS A N 1
ATOM 3029 C CA . CYS A 1 382 ? -14.521 22.977 33.134 1.00 23.83 382 CYS A CA 1
ATOM 3030 C C . CYS A 1 382 ? -15.630 21.985 32.758 1.00 23.83 382 CYS A C 1
ATOM 3032 O O . CYS A 1 382 ? -16.206 22.093 31.683 1.00 23.83 382 CYS A O 1
ATOM 3034 N N . VAL A 1 383 ? -15.963 21.073 33.676 1.00 27.31 383 VAL A N 1
ATOM 3035 C CA . VAL A 1 383 ? -17.048 20.072 33.607 1.00 27.31 383 VAL A CA 1
ATOM 3036 C C . VAL A 1 383 ? -16.691 18.737 32.931 1.00 27.31 383 VAL A C 1
ATOM 3038 O O . VAL A 1 383 ? -17.016 18.481 31.775 1.00 27.31 383 VAL A O 1
ATOM 3041 N N . SER A 1 384 ? -16.126 17.801 33.703 1.00 25.28 384 SER A N 1
ATOM 3042 C CA . SER A 1 384 ? -16.615 16.404 33.732 1.00 25.28 384 SER A CA 1
ATOM 3043 C C . SER A 1 384 ? -16.157 15.695 35.017 1.00 25.28 384 SER A C 1
ATOM 3045 O O . SER A 1 384 ? -14.979 15.396 35.196 1.00 25.28 384 SER A O 1
ATOM 3047 N N . SER A 1 385 ? -17.101 15.444 35.922 1.00 23.34 385 SER A N 1
ATOM 3048 C CA . SER A 1 385 ? -16.961 14.688 37.173 1.00 23.34 385 SER A CA 1
ATOM 3049 C C . SER A 1 385 ? -16.914 13.165 36.935 1.00 23.34 385 SER A C 1
ATOM 3051 O O . SER A 1 385 ? -17.560 12.676 36.007 1.00 23.34 385 SER A O 1
ATOM 3053 N N . PRO A 1 386 ? -16.226 12.379 37.787 1.00 24.25 386 PRO A N 1
ATOM 3054 C CA . PRO A 1 386 ? -16.432 10.936 37.880 1.00 24.25 386 PRO A CA 1
ATOM 3055 C C . PRO A 1 386 ? -17.013 10.557 39.254 1.00 24.25 386 PRO A C 1
ATOM 3057 O O . PRO A 1 386 ? -16.369 10.743 40.284 1.00 24.25 386 PRO A O 1
ATOM 3060 N N . GLN A 1 387 ? -18.222 9.993 39.278 1.00 23.38 387 GLN A N 1
ATOM 3061 C CA . GLN A 1 387 ? -18.787 9.321 40.453 1.00 23.38 387 GLN A CA 1
ATOM 3062 C C . GLN A 1 387 ? -18.918 7.811 40.201 1.00 23.38 387 GLN A C 1
ATOM 3064 O O . GLN A 1 387 ? -19.352 7.392 39.131 1.00 23.38 387 GLN A O 1
ATOM 3069 N N . ARG A 1 388 ? -18.619 7.048 41.264 1.00 23.80 388 ARG A N 1
ATOM 3070 C CA . ARG A 1 388 ? -18.935 5.631 41.550 1.00 23.80 388 ARG A CA 1
ATOM 3071 C C . ARG A 1 388 ? -18.008 4.545 40.985 1.00 23.80 388 ARG A C 1
ATOM 3073 O O . ARG A 1 388 ? -18.231 3.951 39.937 1.00 23.80 388 ARG A O 1
ATOM 3080 N N . LEU A 1 389 ? -17.026 4.214 41.825 1.00 22.06 389 LEU A N 1
ATOM 3081 C CA . LEU A 1 389 ? -16.532 2.856 42.080 1.00 22.06 389 LEU A CA 1
ATOM 3082 C C . LEU A 1 389 ? -16.916 2.456 43.528 1.00 22.06 389 LEU A C 1
ATOM 3084 O O . LEU A 1 389 ? -17.336 3.335 44.274 1.00 22.06 389 LEU A O 1
ATOM 3088 N N . TYR A 1 390 ? -16.663 1.185 43.894 1.00 22.02 390 TYR A N 1
ATOM 3089 C CA . TYR A 1 390 ? -16.812 0.470 45.195 1.00 22.02 390 TYR A CA 1
ATOM 3090 C C . TYR A 1 390 ? -18.110 -0.351 45.336 1.00 22.02 390 TYR A C 1
ATOM 3092 O O . TYR A 1 390 ? -19.172 0.191 45.075 1.00 22.02 390 TYR A O 1
ATOM 3100 N N . ARG A 1 391 ? -18.190 -1.620 45.790 1.00 23.38 391 ARG A N 1
ATOM 3101 C CA . ARG A 1 391 ? -17.377 -2.816 46.218 1.00 23.38 391 ARG A CA 1
ATOM 3102 C C . ARG A 1 391 ? -18.399 -3.676 47.071 1.00 23.38 391 ARG A C 1
ATOM 3104 O O . ARG A 1 391 ? -19.462 -3.124 47.343 1.00 23.38 391 ARG A O 1
ATOM 3111 N N . PRO A 1 392 ? -18.143 -4.872 47.676 1.00 41.88 392 PRO A N 1
ATOM 3112 C CA . PRO A 1 392 ? -17.258 -6.024 47.374 1.00 41.88 392 PRO A CA 1
ATOM 3113 C C . PRO A 1 392 ? -17.783 -7.469 47.766 1.00 41.88 392 PRO A C 1
ATOM 3115 O O . PRO A 1 392 ? -18.825 -7.613 48.387 1.00 41.88 392 PRO A O 1
ATOM 3118 N N . LEU A 1 393 ? -16.926 -8.495 47.513 1.00 21.59 393 LEU A N 1
ATOM 3119 C CA . LEU A 1 393 ? -16.661 -9.785 48.241 1.00 21.59 393 LEU A CA 1
ATOM 3120 C C . LEU A 1 393 ? -17.611 -11.019 48.133 1.00 21.59 393 LEU A C 1
ATOM 3122 O O . LEU A 1 393 ? -18.746 -10.941 48.578 1.00 21.59 393 LEU A O 1
ATOM 3126 N N . ARG A 1 394 ? -17.088 -12.219 47.741 1.00 21.64 394 ARG A N 1
ATOM 3127 C CA . ARG A 1 394 ? -16.656 -13.366 48.621 1.00 21.64 394 ARG A CA 1
ATOM 3128 C C . ARG A 1 394 ? -16.361 -14.716 47.864 1.00 21.64 394 ARG A C 1
ATOM 3130 O O . ARG A 1 394 ? -17.220 -15.197 47.149 1.00 21.64 394 ARG A O 1
ATOM 3137 N N . ARG A 1 395 ? -15.166 -15.306 48.124 1.00 21.19 395 ARG A N 1
ATOM 3138 C CA . ARG A 1 395 ? -14.685 -16.739 48.212 1.00 21.19 395 ARG A CA 1
ATOM 3139 C C . ARG A 1 395 ? -14.861 -17.809 47.089 1.00 21.19 395 ARG A C 1
ATOM 3141 O O . ARG A 1 395 ? -15.979 -18.116 46.717 1.00 21.19 395 ARG A O 1
ATOM 3148 N N . SER A 1 396 ? -13.733 -18.444 46.680 1.00 21.78 396 SER A N 1
ATOM 3149 C CA . SER A 1 396 ? -13.347 -19.902 46.800 1.00 21.78 396 SER A CA 1
ATOM 3150 C C . SER A 1 396 ? -13.719 -20.755 45.562 1.00 21.78 396 SER A C 1
ATOM 3152 O O . SER A 1 396 ? -14.694 -20.404 44.925 1.00 21.78 396 SER A O 1
ATOM 3154 N N . PHE A 1 397 ? -13.096 -21.861 45.110 1.00 19.98 397 PHE A N 1
ATOM 3155 C CA . PHE A 1 397 ? -11.873 -22.670 45.338 1.00 19.98 397 PHE A CA 1
ATOM 3156 C C . PHE A 1 397 ? -11.771 -23.666 44.125 1.00 19.98 397 PHE A C 1
ATOM 3158 O O . PHE A 1 397 ? -12.810 -24.015 43.578 1.00 19.98 397 PHE A O 1
ATOM 3165 N N . ASP A 1 398 ? -10.558 -24.081 43.724 1.00 21.62 398 ASP A N 1
ATOM 3166 C CA . ASP A 1 398 ? -10.085 -25.294 42.990 1.00 21.62 398 ASP A CA 1
ATOM 3167 C C . ASP A 1 398 ? -10.857 -26.027 41.848 1.00 21.62 398 ASP A C 1
ATOM 3169 O O . ASP A 1 398 ? -11.983 -26.478 42.011 1.00 21.62 398 ASP A O 1
ATOM 3173 N N . HIS A 1 399 ? -10.134 -26.338 40.745 1.00 22.12 399 HIS A N 1
ATOM 3174 C CA . HIS A 1 399 ? -9.660 -27.694 40.333 1.00 22.12 399 HIS A CA 1
ATOM 3175 C C . HIS A 1 399 ? -9.727 -28.067 38.816 1.00 22.12 399 HIS A C 1
ATOM 3177 O O . HIS A 1 399 ? -10.678 -27.771 38.107 1.00 22.12 399 HIS A O 1
ATOM 3183 N N . PHE A 1 400 ? -8.689 -28.815 38.399 1.00 22.03 400 PHE A N 1
ATOM 3184 C CA . PHE A 1 400 ? -8.499 -29.745 37.259 1.00 22.03 400 PHE A CA 1
ATOM 3185 C C . PHE A 1 400 ? -8.172 -29.344 35.789 1.00 22.03 400 PHE A C 1
ATOM 3187 O O . PHE A 1 400 ? -8.998 -28.942 34.980 1.00 22.03 400 PHE A O 1
ATOM 3194 N N . LYS A 1 401 ? -6.905 -29.667 35.455 1.00 20.70 401 LYS A N 1
ATOM 3195 C CA . LYS A 1 401 ? -6.285 -30.234 34.229 1.00 20.70 401 LYS A CA 1
ATOM 3196 C C . LYS A 1 401 ? -7.159 -31.225 33.420 1.00 20.70 401 LYS A C 1
ATOM 3198 O O . LYS A 1 401 ? -7.705 -32.132 34.033 1.00 20.70 401 LYS A O 1
ATOM 3203 N N . ASN A 1 402 ? -7.072 -31.217 32.076 1.00 22.34 402 ASN A N 1
ATOM 3204 C CA . ASN A 1 402 ? -6.278 -32.159 31.236 1.00 22.34 402 ASN A CA 1
ATOM 3205 C C . ASN A 1 402 ? -6.781 -32.306 29.774 1.00 22.34 402 ASN A C 1
ATOM 3207 O O . ASN A 1 402 ? -7.944 -32.614 29.574 1.00 22.34 402 ASN A O 1
ATOM 3211 N N . GLN A 1 403 ? -5.812 -32.278 28.833 1.00 22.64 403 GLN A N 1
ATOM 3212 C CA . GLN A 1 403 ? -5.617 -33.190 27.670 1.00 22.64 403 GLN A CA 1
ATOM 3213 C C . GLN A 1 403 ? -6.692 -33.235 26.550 1.00 22.64 403 GLN A C 1
ATOM 3215 O O . GLN A 1 403 ? -7.862 -33.030 26.794 1.00 22.64 403 GLN A O 1
ATOM 3220 N N . ARG A 1 404 ? -6.412 -33.538 25.273 1.00 22.47 404 ARG A N 1
ATOM 3221 C CA . ARG A 1 404 ? -5.222 -34.017 24.546 1.00 22.47 404 ARG A CA 1
ATOM 3222 C C . ARG A 1 404 ? -5.444 -33.813 23.036 1.00 22.47 404 ARG A C 1
ATOM 3224 O O . ARG A 1 404 ? -6.569 -33.710 22.567 1.00 22.47 404 ARG A O 1
ATOM 3231 N N . TYR A 1 405 ? -4.324 -33.842 22.322 1.00 21.78 405 TYR A N 1
ATOM 3232 C CA . TYR A 1 405 ? -4.141 -33.964 20.875 1.00 21.78 405 TYR A CA 1
ATOM 3233 C C . TYR A 1 405 ? -4.922 -35.101 20.193 1.00 21.78 405 TYR A C 1
ATOM 3235 O O . TYR A 1 405 ? -5.068 -36.181 20.761 1.00 21.78 405 TYR A O 1
ATOM 3243 N N . GLY A 1 406 ? -5.229 -34.891 18.908 1.00 22.28 406 GLY A N 1
ATOM 3244 C CA . GLY A 1 406 ? -5.598 -35.925 17.939 1.00 22.28 406 GLY A CA 1
ATOM 3245 C C . GLY A 1 406 ? -5.227 -35.503 16.513 1.00 22.28 406 GLY A C 1
ATOM 3246 O O . GLY A 1 406 ? -5.950 -34.750 15.876 1.00 22.28 406 GLY A O 1
ATOM 3247 N N . SER A 1 407 ? -4.066 -35.972 16.055 1.00 21.52 407 SER A N 1
ATOM 3248 C CA . SER A 1 407 ? -3.592 -35.990 14.663 1.00 21.52 407 SER A CA 1
ATOM 3249 C C . SER A 1 407 ? -4.546 -36.781 13.763 1.00 21.52 407 SER A C 1
ATOM 3251 O O . SER A 1 407 ? -5.100 -37.762 14.242 1.00 21.52 407 SER A O 1
ATOM 3253 N N . ILE A 1 408 ? -4.651 -36.431 12.473 1.00 23.31 408 ILE A N 1
ATOM 3254 C CA . ILE A 1 408 ? -4.600 -37.409 11.371 1.00 23.31 408 ILE A CA 1
ATOM 3255 C C . ILE A 1 408 ? -4.151 -36.715 10.077 1.00 23.31 408 ILE A C 1
ATOM 3257 O O . ILE A 1 408 ? -4.689 -35.705 9.631 1.00 23.31 408 ILE A O 1
ATOM 3261 N N . LYS A 1 409 ? -3.117 -37.330 9.509 1.00 21.36 409 LYS A N 1
ATOM 3262 C CA . LYS A 1 409 ? -2.421 -37.082 8.250 1.00 21.36 409 LYS A CA 1
ATOM 3263 C C . LYS A 1 409 ? -3.098 -37.905 7.141 1.00 21.36 409 LYS A C 1
ATOM 3265 O O . LYS A 1 409 ? -3.599 -38.988 7.430 1.00 21.36 409 LYS A O 1
ATOM 3270 N N . ASN A 1 410 ? -2.985 -37.429 5.896 1.00 22.42 410 ASN A N 1
ATOM 3271 C CA . ASN A 1 410 ? -3.140 -38.131 4.602 1.00 22.42 410 ASN A CA 1
ATOM 3272 C C . ASN A 1 410 ? -4.332 -37.702 3.728 1.00 22.42 410 ASN A C 1
ATOM 3274 O O . ASN A 1 410 ? -5.419 -38.268 3.805 1.00 22.42 410 ASN A O 1
ATOM 3278 N N . ARG A 1 411 ? -4.043 -36.823 2.758 1.00 23.28 411 ARG A N 1
ATOM 3279 C CA . ARG A 1 411 ? -4.319 -37.078 1.330 1.00 23.28 411 ARG A CA 1
ATOM 3280 C C . ARG A 1 411 ? -3.524 -36.106 0.448 1.00 23.28 411 ARG A C 1
ATOM 3282 O O . ARG A 1 411 ? -4.003 -35.049 0.065 1.00 23.28 411 ARG A O 1
ATOM 3289 N N . ILE A 1 412 ? -2.301 -36.513 0.114 1.00 23.92 412 ILE A N 1
ATOM 3290 C CA . ILE A 1 412 ? -1.600 -36.101 -1.105 1.00 23.92 412 ILE A CA 1
ATOM 3291 C C . ILE A 1 412 ? -1.592 -37.337 -1.993 1.00 23.92 412 ILE A C 1
ATOM 3293 O O . ILE A 1 412 ? -1.075 -38.366 -1.570 1.00 23.92 412 ILE A O 1
ATOM 3297 N N . LEU A 1 413 ? -2.198 -37.235 -3.174 1.00 25.27 413 LEU A N 1
ATOM 3298 C CA . LEU A 1 413 ? -1.823 -37.936 -4.409 1.00 25.27 413 LEU A CA 1
ATOM 3299 C C . LEU A 1 413 ? -2.904 -37.632 -5.445 1.00 25.27 413 LEU A C 1
ATOM 3301 O O . LEU A 1 413 ? -3.912 -38.325 -5.490 1.00 25.27 413 LEU A O 1
ATOM 3305 N N . LEU A 1 414 ? -2.701 -36.546 -6.204 1.00 25.12 414 LEU A N 1
ATOM 3306 C CA . LEU A 1 414 ? -3.232 -36.336 -7.568 1.00 25.12 414 LEU A CA 1
ATOM 3307 C C . LEU A 1 414 ? -2.787 -35.004 -8.218 1.00 25.12 414 LEU A C 1
ATOM 3309 O O . LEU A 1 414 ? -3.038 -34.811 -9.400 1.00 25.12 414 LEU A O 1
ATOM 3313 N N . SER A 1 415 ? -2.062 -34.110 -7.528 1.00 27.89 415 SER A N 1
ATOM 3314 C CA . SER A 1 415 ? -1.709 -32.781 -8.080 1.00 27.89 415 SER A CA 1
ATOM 3315 C C . SER A 1 415 ? -0.280 -32.623 -8.638 1.00 27.89 415 SER A C 1
ATOM 3317 O O . SER A 1 415 ? 0.107 -31.518 -9.004 1.00 27.89 415 SER A O 1
ATOM 3319 N N . GLN A 1 416 ? 0.522 -33.688 -8.741 1.00 26.03 416 GLN A N 1
ATOM 3320 C CA . GLN A 1 416 ? 1.914 -33.589 -9.229 1.00 26.03 416 GLN A CA 1
ATOM 3321 C C . GLN A 1 416 ? 2.086 -33.838 -10.736 1.00 26.03 416 GLN A C 1
ATOM 3323 O O . GLN A 1 416 ? 3.188 -33.690 -11.258 1.00 26.03 416 GLN A O 1
ATOM 3328 N N . LYS A 1 417 ? 1.014 -34.167 -11.470 1.00 25.67 417 LYS A N 1
ATOM 3329 C CA . LYS A 1 417 ? 1.112 -34.431 -12.917 1.00 25.67 417 LYS A CA 1
ATOM 3330 C C . LYS A 1 417 ? 1.084 -33.174 -13.799 1.00 25.67 417 LYS A C 1
ATOM 3332 O O . LYS A 1 417 ? 1.653 -33.214 -14.880 1.00 25.67 417 LYS A O 1
ATOM 3337 N N . ASN A 1 418 ? 0.551 -32.047 -13.318 1.00 29.22 418 ASN A N 1
ATOM 3338 C CA . ASN A 1 418 ? 0.356 -30.852 -14.158 1.00 29.22 418 ASN A CA 1
ATOM 3339 C C . ASN A 1 418 ? 1.510 -29.831 -14.111 1.00 29.22 418 ASN A C 1
ATOM 3341 O O . ASN A 1 418 ? 1.537 -28.905 -14.913 1.00 29.22 418 ASN A O 1
ATOM 3345 N N . ILE A 1 419 ? 2.488 -29.994 -13.212 1.00 32.44 419 ILE A N 1
ATOM 3346 C CA . ILE A 1 419 ? 3.612 -29.045 -13.067 1.00 32.44 419 ILE A CA 1
ATOM 3347 C C . ILE A 1 419 ? 4.767 -29.381 -14.031 1.00 32.44 419 ILE A C 1
ATOM 3349 O O . ILE A 1 419 ? 5.498 -28.496 -14.474 1.00 32.44 419 ILE A O 1
ATOM 3353 N N . ASN A 1 420 ? 4.887 -30.641 -14.460 1.00 27.39 420 ASN A N 1
ATOM 3354 C CA . ASN A 1 420 ? 5.967 -31.073 -15.353 1.00 27.39 420 ASN A CA 1
ATOM 3355 C C . ASN A 1 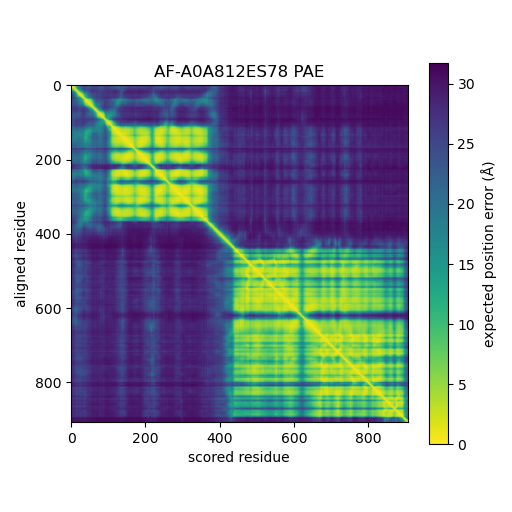420 ? 5.701 -30.811 -16.849 1.00 27.39 420 ASN A C 1
ATOM 3357 O O . ASN A 1 420 ? 6.631 -30.912 -17.652 1.00 27.39 420 ASN A O 1
ATOM 3361 N N . GLU A 1 421 ? 4.477 -30.434 -17.235 1.00 30.17 421 GLU A N 1
ATOM 3362 C CA . GLU A 1 421 ? 4.143 -30.120 -18.634 1.00 30.17 421 GLU A CA 1
ATOM 3363 C C . GLU A 1 421 ? 4.337 -28.636 -18.988 1.00 30.17 421 GLU A C 1
ATOM 3365 O O . GLU A 1 421 ? 4.800 -28.342 -20.091 1.00 30.17 421 GLU A O 1
ATOM 3370 N N . MET A 1 422 ? 4.179 -27.699 -18.041 1.00 33.78 422 MET A N 1
ATOM 3371 C CA . MET A 1 422 ? 4.508 -26.276 -18.270 1.00 33.78 422 MET A CA 1
ATOM 3372 C C . MET A 1 422 ? 6.006 -26.035 -18.532 1.00 33.78 422 MET A C 1
ATOM 3374 O O . MET A 1 422 ? 6.379 -25.138 -19.289 1.00 33.78 422 MET A O 1
ATOM 3378 N N . HIS A 1 423 ? 6.887 -26.887 -17.998 1.00 31.61 423 HIS A N 1
ATOM 3379 C CA . HIS A 1 423 ? 8.326 -26.824 -18.275 1.00 31.61 423 HIS A CA 1
ATOM 3380 C C . HIS A 1 423 ? 8.731 -27.341 -19.670 1.00 31.61 423 HIS A C 1
ATOM 3382 O O . HIS A 1 423 ? 9.905 -27.225 -20.040 1.00 31.61 423 HIS A O 1
ATOM 3388 N N . ARG A 1 424 ? 7.809 -27.908 -20.465 1.00 26.88 424 ARG A N 1
ATOM 3389 C CA . ARG A 1 424 ? 8.112 -28.359 -21.838 1.00 26.88 424 ARG A CA 1
ATOM 3390 C C . ARG A 1 424 ? 7.892 -27.271 -22.890 1.00 26.88 424 ARG A C 1
ATOM 3392 O O . ARG A 1 424 ? 8.720 -27.175 -23.793 1.00 26.88 424 ARG A O 1
ATOM 3399 N N . ASN A 1 425 ? 6.899 -26.395 -22.729 1.00 28.64 425 ASN A N 1
ATOM 3400 C CA . ASN A 1 425 ? 6.591 -25.358 -23.729 1.00 28.64 425 ASN A CA 1
ATOM 3401 C C . ASN A 1 425 ? 7.429 -24.070 -23.575 1.00 28.64 425 ASN A C 1
ATOM 3403 O O . ASN A 1 425 ? 7.603 -23.325 -24.535 1.00 28.64 425 ASN A O 1
ATOM 3407 N N . GLY A 1 426 ? 8.071 -23.857 -22.419 1.00 28.27 426 GLY A N 1
ATOM 3408 C CA . GLY A 1 426 ? 9.058 -22.782 -22.212 1.00 28.27 426 GLY A CA 1
ATOM 3409 C C . GLY A 1 426 ? 10.452 -23.036 -22.818 1.00 28.27 426 GLY A C 1
ATOM 3410 O O . GLY A 1 426 ? 11.321 -22.164 -22.751 1.00 28.27 426 GLY A O 1
ATOM 3411 N N . ARG A 1 427 ? 10.698 -24.210 -23.425 1.00 25.62 427 ARG A N 1
ATOM 3412 C CA . ARG A 1 427 ? 12.039 -24.641 -23.879 1.00 25.62 427 ARG A CA 1
ATOM 3413 C C . ARG A 1 427 ? 12.582 -23.941 -25.126 1.00 25.62 427 ARG A C 1
ATOM 3415 O O . ARG A 1 427 ? 13.739 -24.157 -25.467 1.00 25.62 427 ARG A O 1
ATOM 3422 N N . MET A 1 428 ? 11.827 -23.064 -25.788 1.00 28.42 428 MET A N 1
ATOM 3423 C CA . MET A 1 428 ? 12.362 -22.314 -26.937 1.00 28.42 428 MET A CA 1
ATOM 3424 C C . MET A 1 428 ? 13.250 -21.111 -26.560 1.00 28.42 428 MET A C 1
ATOM 3426 O O . MET A 1 428 ? 13.840 -20.498 -27.448 1.00 28.42 428 MET A O 1
ATOM 3430 N N . PHE A 1 429 ? 13.402 -20.776 -25.271 1.00 37.06 429 PHE A N 1
ATOM 3431 C CA . PHE A 1 429 ? 14.234 -19.642 -24.817 1.00 37.06 429 PHE A CA 1
ATOM 3432 C C . PHE A 1 429 ? 15.465 -20.020 -23.977 1.00 37.06 429 PHE A C 1
ATOM 3434 O O . PHE A 1 429 ? 16.147 -19.126 -23.457 1.00 37.06 429 PHE A O 1
ATOM 3441 N N . SER A 1 430 ? 15.778 -21.314 -23.875 1.00 29.38 430 SER A N 1
ATOM 3442 C CA . SER A 1 430 ? 16.890 -21.842 -23.081 1.00 29.38 430 SER A CA 1
ATOM 3443 C C . SER A 1 430 ? 17.798 -22.735 -23.926 1.00 29.38 430 SER A C 1
ATOM 3445 O O . SER A 1 430 ? 17.743 -23.951 -23.817 1.00 29.38 430 SER A O 1
ATOM 3447 N N . ASN A 1 431 ? 18.639 -22.132 -24.764 1.00 26.88 431 ASN A N 1
ATOM 3448 C CA . ASN A 1 431 ? 19.857 -22.778 -25.249 1.00 26.88 431 ASN A CA 1
ATOM 3449 C C . ASN A 1 431 ? 20.989 -21.746 -25.206 1.00 26.88 431 ASN A C 1
ATOM 3451 O O . ASN A 1 431 ? 21.130 -20.929 -26.114 1.00 26.88 431 ASN A O 1
ATOM 3455 N N . GLU A 1 432 ? 21.709 -21.734 -24.077 1.00 33.34 432 GLU A N 1
ATOM 3456 C CA . GLU A 1 432 ? 23.180 -21.702 -23.955 1.00 33.34 432 GLU A CA 1
ATOM 3457 C C . GLU A 1 432 ? 23.638 -21.032 -22.644 1.00 33.34 432 GLU A C 1
ATOM 3459 O O . GLU A 1 432 ? 23.386 -19.852 -22.395 1.00 33.34 432 GLU A O 1
ATOM 3464 N N . SER A 1 433 ? 24.409 -21.800 -21.862 1.00 30.69 433 SER A N 1
ATOM 3465 C CA . SER A 1 433 ? 25.198 -21.424 -20.674 1.00 30.69 433 SER A CA 1
ATOM 3466 C C . SER A 1 433 ? 24.440 -20.956 -19.423 1.00 30.69 433 SER A C 1
ATOM 3468 O O . SER A 1 433 ? 24.666 -19.857 -18.922 1.00 30.69 433 SER A O 1
ATOM 3470 N N . ASP A 1 434 ? 23.612 -21.829 -18.846 1.00 30.80 434 ASP A N 1
ATOM 3471 C CA . ASP A 1 434 ? 23.190 -21.669 -17.453 1.00 30.80 434 ASP A CA 1
ATOM 3472 C C . ASP A 1 434 ? 24.257 -22.268 -16.526 1.00 30.80 434 ASP A C 1
ATOM 3474 O O . ASP A 1 434 ? 24.344 -23.479 -16.327 1.00 30.80 434 ASP A O 1
ATOM 3478 N N . GLN A 1 435 ? 25.071 -21.400 -15.918 1.00 31.66 435 GLN A N 1
ATOM 3479 C CA . GLN A 1 435 ? 25.534 -21.678 -14.563 1.00 31.66 435 GLN A CA 1
ATOM 3480 C C . GLN A 1 435 ? 24.271 -21.739 -13.701 1.00 31.66 435 GLN A C 1
ATOM 3482 O O . GLN A 1 435 ? 23.647 -20.707 -13.452 1.00 31.66 435 GLN A O 1
ATOM 3487 N N . GLN A 1 436 ? 23.873 -22.945 -13.290 1.00 33.38 436 GLN A N 1
ATOM 3488 C CA . GLN A 1 436 ? 22.889 -23.156 -12.232 1.00 33.38 436 GLN A CA 1
ATOM 3489 C C . GLN A 1 436 ? 23.409 -22.474 -10.964 1.00 33.38 436 GLN A C 1
ATOM 3491 O O . GLN A 1 436 ? 24.145 -23.050 -10.167 1.00 33.38 436 GLN A O 1
ATOM 3496 N N . VAL A 1 437 ? 23.060 -21.202 -10.795 1.00 32.56 437 VAL A N 1
ATOM 3497 C CA . VAL A 1 437 ? 23.147 -20.553 -9.498 1.00 32.56 437 VAL A CA 1
ATOM 3498 C C . VAL A 1 437 ? 22.035 -21.186 -8.676 1.00 32.56 437 VAL A C 1
ATOM 3500 O O . VAL A 1 437 ? 20.855 -20.968 -8.940 1.00 32.56 437 VAL A O 1
ATOM 3503 N N . ASN A 1 438 ? 22.429 -22.049 -7.744 1.00 33.09 438 ASN A N 1
ATOM 3504 C CA . ASN A 1 438 ? 21.533 -22.650 -6.771 1.00 33.09 438 ASN A CA 1
ATOM 3505 C C . ASN A 1 438 ? 21.019 -21.506 -5.882 1.00 33.09 438 ASN A C 1
ATOM 3507 O O . ASN A 1 438 ? 21.771 -20.965 -5.072 1.00 33.09 438 ASN A O 1
ATOM 3511 N N . PHE A 1 439 ? 19.799 -21.040 -6.135 1.00 46.09 439 PHE A N 1
ATOM 3512 C CA . PHE A 1 439 ? 19.193 -19.954 -5.372 1.00 46.09 439 PHE A CA 1
ATOM 3513 C C . PHE A 1 439 ? 18.384 -20.530 -4.210 1.00 46.09 439 PHE A C 1
ATOM 3515 O O . PHE A 1 439 ? 17.720 -21.552 -4.370 1.00 46.09 439 PHE A O 1
ATOM 3522 N N . ASP A 1 440 ? 18.403 -19.826 -3.074 1.00 47.47 440 ASP A N 1
ATOM 3523 C CA . ASP A 1 440 ? 17.486 -20.013 -1.942 1.00 47.47 440 ASP A CA 1
ATOM 3524 C C . ASP A 1 440 ? 16.046 -19.626 -2.349 1.00 47.47 440 ASP A C 1
ATOM 3526 O O . ASP A 1 440 ? 15.462 -18.662 -1.836 1.00 47.47 440 ASP A O 1
ATOM 3530 N N . ASP A 1 441 ? 15.480 -20.330 -3.327 1.00 59.56 441 ASP A N 1
ATOM 3531 C CA . ASP A 1 441 ? 14.050 -20.294 -3.594 1.00 59.56 441 ASP A CA 1
ATOM 3532 C C . ASP A 1 441 ? 13.346 -20.918 -2.392 1.00 59.56 441 ASP A C 1
ATOM 3534 O O . ASP A 1 441 ? 13.694 -22.015 -1.959 1.00 59.56 441 ASP A O 1
ATOM 3538 N N . ILE A 1 442 ? 12.342 -20.219 -1.855 1.00 66.44 442 ILE A N 1
ATOM 3539 C CA . ILE A 1 442 ? 11.469 -20.799 -0.830 1.00 66.44 442 ILE A CA 1
ATOM 3540 C C . ILE A 1 442 ? 10.855 -22.053 -1.454 1.00 66.44 442 ILE A C 1
ATOM 3542 O O . ILE A 1 442 ? 10.079 -21.946 -2.417 1.00 66.44 442 ILE A O 1
ATOM 3546 N N . SER A 1 443 ? 11.203 -23.234 -0.941 1.00 74.50 443 SER A N 1
ATOM 3547 C CA . SER A 1 443 ? 10.644 -24.491 -1.443 1.00 74.50 443 SER A CA 1
ATOM 3548 C C . SER A 1 443 ? 9.121 -24.493 -1.247 1.00 74.50 443 SER A C 1
ATOM 3550 O O . SER A 1 443 ? 8.581 -23.725 -0.449 1.00 74.50 443 SER A O 1
ATOM 3552 N N . GLU A 1 444 ? 8.375 -25.284 -2.027 1.00 71.38 444 GLU A N 1
ATOM 3553 C CA . GLU A 1 444 ? 6.928 -25.411 -1.761 1.00 71.38 444 GLU A CA 1
ATOM 3554 C C . GLU A 1 444 ? 6.669 -25.903 -0.335 1.00 71.38 444 GLU A C 1
ATOM 3556 O O . GLU A 1 444 ? 5.766 -25.396 0.319 1.00 71.38 444 GLU A O 1
ATOM 3561 N N . GLU A 1 445 ? 7.539 -26.774 0.176 1.00 74.50 445 GLU A N 1
ATOM 3562 C CA . GLU A 1 445 ? 7.515 -27.259 1.554 1.00 74.50 445 GLU A CA 1
ATOM 3563 C C . GLU A 1 445 ? 7.772 -26.139 2.577 1.00 74.50 445 GLU A C 1
ATOM 3565 O O . GLU A 1 445 ? 7.001 -26.013 3.518 1.00 74.50 445 GLU A O 1
ATOM 3570 N N . GLU A 1 446 ? 8.777 -25.272 2.380 1.00 75.56 446 GLU A N 1
ATOM 3571 C CA . GLU A 1 446 ? 9.066 -24.138 3.283 1.00 75.56 446 GLU A CA 1
ATOM 3572 C C . GLU A 1 446 ? 7.925 -23.104 3.262 1.00 75.56 446 GLU A C 1
ATOM 3574 O O . GLU A 1 446 ? 7.609 -22.487 4.280 1.00 75.56 446 GLU A O 1
ATOM 3579 N N . LEU A 1 447 ? 7.266 -22.915 2.112 1.00 74.94 447 LEU A N 1
ATOM 3580 C CA . LEU A 1 447 ? 6.092 -22.049 2.009 1.00 74.94 447 LEU A CA 1
ATOM 3581 C C . LEU A 1 447 ? 4.875 -22.651 2.714 1.00 74.94 447 LEU A C 1
ATOM 3583 O O . LEU A 1 447 ? 4.180 -21.939 3.440 1.00 74.94 447 LEU A O 1
ATOM 3587 N N . GLU A 1 448 ? 4.586 -23.928 2.469 1.00 73.44 448 GLU A N 1
ATOM 3588 C CA . GLU A 1 448 ? 3.491 -24.626 3.138 1.00 73.44 448 GLU A CA 1
ATOM 3589 C C . GLU A 1 448 ? 3.730 -24.672 4.641 1.00 73.44 448 GLU A C 1
ATOM 3591 O O . GLU A 1 448 ? 2.818 -24.351 5.394 1.00 73.44 448 GLU A O 1
ATOM 3596 N N . GLU A 1 449 ? 4.959 -24.937 5.081 1.00 79.25 449 GLU A N 1
ATOM 3597 C CA . GLU A 1 449 ? 5.354 -24.822 6.477 1.00 79.25 449 GLU A CA 1
ATOM 3598 C C . GLU A 1 449 ? 5.111 -23.399 6.983 1.00 79.25 449 GLU A C 1
ATOM 3600 O O . GLU A 1 449 ? 4.442 -23.224 7.992 1.00 79.25 449 GLU A O 1
ATOM 3605 N N . LEU A 1 450 ? 5.532 -22.344 6.286 1.00 78.88 450 LEU A N 1
ATOM 3606 C CA . LEU A 1 450 ? 5.283 -20.968 6.734 1.00 78.88 450 LEU A CA 1
ATOM 3607 C C . LEU A 1 450 ? 3.782 -20.645 6.869 1.00 78.88 450 LEU A C 1
ATOM 3609 O O . LEU A 1 450 ? 3.391 -19.953 7.809 1.00 78.88 450 LEU A O 1
ATOM 3613 N N . LEU A 1 451 ? 2.942 -21.171 5.974 1.00 71.06 451 LEU A N 1
ATOM 3614 C CA . LEU A 1 451 ? 1.485 -20.994 6.004 1.00 71.06 451 LEU A CA 1
ATOM 3615 C C . LEU A 1 451 ? 0.776 -21.925 7.016 1.00 71.06 451 LEU A C 1
ATOM 3617 O O . LEU A 1 451 ? -0.331 -21.611 7.463 1.00 71.06 451 LEU A O 1
ATOM 3621 N N . GLN A 1 452 ? 1.388 -23.053 7.394 1.00 69.19 452 GLN A N 1
ATOM 3622 C CA . GLN A 1 452 ? 0.795 -24.094 8.252 1.00 69.19 452 GLN A CA 1
ATOM 3623 C C . GLN A 1 452 ? 1.411 -24.198 9.666 1.00 69.19 452 GLN A C 1
ATOM 3625 O O . GLN A 1 452 ? 0.802 -24.801 10.545 1.00 69.19 452 GLN A O 1
ATOM 3630 N N . SER A 1 453 ? 2.586 -23.614 9.925 1.00 56.56 453 SER A N 1
ATOM 3631 C CA . SER A 1 453 ? 3.464 -23.982 11.060 1.00 56.56 453 SER A CA 1
ATOM 3632 C C . SER A 1 453 ? 3.128 -23.378 12.417 1.00 56.56 453 SER A C 1
ATOM 3634 O O . SER A 1 453 ? 3.674 -23.835 13.420 1.00 56.56 453 SER A O 1
ATOM 3636 N N . ASP A 1 454 ? 2.246 -22.385 12.507 1.00 67.62 454 ASP A N 1
ATOM 3637 C CA . ASP A 1 454 ? 1.852 -21.851 13.810 1.00 67.62 454 ASP A CA 1
ATOM 3638 C C . ASP A 1 454 ? 0.398 -22.210 14.123 1.00 67.62 454 ASP A C 1
ATOM 3640 O O . ASP A 1 454 ? -0.520 -21.475 13.743 1.00 67.62 454 ASP A O 1
ATOM 3644 N N . PRO A 1 455 ? 0.157 -23.336 14.824 1.00 73.94 455 PRO A N 1
ATOM 3645 C CA . PRO A 1 455 ? -1.191 -23.743 15.201 1.00 73.94 455 PRO A CA 1
ATOM 3646 C C . PRO A 1 455 ? -1.903 -22.668 16.032 1.00 73.94 455 PRO A C 1
ATOM 3648 O O . PRO A 1 455 ? -3.125 -22.565 15.965 1.00 73.94 455 PRO A O 1
ATOM 3651 N N . LYS A 1 456 ? -1.164 -21.805 16.749 1.00 74.12 456 LYS A N 1
ATOM 3652 C CA . LYS A 1 456 ? -1.755 -20.671 17.476 1.00 74.12 456 LYS A CA 1
ATOM 3653 C C . LYS A 1 456 ? -2.204 -19.562 16.533 1.00 74.12 456 LYS A C 1
ATOM 3655 O O . LYS A 1 456 ? -3.212 -18.908 16.792 1.00 74.12 456 LYS A O 1
ATOM 3660 N N . TYR A 1 457 ? -1.476 -19.331 15.441 1.00 76.44 457 TYR A N 1
ATOM 3661 C CA . TYR A 1 457 ? -1.913 -18.401 14.402 1.00 76.44 457 TYR A CA 1
ATOM 3662 C C . TYR A 1 457 ? -3.138 -18.941 13.668 1.00 76.44 457 TYR A C 1
ATOM 3664 O O . TYR A 1 457 ? -4.099 -18.200 13.505 1.00 76.44 457 TYR A O 1
ATOM 3672 N N . GLN A 1 458 ? -3.159 -20.224 13.297 1.00 75.62 458 GLN A N 1
ATOM 3673 C CA . GLN A 1 458 ? -4.344 -20.818 12.671 1.00 75.62 458 GLN A CA 1
ATOM 3674 C C . GLN A 1 458 ? -5.559 -20.797 13.600 1.00 75.62 458 GLN A C 1
ATOM 3676 O O . GLN A 1 458 ? -6.655 -20.481 13.150 1.00 75.62 458 GLN A O 1
ATOM 3681 N N . GLU A 1 459 ? -5.368 -21.025 14.900 1.00 76.31 459 GLU A N 1
ATOM 3682 C CA . GLU A 1 459 ? -6.420 -20.817 15.896 1.00 76.31 459 GLU A CA 1
ATOM 3683 C C . GLU A 1 459 ? -6.898 -19.353 15.910 1.00 76.31 459 GLU A C 1
ATOM 3685 O O . GLU A 1 459 ? -8.100 -19.115 15.940 1.00 76.31 459 GLU A O 1
ATOM 3690 N N . CYS A 1 460 ? -6.001 -18.357 15.809 1.00 73.50 460 CYS A N 1
ATOM 3691 C CA . CYS A 1 460 ? -6.415 -16.956 15.624 1.00 73.50 460 CYS A CA 1
ATOM 3692 C C . CYS A 1 460 ? -7.220 -16.776 14.329 1.00 73.50 460 CYS A C 1
ATOM 3694 O O . CYS A 1 460 ? -8.253 -16.119 14.317 1.00 73.50 460 CYS A O 1
ATOM 3696 N N . VAL A 1 461 ? -6.760 -17.316 13.207 1.00 74.31 461 VAL A N 1
ATOM 3697 C CA . VAL A 1 461 ? -7.481 -17.148 11.941 1.00 74.31 461 VAL A CA 1
ATOM 3698 C C . VAL A 1 461 ? -8.876 -17.762 12.060 1.00 74.31 461 VAL A C 1
ATOM 3700 O O . VAL A 1 461 ? -9.850 -17.095 11.744 1.00 74.31 461 VAL A O 1
ATOM 3703 N N . LEU A 1 462 ? -9.006 -18.965 12.616 1.00 73.69 462 LEU A N 1
ATOM 3704 C CA . LEU A 1 462 ? -10.300 -19.617 12.814 1.00 73.69 462 LEU A CA 1
ATOM 3705 C C . LEU A 1 462 ? -11.190 -18.888 13.830 1.00 73.69 462 LEU A C 1
ATOM 3707 O O . LEU A 1 462 ? -12.392 -18.812 13.627 1.00 73.69 462 LEU A O 1
ATOM 3711 N N . GLU A 1 463 ? -10.641 -18.324 14.904 1.00 70.81 463 GLU A N 1
ATOM 3712 C CA . GLU A 1 463 ? -11.421 -17.604 15.924 1.00 70.81 463 GLU A CA 1
ATOM 3713 C C . GLU A 1 463 ? -11.959 -16.255 15.402 1.00 70.81 463 GLU A C 1
ATOM 3715 O O . GLU A 1 463 ? -13.072 -15.853 15.743 1.00 70.81 463 GLU A O 1
ATOM 3720 N N . TYR A 1 464 ? -11.193 -15.557 14.554 1.00 69.00 464 TYR A N 1
ATOM 3721 C CA . TYR A 1 464 ? -11.485 -14.178 14.119 1.00 69.00 464 TYR A CA 1
ATOM 3722 C C . TYR A 1 464 ? -11.930 -14.062 12.648 1.00 69.00 464 TYR A C 1
ATOM 3724 O O . TYR A 1 464 ? -12.437 -13.016 12.232 1.00 69.00 464 TYR A O 1
ATOM 3732 N N . TYR A 1 465 ? -11.737 -15.121 11.866 1.00 67.50 465 TYR A N 1
ATOM 3733 C CA . TYR A 1 465 ? -12.048 -15.252 10.444 1.00 67.50 465 TYR A CA 1
ATOM 3734 C C . TYR A 1 465 ? -12.566 -16.681 10.172 1.00 67.50 465 TYR A C 1
ATOM 3736 O O . TYR A 1 465 ? -12.014 -17.426 9.365 1.00 67.50 465 TYR A O 1
ATOM 3744 N N . ASN A 1 466 ? -13.628 -17.102 10.875 1.00 64.31 466 ASN A N 1
ATOM 3745 C CA . ASN A 1 466 ? -14.286 -18.374 10.567 1.00 64.31 466 ASN A CA 1
ATOM 3746 C C . ASN A 1 466 ? -15.263 -18.192 9.406 1.00 64.31 466 ASN A C 1
ATOM 3748 O O . ASN A 1 466 ? -16.416 -17.793 9.596 1.00 64.31 466 ASN A O 1
ATOM 3752 N N . ILE A 1 467 ? -14.800 -18.472 8.195 1.00 68.38 467 ILE A N 1
ATOM 3753 C CA . ILE A 1 467 ? -15.691 -18.673 7.060 1.00 68.38 467 ILE A CA 1
ATOM 3754 C C . ILE A 1 467 ? -15.788 -20.182 6.852 1.00 68.38 467 ILE A C 1
ATOM 3756 O O . ILE A 1 467 ? -14.791 -20.800 6.475 1.00 68.38 467 ILE A O 1
ATOM 3760 N N . PRO A 1 468 ? -16.952 -20.799 7.118 1.00 64.50 468 PRO A N 1
ATOM 3761 C CA . PRO A 1 468 ? -17.142 -22.208 6.829 1.00 64.50 468 PRO A CA 1
ATOM 3762 C C . PRO A 1 468 ? -16.871 -22.469 5.345 1.00 64.50 468 PRO A C 1
ATOM 3764 O O . PRO A 1 468 ? -17.363 -21.734 4.494 1.00 64.50 468 PRO A O 1
ATOM 3767 N N . ASN A 1 469 ? -16.182 -23.565 5.020 1.00 61.72 469 ASN A N 1
ATOM 3768 C CA . ASN A 1 469 ? -16.044 -24.034 3.632 1.00 61.72 469 ASN A CA 1
ATOM 3769 C C . ASN A 1 469 ? -17.379 -24.539 3.033 1.00 61.72 469 ASN A C 1
ATOM 3771 O O . ASN A 1 469 ? -17.406 -25.105 1.941 1.00 61.72 469 ASN A O 1
ATOM 3775 N N . THR A 1 470 ? -18.489 -24.379 3.755 1.00 67.00 470 THR A N 1
ATOM 3776 C CA . THR A 1 470 ? -19.840 -24.675 3.291 1.00 67.00 470 THR A CA 1
ATOM 3777 C C . THR A 1 470 ? -20.432 -23.457 2.585 1.00 67.00 470 THR A C 1
ATOM 3779 O O . THR A 1 470 ? -20.191 -22.310 2.961 1.00 67.00 470 THR A O 1
ATOM 3782 N N . GLY A 1 471 ? -21.217 -23.707 1.536 1.00 78.12 471 GLY A N 1
ATOM 3783 C CA . GLY A 1 471 ? -21.889 -22.648 0.789 1.00 78.12 471 GLY A CA 1
ATOM 3784 C C . GLY A 1 471 ? -22.809 -21.792 1.660 1.00 78.12 471 GLY A C 1
ATOM 3785 O O . GLY A 1 471 ? -23.505 -22.321 2.528 1.00 78.12 471 GLY A O 1
ATOM 3786 N N . GLN A 1 472 ? -22.824 -20.479 1.417 1.00 88.25 472 GLN A N 1
ATOM 3787 C CA . GLN A 1 472 ? -23.633 -19.520 2.172 1.00 88.25 472 GLN A CA 1
ATOM 3788 C C . GLN A 1 472 ? -24.798 -18.975 1.340 1.00 88.25 472 GLN A C 1
ATOM 3790 O O . GLN A 1 472 ? -24.651 -18.614 0.172 1.00 88.25 472 GLN A O 1
ATOM 3795 N N . ARG A 1 473 ? -25.963 -18.856 1.975 1.00 92.25 473 ARG A N 1
ATOM 3796 C CA . ARG A 1 473 ? -27.132 -18.138 1.462 1.00 92.25 473 ARG A CA 1
ATOM 3797 C C . ARG A 1 473 ? -27.130 -16.744 2.071 1.00 92.25 473 ARG A C 1
ATOM 3799 O O . ARG A 1 473 ? -27.454 -16.567 3.246 1.00 92.25 473 ARG A O 1
ATOM 3806 N N . VAL A 1 474 ? -26.704 -15.772 1.277 1.00 93.62 474 VAL A N 1
ATOM 3807 C CA . VAL A 1 474 ? -26.360 -14.431 1.740 1.00 93.62 474 VAL A CA 1
ATOM 3808 C C . VAL A 1 474 ? -27.533 -13.476 1.550 1.00 93.62 474 VAL A C 1
ATOM 3810 O O . VAL A 1 474 ? -28.076 -13.367 0.448 1.00 93.62 474 VAL A O 1
ATOM 3813 N N . PHE A 1 475 ? -27.889 -12.744 2.603 1.00 94.75 475 PHE A N 1
ATOM 3814 C CA . PHE A 1 475 ? -28.727 -11.553 2.490 1.00 94.75 475 PHE A CA 1
ATOM 3815 C C . PHE A 1 475 ? -27.836 -10.315 2.345 1.00 94.75 475 PHE A C 1
ATOM 3817 O O . PHE A 1 475 ? -27.022 -10.017 3.223 1.00 94.75 475 PHE A O 1
ATOM 3824 N N . LEU A 1 476 ? -27.961 -9.612 1.222 1.00 95.25 476 LEU A N 1
ATOM 3825 C CA . LEU A 1 476 ? -27.120 -8.468 0.877 1.00 95.25 476 LEU A CA 1
ATOM 3826 C C . LEU A 1 476 ? -27.764 -7.151 1.326 1.00 95.25 476 LEU A C 1
ATOM 3828 O O . LEU A 1 476 ? -28.896 -6.838 0.972 1.00 95.25 476 LEU A O 1
ATOM 3832 N N . ILE A 1 477 ? -27.017 -6.325 2.046 1.00 94.31 477 ILE A N 1
ATOM 3833 C CA . ILE A 1 477 ? -27.437 -4.979 2.432 1.00 94.31 477 ILE A CA 1
ATOM 3834 C C . ILE A 1 477 ? -26.504 -3.978 1.756 1.00 94.31 477 ILE A C 1
ATOM 3836 O O . ILE A 1 477 ? -25.308 -3.937 2.055 1.00 94.31 477 ILE A O 1
ATOM 3840 N N . GLN A 1 478 ? -27.061 -3.154 0.868 1.00 93.25 478 GLN A N 1
ATOM 3841 C CA . GLN A 1 478 ? -26.347 -2.093 0.159 1.00 93.25 478 GLN A CA 1
ATOM 3842 C C . GLN A 1 478 ? -26.700 -0.728 0.771 1.00 93.25 478 GLN A C 1
ATOM 3844 O O . GLN A 1 478 ? -27.835 -0.262 0.632 1.00 93.25 478 GLN A O 1
ATOM 3849 N N . PRO A 1 479 ? -25.765 -0.053 1.457 1.00 90.62 479 PRO A N 1
ATOM 3850 C CA . PRO A 1 479 ? -26.015 1.286 1.970 1.00 90.62 479 PRO A CA 1
ATOM 3851 C C . PRO A 1 479 ? -26.064 2.327 0.844 1.00 90.62 479 PRO A C 1
ATOM 3853 O O . PRO A 1 479 ? -25.139 2.430 0.046 1.00 90.62 479 PRO A O 1
ATOM 3856 N N . ASP A 1 480 ? -27.111 3.148 0.823 1.00 89.62 480 ASP A N 1
ATOM 3857 C CA . ASP A 1 480 ? -27.246 4.295 -0.079 1.00 89.62 480 ASP A CA 1
ATOM 3858 C C . ASP A 1 480 ? -26.743 5.576 0.608 1.00 89.62 480 ASP A C 1
ATOM 3860 O O . ASP A 1 480 ? -27.417 6.157 1.475 1.00 89.62 480 ASP A O 1
ATOM 3864 N N . ILE A 1 481 ? -25.525 5.986 0.235 1.00 84.75 481 ILE A N 1
ATOM 3865 C CA . ILE A 1 481 ? -24.848 7.193 0.721 1.00 84.75 481 ILE A CA 1
ATOM 3866 C C . ILE A 1 481 ? -25.177 8.359 -0.219 1.00 84.75 481 ILE A C 1
ATOM 3868 O O . ILE A 1 481 ? -24.549 8.559 -1.258 1.00 84.75 481 ILE A O 1
ATOM 3872 N N . LYS A 1 482 ? -26.151 9.181 0.177 1.00 77.69 482 LYS A N 1
ATOM 3873 C CA . LYS A 1 482 ? -26.684 10.254 -0.679 1.00 77.69 482 LYS A CA 1
ATOM 3874 C C . LYS A 1 482 ? -25.773 11.485 -0.814 1.00 77.69 482 LYS A C 1
ATOM 3876 O O . LYS A 1 482 ? -25.849 12.187 -1.823 1.00 77.69 482 LYS A O 1
ATOM 3881 N N . TRP A 1 483 ? -24.923 11.773 0.177 1.00 73.88 483 TRP A N 1
ATOM 3882 C CA . TRP A 1 483 ? -24.060 12.965 0.205 1.00 73.88 483 TRP A CA 1
ATOM 3883 C C . TRP A 1 483 ? -22.771 12.752 1.009 1.00 73.88 483 TRP A C 1
ATOM 3885 O O . TRP A 1 483 ? -22.701 11.899 1.891 1.00 73.88 483 TRP A O 1
ATOM 3895 N N . GLY A 1 484 ? -21.773 13.605 0.760 1.00 74.06 484 GLY A N 1
ATOM 3896 C CA . GLY A 1 484 ? -20.512 13.654 1.504 1.00 74.06 484 GLY A CA 1
ATOM 3897 C C . GLY A 1 484 ? -19.298 13.188 0.691 1.00 74.06 484 GLY A C 1
ATOM 3898 O O . GLY A 1 484 ? -19.450 12.714 -0.431 1.00 74.06 484 GLY A O 1
ATOM 3899 N N . PRO A 1 485 ? -18.082 13.307 1.254 1.00 67.94 485 PRO A N 1
ATOM 3900 C CA . PRO A 1 485 ? -16.837 12.947 0.567 1.00 67.94 485 PRO A CA 1
ATOM 3901 C C . PRO A 1 485 ? -16.701 11.442 0.294 1.00 67.94 485 PRO A C 1
ATOM 3903 O O . PRO A 1 485 ? -15.810 11.043 -0.440 1.00 67.94 485 PRO A O 1
ATOM 3906 N N . GLN A 1 486 ? -17.557 10.618 0.903 1.00 68.56 486 GLN A N 1
ATOM 3907 C CA . GLN A 1 486 ? -17.609 9.170 0.697 1.00 68.56 486 GLN A CA 1
ATOM 3908 C C . GLN A 1 486 ? -18.722 8.742 -0.260 1.00 68.56 486 GLN A C 1
ATOM 3910 O O . GLN A 1 486 ? -19.053 7.564 -0.301 1.00 68.56 486 GLN A O 1
ATOM 3915 N N . LYS A 1 487 ? -19.351 9.680 -0.979 1.00 78.88 487 LYS A N 1
ATOM 3916 C CA . LYS A 1 487 ? -20.317 9.314 -2.008 1.00 78.88 487 LYS A CA 1
ATOM 3917 C C . LYS A 1 487 ? -19.559 8.620 -3.154 1.00 78.88 487 LYS A C 1
ATOM 3919 O O . LYS A 1 487 ? -18.721 9.279 -3.772 1.00 78.88 487 LYS A O 1
ATOM 3924 N N . PRO A 1 488 ? -19.838 7.341 -3.440 1.00 74.19 488 PRO A N 1
ATOM 3925 C CA . PRO A 1 488 ? -19.245 6.647 -4.579 1.00 74.19 488 PRO A CA 1
ATOM 3926 C C . PRO A 1 488 ? -19.636 7.314 -5.906 1.00 74.19 488 PRO A C 1
ATOM 3928 O O . PRO A 1 488 ? -20.726 7.875 -6.042 1.00 74.19 488 PRO A O 1
ATOM 3931 N N . LEU A 1 489 ? -18.729 7.254 -6.888 1.00 75.88 489 LEU A N 1
ATOM 3932 C CA . LEU A 1 489 ? -18.954 7.770 -8.247 1.00 75.88 489 LEU A CA 1
ATOM 3933 C C . LEU A 1 489 ? -19.966 6.920 -9.031 1.00 75.88 489 LEU A C 1
ATOM 3935 O O . LEU A 1 489 ? -20.660 7.437 -9.901 1.00 75.88 489 LEU A O 1
ATOM 3939 N N . SER A 1 490 ? -20.037 5.630 -8.703 1.00 80.88 490 SER A N 1
ATOM 3940 C CA . SER A 1 490 ? -20.919 4.642 -9.322 1.00 80.88 490 SER A CA 1
ATOM 3941 C C . SER A 1 490 ? -22.382 4.839 -8.911 1.00 80.88 490 SER A C 1
ATOM 3943 O O . SER A 1 490 ? -22.673 5.297 -7.802 1.00 80.88 490 SER A O 1
ATOM 3945 N N . SER A 1 491 ? -23.324 4.454 -9.774 1.00 86.00 491 SER A N 1
ATOM 3946 C CA . SER A 1 491 ? -24.750 4.449 -9.418 1.00 86.00 491 SER A CA 1
ATOM 3947 C C . SER A 1 491 ? -25.070 3.380 -8.360 1.00 86.00 491 SER A C 1
ATOM 3949 O O . SER A 1 491 ? -24.433 2.331 -8.305 1.00 86.00 491 SER A O 1
ATOM 3951 N N . ILE A 1 492 ? -26.096 3.604 -7.529 1.00 89.19 492 ILE A N 1
ATOM 3952 C CA . ILE A 1 492 ? -26.481 2.642 -6.477 1.00 89.19 492 ILE A CA 1
ATOM 3953 C C . ILE A 1 492 ? -26.898 1.276 -7.043 1.00 89.19 492 ILE A C 1
ATOM 3955 O O . ILE A 1 492 ? -26.647 0.246 -6.422 1.00 89.19 492 ILE A O 1
ATOM 3959 N N . LYS A 1 493 ? -27.499 1.265 -8.242 1.00 90.06 493 LYS A N 1
ATOM 3960 C CA . LYS A 1 493 ? -27.890 0.040 -8.946 1.00 90.06 493 LYS A CA 1
ATOM 3961 C C . LYS A 1 493 ? -26.654 -0.771 -9.341 1.00 90.06 493 LYS A C 1
ATOM 3963 O O . LYS A 1 493 ? -26.591 -1.956 -9.043 1.00 90.06 493 LYS A O 1
ATOM 3968 N N . ASN A 1 494 ? -25.649 -0.113 -9.916 1.00 88.75 494 ASN A N 1
ATOM 3969 C CA . ASN A 1 494 ? -24.411 -0.774 -10.329 1.00 88.75 494 ASN A CA 1
ATOM 3970 C C . ASN A 1 494 ? -23.607 -1.273 -9.119 1.00 88.75 494 ASN A C 1
ATOM 3972 O O . ASN A 1 494 ? -23.075 -2.375 -9.152 1.00 88.75 494 ASN A O 1
ATOM 3976 N N . GLN A 1 495 ? -23.569 -0.517 -8.015 1.00 89.31 495 GLN A N 1
ATOM 3977 C CA . GLN A 1 495 ? -22.935 -0.979 -6.769 1.00 89.31 495 GLN A CA 1
ATOM 3978 C C . GLN A 1 495 ? -23.598 -2.238 -6.206 1.00 89.31 495 GLN A C 1
ATOM 3980 O O . GLN A 1 495 ? -22.917 -3.126 -5.685 1.00 89.31 495 GLN A O 1
ATOM 3985 N N . LEU A 1 496 ? -24.929 -2.305 -6.287 1.00 92.69 496 LEU A N 1
ATOM 3986 C CA . LEU A 1 496 ? -25.690 -3.472 -5.866 1.00 92.69 496 LEU A CA 1
ATOM 3987 C C . LEU A 1 496 ? -25.376 -4.673 -6.768 1.00 92.69 496 LEU A C 1
ATOM 3989 O O . LEU A 1 496 ? -25.061 -5.740 -6.248 1.00 92.69 496 LEU A O 1
ATOM 3993 N N . GLU A 1 497 ? -25.408 -4.496 -8.091 1.00 91.62 497 GLU A N 1
ATOM 3994 C CA . GLU A 1 497 ? -25.058 -5.539 -9.069 1.00 91.62 497 GLU A CA 1
ATOM 3995 C C . GLU A 1 497 ? -23.622 -6.049 -8.870 1.00 91.62 497 GLU A C 1
ATOM 3997 O O . GLU A 1 497 ? -23.395 -7.257 -8.823 1.00 91.62 497 GLU A O 1
ATOM 4002 N N . GLU A 1 498 ? -22.666 -5.150 -8.638 1.00 91.00 498 GLU A N 1
ATOM 4003 C CA . GLU A 1 498 ? -21.274 -5.492 -8.342 1.00 91.00 498 GLU A CA 1
ATOM 4004 C C . GLU A 1 498 ? -21.146 -6.277 -7.025 1.00 91.00 498 GLU A C 1
ATOM 4006 O O . GLU A 1 498 ? -20.418 -7.266 -6.943 1.00 91.00 498 GLU A O 1
ATOM 4011 N N . SER A 1 499 ? -21.898 -5.887 -5.993 1.00 93.31 499 SER A N 1
ATOM 4012 C CA . SER A 1 499 ? -21.929 -6.592 -4.705 1.00 93.31 499 SER A CA 1
ATOM 4013 C C . SER A 1 499 ? -22.553 -7.987 -4.819 1.00 93.31 499 SER A C 1
ATOM 4015 O O . SER A 1 499 ? -22.092 -8.921 -4.162 1.00 93.31 499 SER A O 1
ATOM 4017 N N . ILE A 1 500 ? -23.563 -8.155 -5.677 1.00 94.44 500 ILE A N 1
ATOM 4018 C CA . ILE A 1 500 ? -24.137 -9.466 -6.007 1.00 94.44 500 ILE A CA 1
ATOM 4019 C C . ILE A 1 500 ? -23.106 -10.321 -6.754 1.00 94.44 500 ILE A C 1
ATOM 4021 O O . ILE A 1 500 ? -22.902 -11.484 -6.400 1.00 94.44 500 ILE A O 1
ATOM 4025 N N . ALA A 1 501 ? -22.420 -9.745 -7.744 1.00 92.25 501 ALA A N 1
ATOM 4026 C CA . ALA A 1 501 ? -21.387 -10.432 -8.515 1.00 92.25 501 ALA A CA 1
ATOM 4027 C C . ALA A 1 501 ? -20.216 -10.901 -7.632 1.00 92.25 501 ALA A C 1
ATOM 4029 O O . ALA A 1 501 ? -19.720 -12.014 -7.817 1.00 92.25 501 ALA A O 1
ATOM 4030 N N . LEU A 1 502 ? -19.820 -10.113 -6.625 1.00 92.81 502 LEU A N 1
ATOM 4031 C CA . LEU A 1 502 ? -18.809 -10.515 -5.639 1.00 92.81 502 LEU A CA 1
ATOM 4032 C C . LEU A 1 502 ? -19.220 -11.780 -4.879 1.00 92.81 502 LEU A C 1
ATOM 4034 O O . LEU A 1 502 ? -18.436 -12.719 -4.782 1.00 92.81 502 LEU A O 1
ATOM 4038 N N . VAL A 1 503 ? -20.456 -11.840 -4.379 1.00 93.19 503 VAL A N 1
ATOM 4039 C CA . VAL A 1 503 ? -20.949 -13.028 -3.663 1.00 93.19 503 VAL A CA 1
ATOM 4040 C C . VAL A 1 503 ? -21.031 -14.237 -4.590 1.00 93.19 503 VAL A C 1
ATOM 4042 O O . VAL A 1 503 ? -20.592 -15.316 -4.213 1.00 93.19 503 VAL A O 1
ATOM 4045 N N . ASN A 1 504 ? -21.546 -14.059 -5.808 1.00 91.88 504 ASN A N 1
ATOM 4046 C CA . ASN A 1 504 ? -21.701 -15.152 -6.772 1.00 91.88 504 ASN A CA 1
ATOM 4047 C C . ASN A 1 504 ? -20.362 -15.676 -7.324 1.00 91.88 504 ASN A C 1
ATOM 4049 O O . ASN A 1 504 ? -20.329 -16.760 -7.902 1.00 91.88 504 ASN A O 1
ATOM 4053 N N . THR A 1 505 ? -19.269 -14.924 -7.152 1.00 90.81 505 THR A N 1
ATOM 4054 C CA . THR A 1 505 ? -17.912 -15.375 -7.499 1.00 90.81 505 THR A CA 1
ATOM 4055 C C . THR A 1 505 ? -17.427 -16.475 -6.547 1.00 90.81 505 THR A C 1
ATOM 4057 O O . THR A 1 505 ? -16.679 -17.357 -6.959 1.00 90.81 505 THR A O 1
ATOM 4060 N N . LEU A 1 506 ? -17.867 -16.457 -5.284 1.00 90.12 506 LEU A N 1
ATOM 4061 C CA . LEU A 1 506 ? -17.483 -17.457 -4.288 1.00 90.12 506 LEU A CA 1
ATOM 4062 C C . LEU A 1 506 ? -18.197 -18.790 -4.527 1.00 90.12 506 LEU A C 1
ATOM 4064 O O . LEU A 1 506 ? -19.416 -18.854 -4.728 1.00 90.12 506 LEU A O 1
ATOM 4068 N N . LYS A 1 507 ? -17.448 -19.894 -4.449 1.00 86.88 507 LYS A N 1
ATOM 4069 C CA . LYS A 1 507 ? -18.007 -21.227 -4.706 1.00 86.88 507 LYS A CA 1
ATOM 4070 C C . LYS A 1 507 ? -19.070 -21.590 -3.678 1.00 86.88 507 LYS A C 1
ATOM 4072 O O . LYS A 1 507 ? -18.812 -21.617 -2.481 1.00 86.88 507 LYS A O 1
ATOM 4077 N N . ASN A 1 508 ? -20.248 -21.981 -4.161 1.00 87.94 508 ASN A N 1
ATOM 4078 C CA . ASN A 1 508 ? -21.415 -22.359 -3.353 1.00 87.94 508 ASN A CA 1
ATOM 4079 C C . ASN A 1 508 ? -22.069 -21.202 -2.572 1.00 87.94 508 ASN A C 1
ATOM 4081 O O . ASN A 1 508 ? -22.926 -21.460 -1.728 1.00 87.94 508 ASN A O 1
ATOM 4085 N N . TRP A 1 509 ? -21.714 -19.944 -2.842 1.00 92.00 509 TRP A N 1
ATOM 4086 C CA . TRP A 1 509 ? -22.378 -18.786 -2.244 1.00 92.00 509 TRP A CA 1
ATOM 4087 C C . TRP A 1 509 ? -23.445 -18.253 -3.195 1.00 92.00 509 TRP A C 1
ATOM 4089 O O . TRP A 1 509 ? -23.250 -18.218 -4.409 1.00 92.00 509 TRP A O 1
ATOM 4099 N N . LYS A 1 510 ? -24.603 -17.869 -2.655 1.00 92.62 510 LYS A N 1
ATOM 4100 C CA . LYS A 1 510 ? -25.709 -17.306 -3.440 1.00 92.62 510 LYS A CA 1
ATOM 4101 C C . LYS A 1 510 ? -26.395 -16.189 -2.679 1.00 92.62 510 LYS A C 1
ATOM 4103 O O . LYS A 1 510 ? -26.677 -16.329 -1.488 1.00 92.62 510 LYS A O 1
ATOM 4108 N N . VAL A 1 511 ? -26.723 -15.109 -3.381 1.00 93.94 511 VAL A N 1
ATOM 4109 C CA . VAL A 1 511 ? -27.575 -14.046 -2.839 1.00 93.94 511 VAL A CA 1
ATOM 4110 C C . VAL A 1 511 ? -29.029 -14.516 -2.863 1.00 93.94 511 VAL A C 1
ATOM 4112 O O . VAL A 1 511 ? -29.572 -14.788 -3.930 1.00 93.94 511 VAL A O 1
ATOM 4115 N N . VAL A 1 512 ? -29.656 -14.626 -1.690 1.00 92.50 512 VAL A N 1
ATOM 4116 C CA . VAL A 1 512 ? -31.069 -15.046 -1.552 1.00 92.50 512 VAL A CA 1
ATOM 4117 C C . VAL A 1 512 ? -32.032 -13.870 -1.406 1.00 92.50 512 VAL A C 1
ATOM 4119 O O . VAL A 1 512 ? -33.228 -14.014 -1.626 1.00 92.50 512 VAL A O 1
ATOM 4122 N N . GLY A 1 513 ? -31.508 -12.699 -1.058 1.00 91.31 513 GLY A N 1
ATOM 4123 C CA . GLY A 1 513 ? -32.261 -11.461 -0.939 1.00 91.31 513 GLY A CA 1
ATOM 4124 C C . GLY A 1 513 ? -31.307 -10.281 -0.854 1.00 91.31 513 GLY A C 1
ATOM 4125 O O . GLY A 1 513 ? -30.142 -10.440 -0.479 1.00 91.31 513 GLY A O 1
ATOM 4126 N N . HIS A 1 514 ? -31.785 -9.098 -1.226 1.00 93.75 514 HIS A N 1
ATOM 4127 C CA . HIS A 1 514 ? -31.010 -7.876 -1.096 1.00 93.75 514 HIS A CA 1
ATOM 4128 C C . HIS A 1 514 ? -31.891 -6.694 -0.701 1.00 93.75 514 HIS A C 1
ATOM 4130 O O . HIS A 1 514 ? -33.080 -6.662 -1.016 1.00 93.75 514 HIS A O 1
ATOM 4136 N N . LYS A 1 515 ? -31.300 -5.696 -0.042 1.00 92.81 515 LYS A N 1
ATOM 4137 C CA . LYS A 1 515 ? -31.982 -4.444 0.283 1.00 92.81 515 LYS A CA 1
ATOM 4138 C C . LYS A 1 515 ? -31.050 -3.248 0.190 1.00 92.81 515 LYS A C 1
ATOM 4140 O O . LYS A 1 515 ? -29.952 -3.253 0.744 1.00 92.81 515 LYS A O 1
ATOM 4145 N N . VAL A 1 516 ? -31.530 -2.199 -0.472 1.00 92.88 516 VAL A N 1
ATOM 4146 C CA . VAL A 1 516 ? -30.879 -0.888 -0.488 1.00 92.88 516 VAL A CA 1
ATOM 4147 C C . VAL A 1 516 ? -31.418 -0.061 0.673 1.00 92.88 516 VAL A C 1
ATOM 4149 O O . VAL A 1 516 ? -32.630 0.081 0.831 1.00 92.88 516 VAL A O 1
ATOM 4152 N N . VAL A 1 517 ? -30.529 0.479 1.506 1.00 90.00 517 VAL A N 1
ATOM 4153 C CA . VAL A 1 517 ? -30.919 1.182 2.737 1.00 90.00 517 VAL A CA 1
ATOM 4154 C C . VAL A 1 517 ? -30.177 2.496 2.841 1.00 90.00 517 VAL A C 1
ATOM 4156 O O . VAL A 1 517 ? -28.951 2.525 2.841 1.00 90.00 517 VAL A O 1
ATOM 4159 N N . SER A 1 518 ? -30.902 3.601 3.012 1.00 86.31 518 SER A N 1
ATOM 4160 C CA . SER A 1 518 ? -30.255 4.901 3.187 1.00 86.31 518 SER A CA 1
ATOM 4161 C C . SER A 1 518 ? -29.388 4.926 4.451 1.00 86.31 518 SER A C 1
ATOM 4163 O O . SER A 1 518 ? -29.865 4.639 5.555 1.00 86.31 518 SER A O 1
ATOM 4165 N N . SER A 1 519 ? -28.118 5.306 4.291 1.00 79.56 519 SER A N 1
ATOM 4166 C CA . SER A 1 519 ? -27.169 5.494 5.389 1.00 79.56 519 SER A CA 1
ATOM 4167 C C . SER A 1 519 ? -26.508 6.866 5.285 1.00 79.56 519 SER A C 1
ATOM 4169 O O . SER A 1 519 ? -26.032 7.279 4.231 1.00 79.56 519 SER A O 1
ATOM 4171 N N . LYS A 1 520 ? -26.485 7.603 6.402 1.00 68.25 520 LYS A N 1
ATOM 4172 C CA . LYS A 1 520 ? -25.895 8.952 6.461 1.00 68.25 520 LYS A CA 1
ATOM 4173 C C . LYS A 1 520 ? -24.412 8.930 6.832 1.00 68.25 520 LYS A C 1
ATOM 4175 O O . LYS A 1 520 ? -23.701 9.891 6.549 1.00 68.25 520 LYS A O 1
ATOM 4180 N N . THR A 1 521 ? -23.958 7.914 7.570 1.00 69.12 521 THR A N 1
ATOM 4181 C CA . THR A 1 521 ? -22.578 7.841 8.082 1.00 69.12 521 THR A CA 1
ATOM 4182 C C . THR A 1 521 ? -22.213 6.390 8.436 1.00 69.12 521 THR A C 1
ATOM 4184 O O . THR A 1 521 ? -22.409 5.987 9.585 1.00 69.12 521 THR A O 1
ATOM 4187 N N . PRO A 1 522 ? -21.657 5.597 7.501 1.00 67.31 522 PRO A N 1
ATOM 4188 C CA . PRO A 1 522 ? -21.354 4.177 7.735 1.00 67.31 522 PRO A CA 1
ATOM 4189 C C . PRO A 1 522 ? -20.314 3.934 8.849 1.00 67.31 522 PRO A C 1
ATOM 4191 O O . PRO A 1 522 ? -20.223 2.842 9.401 1.00 67.31 522 PRO A O 1
ATOM 4194 N N . GLN A 1 523 ? -19.560 4.966 9.240 1.00 65.19 523 GLN A N 1
ATOM 4195 C CA . GLN A 1 523 ? -18.535 4.903 10.294 1.00 65.19 523 GLN A CA 1
ATOM 4196 C C . GLN A 1 523 ? -19.085 5.015 11.724 1.00 65.19 523 GLN A C 1
ATOM 4198 O O . GLN A 1 523 ? -18.349 4.784 12.684 1.00 65.19 523 GLN A O 1
ATOM 4203 N N . LYS A 1 524 ? -20.348 5.424 11.901 1.00 71.94 524 LYS A N 1
ATOM 4204 C CA . LYS A 1 524 ? -20.953 5.543 13.236 1.00 71.94 524 LYS A CA 1
ATOM 4205 C C . LYS A 1 524 ? -21.326 4.169 13.778 1.00 71.94 524 LYS A C 1
ATOM 4207 O O . LYS A 1 524 ? -21.695 3.285 13.015 1.00 71.94 524 LYS A O 1
ATOM 4212 N N . MET A 1 525 ? -21.330 4.015 15.106 1.00 66.06 525 MET A N 1
ATOM 4213 C CA . MET A 1 525 ? -21.763 2.768 15.765 1.00 66.06 525 MET A CA 1
ATOM 4214 C C . MET A 1 525 ? -23.115 2.259 15.246 1.00 66.06 525 MET A C 1
ATOM 4216 O O . MET A 1 525 ? -23.275 1.064 15.034 1.00 66.06 525 MET A O 1
ATOM 4220 N N . GLN A 1 526 ? -24.057 3.169 14.985 1.00 74.75 526 GLN A N 1
ATOM 4221 C CA . GLN A 1 526 ? -25.297 2.866 14.276 1.00 74.75 526 GLN A CA 1
ATOM 4222 C C . GLN A 1 526 ? -25.150 3.240 12.799 1.00 74.75 526 GLN A C 1
ATOM 4224 O O . GLN A 1 526 ? -25.210 4.416 12.440 1.00 74.75 526 GLN A O 1
ATOM 4229 N N . ILE A 1 527 ? -24.950 2.221 11.962 1.00 78.62 527 ILE A N 1
ATOM 4230 C CA . ILE A 1 527 ? -24.837 2.348 10.498 1.00 78.62 527 ILE A CA 1
ATOM 4231 C C . ILE A 1 527 ? -26.180 2.777 9.890 1.00 78.62 527 ILE A C 1
ATOM 4233 O O . ILE A 1 527 ? -26.226 3.572 8.948 1.00 78.62 527 ILE A O 1
ATOM 4237 N N . PHE A 1 528 ? -27.273 2.282 10.474 1.00 84.44 528 PHE A N 1
ATOM 4238 C CA . PHE A 1 528 ? -28.649 2.553 10.076 1.00 84.44 528 PHE A CA 1
ATOM 4239 C C . PHE A 1 528 ? -29.401 3.288 11.188 1.00 84.44 528 PHE A C 1
ATOM 4241 O O . PHE A 1 528 ? -29.116 3.112 12.373 1.00 84.44 528 PHE A O 1
ATOM 4248 N N . GLY A 1 529 ? -30.376 4.118 10.810 1.00 84.19 529 GLY A N 1
ATOM 4249 C CA . GLY A 1 529 ? -31.312 4.700 11.774 1.00 84.19 529 GLY A CA 1
ATOM 4250 C C . GLY A 1 529 ? -32.184 3.620 12.422 1.00 84.19 529 GLY A C 1
ATOM 4251 O O . GLY A 1 529 ? -32.417 2.578 11.815 1.00 84.19 529 GLY A O 1
ATOM 4252 N N . LYS A 1 530 ? -32.694 3.877 13.635 1.00 84.38 530 LYS A N 1
ATOM 4253 C CA . LYS A 1 530 ? -33.465 2.894 14.424 1.00 84.38 530 LYS A CA 1
ATOM 4254 C C . LYS A 1 530 ? -34.625 2.248 13.650 1.00 84.38 530 LYS A C 1
ATOM 4256 O O . LYS A 1 530 ? -34.793 1.043 13.754 1.00 84.38 530 LYS A O 1
ATOM 4261 N N . GLY A 1 531 ? -35.372 3.030 12.862 1.00 86.25 531 GLY A N 1
ATOM 4262 C CA . GLY A 1 531 ? -36.474 2.525 12.030 1.00 86.25 531 GLY A CA 1
ATOM 4263 C C . GLY A 1 531 ? -35.991 1.547 10.957 1.00 86.25 531 GLY A C 1
ATOM 4264 O O . GLY A 1 531 ? -36.349 0.377 10.996 1.00 86.25 531 GLY A O 1
ATOM 4265 N N . ASN A 1 532 ? -35.086 1.995 10.079 1.00 87.25 532 ASN A N 1
ATOM 4266 C CA . ASN A 1 532 ? -34.496 1.143 9.036 1.00 87.25 532 ASN A CA 1
ATOM 4267 C C . ASN A 1 532 ? -33.836 -0.119 9.616 1.00 87.25 532 ASN A C 1
ATOM 4269 O O . ASN A 1 532 ? -33.874 -1.176 8.998 1.00 87.25 532 ASN A O 1
ATOM 4273 N N . PHE A 1 533 ? -33.209 -0.014 10.793 1.00 88.81 533 PHE A N 1
ATOM 4274 C CA . PHE A 1 533 ? -32.588 -1.153 11.465 1.00 88.81 533 PHE A CA 1
ATOM 4275 C C . PHE A 1 533 ? -33.616 -2.175 11.971 1.00 88.81 533 PHE A C 1
ATOM 4277 O O . PHE A 1 533 ? -33.397 -3.376 11.817 1.00 88.81 533 PHE A O 1
ATOM 4284 N N . ALA A 1 534 ? -34.732 -1.716 12.544 1.00 88.25 534 ALA A N 1
ATOM 4285 C CA . ALA A 1 534 ? -35.823 -2.590 12.971 1.00 88.25 534 ALA A CA 1
ATOM 4286 C C . ALA A 1 534 ? -36.446 -3.318 11.770 1.00 88.25 534 ALA A C 1
ATOM 4288 O O . ALA A 1 534 ? -36.555 -4.538 11.791 1.00 88.25 534 ALA A O 1
ATOM 4289 N N . GLU A 1 535 ? -36.727 -2.586 10.691 1.00 90.06 535 GLU A N 1
ATOM 4290 C CA . GLU A 1 535 ? -37.291 -3.139 9.454 1.00 90.06 535 GLU A CA 1
ATOM 4291 C C . GLU A 1 535 ? -36.356 -4.169 8.793 1.00 90.06 535 GLU A C 1
ATOM 4293 O O . GLU A 1 535 ? -36.796 -5.211 8.314 1.00 90.06 535 GLU A O 1
ATOM 4298 N N . LEU A 1 536 ? -35.043 -3.908 8.780 1.00 90.19 536 LEU A N 1
ATOM 4299 C CA . LEU A 1 536 ? -34.049 -4.880 8.312 1.00 90.19 536 LEU A CA 1
ATOM 4300 C C . LEU A 1 536 ? -34.041 -6.145 9.168 1.00 90.19 536 LEU A C 1
ATOM 4302 O O . LEU A 1 536 ? -33.966 -7.248 8.637 1.00 90.19 536 LEU A O 1
ATOM 4306 N N . THR A 1 537 ? -34.089 -5.977 10.488 1.00 89.81 537 THR A N 1
ATOM 4307 C CA . THR A 1 537 ? -34.046 -7.095 11.435 1.00 89.81 537 THR A CA 1
ATOM 4308 C C . THR A 1 537 ? -35.261 -7.997 11.262 1.00 89.81 537 THR A C 1
ATOM 4310 O O . THR A 1 537 ? -35.100 -9.212 11.198 1.00 89.81 537 THR A O 1
ATOM 4313 N N . GLU A 1 538 ? -36.444 -7.406 11.102 1.00 89.81 538 GLU A N 1
ATOM 4314 C CA . GLU A 1 538 ? -37.679 -8.135 10.822 1.00 89.81 538 GLU A CA 1
ATOM 4315 C C . GLU A 1 538 ? -37.580 -8.939 9.516 1.00 89.81 538 GLU A C 1
ATOM 4317 O O . GLU A 1 538 ? -37.828 -10.142 9.513 1.00 89.81 538 GLU A O 1
ATOM 4322 N N . GLN A 1 539 ? -37.123 -8.319 8.424 1.00 88.75 539 GLN A N 1
ATOM 4323 C CA . GLN A 1 539 ? -36.991 -9.003 7.131 1.00 88.75 539 GLN A CA 1
ATOM 4324 C C . GLN A 1 539 ? -35.979 -10.153 7.147 1.00 88.75 539 GLN A C 1
ATOM 4326 O O . GLN A 1 539 ? -36.215 -11.196 6.537 1.00 88.75 539 GLN A O 1
ATOM 4331 N N . ILE A 1 540 ? -34.854 -9.978 7.845 1.00 89.12 540 ILE A N 1
ATOM 4332 C CA . ILE A 1 540 ? -33.836 -11.025 7.989 1.00 89.12 540 ILE A CA 1
ATOM 4333 C C . ILE A 1 540 ? -34.401 -12.197 8.799 1.00 89.12 540 ILE A C 1
ATOM 4335 O O . ILE A 1 540 ? -34.228 -13.347 8.403 1.00 89.12 540 ILE A O 1
ATOM 4339 N N . GLN A 1 541 ? -35.115 -11.919 9.894 1.00 86.44 541 GLN A N 1
ATOM 4340 C CA . GLN A 1 541 ? -35.732 -12.950 10.736 1.00 86.44 541 GLN A CA 1
ATOM 4341 C C . GLN A 1 541 ? -36.868 -13.700 10.025 1.00 86.44 541 GLN A C 1
ATOM 4343 O O . GLN A 1 541 ? -37.045 -14.895 10.252 1.00 86.44 541 GLN A O 1
ATOM 4348 N N . GLN A 1 542 ? -37.601 -13.032 9.130 1.00 86.94 542 GLN A N 1
ATOM 4349 C CA . GLN A 1 542 ? -38.640 -13.649 8.295 1.00 86.94 542 GLN A CA 1
ATOM 4350 C C . GLN A 1 542 ? -38.078 -14.576 7.205 1.00 86.94 542 GLN A C 1
ATOM 4352 O O . GLN A 1 542 ? -38.829 -15.359 6.625 1.00 86.94 542 GLN A O 1
ATOM 4357 N N . CYS A 1 543 ? -36.772 -14.522 6.927 1.00 84.12 543 CYS A N 1
ATOM 4358 C CA . CYS A 1 543 ? -36.116 -15.337 5.909 1.00 84.12 543 CYS A CA 1
ATOM 4359 C C . CYS A 1 543 ? -35.246 -16.441 6.549 1.00 84.12 543 CYS A C 1
ATOM 4361 O O . CYS A 1 543 ? -34.021 -16.304 6.589 1.00 84.12 543 CYS A O 1
ATOM 4363 N N . PRO A 1 544 ? -35.815 -17.589 6.976 1.00 76.44 544 PRO A N 1
ATOM 4364 C CA . PRO A 1 544 ? -35.062 -18.661 7.644 1.00 76.44 544 PRO A CA 1
ATOM 4365 C C . PRO A 1 544 ? -33.996 -19.325 6.754 1.00 76.44 544 PRO A C 1
ATOM 4367 O O . PRO A 1 544 ? -33.135 -20.056 7.238 1.00 76.44 544 PRO A O 1
ATOM 4370 N N . ALA A 1 545 ? -34.025 -19.076 5.441 1.00 83.81 545 ALA A N 1
ATOM 4371 C CA . ALA A 1 545 ? -33.002 -19.546 4.515 1.00 83.81 545 ALA A CA 1
ATOM 4372 C C . ALA A 1 545 ? -31.681 -18.754 4.605 1.00 83.81 545 ALA A C 1
ATOM 4374 O O . ALA A 1 545 ? -30.674 -19.229 4.081 1.00 83.81 545 ALA A O 1
ATOM 4375 N N . VAL A 1 546 ? -31.641 -17.578 5.237 1.00 90.06 546 VAL A N 1
ATOM 4376 C CA . VAL A 1 546 ? -30.429 -16.745 5.314 1.00 90.06 546 VAL A CA 1
ATOM 4377 C C . VAL A 1 546 ? -29.424 -17.362 6.287 1.00 90.06 546 VAL A C 1
ATOM 4379 O O . VAL A 1 546 ? -29.722 -17.552 7.461 1.00 90.06 546 VAL A O 1
ATOM 4382 N N . SER A 1 547 ? -28.217 -17.663 5.803 1.00 90.50 547 SER A N 1
ATOM 4383 C CA . SER A 1 547 ? -27.124 -18.203 6.625 1.00 90.50 547 SER A CA 1
ATOM 4384 C C . SER A 1 547 ? -26.000 -17.199 6.877 1.00 90.50 547 SER A C 1
ATOM 4386 O O . SER A 1 547 ? -25.184 -17.418 7.767 1.00 90.50 547 SER A O 1
ATOM 4388 N N . ALA A 1 548 ? -25.957 -16.100 6.119 1.00 92.12 548 ALA A N 1
ATOM 4389 C CA . ALA A 1 548 ? -24.984 -15.029 6.282 1.00 92.12 548 ALA A CA 1
ATOM 4390 C C . ALA A 1 548 ? -25.551 -13.682 5.824 1.00 92.12 548 ALA A C 1
ATOM 4392 O O . ALA A 1 548 ? -26.418 -13.616 4.952 1.00 92.12 548 ALA A O 1
ATOM 4393 N N . ILE A 1 549 ? -25.019 -12.595 6.374 1.00 93.31 549 ILE A N 1
ATOM 4394 C CA . ILE A 1 549 ? -25.360 -11.231 5.969 1.00 93.31 549 ILE A CA 1
ATOM 4395 C C . ILE A 1 549 ? -24.121 -10.595 5.360 1.00 93.31 549 ILE A C 1
ATOM 4397 O O . ILE A 1 549 ? -23.070 -10.560 5.995 1.00 93.31 549 ILE A O 1
ATOM 4401 N N . PHE A 1 550 ? -24.243 -10.060 4.150 1.00 94.38 550 PHE A N 1
ATOM 4402 C CA . PHE A 1 550 ? -23.198 -9.242 3.548 1.00 94.38 550 PHE A CA 1
ATOM 4403 C C . PHE A 1 550 ? -23.623 -7.780 3.595 1.00 94.38 550 PHE A C 1
ATOM 4405 O O . PHE A 1 550 ? -24.594 -7.379 2.959 1.00 94.38 550 PHE A O 1
ATOM 4412 N N . LEU A 1 551 ? -22.887 -6.976 4.355 1.00 93.38 551 LEU A N 1
ATOM 4413 C CA . LEU A 1 551 ? -23.049 -5.533 4.387 1.00 93.38 551 LEU A CA 1
ATOM 4414 C C . LEU A 1 551 ? -21.975 -4.895 3.503 1.00 93.38 551 LEU A C 1
ATOM 4416 O O . LEU A 1 551 ? -20.792 -4.917 3.850 1.00 93.38 551 LEU A O 1
ATOM 4420 N N . SER A 1 552 ? -22.387 -4.310 2.375 1.00 91.19 552 SER A N 1
ATOM 4421 C CA . SER A 1 552 ? -21.473 -3.752 1.366 1.00 91.19 552 SER A CA 1
ATOM 4422 C C . SER A 1 552 ? -20.897 -2.397 1.798 1.00 91.19 552 SER A C 1
ATOM 4424 O O . SER A 1 552 ? -21.219 -1.337 1.266 1.00 91.19 552 SER A O 1
ATOM 4426 N N . ILE A 1 553 ? -20.061 -2.432 2.833 1.00 88.31 553 ILE A N 1
ATOM 4427 C CA . ILE A 1 553 ? -19.207 -1.330 3.282 1.00 88.31 553 ILE A CA 1
ATOM 4428 C C . ILE A 1 553 ? -17.751 -1.780 3.272 1.00 88.31 553 ILE A C 1
ATOM 4430 O O . ILE A 1 553 ? -17.478 -2.965 3.461 1.00 88.31 553 ILE A O 1
ATOM 4434 N N . GLU A 1 554 ? -16.825 -0.830 3.116 1.00 85.06 554 GLU A N 1
ATOM 4435 C CA . GLU A 1 554 ? -15.382 -1.094 3.013 1.00 85.06 554 GLU A CA 1
ATOM 4436 C C . GLU A 1 554 ? -14.879 -2.049 4.110 1.00 85.06 554 GLU A C 1
ATOM 4438 O O . GLU A 1 554 ? -14.341 -3.113 3.811 1.00 85.06 554 GLU A O 1
ATOM 4443 N N . MET A 1 555 ? -15.079 -1.693 5.383 1.00 87.12 555 MET A N 1
ATOM 4444 C CA . MET A 1 555 ? -14.678 -2.511 6.526 1.00 87.12 555 MET A CA 1
ATOM 4445 C C . MET A 1 555 ? -15.505 -2.147 7.766 1.00 87.12 555 MET A C 1
ATOM 4447 O O . MET A 1 555 ? -15.602 -0.972 8.130 1.00 87.12 555 MET A O 1
ATOM 4451 N N . LEU A 1 556 ? -16.064 -3.147 8.447 1.00 87.81 556 LEU A N 1
ATOM 4452 C CA . LEU A 1 556 ? -16.740 -2.964 9.733 1.00 87.81 556 LEU A CA 1
ATOM 4453 C C . LEU A 1 556 ? -15.723 -2.772 10.863 1.00 87.81 556 LEU A C 1
ATOM 4455 O O . LEU A 1 556 ? -14.721 -3.485 10.954 1.00 87.81 556 LEU A O 1
ATOM 4459 N N . ASN A 1 557 ? -16.005 -1.851 11.787 1.00 84.94 557 ASN A N 1
ATOM 4460 C CA . ASN A 1 557 ? -15.270 -1.790 13.050 1.00 84.94 557 ASN A CA 1
ATOM 4461 C C . ASN A 1 557 ? -15.625 -3.016 13.909 1.00 84.94 557 ASN A C 1
ATOM 4463 O O . ASN A 1 557 ? -16.779 -3.444 13.924 1.00 84.94 557 ASN A O 1
ATOM 4467 N N . GLY A 1 558 ? -14.679 -3.547 14.690 1.00 84.44 558 GLY A N 1
ATOM 4468 C CA . GLY A 1 558 ? -14.893 -4.752 15.493 1.00 84.44 558 GLY A CA 1
ATOM 4469 C C . GLY A 1 558 ? -16.101 -4.665 16.433 1.00 84.44 558 GLY A C 1
ATOM 4470 O O . GLY A 1 558 ? -16.767 -5.666 16.672 1.00 84.44 558 GLY A O 1
ATOM 4471 N N . VAL A 1 559 ? -16.415 -3.477 16.967 1.00 83.44 559 VAL A N 1
ATOM 4472 C CA . VAL A 1 559 ? -17.607 -3.272 17.817 1.00 83.44 559 VAL A CA 1
ATOM 4473 C C . VAL A 1 559 ? -18.905 -3.320 17.004 1.00 83.44 559 VAL A C 1
ATOM 4475 O O . VAL A 1 559 ? -19.867 -3.931 17.454 1.00 83.44 559 VAL A O 1
ATOM 4478 N N . GLN A 1 560 ? -18.932 -2.711 15.811 1.00 87.25 560 GLN A N 1
ATOM 4479 C CA . GLN A 1 560 ? -20.094 -2.778 14.915 1.00 87.25 560 GLN A CA 1
ATOM 4480 C C . GLN A 1 560 ? -20.335 -4.223 14.471 1.00 87.25 560 GLN A C 1
ATOM 4482 O O . GLN A 1 560 ? -21.456 -4.708 14.543 1.00 87.25 560 GLN A O 1
ATOM 4487 N N . TRP A 1 561 ? -19.269 -4.911 14.060 1.00 87.94 561 TRP A N 1
ATOM 4488 C CA . TRP A 1 561 ? -19.311 -6.303 13.627 1.00 87.94 561 TRP A CA 1
ATOM 4489 C C . TRP A 1 561 ? -19.875 -7.225 14.720 1.00 87.94 561 TRP A C 1
ATOM 4491 O O . TRP A 1 561 ? -20.853 -7.926 14.473 1.00 87.94 561 TRP A O 1
ATOM 4501 N N . SER A 1 562 ? -19.346 -7.140 15.950 1.00 84.88 562 SER A N 1
ATOM 4502 C CA . SER A 1 562 ? -19.862 -7.912 17.092 1.00 84.88 562 SE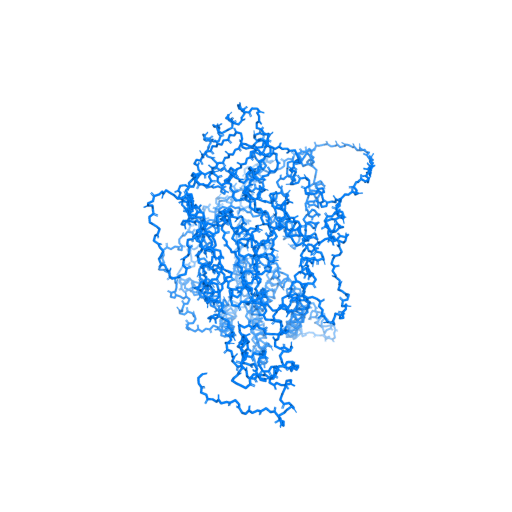R A CA 1
ATOM 4503 C C . SER A 1 562 ? -21.333 -7.590 17.390 1.00 84.88 562 SER A C 1
ATOM 4505 O O . SER A 1 562 ? -22.144 -8.497 17.574 1.00 84.88 562 SER A O 1
ATOM 4507 N N . TYR A 1 563 ? -21.703 -6.305 17.396 1.00 86.56 563 TYR A N 1
ATOM 4508 C CA . TYR A 1 563 ? -23.078 -5.884 17.653 1.00 86.56 563 TYR A CA 1
ATOM 4509 C C . TYR A 1 563 ? -24.065 -6.462 16.630 1.00 86.56 563 TYR A C 1
ATOM 4511 O O . TYR A 1 563 ? -25.065 -7.058 17.022 1.00 86.56 563 TYR A O 1
ATOM 4519 N N . LEU A 1 564 ? -23.776 -6.326 15.333 1.00 89.00 564 LEU A N 1
ATOM 4520 C CA . LEU A 1 564 ? -24.655 -6.812 14.266 1.00 89.00 564 LEU A CA 1
ATOM 4521 C C . LEU A 1 564 ? -24.799 -8.337 14.303 1.00 89.00 564 LEU A C 1
ATOM 4523 O O . LEU A 1 564 ? -25.911 -8.851 14.210 1.00 89.00 564 LEU A O 1
ATOM 4527 N N . GLN A 1 565 ? -23.690 -9.050 14.511 1.00 87.94 565 GLN A N 1
ATOM 4528 C CA . GLN A 1 565 ? -23.693 -10.508 14.598 1.00 87.94 565 GLN A CA 1
ATOM 4529 C C . GLN A 1 565 ? -24.500 -11.014 15.800 1.00 87.94 565 GLN A C 1
ATOM 4531 O O . GLN A 1 565 ? -25.229 -11.993 15.676 1.00 87.94 565 GLN A O 1
ATOM 4536 N N . LYS A 1 566 ? -24.438 -10.323 16.946 1.00 86.38 566 LYS A N 1
ATOM 4537 C CA . LYS A 1 566 ? -25.252 -10.655 18.126 1.00 86.38 566 LYS A CA 1
ATOM 4538 C C . LYS A 1 566 ? -26.739 -10.384 17.925 1.00 86.38 566 LYS A C 1
ATOM 4540 O O . LYS A 1 566 ? -27.554 -11.174 18.382 1.00 86.38 566 LYS A O 1
ATOM 4545 N N . VAL A 1 567 ? -27.094 -9.269 17.283 1.00 87.94 567 VAL A N 1
ATOM 4546 C CA . VAL A 1 567 ? -28.504 -8.899 17.078 1.00 87.94 567 VAL A CA 1
ATOM 4547 C C . VAL A 1 567 ? -29.189 -9.848 16.099 1.00 87.94 567 VAL A C 1
ATOM 4549 O O . VAL A 1 567 ? -30.319 -10.262 16.345 1.00 87.94 567 VAL A O 1
ATOM 4552 N N . TRP A 1 568 ? -28.516 -10.202 15.004 1.00 88.94 568 TRP A N 1
ATOM 4553 C CA . TRP A 1 568 ? -29.094 -11.079 13.984 1.00 88.94 568 TRP A CA 1
ATOM 4554 C C . TRP A 1 568 ? -28.838 -12.565 14.229 1.00 88.94 568 TRP A C 1
ATOM 4556 O O . TRP A 1 568 ? -29.495 -13.386 13.603 1.00 88.94 568 TRP A O 1
ATOM 4566 N N . ASN A 1 569 ? -27.924 -12.914 15.140 1.00 88.12 569 ASN A N 1
ATOM 4567 C CA . ASN A 1 569 ? -27.515 -14.290 15.438 1.00 88.12 569 ASN A CA 1
ATOM 4568 C C . ASN A 1 569 ? -27.045 -15.078 14.193 1.00 88.12 569 ASN A C 1
ATOM 4570 O O . ASN A 1 569 ? -27.225 -16.288 14.092 1.00 88.12 569 ASN A O 1
ATOM 4574 N N . ILE A 1 570 ? -26.463 -14.366 13.225 1.00 89.25 570 ILE A N 1
ATOM 4575 C CA . ILE A 1 570 ? -26.015 -14.856 11.914 1.00 89.25 570 ILE A CA 1
ATOM 4576 C C . ILE A 1 570 ? -24.667 -14.174 11.608 1.00 89.25 570 ILE A C 1
ATOM 4578 O O . ILE A 1 570 ? -24.501 -13.002 11.967 1.00 89.25 570 ILE A O 1
ATOM 4582 N N . PRO A 1 571 ? -23.690 -14.849 10.968 1.00 89.50 571 PRO A N 1
ATOM 4583 C CA . PRO A 1 571 ? -22.417 -14.230 10.603 1.00 89.50 571 PRO A CA 1
ATOM 4584 C C . PRO A 1 571 ? -22.607 -13.019 9.681 1.00 89.50 571 PRO A C 1
ATOM 4586 O O . PRO A 1 571 ? -23.363 -13.064 8.707 1.00 89.50 571 PRO A O 1
ATOM 4589 N N . VAL A 1 572 ? -21.883 -11.939 9.986 1.00 91.00 572 VAL A N 1
ATOM 4590 C CA . VAL A 1 572 ? -21.908 -10.689 9.214 1.00 91.00 572 VAL A CA 1
ATOM 4591 C C . VAL A 1 572 ? -20.556 -10.470 8.549 1.00 91.00 572 VAL A C 1
ATOM 4593 O O . VAL A 1 572 ? -19.525 -10.374 9.220 1.00 91.00 572 VAL A O 1
ATOM 4596 N N . TYR A 1 573 ? -20.576 -10.342 7.228 1.00 92.00 573 TYR A N 1
ATOM 4597 C CA . TYR A 1 573 ? -19.415 -10.089 6.388 1.00 92.00 573 TYR A CA 1
ATOM 4598 C C . TYR A 1 573 ? -19.444 -8.657 5.854 1.00 92.00 573 TYR A C 1
ATOM 4600 O O . TYR A 1 573 ? -20.497 -8.125 5.501 1.00 92.00 573 TYR A O 1
ATOM 4608 N N . ASP A 1 574 ? -18.273 -8.026 5.815 1.00 91.62 574 ASP A N 1
ATOM 4609 C CA . ASP A 1 574 ? -18.046 -6.750 5.137 1.00 91.62 574 ASP A CA 1
ATOM 4610 C C . ASP A 1 574 ? -17.395 -6.976 3.764 1.00 91.62 574 ASP A C 1
ATOM 4612 O O . ASP A 1 574 ? -17.041 -8.101 3.396 1.00 91.62 574 ASP A O 1
ATOM 4616 N N . ARG A 1 575 ? -17.228 -5.900 2.988 1.00 91.38 575 ARG A N 1
ATOM 4617 C CA . ARG A 1 575 ? -16.648 -5.980 1.642 1.00 91.38 575 ARG A CA 1
ATOM 4618 C C . ARG A 1 575 ? -15.206 -6.485 1.678 1.00 91.38 575 ARG A C 1
ATOM 4620 O O . ARG A 1 575 ? -14.827 -7.279 0.821 1.00 91.38 575 ARG A O 1
ATOM 4627 N N . TYR A 1 576 ? -14.437 -6.096 2.699 1.00 89.81 576 TYR A N 1
ATOM 4628 C CA . TYR A 1 576 ? -13.099 -6.635 2.955 1.00 89.81 576 TYR A CA 1
ATOM 4629 C C . TYR A 1 576 ? -13.101 -8.162 3.035 1.00 89.81 576 TYR A C 1
ATOM 4631 O O . TYR A 1 576 ? -12.281 -8.806 2.388 1.00 89.81 576 TYR A O 1
ATOM 4639 N N . THR A 1 577 ? -14.031 -8.737 3.798 1.00 89.62 577 THR A N 1
ATOM 4640 C CA . THR A 1 577 ? -14.117 -10.186 4.012 1.00 89.62 577 THR A CA 1
ATOM 4641 C C . THR A 1 577 ? -14.427 -10.938 2.725 1.00 89.62 577 THR A C 1
ATOM 4643 O O . THR A 1 577 ? -13.740 -11.902 2.401 1.00 89.62 577 THR A O 1
ATOM 4646 N N . ILE A 1 578 ? -15.431 -10.482 1.970 1.00 90.69 578 ILE A N 1
ATOM 4647 C CA . ILE A 1 578 ? -15.832 -11.132 0.715 1.00 90.69 578 ILE A CA 1
ATOM 4648 C C . ILE A 1 578 ? -14.689 -11.092 -0.303 1.00 90.69 578 ILE A C 1
ATOM 4650 O O . ILE A 1 578 ? -14.343 -12.122 -0.874 1.00 90.69 578 ILE A O 1
ATOM 4654 N N . ILE A 1 579 ? -14.055 -9.929 -0.488 1.00 90.56 579 ILE A N 1
ATOM 4655 C CA . ILE A 1 579 ? -12.940 -9.791 -1.435 1.00 90.56 579 ILE A CA 1
ATOM 4656 C C . ILE A 1 579 ? -11.745 -10.650 -1.001 1.00 90.56 579 ILE A C 1
ATOM 4658 O O . ILE A 1 579 ? -11.166 -11.352 -1.827 1.00 90.56 579 ILE A O 1
ATOM 4662 N N . LEU A 1 580 ? -11.389 -10.639 0.288 1.00 88.81 580 LEU A N 1
ATOM 4663 C CA . LEU A 1 580 ? -10.295 -11.462 0.805 1.00 88.81 580 LEU A CA 1
ATOM 4664 C C . LEU A 1 580 ? -10.558 -12.959 0.593 1.00 88.81 580 LEU A C 1
ATOM 4666 O O . LEU A 1 580 ? -9.639 -13.692 0.233 1.00 88.81 580 LEU A O 1
ATOM 4670 N N . GLN A 1 581 ? -11.807 -13.404 0.756 1.00 88.81 581 GLN A N 1
ATOM 4671 C CA . GLN A 1 581 ? -12.195 -14.788 0.501 1.00 88.81 581 GLN A CA 1
ATOM 4672 C C . GLN A 1 581 ? -12.078 -15.157 -0.984 1.00 88.81 581 GLN A C 1
ATOM 4674 O O . GLN A 1 581 ? -11.530 -16.213 -1.294 1.00 88.81 581 GLN A O 1
ATOM 4679 N N . ILE A 1 582 ? -12.510 -14.280 -1.900 1.00 88.88 582 ILE A N 1
ATOM 4680 C CA . ILE A 1 582 ? -12.336 -14.496 -3.349 1.00 88.88 582 ILE A CA 1
ATOM 4681 C C . ILE A 1 582 ? -10.847 -14.642 -3.666 1.00 88.88 582 ILE A C 1
ATOM 4683 O O . ILE A 1 582 ? -10.431 -15.556 -4.376 1.00 88.88 582 ILE A O 1
ATOM 4687 N N . PHE A 1 583 ? -10.017 -13.779 -3.082 1.00 86.75 583 PHE A N 1
ATOM 4688 C CA . PHE A 1 583 ? -8.577 -13.845 -3.276 1.00 86.75 583 PHE A CA 1
ATOM 4689 C C . PHE A 1 583 ? -7.953 -15.114 -2.722 1.00 86.75 583 PHE A C 1
ATOM 4691 O O . PHE A 1 583 ? -7.079 -15.687 -3.364 1.00 86.75 583 PHE A O 1
ATOM 4698 N N . LYS A 1 584 ? -8.434 -15.611 -1.587 1.00 85.94 584 LYS A N 1
ATOM 4699 C CA . LYS A 1 584 ? -7.993 -16.891 -1.037 1.00 85.94 584 LYS A CA 1
ATOM 4700 C C . LYS A 1 584 ? -8.341 -18.070 -1.949 1.00 85.94 584 LYS A C 1
ATOM 4702 O O . LYS A 1 584 ? -7.520 -18.972 -2.092 1.00 85.94 584 LYS A O 1
ATOM 4707 N N . GLU A 1 585 ? -9.510 -18.052 -2.593 1.00 86.56 585 GLU A N 1
ATOM 4708 C CA . GLU A 1 585 ? -9.920 -19.089 -3.554 1.00 86.56 585 GLU A CA 1
ATOM 4709 C C . GLU A 1 585 ? -9.157 -19.011 -4.886 1.00 86.56 585 GLU A C 1
ATOM 4711 O O . GLU A 1 585 ? -8.938 -20.042 -5.530 1.00 86.56 585 GLU A O 1
ATOM 4716 N N . HIS A 1 586 ? -8.737 -17.812 -5.297 1.00 85.38 586 HIS A N 1
ATOM 4717 C CA . HIS A 1 586 ? -8.059 -17.578 -6.576 1.00 85.38 586 HIS A CA 1
ATOM 4718 C C . HIS A 1 586 ? -6.525 -17.498 -6.485 1.00 85.38 586 HIS A C 1
ATOM 4720 O O . HIS A 1 586 ? -5.864 -17.572 -7.519 1.00 85.38 586 HIS A O 1
ATOM 4726 N N . ALA A 1 587 ? -5.933 -17.394 -5.291 1.00 84.62 587 ALA A N 1
ATOM 4727 C CA . ALA A 1 587 ? -4.483 -17.349 -5.098 1.00 84.62 587 ALA A CA 1
ATOM 4728 C C . ALA A 1 587 ? -3.821 -18.702 -5.404 1.00 84.62 587 ALA A C 1
ATOM 4730 O O . ALA A 1 587 ? -3.817 -19.618 -4.572 1.00 84.62 587 ALA A O 1
ATOM 4731 N N . ARG A 1 588 ? -3.209 -18.828 -6.589 1.00 83.31 588 ARG A N 1
ATOM 4732 C CA . ARG A 1 588 ? -2.485 -20.047 -6.981 1.00 83.31 588 ARG A CA 1
ATOM 4733 C C . ARG A 1 588 ? -0.990 -19.915 -6.734 1.00 83.31 588 ARG A C 1
ATOM 4735 O O . ARG A 1 588 ? -0.389 -20.849 -6.197 1.00 83.31 588 ARG A O 1
ATOM 4742 N N . THR A 1 589 ? -0.395 -18.772 -7.078 1.00 81.25 589 THR A N 1
ATOM 4743 C CA . THR A 1 589 ? 1.053 -18.576 -6.921 1.00 81.25 589 THR A CA 1
ATOM 4744 C C . THR A 1 589 ? 1.475 -18.414 -5.461 1.00 81.25 589 THR A C 1
ATOM 4746 O O . THR A 1 589 ? 0.700 -18.009 -4.591 1.00 81.25 589 THR A O 1
ATOM 4749 N N . LYS A 1 590 ? 2.757 -18.692 -5.195 1.00 82.62 590 LYS A N 1
ATOM 4750 C CA . LYS A 1 590 ? 3.387 -18.462 -3.887 1.00 82.62 590 LYS A CA 1
ATOM 4751 C C . LYS A 1 590 ? 3.253 -17.005 -3.440 1.00 82.62 590 LYS A C 1
ATOM 4753 O O . LYS A 1 590 ? 2.958 -16.739 -2.279 1.00 82.62 590 LYS A O 1
ATOM 4758 N N . GLU A 1 591 ? 3.450 -16.072 -4.371 1.00 81.81 591 GLU A N 1
ATOM 4759 C CA . GLU A 1 591 ? 3.368 -14.636 -4.108 1.00 81.81 591 GLU A CA 1
ATOM 4760 C C . GLU A 1 591 ? 1.956 -14.226 -3.683 1.00 81.81 591 GLU A C 1
ATOM 4762 O O . GLU A 1 591 ? 1.796 -13.622 -2.621 1.00 81.81 591 GLU A O 1
ATOM 4767 N N . ALA A 1 592 ? 0.933 -14.616 -4.451 1.00 82.62 592 ALA A N 1
ATOM 4768 C CA . ALA A 1 592 ? -0.450 -14.286 -4.124 1.00 82.62 592 ALA A CA 1
ATOM 4769 C C . ALA A 1 592 ? -0.891 -14.918 -2.801 1.00 82.62 592 ALA A C 1
ATOM 4771 O O . ALA A 1 592 ? -1.498 -14.238 -1.978 1.00 82.62 592 ALA A O 1
ATOM 4772 N N . LYS A 1 593 ? -0.521 -16.180 -2.531 1.00 86.56 593 LYS A N 1
ATOM 4773 C CA . LYS A 1 593 ? -0.809 -16.830 -1.238 1.00 86.56 593 LYS A CA 1
ATOM 4774 C C . LYS A 1 593 ? -0.214 -16.049 -0.062 1.00 86.56 593 LYS A C 1
ATOM 4776 O O . LYS A 1 593 ? -0.898 -15.823 0.935 1.00 86.56 593 LYS A O 1
ATOM 4781 N N . LEU A 1 594 ? 1.034 -15.592 -0.189 1.00 87.56 594 LEU A N 1
ATOM 4782 C CA . LEU A 1 594 ? 1.696 -14.777 0.833 1.00 87.56 594 LEU A CA 1
ATOM 4783 C C . LEU A 1 594 ? 1.050 -13.393 0.995 1.00 87.56 594 LEU A C 1
ATOM 4785 O O . LEU A 1 594 ? 0.926 -12.912 2.120 1.00 87.56 594 LEU A O 1
ATOM 4789 N N . GLN A 1 595 ? 0.637 -12.747 -0.098 1.00 86.31 595 GLN A N 1
ATOM 4790 C CA . GLN A 1 595 ? -0.045 -11.447 -0.058 1.00 86.31 595 GLN A CA 1
ATOM 4791 C C . GLN A 1 595 ? -1.430 -11.545 0.586 1.00 86.31 595 GLN A C 1
ATOM 4793 O O . GLN A 1 595 ? -1.772 -10.705 1.418 1.00 86.31 595 GLN A O 1
ATOM 4798 N N . VAL A 1 596 ? -2.198 -12.590 0.262 1.00 86.69 596 VAL A N 1
ATOM 4799 C CA . VAL A 1 596 ? -3.502 -12.863 0.883 1.00 86.69 596 VAL A CA 1
ATOM 4800 C C . VAL A 1 596 ? -3.338 -13.111 2.381 1.00 86.69 596 VAL A C 1
ATOM 4802 O O . VAL A 1 596 ? -4.001 -12.449 3.178 1.00 86.69 596 VAL A O 1
ATOM 4805 N N . ALA A 1 597 ? -2.396 -13.969 2.786 1.00 86.56 597 ALA A N 1
ATOM 4806 C CA . ALA A 1 597 ? -2.104 -14.205 4.203 1.00 86.56 597 ALA A CA 1
ATOM 4807 C C . ALA A 1 597 ? -1.645 -12.923 4.927 1.00 86.56 597 ALA A C 1
ATOM 4809 O O . ALA A 1 597 ? -2.037 -12.656 6.064 1.00 86.56 597 ALA A O 1
ATOM 4810 N N . LEU A 1 598 ? -0.852 -12.073 4.263 1.00 88.25 598 LEU A N 1
ATOM 4811 C CA . LEU A 1 598 ? -0.444 -10.783 4.822 1.00 88.25 598 LEU A CA 1
ATOM 4812 C C . LEU A 1 598 ? -1.637 -9.832 5.010 1.00 88.25 598 LEU A C 1
ATOM 4814 O O . LEU A 1 598 ? -1.668 -9.098 6.000 1.00 88.25 598 LEU A O 1
ATOM 4818 N N . ALA A 1 599 ? -2.615 -9.857 4.101 1.00 87.56 599 ALA A N 1
ATOM 4819 C CA . ALA A 1 599 ? -3.842 -9.068 4.199 1.00 87.56 599 ALA A CA 1
ATOM 4820 C C . ALA A 1 599 ? -4.786 -9.563 5.318 1.00 87.56 599 ALA A C 1
ATOM 4822 O O . ALA A 1 599 ? -5.487 -8.756 5.928 1.00 87.56 599 ALA A O 1
ATOM 4823 N N . GLU A 1 600 ? -4.760 -10.848 5.689 1.00 87.12 600 GLU A N 1
ATOM 4824 C CA . GLU A 1 600 ? -5.542 -11.369 6.827 1.00 87.12 600 GLU A CA 1
ATOM 4825 C C . GLU A 1 600 ? -5.122 -10.728 8.169 1.00 87.12 600 GLU A C 1
ATOM 4827 O O . GLU A 1 600 ? -5.963 -10.407 9.017 1.00 87.12 600 GLU A O 1
ATOM 4832 N N . VAL A 1 601 ? -3.823 -10.468 8.366 1.00 88.50 601 VAL A N 1
ATOM 4833 C CA . VAL A 1 601 ? -3.270 -9.947 9.631 1.00 88.50 601 VAL A CA 1
ATOM 4834 C C . VAL A 1 601 ? -3.907 -8.624 10.099 1.00 88.50 601 VAL A C 1
ATOM 4836 O O . VAL A 1 601 ? -4.390 -8.572 11.238 1.00 88.50 601 VAL A O 1
ATOM 4839 N N . PRO A 1 602 ? -3.930 -7.530 9.306 1.00 85.62 602 PRO A N 1
ATOM 4840 C CA . PRO A 1 602 ? -4.530 -6.266 9.736 1.00 85.62 602 PRO A CA 1
ATOM 4841 C C . PRO A 1 602 ? -6.044 -6.371 9.963 1.00 85.62 602 PRO A C 1
ATOM 4843 O O . PRO A 1 602 ? -6.587 -5.620 10.785 1.00 85.62 602 PRO A O 1
ATOM 4846 N N . TYR A 1 603 ? -6.720 -7.291 9.270 1.00 86.19 603 TYR A N 1
ATOM 4847 C CA . TYR A 1 603 ? -8.138 -7.564 9.469 1.00 86.19 603 TYR A CA 1
ATOM 4848 C C . TYR A 1 603 ? -8.395 -8.203 10.836 1.00 86.19 603 TYR A C 1
ATOM 4850 O O . TYR A 1 603 ? -9.147 -7.634 11.636 1.00 86.19 603 TYR A O 1
ATOM 4858 N N . ILE A 1 604 ? -7.698 -9.299 11.155 1.00 86.50 604 ILE A N 1
ATOM 4859 C CA . ILE A 1 604 ? -7.794 -9.990 12.453 1.00 86.50 604 ILE A CA 1
ATOM 4860 C C . ILE A 1 604 ? -7.438 -9.028 13.590 1.00 86.50 604 ILE A C 1
ATOM 4862 O O . ILE A 1 604 ? -8.199 -8.866 14.548 1.00 86.50 604 ILE A O 1
ATOM 4866 N N . ARG A 1 605 ? -6.323 -8.298 13.441 1.00 87.12 605 ARG A N 1
ATOM 4867 C CA . ARG A 1 605 ? -5.832 -7.330 14.431 1.00 87.12 605 ARG A CA 1
ATOM 4868 C C . ARG A 1 605 ? -6.897 -6.302 14.823 1.00 87.12 605 ARG A C 1
ATOM 4870 O O . ARG A 1 605 ? -7.013 -5.954 15.994 1.00 87.12 605 ARG A O 1
ATOM 4877 N N . SER A 1 606 ? -7.693 -5.832 13.862 1.00 84.19 606 SER A N 1
ATOM 4878 C CA . SER A 1 606 ? -8.745 -4.837 14.114 1.00 84.19 606 SER A CA 1
ATOM 4879 C C . SER A 1 606 ? -9.924 -5.357 14.950 1.00 84.19 606 SER A C 1
ATOM 4881 O O . SER A 1 606 ? -10.646 -4.555 15.545 1.00 84.19 606 SER A O 1
ATOM 4883 N N . ARG A 1 607 ? -10.114 -6.681 15.017 1.00 83.56 607 ARG A N 1
ATOM 4884 C CA . ARG A 1 607 ? -11.241 -7.344 15.694 1.00 83.56 607 ARG A CA 1
ATOM 4885 C C . ARG A 1 607 ? -10.863 -8.019 17.013 1.00 83.56 607 ARG A C 1
ATOM 4887 O O . ARG A 1 607 ? -11.761 -8.270 17.816 1.00 83.56 607 ARG A O 1
ATOM 4894 N N . LEU A 1 608 ? -9.565 -8.207 17.281 1.00 81.88 608 LEU A N 1
ATOM 4895 C CA . LEU A 1 608 ? -9.029 -8.807 18.514 1.00 81.88 608 LEU A CA 1
ATOM 4896 C C . LEU A 1 608 ? -9.710 -8.294 19.793 1.00 81.88 608 LEU A C 1
ATOM 4898 O O . LEU A 1 608 ? -10.159 -9.068 20.634 1.00 81.88 608 LEU A O 1
ATOM 4902 N N . VAL A 1 609 ? -9.831 -6.972 19.931 1.00 77.44 609 VAL A N 1
ATOM 4903 C CA . VAL A 1 609 ? -10.360 -6.341 21.153 1.00 77.44 609 VAL A CA 1
ATOM 4904 C C . VAL A 1 609 ? -11.854 -6.609 21.352 1.00 77.44 609 VAL A C 1
ATOM 4906 O O . VAL A 1 609 ? -12.311 -6.680 22.491 1.00 77.44 609 VAL A O 1
ATOM 4909 N N . SER A 1 610 ? -12.623 -6.725 20.269 1.00 72.25 610 SER A N 1
ATOM 4910 C CA . SER A 1 610 ? -14.081 -6.845 20.347 1.00 72.25 610 SER A CA 1
ATOM 4911 C C . SER A 1 610 ? -14.526 -8.254 20.714 1.00 72.25 610 SER A C 1
ATOM 4913 O O . SER A 1 610 ? -15.342 -8.393 21.617 1.00 72.25 610 SER A O 1
ATOM 4915 N N . ILE A 1 611 ? -13.939 -9.288 20.104 1.00 65.38 611 ILE A N 1
ATOM 4916 C CA . ILE A 1 611 ? -14.260 -10.687 20.439 1.00 65.38 611 ILE A CA 1
ATOM 4917 C C . ILE A 1 611 ? -13.783 -11.031 21.849 1.00 65.38 611 ILE A C 1
ATOM 4919 O O . ILE A 1 611 ? -14.510 -11.669 22.604 1.00 65.38 611 ILE A O 1
ATOM 4923 N N . HIS A 1 612 ? -12.611 -10.537 22.264 1.00 64.94 612 HIS A N 1
ATOM 4924 C CA . HIS A 1 612 ? -12.110 -10.795 23.615 1.00 64.94 612 HIS A CA 1
ATOM 4925 C C . HIS A 1 612 ? -13.023 -10.231 24.718 1.00 64.94 612 HIS A C 1
ATOM 4927 O O . HIS A 1 612 ? -13.119 -10.817 25.792 1.00 64.94 612 HIS A O 1
ATOM 4933 N N . ARG A 1 613 ? -13.734 -9.122 24.462 1.00 59.31 613 ARG A N 1
ATOM 4934 C CA . ARG A 1 613 ? -14.740 -8.585 25.399 1.00 59.31 613 ARG A CA 1
ATOM 4935 C C . ARG A 1 613 ? -16.002 -9.443 25.492 1.00 59.31 613 ARG A C 1
ATOM 4937 O O . ARG A 1 613 ? -16.699 -9.356 26.497 1.00 59.31 613 ARG A O 1
ATOM 4944 N N . ASP A 1 614 ? -16.282 -10.228 24.459 1.00 54.41 614 ASP A N 1
ATOM 4945 C CA . ASP A 1 614 ? -17.489 -11.043 24.321 1.00 54.41 614 ASP A CA 1
ATOM 4946 C C . ASP A 1 614 ? -17.259 -12.523 24.642 1.00 54.41 614 ASP A C 1
ATOM 4948 O O . ASP A 1 614 ? -18.214 -13.294 24.711 1.00 54.41 614 ASP A O 1
ATOM 4952 N N . SER A 1 615 ? -16.002 -12.924 24.844 1.00 50.25 615 SER A N 1
ATOM 4953 C CA . SER A 1 615 ? -15.644 -14.280 25.239 1.00 50.25 615 SER A CA 1
ATOM 4954 C C . SER A 1 615 ? -16.207 -14.595 26.636 1.00 50.25 615 SER A C 1
ATOM 4956 O O . SER A 1 615 ? -16.054 -13.766 27.543 1.00 50.25 615 SER A O 1
ATOM 4958 N N . PRO A 1 616 ? -16.794 -15.792 26.853 1.00 45.69 616 PRO A N 1
ATOM 4959 C CA . PRO A 1 616 ? -17.320 -16.231 28.150 1.00 45.69 616 PRO A CA 1
ATOM 4960 C C . PRO A 1 616 ? -16.331 -16.026 29.310 1.00 45.69 616 PRO A C 1
ATOM 4962 O O . PRO A 1 616 ? -16.725 -15.638 30.412 1.00 45.69 616 PRO A O 1
ATOM 4965 N N . SER A 1 617 ? -15.034 -16.180 29.020 1.00 46.97 617 SER A N 1
ATOM 4966 C CA . SER A 1 617 ? -13.891 -15.972 29.918 1.00 46.97 617 SER A CA 1
ATOM 4967 C C . SER A 1 617 ? -13.763 -14.541 30.465 1.00 46.97 617 SER A C 1
ATOM 4969 O O . SER A 1 617 ? -13.187 -14.338 31.531 1.00 46.97 617 SER A O 1
ATOM 4971 N N . TYR A 1 618 ? -14.288 -13.536 29.755 1.00 44.66 618 TYR A N 1
ATOM 4972 C CA . TYR A 1 618 ? -14.333 -12.139 30.204 1.00 44.66 618 TYR A CA 1
ATOM 4973 C C . TYR A 1 618 ? -15.614 -11.834 30.995 1.00 44.66 618 TYR A C 1
ATOM 4975 O O . TYR A 1 618 ? -15.587 -11.040 31.937 1.00 44.66 618 TYR A O 1
ATOM 4983 N N . SER A 1 619 ? -16.732 -12.478 30.641 1.00 42.88 619 SER A N 1
ATOM 4984 C CA . SER A 1 619 ? -18.053 -12.218 31.227 1.00 42.88 619 SER A CA 1
ATOM 4985 C C . SER A 1 619 ? -18.338 -12.944 32.549 1.00 42.88 619 SER A C 1
ATOM 4987 O O . SER A 1 619 ? -19.242 -12.515 33.262 1.00 42.88 619 SER A O 1
ATOM 4989 N N . GLN A 1 620 ? -17.584 -13.988 32.922 1.00 41.03 620 GLN A N 1
ATOM 4990 C CA . GLN A 1 620 ? -17.884 -14.799 34.120 1.00 41.03 620 GLN A CA 1
ATOM 4991 C C . GLN A 1 620 ? -16.967 -14.602 35.342 1.00 41.03 620 GLN A C 1
ATOM 4993 O O . GLN A 1 620 ? -17.229 -15.200 36.382 1.00 41.03 620 GLN A O 1
ATOM 4998 N N . SER A 1 621 ? -15.938 -13.745 35.306 1.00 42.62 621 SER A N 1
ATOM 4999 C CA . SER A 1 621 ? -15.013 -13.631 36.451 1.00 42.62 621 SER A CA 1
ATOM 5000 C C . SER A 1 621 ? -14.461 -12.222 36.686 1.00 42.62 621 SER A C 1
ATOM 5002 O O . SER A 1 621 ? -13.541 -11.754 36.016 1.00 42.62 621 SER A O 1
ATOM 5004 N N . VAL A 1 622 ? -14.998 -11.556 37.711 1.00 42.38 622 VAL A N 1
ATOM 5005 C CA . VAL A 1 622 ? -14.649 -10.198 38.174 1.00 42.38 622 VAL A CA 1
ATOM 5006 C C . VAL A 1 622 ? -13.428 -10.216 39.122 1.00 42.38 622 VAL A C 1
ATOM 5008 O O . VAL A 1 622 ? -13.387 -9.519 40.133 1.00 42.38 622 VAL A O 1
ATOM 5011 N N . THR A 1 623 ? -12.399 -11.018 38.838 1.00 42.97 623 THR A N 1
ATOM 5012 C CA . THR A 1 623 ? -11.152 -11.055 39.631 1.00 42.97 623 THR A CA 1
ATOM 5013 C C . THR A 1 623 ? -10.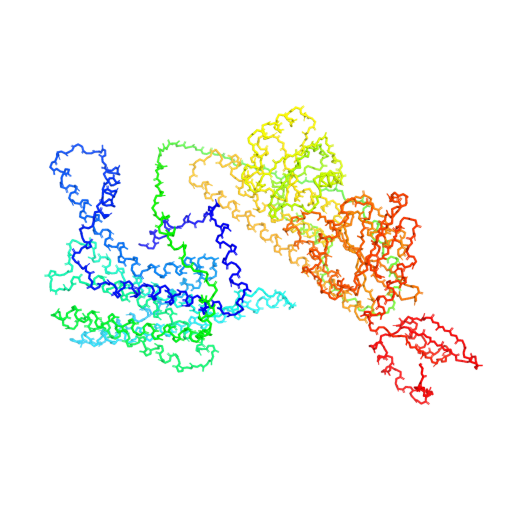019 -10.301 38.928 1.00 42.97 623 THR A C 1
ATOM 5015 O O . THR A 1 623 ? -9.717 -10.521 37.756 1.00 42.97 623 THR A O 1
ATOM 5018 N N . GLN A 1 624 ? -9.350 -9.399 39.662 1.00 48.12 624 GLN A N 1
ATOM 5019 C CA . GLN A 1 624 ? -8.261 -8.537 39.163 1.00 48.12 624 GLN A CA 1
ATOM 5020 C C . GLN A 1 624 ? -7.082 -9.311 38.536 1.00 48.12 624 GLN A C 1
ATOM 5022 O O . GLN A 1 624 ? -6.405 -8.773 37.661 1.00 48.12 624 GLN A O 1
ATOM 5027 N N . ASN A 1 625 ? -6.878 -10.578 38.913 1.00 41.56 625 ASN A N 1
ATOM 5028 C CA . ASN A 1 625 ? -5.836 -11.438 38.345 1.00 41.56 625 ASN A CA 1
ATOM 5029 C C . ASN A 1 625 ? -6.148 -11.902 36.904 1.00 41.56 625 ASN A C 1
ATOM 5031 O O . ASN A 1 625 ? -5.223 -12.099 36.121 1.00 41.56 625 ASN A O 1
ATOM 5035 N N . ILE A 1 626 ? -7.426 -11.995 36.508 1.00 45.78 626 ILE A N 1
ATOM 5036 C CA . ILE A 1 626 ? -7.837 -12.440 35.161 1.00 45.78 626 ILE A CA 1
ATOM 5037 C C . ILE A 1 626 ? -7.884 -11.267 34.170 1.00 45.78 626 ILE A C 1
ATOM 5039 O O . ILE A 1 626 ? -7.609 -11.459 32.993 1.00 45.78 626 ILE A O 1
ATOM 5043 N N . ARG A 1 627 ? -8.095 -10.021 34.627 1.00 46.69 627 ARG A N 1
ATOM 5044 C CA . ARG A 1 627 ? -7.908 -8.829 33.767 1.00 46.69 627 ARG A CA 1
ATOM 5045 C C . ARG A 1 627 ? -6.476 -8.711 33.247 1.00 46.69 627 ARG A C 1
ATOM 5047 O O . ARG A 1 627 ? -6.299 -8.467 32.059 1.00 46.69 627 ARG A O 1
ATOM 5054 N N . ARG A 1 628 ? -5.481 -8.968 34.109 1.00 50.00 628 ARG A N 1
ATOM 5055 C CA . ARG A 1 628 ? -4.084 -9.119 33.675 1.00 50.00 628 ARG A CA 1
ATOM 5056 C C . ARG A 1 628 ? -3.941 -10.284 32.699 1.00 50.00 628 ARG A C 1
ATOM 5058 O O . ARG A 1 628 ? -3.298 -10.113 31.681 1.00 50.00 628 ARG A O 1
ATOM 5065 N N . SER A 1 629 ? -4.589 -11.425 32.945 1.00 52.50 629 SER A N 1
ATOM 5066 C CA . SER A 1 629 ? -4.564 -12.565 32.012 1.00 52.50 629 SER A CA 1
ATOM 5067 C C . SER A 1 629 ? -5.189 -12.259 30.643 1.00 52.50 629 SER A C 1
ATOM 5069 O O . SER A 1 629 ? -4.711 -12.785 29.646 1.00 52.50 629 SER A O 1
ATOM 5071 N N . GLY A 1 630 ? -6.231 -11.424 30.569 1.00 57.38 630 GLY A N 1
ATOM 5072 C CA . GLY A 1 630 ? -6.868 -11.010 29.315 1.00 57.38 630 GLY A CA 1
ATOM 5073 C C . GLY A 1 630 ? -6.053 -9.968 28.546 1.00 57.38 630 GLY A C 1
ATOM 5074 O O . GLY A 1 630 ? -5.914 -10.061 27.329 1.00 57.38 630 GLY A O 1
ATOM 5075 N N . GLU A 1 631 ? -5.435 -9.021 29.256 1.00 63.66 631 GLU A N 1
ATOM 5076 C CA . GLU A 1 631 ? -4.451 -8.095 28.677 1.00 63.66 631 GLU A CA 1
ATOM 5077 C C . GLU A 1 631 ? -3.221 -8.851 28.161 1.00 63.66 631 GLU A C 1
ATOM 5079 O O . GLU A 1 631 ? -2.813 -8.626 27.026 1.00 63.66 631 GLU A O 1
ATOM 5084 N N . ILE A 1 632 ? -2.716 -9.821 28.931 1.00 69.38 632 ILE A N 1
ATOM 5085 C CA . ILE A 1 632 ? -1.628 -10.720 28.526 1.00 69.38 632 ILE A CA 1
ATOM 5086 C C . ILE A 1 632 ? -2.055 -11.592 27.337 1.00 69.38 632 ILE A C 1
ATOM 5088 O O . ILE A 1 632 ? -1.268 -11.767 26.415 1.00 69.38 632 ILE A O 1
ATOM 5092 N N . TYR A 1 633 ? -3.288 -12.112 27.303 1.00 72.12 633 TYR A N 1
ATOM 5093 C CA . TYR A 1 633 ? -3.802 -12.889 26.166 1.00 72.12 633 TYR A CA 1
ATOM 5094 C C . TYR A 1 633 ? -3.859 -12.048 24.890 1.00 72.12 633 TYR A C 1
ATOM 5096 O O . TYR A 1 633 ? -3.374 -12.474 23.842 1.00 72.12 633 TYR A O 1
ATOM 5104 N N . LEU A 1 634 ? -4.415 -10.836 24.976 1.00 76.12 634 LEU A N 1
ATOM 5105 C CA . LEU A 1 634 ? -4.448 -9.907 23.853 1.00 76.12 634 LEU A CA 1
ATOM 5106 C C . LEU A 1 634 ? -3.031 -9.548 23.408 1.00 76.12 634 LEU A C 1
ATOM 5108 O O . LEU A 1 634 ? -2.747 -9.626 22.218 1.00 76.12 634 LEU A O 1
ATOM 5112 N N . GLU A 1 635 ? -2.135 -9.207 24.334 1.00 78.62 635 GLU A N 1
ATOM 5113 C CA . GLU A 1 635 ? -0.735 -8.886 24.041 1.00 78.62 635 GLU A CA 1
ATOM 5114 C C . GLU A 1 635 ? -0.009 -10.059 23.367 1.00 78.62 635 GLU A C 1
ATOM 5116 O O . GLU A 1 635 ? 0.666 -9.865 22.356 1.00 78.62 635 GLU A O 1
ATOM 5121 N N . GLN A 1 636 ? -0.218 -11.288 23.847 1.00 80.69 636 GLN A N 1
ATOM 5122 C CA . GLN A 1 636 ? 0.296 -12.505 23.220 1.00 80.69 636 GLN A CA 1
ATOM 5123 C C . GLN A 1 636 ? -0.249 -12.680 21.798 1.00 80.69 636 GLN A C 1
ATOM 5125 O O . GLN A 1 636 ? 0.533 -12.927 20.884 1.00 80.69 636 GLN A O 1
ATOM 5130 N N . ARG A 1 637 ? -1.557 -12.501 21.575 1.00 82.12 637 ARG A N 1
ATOM 5131 C CA . ARG A 1 637 ? -2.174 -12.590 20.237 1.00 82.12 637 ARG A CA 1
ATOM 5132 C C . ARG A 1 637 ? -1.657 -11.489 19.303 1.00 82.12 637 ARG A C 1
ATOM 5134 O O . ARG A 1 637 ? -1.336 -11.771 18.152 1.00 82.12 637 ARG A O 1
ATOM 5141 N N . TYR A 1 638 ? -1.498 -10.257 19.791 1.00 86.19 638 TYR A N 1
ATOM 5142 C CA . TYR A 1 638 ? -0.873 -9.165 19.035 1.00 86.19 638 TYR A CA 1
ATOM 5143 C C . TYR A 1 638 ? 0.565 -9.503 18.641 1.00 86.19 638 TYR A C 1
ATOM 5145 O O . TYR A 1 638 ? 0.937 -9.295 17.484 1.00 86.19 638 TYR A O 1
ATOM 5153 N N . LYS A 1 639 ? 1.348 -10.046 19.579 1.00 86.75 639 LYS A N 1
ATOM 5154 C CA . LYS A 1 639 ? 2.729 -10.467 19.346 1.00 86.75 639 LYS A CA 1
ATOM 5155 C C . LYS A 1 639 ? 2.806 -11.595 18.317 1.00 86.75 639 LYS A C 1
ATOM 5157 O O . LYS A 1 639 ? 3.582 -11.477 17.377 1.00 86.75 639 LYS A O 1
ATOM 5162 N N . LEU A 1 640 ? 1.949 -12.613 18.423 1.00 86.56 640 LEU A N 1
ATOM 5163 C CA . LEU A 1 640 ? 1.845 -13.694 17.433 1.00 86.56 640 LEU A CA 1
ATOM 5164 C C . LEU A 1 640 ? 1.531 -13.142 16.037 1.00 86.56 640 LEU A C 1
ATOM 5166 O O . LEU A 1 640 ? 2.246 -13.438 15.083 1.00 86.56 640 LEU A O 1
ATOM 5170 N N . LEU A 1 641 ? 0.521 -12.273 15.909 1.00 88.56 641 LEU A N 1
ATOM 5171 C CA . LEU A 1 641 ? 0.198 -11.633 14.629 1.00 88.56 641 LEU A CA 1
ATOM 5172 C C . LEU A 1 641 ? 1.367 -10.807 14.081 1.00 88.56 641 LEU A C 1
ATOM 5174 O O . LEU A 1 641 ? 1.577 -10.778 12.875 1.00 88.56 641 LEU A O 1
ATOM 5178 N N . GLN A 1 642 ? 2.109 -10.110 14.943 1.00 89.56 642 GLN A N 1
ATOM 5179 C CA . GLN A 1 642 ? 3.268 -9.315 14.539 1.00 89.56 642 GLN A CA 1
ATOM 5180 C C . GLN A 1 642 ? 4.433 -10.194 14.067 1.00 89.56 642 GLN A C 1
ATOM 5182 O O . GLN A 1 642 ? 5.045 -9.892 13.045 1.00 89.56 642 GLN A O 1
ATOM 5187 N N . GLU A 1 643 ? 4.729 -11.283 14.775 1.00 89.06 643 GLU A N 1
ATOM 5188 C CA . GLU A 1 643 ? 5.751 -12.256 14.379 1.00 89.06 643 GLU A CA 1
ATOM 5189 C C . GLU A 1 643 ? 5.408 -12.895 13.029 1.00 89.06 643 GL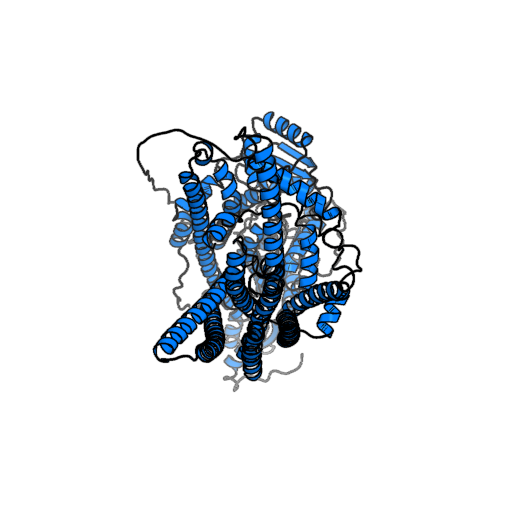U A C 1
ATOM 5191 O O . GLU A 1 643 ? 6.267 -12.976 12.149 1.00 89.06 643 GLU A O 1
ATOM 5196 N N . GLN A 1 644 ? 4.141 -13.264 12.824 1.00 87.44 644 GLN A N 1
ATOM 5197 C CA . GLN A 1 644 ? 3.667 -13.801 11.549 1.00 87.44 644 GLN A CA 1
ATOM 5198 C C . GLN A 1 644 ? 3.729 -12.768 10.423 1.00 87.44 644 GLN A C 1
ATOM 5200 O O . GLN A 1 644 ? 4.227 -13.064 9.338 1.00 87.44 644 GLN A O 1
ATOM 5205 N N . GLU A 1 645 ? 3.335 -11.521 10.687 1.00 90.06 645 GLU A N 1
ATOM 5206 C CA . GLU A 1 645 ? 3.473 -10.422 9.726 1.00 90.06 645 GLU A CA 1
ATOM 5207 C C . GLU A 1 645 ? 4.933 -10.240 9.276 1.00 90.06 645 GLU A C 1
ATOM 5209 O O . GLU A 1 645 ? 5.205 -10.045 8.089 1.00 90.06 645 GLU A O 1
ATOM 5214 N N . LEU A 1 646 ? 5.889 -10.330 10.209 1.00 90.31 646 LEU A N 1
ATOM 5215 C CA . LEU A 1 646 ? 7.319 -10.224 9.911 1.00 90.31 646 LEU A CA 1
ATOM 5216 C C . LEU A 1 646 ? 7.820 -11.397 9.059 1.00 90.31 646 LEU A C 1
ATOM 5218 O O . LEU A 1 646 ? 8.579 -11.159 8.112 1.00 90.31 646 LEU A O 1
ATOM 5222 N N . LYS A 1 647 ? 7.381 -12.629 9.354 1.00 88.62 647 LYS A N 1
ATOM 5223 C CA . LYS A 1 647 ? 7.701 -13.831 8.563 1.00 88.62 647 LYS A CA 1
ATOM 5224 C C . LYS A 1 647 ? 7.154 -13.724 7.139 1.00 88.62 647 LYS A C 1
ATOM 5226 O O . LYS A 1 647 ? 7.923 -13.858 6.187 1.00 88.62 647 LYS A O 1
ATOM 5231 N N . LEU A 1 648 ? 5.877 -13.373 6.983 1.00 89.38 648 LEU A N 1
ATOM 5232 C CA . LEU A 1 648 ? 5.230 -13.175 5.678 1.00 89.38 648 LEU A CA 1
ATOM 5233 C C . LEU A 1 648 ? 5.936 -12.081 4.862 1.00 89.38 648 LEU A C 1
ATOM 5235 O O . LEU A 1 648 ? 6.279 -12.285 3.698 1.00 89.38 648 LEU A O 1
ATOM 5239 N N . LYS A 1 649 ? 6.261 -10.942 5.490 1.00 88.69 649 LYS A N 1
ATOM 5240 C CA . LYS A 1 649 ? 7.037 -9.863 4.853 1.00 88.69 649 LYS A CA 1
ATOM 5241 C C . LYS A 1 649 ? 8.462 -10.280 4.490 1.00 88.69 649 LYS A C 1
ATOM 5243 O O . LYS A 1 649 ? 9.038 -9.725 3.555 1.00 88.69 649 LYS A O 1
ATOM 5248 N N . ALA A 1 650 ? 9.090 -11.182 5.243 1.00 87.94 650 ALA A N 1
ATOM 5249 C CA . ALA A 1 650 ? 10.407 -11.720 4.901 1.00 87.94 650 ALA A CA 1
ATOM 5250 C C . ALA A 1 650 ? 10.329 -12.666 3.694 1.00 87.94 650 ALA A C 1
ATOM 5252 O O . ALA A 1 650 ? 11.134 -12.532 2.774 1.00 87.94 650 ALA A O 1
ATOM 5253 N N . ALA A 1 651 ? 9.324 -13.543 3.656 1.00 86.62 651 ALA A N 1
ATOM 5254 C CA . ALA A 1 651 ? 9.079 -14.441 2.533 1.00 86.62 651 ALA A CA 1
ATOM 5255 C C . ALA A 1 651 ? 8.769 -13.670 1.238 1.00 86.62 651 ALA A C 1
ATOM 5257 O O . ALA A 1 651 ? 9.412 -13.901 0.215 1.00 86.62 651 ALA A O 1
ATOM 5258 N N . LEU A 1 652 ? 7.893 -12.660 1.299 1.00 86.06 652 LEU A N 1
ATOM 5259 C CA . LEU A 1 652 ? 7.604 -11.782 0.156 1.00 86.06 652 LEU A CA 1
ATOM 5260 C C . LEU A 1 652 ? 8.852 -11.059 -0.363 1.00 86.06 652 LEU A C 1
ATOM 5262 O O . LEU A 1 652 ? 9.019 -10.904 -1.570 1.00 86.06 652 LEU A O 1
ATOM 5266 N N . ARG A 1 653 ? 9.773 -10.655 0.524 1.00 85.69 653 ARG A N 1
ATOM 5267 C CA . ARG A 1 653 ? 11.056 -10.060 0.114 1.00 85.69 653 ARG A CA 1
ATOM 5268 C C . ARG A 1 653 ? 11.937 -11.044 -0.659 1.00 85.69 653 ARG A C 1
ATOM 5270 O O . ARG A 1 653 ? 12.611 -10.607 -1.590 1.00 85.69 653 ARG A O 1
ATOM 5277 N N . LYS A 1 654 ? 11.942 -12.337 -0.308 1.00 84.31 654 LYS A N 1
ATOM 5278 C CA . LYS A 1 654 ? 12.664 -13.369 -1.077 1.00 84.31 654 LYS A CA 1
ATOM 5279 C C . LYS A 1 654 ? 12.066 -13.504 -2.487 1.00 84.31 654 LYS A C 1
ATOM 5281 O O . LYS A 1 654 ? 12.802 -13.372 -3.461 1.00 84.31 654 LYS A O 1
ATOM 5286 N N . VAL A 1 655 ? 10.738 -13.623 -2.596 1.00 82.19 655 VAL A N 1
ATOM 5287 C CA . VAL A 1 655 ? 10.028 -13.708 -3.892 1.00 82.19 655 VAL A CA 1
ATOM 5288 C C . VAL A 1 655 ? 10.280 -12.466 -4.758 1.00 82.19 655 VAL A C 1
ATOM 5290 O O . VAL A 1 655 ? 10.612 -12.572 -5.939 1.00 82.19 655 VAL A O 1
ATOM 5293 N N . LYS A 1 656 ? 10.237 -11.268 -4.161 1.00 82.31 656 LYS A N 1
ATOM 5294 C CA . LYS A 1 656 ? 10.524 -10.014 -4.872 1.00 82.31 656 LYS A CA 1
ATOM 5295 C C . LYS A 1 656 ? 11.947 -9.968 -5.444 1.00 82.31 656 LYS A C 1
ATOM 5297 O O . LYS A 1 656 ? 12.130 -9.543 -6.583 1.00 82.31 656 LYS A O 1
ATOM 5302 N N . ARG A 1 657 ? 12.955 -10.454 -4.706 1.00 82.12 657 ARG A N 1
ATOM 5303 C CA . ARG A 1 657 ? 14.344 -10.546 -5.205 1.00 82.12 657 ARG A CA 1
ATOM 5304 C C . ARG A 1 657 ? 14.452 -11.455 -6.430 1.00 82.12 657 ARG A C 1
ATOM 5306 O O . ARG A 1 657 ? 15.156 -11.106 -7.375 1.00 82.12 657 ARG A O 1
ATOM 5313 N N . GLN A 1 658 ? 13.739 -12.581 -6.439 1.00 78.88 658 GLN A N 1
ATOM 5314 C CA . GLN A 1 658 ? 13.699 -13.488 -7.588 1.00 78.88 658 GLN A CA 1
ATOM 5315 C C . GLN A 1 658 ? 13.110 -12.789 -8.826 1.00 78.88 658 GLN A C 1
ATOM 5317 O O . GLN A 1 658 ? 13.710 -12.809 -9.905 1.00 78.88 658 GLN A O 1
ATOM 5322 N N . ARG A 1 659 ? 11.996 -12.065 -8.659 1.00 77.38 659 ARG A N 1
ATOM 5323 C CA . ARG A 1 659 ? 11.366 -11.272 -9.732 1.00 77.38 659 ARG A CA 1
ATOM 5324 C C . ARG A 1 659 ? 12.279 -10.158 -10.253 1.00 77.38 659 ARG A C 1
ATOM 5326 O O . ARG A 1 659 ? 12.381 -9.958 -11.463 1.00 77.38 659 ARG A O 1
ATOM 5333 N N . GLU A 1 660 ? 13.020 -9.480 -9.375 1.00 82.00 660 GLU A N 1
ATOM 5334 C CA . GLU A 1 660 ? 14.020 -8.477 -9.773 1.00 82.00 660 GLU A CA 1
ATOM 5335 C C . GLU A 1 660 ? 15.152 -9.070 -10.629 1.00 82.00 660 GLU A C 1
ATOM 5337 O O . GLU A 1 660 ? 15.639 -8.412 -11.554 1.00 82.00 660 GLU A O 1
ATOM 5342 N N . LEU A 1 661 ? 15.574 -10.308 -10.362 1.00 80.94 661 LEU A N 1
ATOM 5343 C CA . LEU A 1 661 ? 16.574 -11.002 -11.180 1.00 80.94 661 LEU A CA 1
ATOM 5344 C C . LEU A 1 661 ? 16.024 -11.360 -12.564 1.00 80.94 661 LEU A C 1
ATOM 5346 O O . LEU A 1 661 ? 16.679 -11.065 -13.569 1.00 80.94 661 LEU A O 1
ATOM 5350 N N . LEU A 1 662 ? 14.807 -11.912 -12.633 1.00 78.44 662 LEU A N 1
ATOM 5351 C CA . LEU A 1 662 ? 14.117 -12.171 -13.903 1.00 78.44 662 LEU A CA 1
ATOM 5352 C C . LEU A 1 662 ? 13.974 -10.882 -14.719 1.00 78.44 662 LEU A C 1
ATOM 5354 O O . LEU A 1 662 ? 14.282 -10.852 -15.914 1.00 78.44 662 LEU A O 1
ATOM 5358 N N . ARG A 1 663 ? 13.631 -9.777 -14.051 1.00 79.81 663 ARG A N 1
ATOM 5359 C CA . ARG A 1 663 ? 13.583 -8.446 -14.658 1.00 79.81 663 ARG A CA 1
ATOM 5360 C C . ARG A 1 663 ? 14.945 -8.001 -15.189 1.00 79.81 663 ARG A C 1
ATOM 5362 O O . ARG A 1 663 ? 15.015 -7.517 -16.317 1.00 79.81 663 ARG A O 1
ATOM 5369 N N . LYS A 1 664 ? 16.036 -8.164 -14.431 1.00 82.25 664 LYS A N 1
ATOM 5370 C CA . LYS A 1 664 ? 17.396 -7.833 -14.904 1.00 82.25 664 LYS A CA 1
ATOM 5371 C C . LYS A 1 664 ? 17.768 -8.643 -16.145 1.00 82.25 664 LYS A C 1
ATOM 5373 O O . LYS A 1 664 ? 18.346 -8.087 -17.077 1.00 82.25 664 LYS A O 1
ATOM 5378 N N . ASN A 1 665 ? 17.413 -9.925 -16.186 1.00 77.94 665 ASN A N 1
ATOM 5379 C CA . ASN A 1 665 ? 17.652 -10.778 -17.350 1.00 77.94 665 ASN A CA 1
ATOM 5380 C C . ASN A 1 665 ? 16.809 -10.350 -18.562 1.00 77.94 665 ASN A C 1
ATOM 5382 O O . ASN A 1 665 ? 17.350 -10.265 -19.667 1.00 77.94 665 ASN A O 1
ATOM 5386 N N . ARG A 1 666 ? 15.535 -9.978 -18.361 1.00 82.94 666 ARG A N 1
ATOM 5387 C CA . ARG A 1 666 ? 14.692 -9.369 -19.407 1.00 82.94 666 ARG A CA 1
ATOM 5388 C C . ARG A 1 666 ? 15.322 -8.094 -19.955 1.00 82.94 666 ARG A C 1
ATOM 5390 O O . ARG A 1 666 ? 15.463 -7.971 -21.165 1.00 82.94 666 ARG A O 1
ATOM 5397 N N . LEU A 1 667 ? 15.737 -7.172 -19.083 1.00 79.81 667 LEU A N 1
ATOM 5398 C CA . LEU A 1 667 ? 16.346 -5.897 -19.479 1.00 79.81 667 LEU A CA 1
ATOM 5399 C C . LEU A 1 667 ? 17.656 -6.101 -20.250 1.00 79.81 667 LEU A C 1
ATOM 5401 O O . LEU A 1 667 ? 17.891 -5.412 -21.239 1.00 79.81 667 LEU A O 1
ATOM 5405 N N . LYS A 1 668 ? 18.476 -7.090 -19.863 1.00 78.31 668 LYS A N 1
ATOM 5406 C CA . LYS A 1 668 ? 19.670 -7.489 -20.632 1.00 78.31 668 LYS A CA 1
ATOM 5407 C C . LYS A 1 668 ? 19.316 -7.955 -22.049 1.00 78.31 668 LYS A C 1
ATOM 5409 O O . LYS A 1 668 ? 20.037 -7.617 -22.983 1.00 78.31 668 LYS A O 1
ATOM 5414 N N . ARG A 1 669 ? 18.226 -8.718 -22.200 1.00 74.38 669 ARG A N 1
ATOM 5415 C CA . ARG A 1 669 ? 17.706 -9.201 -23.495 1.00 74.38 669 ARG A CA 1
ATOM 5416 C C . ARG A 1 669 ? 16.832 -8.173 -24.229 1.00 74.38 669 ARG A C 1
ATOM 5418 O O . ARG A 1 669 ? 16.487 -8.400 -25.379 1.00 74.38 669 ARG A O 1
ATOM 5425 N N . GLN A 1 670 ? 16.501 -7.057 -23.577 1.00 78.88 670 GLN A N 1
ATOM 5426 C CA . GLN A 1 670 ? 15.728 -5.929 -24.107 1.00 78.88 670 GLN A CA 1
ATOM 5427 C C . GLN A 1 670 ? 14.328 -6.289 -24.622 1.00 78.88 670 GLN A C 1
ATOM 5429 O O . GLN A 1 670 ? 13.799 -5.611 -25.492 1.00 78.88 670 GLN A O 1
ATOM 5434 N N . ILE A 1 671 ? 13.707 -7.336 -24.079 1.00 83.88 671 ILE A N 1
ATOM 5435 C CA . ILE A 1 671 ? 12.360 -7.755 -24.489 1.00 83.88 671 ILE A CA 1
ATOM 5436 C C . ILE A 1 671 ? 11.332 -6.750 -23.936 1.00 83.88 671 ILE A C 1
ATOM 5438 O O . ILE A 1 671 ? 11.286 -6.606 -22.708 1.00 83.88 671 ILE A O 1
ATOM 5442 N N . PRO A 1 672 ? 10.513 -6.082 -24.775 1.00 88.25 672 PRO A N 1
ATOM 5443 C CA . PRO A 1 672 ? 9.503 -5.131 -24.314 1.00 88.25 672 PRO A CA 1
ATOM 5444 C C . PRO A 1 672 ? 8.408 -5.786 -23.465 1.00 88.25 672 PRO A C 1
ATOM 5446 O O . PRO A 1 672 ? 7.990 -6.917 -23.731 1.00 88.25 672 PRO A O 1
ATOM 5449 N N . LEU A 1 673 ? 7.940 -5.056 -22.455 1.00 89.62 673 LEU A N 1
ATOM 5450 C CA . LEU A 1 673 ? 6.889 -5.466 -21.528 1.00 89.62 673 LEU A CA 1
ATOM 5451 C C . LEU A 1 673 ? 5.656 -4.577 -21.691 1.00 89.62 673 LEU A C 1
ATOM 5453 O O . LEU A 1 673 ? 5.754 -3.357 -21.585 1.00 89.62 673 LEU A O 1
ATOM 5457 N N . ILE A 1 674 ? 4.499 -5.194 -21.892 1.00 93.12 674 ILE A N 1
ATOM 5458 C CA . ILE A 1 674 ? 3.216 -4.517 -22.061 1.00 93.12 674 ILE A CA 1
ATOM 5459 C C . ILE A 1 674 ? 2.311 -4.967 -20.918 1.00 93.12 674 ILE A C 1
ATOM 5461 O O . ILE A 1 674 ? 2.038 -6.160 -20.802 1.00 93.12 674 ILE A O 1
ATOM 5465 N N . ALA A 1 675 ? 1.843 -4.049 -20.076 1.00 92.88 675 ALA A N 1
ATOM 5466 C CA . ALA A 1 675 ? 0.903 -4.392 -19.009 1.00 92.88 675 ALA A CA 1
ATOM 5467 C C . ALA A 1 675 ? -0.531 -4.043 -19.405 1.00 92.88 675 ALA A C 1
ATOM 5469 O O . ALA A 1 675 ? -0.809 -2.944 -19.891 1.00 92.88 675 ALA A O 1
ATOM 5470 N N . VAL A 1 676 ? -1.433 -5.002 -19.193 1.00 93.94 676 VAL A N 1
ATOM 5471 C CA . VAL A 1 676 ? -2.857 -4.879 -19.494 1.00 93.94 676 VAL A CA 1
ATOM 5472 C C . VAL A 1 676 ? -3.604 -4.642 -18.192 1.00 93.94 676 VAL A C 1
ATOM 5474 O O . VAL A 1 676 ? -3.714 -5.533 -17.356 1.00 93.94 676 VAL A O 1
ATOM 5477 N N . VAL A 1 677 ? -4.118 -3.427 -18.032 1.00 92.25 677 VAL A N 1
ATOM 5478 C CA . VAL A 1 677 ? -4.834 -2.957 -16.845 1.00 92.25 677 VAL A CA 1
ATOM 5479 C C . VAL A 1 677 ? -6.299 -2.699 -17.172 1.00 92.25 677 VAL A C 1
ATOM 5481 O O . VAL A 1 677 ? -6.686 -2.570 -18.331 1.00 92.25 677 VAL A O 1
ATOM 5484 N N . GLY A 1 678 ? -7.141 -2.637 -16.145 1.00 91.56 678 GLY A N 1
ATOM 5485 C CA . GLY A 1 678 ? -8.564 -2.370 -16.321 1.00 91.56 678 GLY A CA 1
ATOM 5486 C C . GLY A 1 678 ? -9.438 -3.054 -15.288 1.00 91.56 678 GLY A C 1
ATOM 5487 O O . GLY A 1 678 ? -8.998 -3.906 -14.502 1.00 91.56 678 GLY A O 1
ATOM 5488 N N . TYR A 1 679 ? -10.706 -2.674 -15.303 1.00 90.69 679 TYR A N 1
ATOM 5489 C CA . TYR A 1 679 ? -11.687 -3.142 -14.339 1.00 90.69 679 TYR A CA 1
ATOM 5490 C C . TYR A 1 679 ? -11.842 -4.672 -14.354 1.00 90.69 679 TYR A C 1
ATOM 5492 O O . TYR A 1 679 ? -11.519 -5.360 -15.333 1.00 90.69 679 TYR A O 1
ATOM 5500 N N . THR A 1 680 ? -12.270 -5.244 -13.233 1.00 87.88 680 THR A N 1
ATOM 5501 C CA . THR A 1 680 ? -12.661 -6.656 -13.160 1.00 87.88 680 THR A CA 1
ATOM 5502 C C . THR A 1 680 ? -13.743 -6.932 -14.203 1.00 87.88 680 THR A C 1
ATOM 5504 O O . THR A 1 680 ? -14.585 -6.086 -14.480 1.00 87.88 680 THR A O 1
ATOM 5507 N N . ASN A 1 681 ? -13.644 -8.083 -14.868 1.00 88.62 681 ASN A N 1
ATOM 5508 C CA . ASN A 1 681 ? -14.501 -8.454 -15.994 1.00 88.62 681 ASN A CA 1
ATOM 5509 C C . ASN A 1 681 ? -14.478 -7.525 -17.237 1.00 88.62 681 ASN A C 1
ATOM 5511 O O . ASN A 1 681 ? -15.289 -7.686 -18.142 1.00 88.62 681 ASN A O 1
ATOM 5515 N N . ALA A 1 682 ? -13.515 -6.604 -17.376 1.00 91.38 682 ALA A N 1
ATOM 5516 C CA . ALA A 1 682 ? -13.372 -5.818 -18.614 1.00 91.38 682 ALA A CA 1
ATOM 5517 C C . ALA A 1 682 ? -12.912 -6.650 -19.837 1.00 91.38 682 ALA A C 1
ATOM 5519 O O . ALA A 1 682 ? -12.930 -6.175 -20.970 1.00 91.38 682 ALA A O 1
ATOM 5520 N N . GLY A 1 683 ? -12.489 -7.902 -19.620 1.00 91.62 683 GLY A N 1
ATOM 5521 C CA . GLY A 1 683 ? -11.981 -8.800 -20.663 1.00 91.62 683 GLY A CA 1
ATOM 5522 C C . GLY A 1 683 ? -10.469 -8.717 -20.903 1.00 91.62 683 GLY A C 1
ATOM 5523 O O . GLY A 1 683 ? -10.019 -9.041 -21.995 1.00 91.62 683 GLY A O 1
ATOM 5524 N N . LYS A 1 684 ? -9.676 -8.318 -19.896 1.00 94.00 684 LYS A N 1
ATOM 5525 C CA . LYS A 1 684 ? -8.198 -8.257 -19.965 1.00 94.00 684 LYS A CA 1
ATOM 5526 C C . LYS A 1 684 ? -7.571 -9.571 -20.444 1.00 94.00 684 LYS A C 1
ATOM 5528 O O . LYS A 1 684 ? -6.889 -9.587 -21.464 1.00 94.00 684 LYS A O 1
ATOM 5533 N N . THR A 1 685 ? -7.874 -10.676 -19.765 1.00 92.38 685 THR A N 1
ATOM 5534 C CA . THR A 1 685 ? -7.370 -12.013 -20.113 1.00 92.38 685 THR A CA 1
ATOM 5535 C C . THR A 1 685 ? -7.840 -12.454 -21.501 1.00 92.38 685 THR A C 1
ATOM 5537 O O . THR A 1 685 ? -7.075 -13.064 -22.241 1.00 92.38 685 THR A O 1
ATOM 5540 N N . SER A 1 686 ? -9.065 -12.093 -21.901 1.00 93.75 686 SER A N 1
ATOM 5541 C CA . SER A 1 686 ? -9.581 -12.362 -23.250 1.00 93.75 686 SER A CA 1
ATOM 5542 C C . SER A 1 686 ? -8.812 -11.585 -24.324 1.00 93.75 686 SER A C 1
ATOM 5544 O O . SER A 1 686 ? -8.468 -12.156 -25.354 1.00 93.75 686 SER A O 1
ATOM 5546 N N . ILE A 1 687 ? -8.490 -10.309 -24.080 1.00 95.12 687 ILE A N 1
ATOM 5547 C CA . ILE A 1 687 ? -7.662 -9.495 -24.983 1.00 95.12 687 ILE A CA 1
ATOM 5548 C C . ILE A 1 687 ? -6.256 -10.083 -25.096 1.00 95.12 687 ILE A C 1
ATOM 5550 O O . ILE A 1 687 ? -5.751 -10.226 -26.206 1.00 95.12 687 ILE A O 1
ATOM 5554 N N . ILE A 1 688 ? -5.635 -10.474 -23.979 1.00 94.50 688 ILE A N 1
ATOM 5555 C CA . ILE A 1 688 ? -4.312 -11.115 -24.003 1.00 94.50 688 ILE A CA 1
ATOM 5556 C C . ILE A 1 688 ? -4.366 -12.402 -24.819 1.00 94.50 688 ILE A C 1
ATOM 5558 O O . ILE A 1 688 ? -3.542 -12.567 -25.713 1.00 94.50 688 ILE A O 1
ATOM 5562 N N . LYS A 1 689 ? -5.370 -13.255 -24.587 1.00 94.06 689 LYS A N 1
ATOM 5563 C CA . LYS A 1 689 ? -5.580 -14.480 -25.364 1.00 94.06 689 LYS A CA 1
ATOM 5564 C C . LYS A 1 689 ? -5.690 -14.201 -26.862 1.00 94.06 689 LYS A C 1
ATOM 5566 O O . LYS A 1 689 ? -5.048 -14.884 -27.650 1.00 94.06 689 LYS A O 1
ATOM 5571 N N . ALA A 1 690 ? -6.459 -13.191 -27.260 1.00 93.31 690 ALA A N 1
ATOM 5572 C CA . ALA A 1 690 ? -6.593 -12.815 -28.666 1.00 93.31 690 ALA A CA 1
ATOM 5573 C C . ALA A 1 690 ? -5.294 -12.217 -29.252 1.00 93.31 690 ALA A C 1
ATOM 5575 O O . ALA A 1 690 ? -4.995 -12.377 -30.437 1.00 93.31 690 ALA A O 1
ATOM 5576 N N . LEU A 1 691 ? -4.484 -11.540 -28.433 1.00 94.12 691 LEU A N 1
ATOM 5577 C CA . LEU A 1 691 ? -3.191 -10.998 -28.851 1.00 94.12 691 LEU A CA 1
ATOM 5578 C C . LEU A 1 691 ? -2.129 -12.095 -29.017 1.00 94.12 691 LEU A C 1
ATOM 5580 O O . LEU A 1 691 ? -1.363 -12.047 -29.987 1.00 94.12 691 LEU A O 1
ATOM 5584 N N . THR A 1 692 ? -2.090 -13.076 -28.116 1.00 92.19 692 THR A N 1
ATOM 5585 C CA . THR A 1 692 ? -1.070 -14.138 -28.083 1.00 92.19 692 THR A CA 1
ATOM 5586 C C . THR A 1 692 ? -1.464 -15.401 -28.845 1.00 92.19 692 THR A C 1
ATOM 5588 O O . THR A 1 692 ? -0.575 -16.151 -29.239 1.00 92.19 692 THR A O 1
ATOM 5591 N N . ASN A 1 693 ? -2.759 -15.615 -29.102 1.00 87.81 693 ASN A N 1
ATOM 5592 C CA . ASN A 1 693 ? -3.334 -16.880 -29.575 1.00 87.81 693 ASN A CA 1
ATOM 5593 C C . ASN A 1 693 ? -3.012 -18.071 -28.652 1.00 87.81 693 ASN A C 1
ATOM 5595 O O . ASN A 1 693 ? -2.872 -19.202 -29.114 1.00 87.81 693 ASN A O 1
ATOM 5599 N N . ASP A 1 694 ? -2.876 -17.816 -27.350 1.00 84.19 694 ASP A N 1
ATOM 5600 C CA . ASP A 1 694 ? -2.553 -18.849 -26.368 1.00 84.19 694 ASP A CA 1
ATOM 5601 C C . ASP A 1 694 ? -3.778 -19.735 -26.071 1.00 84.19 694 ASP A C 1
ATOM 5603 O O . ASP A 1 694 ? -4.837 -19.256 -25.645 1.00 84.19 694 ASP A O 1
ATOM 5607 N N . ALA A 1 695 ? -3.641 -21.040 -26.317 1.00 79.69 695 ALA A N 1
ATOM 5608 C CA . ALA A 1 695 ? -4.696 -22.025 -26.099 1.00 79.69 695 ALA A CA 1
ATOM 5609 C C . ALA A 1 695 ? -4.889 -22.372 -24.613 1.00 79.69 695 ALA A C 1
ATOM 5611 O O . ALA A 1 695 ? -6.003 -22.736 -24.222 1.00 79.69 695 ALA A O 1
ATOM 5612 N N . ASP A 1 696 ? -3.847 -22.210 -23.790 1.00 80.12 696 ASP A N 1
ATOM 5613 C CA . ASP A 1 696 ? -3.864 -22.559 -22.365 1.00 80.12 696 ASP A CA 1
ATOM 5614 C C . ASP A 1 696 ? -4.614 -21.505 -21.531 1.00 80.12 696 ASP A C 1
ATOM 5616 O O . ASP A 1 696 ? -5.112 -21.785 -20.436 1.00 80.12 696 ASP A O 1
ATOM 5620 N N . LEU A 1 697 ? -4.761 -20.287 -22.065 1.00 83.81 697 LEU A N 1
ATOM 5621 C CA . LEU A 1 697 ? -5.558 -19.232 -21.453 1.00 83.81 697 LEU A CA 1
ATOM 5622 C C . LEU A 1 697 ? -7.056 -19.554 -21.537 1.00 83.81 697 LEU A C 1
ATOM 5624 O O . LEU A 1 697 ? -7.656 -19.599 -22.616 1.00 83.81 697 LEU A O 1
ATOM 5628 N N . GLN A 1 698 ? -7.697 -19.693 -20.377 1.00 83.50 698 GLN A N 1
ATOM 5629 C CA . GLN A 1 698 ? -9.147 -19.854 -20.250 1.00 83.50 698 GLN A CA 1
ATOM 5630 C C . GLN A 1 698 ? -9.745 -18.666 -19.487 1.00 83.50 698 GLN A C 1
ATOM 5632 O O . GLN A 1 698 ? -9.795 -18.691 -18.257 1.00 83.50 698 GLN A O 1
ATOM 5637 N N . PRO A 1 699 ? -10.175 -17.603 -20.194 1.00 86.00 699 PRO A N 1
ATOM 5638 C CA . PRO A 1 699 ? -10.900 -16.501 -19.576 1.00 86.00 699 PRO A CA 1
ATOM 5639 C C . PRO A 1 699 ? -12.213 -17.002 -18.967 1.00 86.00 699 PRO A C 1
ATOM 5641 O O . PRO A 1 699 ? -12.939 -17.768 -19.601 1.00 86.00 699 PRO A O 1
ATOM 5644 N N . VAL A 1 700 ? -12.525 -16.548 -17.754 1.00 85.62 700 VAL A N 1
ATOM 5645 C CA . VAL A 1 700 ? -13.760 -16.887 -17.036 1.00 85.62 700 VAL A CA 1
ATOM 5646 C C . VAL A 1 700 ? -14.499 -15.598 -16.693 1.00 85.62 700 VAL A C 1
ATOM 5648 O O . VAL A 1 700 ? -13.882 -14.628 -16.251 1.00 85.62 700 VAL A O 1
ATOM 5651 N N . ASP A 1 701 ? -15.817 -15.594 -16.882 1.00 83.94 701 ASP A N 1
ATOM 5652 C CA . ASP A 1 701 ? -16.704 -14.473 -16.549 1.00 83.94 701 ASP A CA 1
ATOM 5653 C C . ASP A 1 701 ? -16.981 -14.412 -15.034 1.00 83.94 701 ASP A C 1
ATOM 5655 O O . ASP A 1 701 ? -18.055 -14.761 -14.546 1.00 83.94 701 ASP A O 1
ATOM 5659 N N . GLN A 1 702 ? -15.947 -14.065 -14.265 1.00 84.94 702 GLN A N 1
ATOM 5660 C CA . GLN A 1 702 ? -15.972 -13.955 -12.805 1.00 84.94 702 GLN A CA 1
ATOM 5661 C C . GLN A 1 702 ? -15.127 -12.763 -12.342 1.00 84.94 702 GLN A C 1
ATOM 5663 O O . GLN A 1 702 ? -14.115 -12.406 -12.959 1.00 84.94 702 GLN A O 1
ATOM 5668 N N . LEU A 1 703 ? -15.513 -12.139 -11.223 1.00 86.00 703 LEU A N 1
ATOM 5669 C CA . LEU A 1 703 ? -14.697 -11.080 -10.633 1.00 86.00 703 LEU A CA 1
ATOM 5670 C C . LEU A 1 703 ? -13.395 -11.677 -10.094 1.00 86.00 703 LEU A C 1
ATOM 5672 O O . LEU A 1 703 ? -13.370 -12.771 -9.543 1.00 86.00 703 LEU A O 1
ATOM 5676 N N . PHE A 1 704 ? -12.292 -10.951 -10.275 1.00 82.25 704 PHE A N 1
ATOM 5677 C CA . PHE A 1 704 ? -10.962 -11.385 -9.838 1.00 82.25 704 PHE A CA 1
ATOM 5678 C C . PHE A 1 704 ? -10.533 -12.778 -10.327 1.00 82.25 704 PHE A C 1
ATOM 5680 O O . PHE A 1 704 ? -9.733 -13.427 -9.657 1.00 82.25 704 PHE A O 1
ATOM 5687 N N . ALA A 1 705 ? -11.019 -13.225 -11.493 1.00 77.75 705 ALA A N 1
ATOM 5688 C CA . ALA A 1 705 ? -10.597 -14.486 -12.115 1.00 77.75 705 ALA A CA 1
ATOM 5689 C C . ALA A 1 705 ? -9.062 -14.603 -12.243 1.00 77.75 705 ALA A C 1
ATOM 5691 O O . ALA A 1 705 ? -8.506 -15.692 -12.121 1.00 77.75 705 ALA A O 1
ATOM 5692 N N . THR A 1 706 ? -8.385 -13.462 -12.412 1.00 75.62 706 THR A N 1
ATOM 5693 C CA . THR A 1 706 ? -6.926 -13.343 -12.402 1.00 75.62 706 THR A CA 1
ATOM 5694 C C . THR A 1 706 ? -6.482 -12.527 -11.188 1.00 75.62 706 THR A C 1
ATOM 5696 O O . THR A 1 706 ? -6.643 -11.303 -11.163 1.00 75.62 706 THR A O 1
ATOM 5699 N N . LEU A 1 707 ? -5.944 -13.208 -10.172 1.00 75.62 707 LEU A N 1
ATOM 5700 C CA . LEU A 1 707 ? -5.266 -12.579 -9.030 1.00 75.62 707 LEU A CA 1
ATOM 5701 C C . LEU A 1 707 ? -3.749 -12.510 -9.233 1.00 75.62 707 LEU A C 1
ATOM 5703 O O . LEU A 1 707 ? -3.105 -11.532 -8.863 1.00 75.62 707 LEU A O 1
ATOM 5707 N N . ASP A 1 708 ? -3.196 -13.568 -9.819 1.00 75.31 708 ASP A N 1
ATOM 5708 C CA . ASP A 1 708 ? -1.776 -13.703 -10.108 1.00 75.31 708 ASP A CA 1
ATOM 5709 C C . ASP A 1 708 ? -1.387 -12.843 -11.315 1.00 75.31 708 ASP A C 1
ATOM 5711 O O . ASP A 1 708 ? -2.083 -12.839 -12.329 1.00 75.31 708 ASP A O 1
ATOM 5715 N N . VAL A 1 709 ? -0.242 -12.161 -11.245 1.00 76.19 709 VAL A N 1
ATOM 5716 C CA . VAL A 1 709 ? 0.330 -11.524 -12.439 1.00 76.19 709 VAL A CA 1
ATOM 5717 C C . VAL A 1 709 ? 0.833 -12.629 -13.360 1.00 76.19 709 VAL A C 1
ATOM 5719 O O . VAL A 1 709 ? 1.746 -13.371 -12.992 1.00 76.19 709 VAL A O 1
ATOM 5722 N N . THR A 1 710 ? 0.241 -12.756 -14.548 1.00 82.00 710 THR A N 1
ATOM 5723 C CA . THR A 1 710 ? 0.645 -13.779 -15.524 1.00 82.00 710 THR A CA 1
ATOM 5724 C C . THR A 1 710 ? 1.327 -13.136 -16.723 1.00 82.00 710 THR A C 1
ATOM 5726 O O . THR A 1 710 ? 0.858 -12.133 -17.255 1.00 82.00 710 THR A O 1
ATOM 5729 N N . ALA A 1 711 ? 2.468 -13.697 -17.124 1.00 85.81 711 ALA A N 1
ATOM 5730 C CA . ALA A 1 711 ? 3.277 -13.202 -18.229 1.00 85.81 711 ALA A CA 1
ATOM 5731 C C . ALA A 1 711 ? 3.119 -14.121 -19.443 1.00 85.81 711 ALA A C 1
ATOM 5733 O O . ALA A 1 711 ? 3.447 -15.304 -19.369 1.00 85.81 711 ALA A O 1
ATOM 5734 N N . HIS A 1 712 ? 2.679 -13.558 -20.563 1.00 89.50 712 HIS A N 1
ATOM 5735 C CA . HIS A 1 712 ? 2.389 -14.287 -21.796 1.00 89.50 712 HIS A CA 1
ATOM 5736 C C . HIS A 1 712 ? 3.268 -13.779 -22.928 1.00 89.50 712 HIS A C 1
ATOM 5738 O O . HIS A 1 712 ? 3.356 -12.573 -23.172 1.00 89.50 712 HIS A O 1
ATOM 5744 N N . ALA A 1 713 ? 3.945 -14.689 -23.623 1.00 90.31 713 ALA A N 1
ATOM 5745 C CA . ALA A 1 713 ? 4.769 -14.323 -24.765 1.00 90.31 713 ALA A CA 1
ATOM 5746 C C . ALA A 1 713 ? 3.884 -14.007 -25.977 1.00 90.31 713 ALA A C 1
ATOM 5748 O O . ALA A 1 713 ? 2.951 -14.740 -26.293 1.00 90.31 713 ALA A O 1
ATOM 5749 N N . GLY A 1 714 ? 4.203 -12.926 -26.681 1.00 91.44 714 GLY A N 1
ATOM 5750 C CA . GLY A 1 714 ? 3.520 -12.524 -27.901 1.00 91.44 714 GLY A CA 1
ATOM 5751 C C . GLY A 1 714 ? 4.493 -12.095 -28.991 1.00 91.44 714 GLY A C 1
ATOM 5752 O O . GLY A 1 714 ? 5.674 -11.844 -28.741 1.00 91.44 714 GLY A O 1
ATOM 5753 N N . THR A 1 715 ? 3.985 -12.011 -30.218 1.00 91.38 715 THR A N 1
ATOM 5754 C CA . THR A 1 715 ? 4.748 -11.549 -31.383 1.00 91.38 715 THR A CA 1
ATOM 5755 C C . THR A 1 715 ? 3.951 -10.482 -32.122 1.00 91.38 715 THR A C 1
ATOM 5757 O O . THR A 1 715 ? 2.780 -10.688 -32.444 1.00 91.38 715 THR A O 1
ATOM 5760 N N . LEU A 1 716 ? 4.587 -9.339 -32.375 1.00 92.38 716 LEU A N 1
ATOM 5761 C CA . LEU A 1 716 ? 4.011 -8.231 -33.138 1.00 92.38 716 LEU A CA 1
ATOM 5762 C C . LEU A 1 716 ? 4.127 -8.460 -34.657 1.00 92.38 716 LEU A C 1
ATOM 5764 O O . LEU A 1 716 ? 4.913 -9.311 -35.082 1.00 92.38 716 LEU A O 1
ATOM 5768 N N . PRO A 1 717 ? 3.394 -7.704 -35.499 1.00 90.81 717 PRO A N 1
ATOM 5769 C CA . PRO A 1 717 ? 3.435 -7.858 -36.958 1.00 90.81 717 PRO A CA 1
ATOM 5770 C C . PRO A 1 717 ? 4.846 -7.737 -37.559 1.00 90.81 717 PRO A C 1
ATOM 5772 O O . PRO A 1 717 ? 5.205 -8.479 -38.471 1.00 90.81 717 PRO A O 1
ATOM 5775 N N . ASN A 1 718 ? 5.694 -6.876 -36.992 1.00 87.19 718 ASN A N 1
ATOM 5776 C CA . ASN A 1 718 ? 7.111 -6.731 -37.340 1.00 87.19 718 ASN A CA 1
ATOM 5777 C C . ASN A 1 718 ? 8.019 -7.837 -36.762 1.00 87.19 718 ASN A C 1
ATOM 5779 O O . ASN A 1 718 ? 9.238 -7.676 -36.733 1.00 87.19 718 ASN A O 1
ATOM 5783 N N . ARG A 1 719 ? 7.446 -8.945 -36.278 1.00 86.62 719 ARG A N 1
ATOM 5784 C CA . ARG A 1 719 ? 8.132 -10.091 -35.656 1.00 86.62 719 ARG A CA 1
ATOM 5785 C C . ARG A 1 719 ? 8.833 -9.781 -34.330 1.00 86.62 719 ARG A C 1
ATOM 5787 O O . ARG A 1 719 ? 9.537 -10.646 -33.805 1.00 86.62 719 ARG A O 1
ATOM 5794 N N . LEU A 1 720 ? 8.644 -8.587 -33.762 1.00 86.56 720 LEU A N 1
ATOM 5795 C CA . LEU A 1 720 ? 9.208 -8.242 -32.461 1.00 86.56 720 LEU A CA 1
ATOM 5796 C C . LEU A 1 720 ? 8.522 -9.072 -31.373 1.00 86.56 720 LEU A C 1
ATOM 5798 O O . LEU A 1 720 ? 7.296 -9.067 -31.242 1.00 86.56 720 LEU A O 1
ATOM 5802 N N . LYS A 1 721 ? 9.332 -9.782 -30.588 1.00 87.94 721 LYS A N 1
ATOM 5803 C CA . LYS A 1 721 ? 8.871 -10.559 -29.435 1.00 87.94 721 LYS A CA 1
ATOM 5804 C C . LYS A 1 721 ? 8.582 -9.621 -28.269 1.00 87.94 721 LYS A C 1
ATOM 5806 O O . LYS A 1 721 ? 9.440 -8.818 -27.907 1.00 87.94 721 LYS A O 1
ATOM 5811 N N . VAL A 1 722 ? 7.410 -9.761 -27.666 1.00 91.38 722 VAL A N 1
ATOM 5812 C CA . VAL A 1 722 ? 6.942 -8.949 -26.534 1.00 91.38 722 VAL A CA 1
ATOM 5813 C C . VAL A 1 722 ? 6.381 -9.843 -25.433 1.00 91.38 722 VAL A C 1
ATOM 5815 O O . VAL A 1 722 ? 6.070 -11.011 -25.670 1.00 91.38 722 VAL A O 1
ATOM 5818 N N . ILE A 1 723 ? 6.259 -9.303 -24.224 1.00 91.56 723 ILE A N 1
ATOM 5819 C CA . ILE A 1 723 ? 5.602 -9.978 -23.100 1.00 91.56 723 ILE A CA 1
ATOM 5820 C C . ILE A 1 723 ? 4.377 -9.163 -22.697 1.00 91.56 723 ILE A C 1
ATOM 5822 O O . ILE A 1 723 ? 4.507 -7.980 -22.381 1.00 91.56 723 ILE A O 1
ATOM 5826 N N . TYR A 1 724 ? 3.213 -9.805 -22.677 1.00 92.81 724 TYR A N 1
ATOM 5827 C CA . TYR A 1 724 ? 1.971 -9.259 -22.141 1.00 92.81 724 TYR A CA 1
ATOM 5828 C C . TYR A 1 724 ? 1.803 -9.697 -20.687 1.00 92.81 724 TYR A C 1
ATOM 5830 O O . TYR A 1 724 ? 1.824 -10.888 -20.392 1.00 92.81 724 TYR A O 1
ATOM 5838 N N . MET A 1 725 ? 1.642 -8.738 -19.782 1.00 89.38 725 MET A N 1
ATOM 5839 C CA . MET A 1 725 ? 1.341 -8.981 -18.373 1.00 89.38 725 MET A CA 1
ATOM 5840 C C . MET A 1 725 ? -0.156 -8.802 -18.134 1.00 89.38 725 MET A C 1
ATOM 5842 O O . MET A 1 725 ? -0.672 -7.696 -18.319 1.00 89.38 725 MET A O 1
ATOM 5846 N N . ASP A 1 726 ? -0.833 -9.864 -17.698 1.00 89.81 726 ASP A N 1
ATOM 5847 C CA . ASP A 1 726 ? -2.191 -9.773 -17.156 1.00 89.81 726 ASP A CA 1
ATOM 5848 C C . ASP A 1 726 ? -2.107 -9.318 -15.700 1.00 89.81 726 ASP A C 1
ATOM 5850 O O . ASP A 1 726 ? -1.466 -9.981 -14.878 1.00 89.81 726 ASP A O 1
ATOM 5854 N N . THR A 1 727 ? -2.717 -8.179 -15.381 1.00 87.62 727 THR A N 1
ATOM 5855 C CA . THR A 1 727 ? -2.730 -7.647 -14.016 1.00 87.62 727 THR A CA 1
ATOM 5856 C C . THR A 1 727 ? -4.035 -7.977 -13.306 1.00 87.62 727 THR A C 1
ATOM 5858 O O . THR A 1 727 ? -5.085 -8.162 -13.929 1.00 87.62 727 THR A O 1
ATOM 5861 N N . VAL A 1 728 ? -4.009 -7.925 -11.971 1.00 85.44 728 VAL A N 1
ATOM 5862 C CA . VAL A 1 728 ? -5.237 -7.980 -11.172 1.00 85.44 728 VAL A CA 1
ATOM 5863 C C . VAL A 1 728 ? -6.222 -6.893 -11.621 1.00 85.44 728 VAL A C 1
ATOM 5865 O O . VAL A 1 728 ? -5.839 -5.770 -11.963 1.00 85.44 728 VAL A O 1
ATOM 5868 N N . GLY A 1 729 ? -7.508 -7.240 -11.684 1.00 85.38 729 GLY A N 1
ATOM 5869 C CA . GLY A 1 729 ? -8.551 -6.293 -12.068 1.00 85.38 729 GLY A CA 1
ATOM 5870 C C . GLY A 1 729 ? -8.872 -5.281 -10.972 1.00 85.38 729 GLY A C 1
ATOM 5871 O O . GLY A 1 729 ? -8.876 -5.616 -9.792 1.00 85.38 729 GLY A O 1
ATOM 5872 N N . PHE A 1 730 ? -9.214 -4.058 -11.376 1.00 85.19 730 PHE A N 1
ATOM 5873 C CA . PHE A 1 730 ? -9.719 -3.032 -10.459 1.00 85.19 730 PHE A CA 1
ATOM 5874 C C . PHE A 1 730 ? -11.190 -3.285 -10.094 1.00 85.19 730 PHE A C 1
ATOM 5876 O O . PHE A 1 730 ? -11.951 -3.847 -10.881 1.00 85.19 730 PHE A O 1
ATOM 5883 N N . ILE A 1 731 ? -11.606 -2.839 -8.913 1.00 83.69 731 ILE A N 1
ATOM 5884 C CA . ILE A 1 731 ? -13.011 -2.806 -8.494 1.00 83.69 731 ILE A CA 1
ATOM 5885 C C . ILE A 1 731 ? -13.274 -1.513 -7.709 1.00 83.69 731 ILE A C 1
ATOM 5887 O O . ILE A 1 731 ? -12.333 -0.863 -7.246 1.00 83.69 731 ILE A O 1
ATOM 5891 N N . SER A 1 732 ? -14.535 -1.114 -7.570 1.00 76.06 732 SER A N 1
ATOM 5892 C CA . SER A 1 732 ? -14.932 0.056 -6.789 1.00 76.06 732 SER A CA 1
ATOM 5893 C C . SER A 1 732 ? -14.676 -0.215 -5.315 1.00 76.06 732 SER A C 1
ATOM 5895 O O . SER A 1 732 ? -14.803 -1.350 -4.848 1.00 76.06 732 SER A O 1
ATOM 5897 N N . ASP A 1 733 ? -14.323 0.833 -4.575 1.00 69.81 733 ASP A N 1
ATOM 5898 C CA . ASP A 1 733 ? -14.226 0.799 -3.115 1.00 69.81 733 ASP A CA 1
ATOM 5899 C C . ASP A 1 733 ? -13.392 -0.384 -2.581 1.00 69.81 733 ASP A C 1
ATOM 5901 O O . ASP A 1 733 ? -13.786 -1.057 -1.622 1.00 69.81 733 ASP A O 1
ATOM 5905 N N . ILE A 1 734 ? -12.243 -0.675 -3.219 1.00 74.88 734 ILE A N 1
ATOM 5906 C CA . ILE A 1 734 ? -11.274 -1.629 -2.659 1.00 74.88 734 ILE A CA 1
ATOM 5907 C C . ILE A 1 734 ? -10.817 -1.075 -1.315 1.00 74.88 734 ILE A C 1
ATOM 5909 O O . ILE A 1 734 ? -10.332 0.061 -1.263 1.00 74.88 734 ILE A O 1
ATOM 5913 N N . PRO A 1 735 ? -10.896 -1.870 -0.237 1.00 75.69 735 PRO A N 1
ATOM 5914 C CA . PRO A 1 735 ? -10.424 -1.407 1.045 1.00 75.69 735 PRO A CA 1
ATOM 5915 C C . PRO A 1 735 ? -8.956 -1.008 1.008 1.00 75.69 735 PRO A C 1
ATOM 5917 O O . PRO A 1 735 ? -8.101 -1.772 0.568 1.00 75.69 735 PRO A O 1
ATOM 5920 N N . THR A 1 736 ? -8.647 0.174 1.529 1.00 69.56 736 THR A N 1
ATOM 5921 C CA . THR A 1 736 ? -7.292 0.759 1.482 1.00 69.56 736 THR A CA 1
ATOM 5922 C C . THR A 1 736 ? -6.211 -0.170 2.041 1.00 69.56 736 THR A C 1
ATOM 5924 O O . THR A 1 736 ? -5.146 -0.312 1.454 1.00 69.56 736 THR A O 1
ATOM 5927 N N . LYS A 1 737 ? -6.514 -0.885 3.129 1.00 70.44 737 LYS A N 1
ATOM 5928 C CA . LYS A 1 737 ? -5.610 -1.881 3.737 1.00 70.44 737 LYS A CA 1
ATOM 5929 C C . LYS A 1 737 ? -5.377 -3.123 2.874 1.00 70.44 737 LYS A C 1
ATOM 5931 O O . LYS A 1 737 ? -4.439 -3.870 3.121 1.00 70.44 737 LYS A O 1
ATOM 5936 N N . LEU A 1 738 ? -6.287 -3.391 1.946 1.00 74.88 738 LEU A N 1
ATOM 5937 C CA . LEU A 1 738 ? -6.223 -4.503 1.010 1.00 74.88 738 LEU A CA 1
ATOM 5938 C C . LEU A 1 738 ? -5.354 -4.077 -0.189 1.00 74.88 738 LEU A C 1
ATOM 5940 O O . LEU A 1 738 ? -4.494 -4.847 -0.597 1.00 74.88 738 LEU A O 1
ATOM 5944 N N . ILE A 1 739 ? -5.461 -2.816 -0.647 1.00 69.56 739 ILE A N 1
ATOM 5945 C CA . ILE A 1 739 ? -4.626 -2.233 -1.722 1.00 69.56 739 ILE A CA 1
ATOM 5946 C C . ILE A 1 739 ? -3.130 -2.422 -1.459 1.00 69.56 739 ILE A C 1
ATOM 5948 O O . ILE A 1 739 ? -2.418 -2.775 -2.388 1.00 69.56 739 ILE A O 1
ATOM 5952 N N . ASP A 1 740 ? -2.649 -2.250 -0.225 1.00 64.31 740 ASP A N 1
ATOM 5953 C CA . ASP A 1 740 ? -1.221 -2.418 0.096 1.00 64.31 740 ASP A CA 1
ATOM 5954 C C . ASP A 1 740 ? -0.691 -3.824 -0.250 1.00 64.31 740 ASP A C 1
ATOM 5956 O O . ASP A 1 740 ? 0.468 -3.970 -0.641 1.00 64.31 740 ASP A O 1
ATOM 5960 N N . ALA A 1 741 ? -1.536 -4.857 -0.150 1.00 63.47 741 ALA A N 1
ATOM 5961 C CA . ALA A 1 741 ? -1.187 -6.219 -0.550 1.00 63.47 741 ALA A CA 1
ATOM 5962 C C . ALA A 1 741 ? -1.194 -6.397 -2.082 1.00 63.47 741 ALA A C 1
ATOM 5964 O O . ALA A 1 741 ? -0.352 -7.123 -2.606 1.00 63.47 741 ALA A O 1
ATOM 5965 N N . PHE A 1 742 ? -2.073 -5.686 -2.804 1.00 64.56 742 PHE A N 1
ATOM 5966 C CA . PHE A 1 742 ? -2.174 -5.731 -4.277 1.00 64.56 742 PHE A CA 1
ATOM 5967 C C . PHE A 1 742 ? -1.237 -4.768 -4.994 1.00 64.56 742 PHE A C 1
ATOM 5969 O O . PHE A 1 742 ? -0.914 -4.995 -6.157 1.00 64.56 742 PHE A O 1
ATOM 5976 N N . ALA A 1 743 ? -0.753 -3.721 -4.331 1.00 65.62 743 ALA A N 1
ATOM 5977 C CA . ALA A 1 743 ? 0.179 -2.766 -4.917 1.00 65.62 743 ALA A CA 1
ATOM 5978 C C . ALA A 1 743 ? 1.432 -3.482 -5.441 1.00 65.62 743 ALA A C 1
ATOM 5980 O O . ALA A 1 743 ? 1.897 -3.173 -6.532 1.00 65.62 743 ALA A O 1
ATOM 5981 N N . ALA A 1 744 ? 1.898 -4.516 -4.731 1.00 64.44 744 ALA A N 1
ATOM 5982 C CA . ALA A 1 744 ? 2.994 -5.377 -5.172 1.00 64.44 744 ALA A CA 1
ATOM 5983 C C . ALA A 1 744 ? 2.695 -6.117 -6.494 1.00 64.44 744 ALA A C 1
ATOM 5985 O O . ALA A 1 744 ? 3.590 -6.300 -7.315 1.00 64.44 744 ALA A O 1
ATOM 5986 N N . THR A 1 745 ? 1.438 -6.496 -6.750 1.00 66.19 745 THR A N 1
ATOM 5987 C CA . THR A 1 745 ? 1.022 -7.091 -8.037 1.00 66.19 745 THR A CA 1
ATOM 5988 C C . THR A 1 745 ? 0.904 -6.056 -9.156 1.00 66.19 745 THR A C 1
ATOM 5990 O O . THR A 1 745 ? 1.136 -6.382 -10.316 1.00 66.19 745 THR A O 1
ATOM 5993 N N . LEU A 1 746 ? 0.628 -4.792 -8.820 1.00 73.88 746 LEU A N 1
ATOM 5994 C CA . LEU A 1 746 ? 0.581 -3.677 -9.771 1.00 73.88 746 LEU A CA 1
ATOM 5995 C C . LEU A 1 746 ? 1.958 -3.034 -10.028 1.00 73.88 746 LEU A C 1
ATOM 5997 O O . LEU A 1 746 ? 2.084 -2.241 -10.961 1.00 73.88 746 LEU A O 1
ATOM 6001 N N . GLU A 1 747 ? 3.007 -3.395 -9.275 1.00 75.75 747 GLU A N 1
ATOM 6002 C CA . GLU A 1 747 ? 4.378 -2.904 -9.501 1.00 75.75 747 GLU A CA 1
ATOM 6003 C C . GLU A 1 747 ? 4.862 -3.188 -10.933 1.00 75.75 747 GLU A C 1
ATOM 6005 O O . GLU A 1 747 ? 5.531 -2.347 -11.535 1.00 75.75 747 GLU A O 1
ATOM 6010 N N . ASP A 1 748 ? 4.486 -4.328 -11.520 1.00 71.31 748 ASP A N 1
ATOM 6011 C CA . ASP A 1 748 ? 4.866 -4.654 -12.900 1.00 71.31 748 ASP A CA 1
ATOM 6012 C C . ASP A 1 748 ? 4.213 -3.728 -13.931 1.00 71.31 748 ASP A C 1
ATOM 6014 O O . ASP A 1 748 ? 4.829 -3.451 -14.961 1.00 71.31 748 ASP A O 1
ATOM 6018 N N . ALA A 1 749 ? 3.030 -3.173 -13.637 1.00 76.31 749 ALA A N 1
ATOM 6019 C CA . ALA A 1 749 ? 2.414 -2.151 -14.480 1.00 76.31 749 ALA A CA 1
ATOM 6020 C C . ALA A 1 749 ? 3.219 -0.840 -14.454 1.00 76.31 749 ALA A C 1
ATOM 6022 O O . ALA A 1 749 ? 3.367 -0.193 -15.486 1.00 76.31 749 ALA A O 1
ATOM 6023 N N . MET A 1 750 ? 3.825 -0.474 -13.316 1.00 77.12 750 MET A N 1
ATOM 6024 C CA . MET A 1 750 ? 4.695 0.714 -13.226 1.00 77.12 750 MET A CA 1
ATOM 6025 C C . MET A 1 750 ? 5.959 0.583 -14.088 1.00 77.12 750 MET A C 1
ATOM 6027 O O . MET A 1 750 ? 6.533 1.573 -14.541 1.00 77.12 750 MET A O 1
ATOM 6031 N N . ILE A 1 751 ? 6.424 -0.648 -14.280 1.00 78.69 751 ILE A N 1
ATOM 6032 C CA . ILE A 1 751 ? 7.682 -0.977 -14.956 1.00 78.69 751 ILE A CA 1
ATOM 6033 C C . ILE A 1 751 ? 7.474 -1.248 -16.453 1.00 78.69 751 ILE A C 1
ATOM 6035 O O . ILE A 1 751 ? 8.455 -1.329 -17.199 1.00 78.69 751 ILE A O 1
ATOM 6039 N N . ALA A 1 752 ? 6.228 -1.428 -16.885 1.00 88.00 752 ALA A N 1
ATOM 6040 C CA . ALA A 1 752 ? 5.904 -1.735 -18.265 1.00 88.00 752 ALA A CA 1
ATOM 6041 C C . ALA A 1 752 ? 6.382 -0.629 -19.219 1.00 88.00 752 ALA A C 1
ATOM 6043 O O . ALA A 1 752 ? 6.324 0.566 -18.915 1.00 88.00 752 ALA A O 1
ATOM 6044 N N . ASP A 1 753 ? 6.850 -1.057 -20.389 1.00 87.69 753 ASP A N 1
ATOM 6045 C CA . ASP A 1 753 ? 7.276 -0.171 -21.470 1.00 87.69 753 ASP A CA 1
ATOM 6046 C C . ASP A 1 753 ? 6.049 0.462 -22.163 1.00 87.69 753 ASP A C 1
ATOM 6048 O O . ASP A 1 753 ? 6.146 1.549 -22.728 1.00 87.69 753 ASP A O 1
ATOM 6052 N N . LEU A 1 754 ? 4.884 -0.196 -22.075 1.00 91.12 754 LEU A N 1
ATOM 6053 C CA . LEU A 1 754 ? 3.594 0.280 -22.575 1.00 91.12 754 LEU A CA 1
ATOM 6054 C C . LEU A 1 754 ? 2.440 -0.198 -21.680 1.00 91.12 754 LEU A C 1
ATOM 6056 O O . LEU A 1 754 ? 2.448 -1.330 -21.190 1.00 91.12 754 LEU A O 1
ATOM 6060 N N . LEU A 1 755 ? 1.427 0.653 -21.514 1.00 92.88 755 LEU A N 1
ATOM 6061 C CA . LEU A 1 755 ? 0.187 0.334 -20.810 1.00 92.88 755 LEU A CA 1
ATOM 6062 C C . LEU A 1 755 ? -0.982 0.225 -21.786 1.00 92.88 755 LEU A C 1
ATOM 6064 O O . LEU A 1 755 ? -1.174 1.094 -22.637 1.00 92.88 755 LEU A O 1
ATOM 6068 N N . ILE A 1 756 ? -1.784 -0.824 -21.616 1.00 94.69 756 ILE A N 1
ATOM 6069 C CA . ILE A 1 756 ? -3.063 -1.006 -22.301 1.00 94.69 756 ILE A CA 1
ATOM 6070 C C . ILE A 1 756 ? -4.158 -0.982 -21.246 1.00 94.69 756 ILE A C 1
ATOM 6072 O O . ILE A 1 756 ? -4.187 -1.841 -20.365 1.00 94.69 756 ILE A O 1
ATOM 6076 N N . HIS A 1 757 ? -5.071 -0.025 -21.347 1.00 94.50 757 HIS A N 1
ATOM 6077 C CA . HIS A 1 757 ? -6.243 0.051 -20.495 1.00 94.50 757 HIS A CA 1
ATOM 6078 C C . HIS A 1 757 ? -7.455 -0.539 -21.214 1.00 94.50 757 HIS A C 1
ATOM 6080 O O . HIS A 1 757 ? -7.996 0.053 -22.145 1.00 94.50 757 HIS A O 1
ATOM 6086 N N . VAL A 1 758 ? -7.880 -1.723 -20.774 1.00 95.19 758 VAL A N 1
ATOM 6087 C CA . VAL A 1 758 ? -9.065 -2.406 -21.299 1.00 95.19 758 VAL A CA 1
ATOM 6088 C C . VAL A 1 758 ? -10.293 -1.970 -20.512 1.00 95.19 758 VAL A C 1
ATOM 6090 O O . VAL A 1 758 ? -10.348 -2.110 -19.285 1.00 95.19 758 VAL A O 1
ATOM 6093 N N . ARG A 1 759 ? -11.302 -1.486 -21.231 1.00 93.88 759 ARG A N 1
ATOM 6094 C CA . ARG A 1 759 ? -12.563 -0.994 -20.683 1.00 93.88 759 ARG A CA 1
ATOM 6095 C C . ARG A 1 759 ? -13.734 -1.748 -21.277 1.00 93.88 759 ARG A C 1
ATOM 6097 O O . ARG A 1 759 ? -13.809 -1.926 -22.486 1.00 93.88 759 ARG A O 1
ATOM 6104 N N . ASP A 1 760 ? -14.672 -2.127 -20.422 1.00 92.75 760 ASP A N 1
ATOM 6105 C CA . ASP A 1 760 ? -15.983 -2.585 -20.862 1.00 92.75 760 ASP A CA 1
ATOM 6106 C C . ASP A 1 760 ? -16.818 -1.363 -21.266 1.00 92.75 760 ASP A C 1
ATOM 6108 O O . ASP A 1 760 ? -17.115 -0.501 -20.428 1.00 92.75 760 ASP A O 1
ATOM 6112 N N . ILE A 1 761 ? -17.134 -1.238 -22.556 1.00 92.00 761 ILE A N 1
ATOM 6113 C CA . ILE A 1 761 ? -17.928 -0.109 -23.060 1.00 92.00 761 ILE A CA 1
ATOM 6114 C C . ILE A 1 761 ? -19.435 -0.384 -23.009 1.00 92.00 761 ILE A C 1
ATOM 6116 O O . ILE A 1 761 ? -20.222 0.558 -22.999 1.00 92.00 761 ILE A O 1
ATOM 6120 N N . SER A 1 762 ? -19.830 -1.656 -22.908 1.00 89.88 762 SER A N 1
ATOM 6121 C CA . SER A 1 762 ? -21.231 -2.061 -22.745 1.00 89.88 762 SER A CA 1
ATOM 6122 C C . SER A 1 762 ? -21.773 -1.733 -21.350 1.00 89.88 762 SER A C 1
ATOM 6124 O O . SER A 1 762 ? -22.978 -1.598 -21.144 1.00 89.88 762 SER A O 1
ATOM 6126 N N . HIS A 1 763 ? -20.876 -1.565 -20.375 1.00 89.12 763 HIS A N 1
ATOM 6127 C CA . HIS A 1 763 ? -21.244 -1.287 -18.998 1.00 89.12 763 HIS A CA 1
ATOM 6128 C C . HIS A 1 763 ? -21.702 0.169 -18.807 1.00 89.12 763 HIS A C 1
ATOM 6130 O O . HIS A 1 763 ? -20.947 1.115 -19.048 1.00 89.12 763 HIS A O 1
ATOM 6136 N N . ASN A 1 764 ? -22.900 0.361 -18.244 1.00 86.44 764 ASN A N 1
ATOM 6137 C CA . ASN A 1 764 ? -23.492 1.686 -17.983 1.00 86.44 764 ASN A CA 1
ATOM 6138 C C . ASN A 1 764 ? -22.581 2.621 -17.163 1.00 86.44 764 ASN A C 1
ATOM 6140 O O . ASN A 1 764 ? -22.632 3.840 -17.308 1.00 86.44 764 ASN A O 1
ATOM 6144 N N . ASP A 1 765 ? -21.740 2.051 -16.296 1.00 85.19 765 ASP A N 1
ATOM 6145 C CA . ASP A 1 765 ? -20.812 2.791 -15.428 1.00 85.19 765 ASP A CA 1
ATOM 6146 C C . ASP A 1 765 ? -19.391 2.977 -15.982 1.00 85.19 765 ASP A C 1
ATOM 6148 O O . ASP A 1 765 ? -18.468 3.322 -15.241 1.00 85.19 765 ASP A O 1
ATOM 6152 N N . THR A 1 766 ? -19.186 2.746 -17.280 1.00 87.94 766 THR A N 1
ATOM 6153 C CA . THR A 1 766 ? -17.857 2.793 -17.916 1.00 87.94 766 THR A CA 1
ATOM 6154 C C . THR A 1 766 ? -17.078 4.081 -17.607 1.00 87.94 766 THR A C 1
ATOM 6156 O O . THR A 1 766 ? -15.864 4.046 -17.403 1.00 87.94 766 THR A O 1
ATOM 6159 N N . LYS A 1 767 ? -17.764 5.231 -17.489 1.00 87.62 767 LYS A N 1
ATOM 6160 C CA . LYS A 1 767 ? -17.138 6.521 -17.147 1.00 87.62 767 LYS A CA 1
ATOM 6161 C C . LYS A 1 767 ? -16.621 6.560 -15.704 1.00 87.62 767 LYS A C 1
ATOM 6163 O O . LYS A 1 767 ? -15.512 7.043 -15.481 1.00 87.62 767 LYS A O 1
ATOM 6168 N N . ALA A 1 768 ? -17.383 6.050 -14.734 1.00 86.56 768 ALA A N 1
ATOM 6169 C CA . ALA A 1 768 ? -16.944 6.010 -13.338 1.00 86.56 768 ALA A CA 1
ATOM 6170 C C . ALA A 1 768 ? -15.843 4.964 -13.127 1.00 86.56 768 ALA A C 1
ATOM 6172 O O . ALA A 1 768 ? -14.869 5.236 -12.428 1.00 86.56 768 ALA A O 1
ATOM 6173 N N . GLN A 1 769 ? -15.952 3.803 -13.782 1.00 89.25 769 GLN A N 1
ATOM 6174 C CA . GLN A 1 769 ? -14.896 2.787 -13.782 1.00 89.25 769 GLN A CA 1
ATOM 6175 C C . GLN A 1 769 ? -13.588 3.358 -14.337 1.00 89.25 769 GLN A C 1
ATOM 6177 O O . GLN A 1 769 ? -12.539 3.185 -13.718 1.00 89.25 769 GLN A O 1
ATOM 6182 N N . ASN A 1 770 ? -13.659 4.113 -15.439 1.00 89.69 770 ASN A N 1
ATOM 6183 C CA . ASN A 1 770 ? -12.503 4.805 -16.001 1.00 89.69 770 ASN A CA 1
ATOM 6184 C C . ASN A 1 770 ? -11.880 5.794 -15.002 1.00 89.69 770 ASN A C 1
ATOM 6186 O O . ASN A 1 770 ? -10.676 5.759 -14.752 1.00 89.69 770 ASN A O 1
ATOM 6190 N N . ALA A 1 771 ? -12.704 6.644 -14.379 1.00 87.00 771 ALA A N 1
ATOM 6191 C CA . ALA A 1 771 ? -12.240 7.603 -13.378 1.00 87.00 771 ALA A CA 1
ATOM 6192 C C . ALA A 1 771 ? -11.564 6.913 -12.179 1.00 87.00 771 ALA A C 1
ATOM 6194 O O . ALA A 1 771 ? -10.508 7.366 -11.738 1.00 87.00 771 ALA A O 1
ATOM 6195 N N . ASN A 1 772 ? -12.122 5.796 -11.699 1.00 84.50 772 ASN A N 1
ATOM 6196 C CA . ASN A 1 772 ? -11.549 5.002 -10.611 1.00 84.50 772 ASN A CA 1
ATOM 6197 C C . ASN A 1 772 ? -10.182 4.416 -10.992 1.00 84.50 772 ASN A C 1
ATOM 6199 O O . ASN A 1 772 ? -9.225 4.555 -10.228 1.00 84.50 772 ASN A O 1
ATOM 6203 N N . VAL A 1 773 ? -10.064 3.815 -12.183 1.00 87.25 773 VAL A N 1
ATOM 6204 C CA . VAL A 1 773 ? -8.789 3.261 -12.667 1.00 87.25 773 VAL A CA 1
ATOM 6205 C C . VAL A 1 773 ? -7.745 4.368 -12.811 1.00 87.25 773 VAL A C 1
ATOM 6207 O O . VAL A 1 773 ? -6.652 4.245 -12.261 1.00 87.25 773 VAL A O 1
ATOM 6210 N N . HIS A 1 774 ? -8.082 5.493 -13.449 1.00 86.62 774 HIS A N 1
ATOM 6211 C CA . HIS A 1 774 ? -7.167 6.633 -13.555 1.00 86.62 774 HIS A CA 1
ATOM 6212 C C . HIS A 1 774 ? -6.772 7.201 -12.191 1.00 86.62 774 HIS A C 1
ATOM 6214 O O . HIS A 1 774 ? -5.612 7.560 -11.998 1.00 86.62 774 HIS A O 1
ATOM 6220 N N . GLN A 1 775 ? -7.694 7.279 -11.229 1.00 83.25 775 GLN A N 1
ATOM 6221 C CA . GLN A 1 775 ? -7.383 7.752 -9.882 1.00 83.25 775 GLN A CA 1
ATOM 6222 C C . GLN A 1 775 ? -6.327 6.868 -9.209 1.00 83.25 775 GLN A C 1
ATOM 6224 O O . GLN A 1 775 ? -5.417 7.403 -8.574 1.00 83.25 775 GLN A O 1
ATOM 6229 N N . THR A 1 776 ? -6.413 5.543 -9.357 1.00 79.62 776 THR A N 1
ATOM 6230 C CA . THR A 1 776 ? -5.408 4.625 -8.806 1.00 79.62 776 THR A CA 1
ATOM 6231 C C . THR A 1 776 ? -4.109 4.640 -9.610 1.00 79.62 776 THR A C 1
ATOM 6233 O O . THR A 1 776 ? -3.034 4.689 -9.022 1.00 79.62 776 THR A O 1
ATOM 6236 N N . LEU A 1 777 ? -4.166 4.666 -10.942 1.00 83.00 777 LEU A N 1
ATOM 6237 C CA . LEU A 1 777 ? -2.955 4.701 -11.765 1.00 83.00 777 LEU A CA 1
ATOM 6238 C C . LEU A 1 777 ? -2.169 6.009 -11.585 1.00 83.00 777 LEU A C 1
ATOM 6240 O O . LEU A 1 777 ? -0.944 5.969 -11.547 1.00 83.00 777 LEU A O 1
ATOM 6244 N N . ASN A 1 778 ? -2.839 7.147 -11.373 1.00 83.44 778 ASN A N 1
ATOM 6245 C CA . ASN A 1 778 ? -2.191 8.439 -11.102 1.00 83.44 778 ASN A CA 1
ATOM 6246 C C . ASN A 1 778 ? -1.343 8.451 -9.818 1.00 83.44 778 ASN A C 1
ATOM 6248 O O . ASN A 1 778 ? -0.469 9.307 -9.680 1.00 83.44 778 ASN A O 1
ATOM 6252 N N . THR A 1 779 ? -1.593 7.552 -8.860 1.00 76.75 779 THR A N 1
ATOM 6253 C CA . THR A 1 779 ? -0.773 7.458 -7.639 1.00 76.75 779 THR A CA 1
ATOM 6254 C C . THR A 1 779 ? 0.435 6.537 -7.802 1.00 76.75 779 THR A C 1
ATOM 6256 O O . THR A 1 779 ? 1.350 6.610 -6.983 1.00 76.75 779 THR A O 1
ATOM 6259 N N . MET A 1 780 ? 0.455 5.696 -8.843 1.00 71.81 780 MET A N 1
ATOM 6260 C CA . MET A 1 780 ? 1.447 4.630 -9.026 1.00 71.81 780 MET A CA 1
ATOM 6261 C C . MET A 1 780 ? 2.328 4.828 -10.267 1.00 71.81 780 MET A C 1
ATOM 6263 O O . MET A 1 780 ? 3.501 4.475 -10.242 1.00 71.81 780 MET A O 1
ATOM 6267 N N . VAL A 1 781 ? 1.800 5.394 -11.351 1.00 77.56 781 VAL A N 1
ATOM 6268 C CA . VAL A 1 781 ? 2.440 5.444 -12.674 1.00 77.56 781 VAL A CA 1
ATOM 6269 C C . VAL A 1 781 ? 2.872 6.873 -13.021 1.00 77.56 781 VAL A C 1
ATOM 6271 O O . VAL A 1 781 ? 2.255 7.850 -12.598 1.00 77.56 781 VAL A O 1
ATOM 6274 N N . SER A 1 782 ? 3.944 7.008 -13.809 1.00 77.56 782 SER A N 1
ATOM 6275 C CA . SER A 1 782 ? 4.424 8.314 -14.280 1.00 77.56 782 SER A CA 1
ATOM 6276 C C . SER A 1 7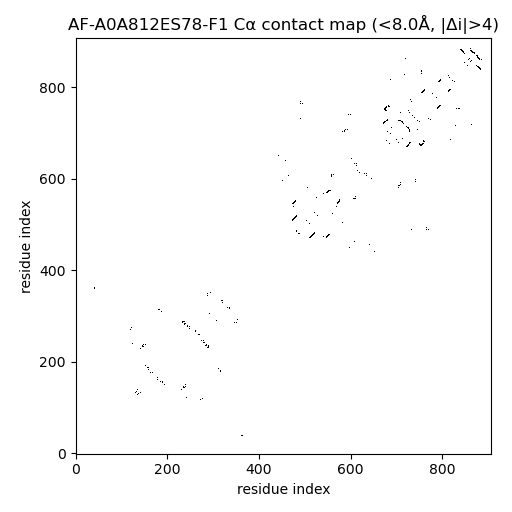82 ? 3.442 8.963 -15.261 1.00 77.56 782 SER A C 1
ATOM 6278 O O . SER A 1 782 ? 2.825 8.290 -16.086 1.00 77.56 782 SER A O 1
ATOM 6280 N N . SER A 1 783 ? 3.359 10.296 -15.250 1.00 79.25 783 SER A N 1
ATOM 6281 C CA . SER A 1 783 ? 2.456 11.056 -16.127 1.00 79.25 783 SER A CA 1
ATOM 6282 C C . SER A 1 783 ? 2.677 10.804 -17.621 1.00 79.25 783 SER A C 1
ATOM 6284 O O . SER A 1 783 ? 1.728 10.878 -18.395 1.00 79.25 783 SER A O 1
ATOM 6286 N N . ASP A 1 784 ? 3.906 10.497 -18.038 1.00 77.31 784 ASP A N 1
ATOM 6287 C CA . ASP A 1 784 ? 4.227 10.269 -19.452 1.00 77.31 784 ASP A CA 1
ATOM 6288 C C . ASP A 1 784 ? 3.780 8.882 -19.935 1.00 77.31 784 ASP A C 1
ATOM 6290 O O . ASP A 1 784 ? 3.238 8.761 -21.031 1.00 77.31 784 ASP A O 1
ATOM 6294 N N . GLN A 1 785 ? 3.894 7.851 -19.089 1.00 78.81 785 GLN A N 1
ATOM 6295 C CA . GLN A 1 785 ? 3.337 6.521 -19.375 1.00 78.81 785 GLN A CA 1
ATOM 6296 C C . GLN A 1 785 ? 1.810 6.574 -19.507 1.00 78.81 785 GLN A C 1
ATOM 6298 O O . GLN A 1 785 ? 1.250 5.910 -20.374 1.00 78.81 785 GLN A O 1
ATOM 6303 N N . LEU A 1 786 ? 1.139 7.394 -18.691 1.00 82.25 786 LEU A N 1
ATOM 6304 C CA . LEU A 1 786 ? -0.314 7.577 -18.768 1.00 82.25 786 LEU A CA 1
ATOM 6305 C C . LEU A 1 786 ? -0.759 8.283 -20.053 1.00 82.25 786 LEU A C 1
ATOM 6307 O O . LEU A 1 786 ? -1.812 7.952 -20.586 1.00 82.25 786 LEU A O 1
ATOM 6311 N N . LYS A 1 787 ? 0.037 9.225 -20.575 1.00 81.44 787 LYS A N 1
ATOM 6312 C CA . LYS A 1 787 ? -0.242 9.877 -21.868 1.00 81.44 787 LYS A CA 1
ATOM 6313 C C . LYS A 1 787 ? -0.093 8.918 -23.049 1.00 81.44 787 LYS A C 1
ATOM 6315 O O . LYS A 1 787 ? -0.849 9.023 -24.007 1.00 81.44 787 LYS A O 1
ATOM 6320 N N . ASN A 1 788 ? 0.865 7.996 -22.967 1.00 83.50 788 ASN A N 1
ATOM 6321 C CA . ASN A 1 788 ? 1.134 7.001 -24.009 1.00 83.50 788 ASN A CA 1
ATOM 6322 C C . ASN A 1 788 ? 0.289 5.724 -23.855 1.00 83.50 788 ASN A C 1
ATOM 6324 O O . ASN A 1 788 ? 0.481 4.767 -24.603 1.00 83.50 788 ASN A O 1
ATOM 6328 N N . MET A 1 789 ? -0.627 5.691 -22.887 1.00 90.50 789 MET A N 1
ATOM 6329 C CA . MET A 1 789 ? -1.506 4.555 -22.645 1.00 90.50 789 MET A CA 1
ATOM 6330 C C . MET A 1 789 ? -2.476 4.360 -23.818 1.00 90.50 789 MET A C 1
ATOM 6332 O O . MET A 1 789 ? -3.032 5.324 -24.348 1.00 90.50 789 MET A O 1
ATOM 6336 N N . ILE A 1 790 ? -2.676 3.104 -24.218 1.00 92.81 790 ILE A N 1
ATOM 6337 C CA . ILE A 1 790 ? -3.650 2.730 -25.249 1.00 92.81 790 ILE A CA 1
ATOM 6338 C C . ILE A 1 790 ? -4.969 2.385 -24.565 1.00 92.81 790 ILE A C 1
ATOM 6340 O O . ILE A 1 790 ? -5.006 1.527 -23.684 1.00 92.81 790 ILE A O 1
ATOM 6344 N N . GLU A 1 791 ? -6.052 3.025 -24.992 1.00 93.19 791 GLU A N 1
ATOM 6345 C CA . GLU A 1 791 ? -7.407 2.762 -24.510 1.00 93.19 791 GLU A CA 1
ATOM 6346 C C . GLU A 1 791 ? -8.090 1.743 -25.430 1.00 93.19 791 GLU A C 1
ATOM 6348 O O . GLU A 1 791 ? -8.269 1.976 -26.626 1.00 93.19 791 GLU A O 1
ATOM 6353 N N . VAL A 1 792 ? -8.490 0.603 -24.874 1.00 94.94 792 VAL A N 1
ATOM 6354 C CA . VAL A 1 792 ? -9.145 -0.487 -25.604 1.00 94.94 792 VAL A CA 1
ATOM 6355 C C . VAL A 1 792 ? -10.570 -0.628 -25.099 1.00 94.94 792 VAL A C 1
ATOM 6357 O O . VAL A 1 792 ? -10.808 -1.065 -23.974 1.00 94.94 792 VAL A O 1
ATOM 6360 N N . TYR A 1 793 ? -11.528 -0.244 -25.933 1.00 94.38 793 TYR A N 1
ATOM 6361 C CA . TYR A 1 793 ? -12.954 -0.362 -25.659 1.00 94.38 793 TYR A CA 1
ATOM 6362 C C . TYR A 1 793 ? -13.394 -1.740 -26.129 1.00 94.38 793 TYR A C 1
ATOM 6364 O O . TYR A 1 793 ? -13.499 -2.008 -27.323 1.00 94.38 793 TYR A O 1
ATOM 6372 N N . ASN A 1 794 ? -13.567 -2.637 -25.172 1.00 94.81 794 ASN A N 1
ATOM 6373 C CA . ASN A 1 794 ? -13.890 -4.034 -25.391 1.00 94.81 794 ASN A CA 1
ATOM 6374 C C . ASN A 1 794 ? -15.391 -4.295 -25.180 1.00 94.81 794 ASN A C 1
ATOM 6376 O O . ASN A 1 794 ? -16.084 -3.491 -24.551 1.00 94.81 794 ASN A O 1
ATOM 6380 N N . LYS A 1 795 ? -15.862 -5.452 -25.659 1.00 93.19 795 LYS A N 1
ATOM 6381 C CA . LYS A 1 795 ? -17.268 -5.902 -25.631 1.00 93.19 795 LYS A CA 1
ATOM 6382 C C . LYS A 1 795 ? -18.218 -5.050 -26.475 1.00 93.19 795 LYS A C 1
ATOM 6384 O O . LYS A 1 795 ? -19.362 -4.795 -26.099 1.00 93.19 795 LYS A O 1
ATOM 6389 N N . VAL A 1 796 ? -17.736 -4.578 -27.623 1.00 91.25 796 VAL A N 1
ATOM 6390 C CA . VAL A 1 796 ? -18.541 -3.760 -28.547 1.00 91.25 796 VAL A CA 1
ATOM 6391 C C . VAL A 1 796 ? -19.725 -4.520 -29.153 1.00 91.25 796 VAL A C 1
ATOM 6393 O O . VAL A 1 796 ? -20.677 -3.900 -29.609 1.00 91.25 796 VAL A O 1
ATOM 6396 N N . ASP A 1 797 ? -19.695 -5.851 -29.121 1.00 90.06 797 ASP A N 1
ATOM 6397 C CA . ASP A 1 797 ? -20.786 -6.738 -29.535 1.00 90.06 797 ASP A CA 1
ATOM 6398 C C . ASP A 1 797 ? -22.040 -6.633 -28.664 1.00 90.06 797 ASP A C 1
ATOM 6400 O O . ASP A 1 797 ? -23.130 -6.961 -29.125 1.00 90.06 797 ASP A O 1
ATOM 6404 N N . LEU A 1 798 ? -21.899 -6.152 -27.428 1.00 89.88 798 LEU A N 1
ATOM 6405 C CA . LEU A 1 798 ? -23.014 -5.9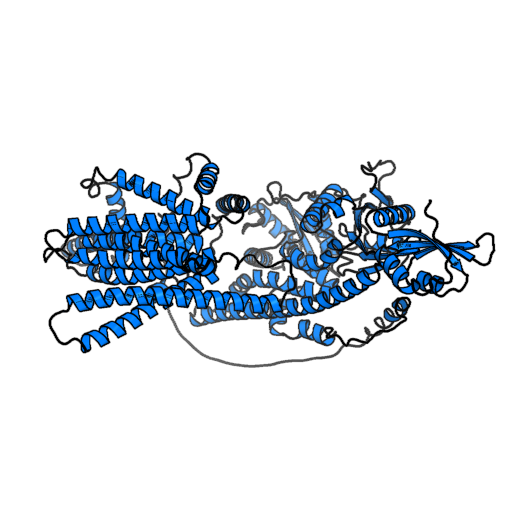75 -26.499 1.00 89.88 798 LEU A CA 1
ATOM 6406 C C . LEU A 1 798 ? -23.674 -4.592 -26.614 1.00 89.88 798 LEU A C 1
ATOM 6408 O O . LEU A 1 798 ? -24.613 -4.295 -25.874 1.00 89.88 798 LEU A O 1
ATOM 6412 N N . LEU A 1 799 ? -23.186 -3.727 -27.507 1.00 86.44 799 LEU A N 1
ATOM 6413 C CA . LEU A 1 799 ? -23.747 -2.394 -27.698 1.00 86.44 799 LEU A CA 1
ATOM 6414 C C . LEU A 1 799 ? -25.024 -2.431 -28.552 1.00 86.44 799 LEU A C 1
ATOM 6416 O O . LEU A 1 799 ? -25.095 -3.178 -29.531 1.00 86.44 799 LEU A O 1
ATOM 6420 N N . PRO A 1 800 ? -26.014 -1.574 -28.250 1.00 80.75 800 PRO A N 1
ATOM 6421 C CA . PRO A 1 800 ? -27.161 -1.359 -29.121 1.00 80.75 800 PRO A CA 1
ATOM 6422 C C . PRO A 1 800 ? -26.727 -0.922 -30.526 1.00 80.75 800 PRO A C 1
ATOM 6424 O O . PRO A 1 800 ? -25.880 -0.040 -30.692 1.00 80.75 800 PRO A O 1
ATOM 6427 N N . THR A 1 801 ? -27.341 -1.509 -31.553 1.00 73.81 801 THR A N 1
ATOM 6428 C CA . THR A 1 801 ? -27.068 -1.181 -32.957 1.00 73.81 801 THR A CA 1
ATOM 6429 C C . THR A 1 801 ? -27.336 0.306 -33.223 1.00 73.81 801 THR A C 1
ATOM 6431 O O . THR A 1 801 ? -28.438 0.787 -32.977 1.00 73.81 801 THR A O 1
ATOM 6434 N N . GLY A 1 802 ? -26.334 1.038 -33.727 1.00 63.03 802 GLY A N 1
ATOM 6435 C CA . GLY A 1 802 ? -26.446 2.468 -34.060 1.00 63.03 802 GLY A CA 1
ATOM 6436 C C . GLY A 1 802 ? -25.961 3.446 -32.983 1.00 63.03 802 GLY A C 1
ATOM 6437 O O . GLY A 1 802 ? -26.053 4.654 -33.185 1.00 63.03 802 GLY A O 1
ATOM 6438 N N . GLN A 1 803 ? -25.425 2.966 -31.855 1.00 67.38 803 GLN A N 1
ATOM 6439 C CA . GLN A 1 803 ? -24.784 3.839 -30.872 1.00 67.38 803 GLN A CA 1
ATOM 6440 C C . GLN A 1 803 ? -23.372 4.233 -31.342 1.00 67.38 803 GLN A C 1
ATOM 6442 O O . GLN A 1 803 ? -22.438 3.434 -31.271 1.00 67.38 803 GLN A O 1
ATOM 6447 N N . GLU A 1 804 ? -23.202 5.469 -31.818 1.00 61.75 804 GLU A N 1
ATOM 6448 C CA . GLU A 1 804 ? -21.877 6.018 -32.120 1.00 61.75 804 GLU A CA 1
ATOM 6449 C C . GLU A 1 804 ? -21.110 6.281 -30.817 1.00 61.75 804 GLU A C 1
ATOM 6451 O O . GLU A 1 804 ? -21.541 7.051 -29.955 1.00 61.75 804 GLU A O 1
ATOM 6456 N N . ILE A 1 805 ? -19.962 5.622 -30.657 1.00 68.94 805 ILE A N 1
ATOM 6457 C CA . ILE A 1 805 ? -19.037 5.916 -29.565 1.00 68.94 805 ILE A CA 1
ATOM 6458 C C . ILE A 1 805 ? -18.054 6.968 -30.060 1.00 68.94 805 ILE A C 1
ATOM 6460 O O . ILE A 1 805 ? -17.248 6.695 -30.947 1.00 68.94 805 ILE A O 1
ATOM 6464 N N . GLU A 1 806 ? -18.080 8.154 -29.452 1.00 63.44 806 GLU A N 1
ATOM 6465 C CA . GLU A 1 806 ? -17.056 9.172 -29.683 1.00 63.44 806 GLU A CA 1
ATOM 6466 C C . GLU A 1 806 ? -15.678 8.637 -29.257 1.00 63.44 806 GLU A C 1
ATOM 6468 O O . GLU A 1 806 ? -15.327 8.605 -28.075 1.00 63.44 806 GLU A O 1
ATOM 6473 N N . THR A 1 807 ? -14.858 8.225 -30.223 1.00 65.31 807 THR A N 1
ATOM 6474 C CA . THR A 1 807 ? -13.436 7.947 -30.005 1.00 65.31 807 THR A CA 1
ATOM 6475 C C . THR A 1 807 ? -12.694 9.278 -29.926 1.00 65.31 807 THR A C 1
ATOM 6477 O O . THR A 1 807 ? -12.191 9.792 -30.922 1.00 65.31 807 THR A O 1
ATOM 6480 N N . SER A 1 808 ? -12.652 9.879 -28.735 1.00 56.72 808 SER A N 1
ATOM 6481 C CA . SER A 1 808 ? -12.112 11.232 -28.527 1.00 56.72 808 SER A CA 1
ATOM 6482 C C . SER A 1 808 ? -10.586 11.360 -28.729 1.00 56.72 808 SER A C 1
ATOM 6484 O O . SER A 1 808 ? -10.049 12.455 -28.565 1.00 56.72 808 SER A O 1
ATOM 6486 N N . SER A 1 809 ? -9.853 10.280 -29.050 1.00 59.44 809 SER A N 1
ATOM 6487 C CA . SER A 1 809 ? -8.387 10.302 -29.190 1.00 59.44 809 SER A CA 1
ATOM 6488 C C . SER A 1 809 ? -7.845 9.309 -30.231 1.00 59.44 809 SER A C 1
ATOM 6490 O O . SER A 1 809 ? -8.442 8.262 -30.466 1.00 59.44 809 SER A O 1
ATOM 6492 N N . LYS A 1 810 ? -6.660 9.602 -30.797 1.00 60.72 810 LYS A N 1
ATOM 6493 C CA . LYS A 1 810 ? -5.921 8.718 -31.728 1.00 60.72 810 LYS A CA 1
ATOM 6494 C C . LYS A 1 810 ? -5.521 7.353 -31.129 1.00 60.72 810 LYS A C 1
ATOM 6496 O O . LYS A 1 810 ? -5.170 6.461 -31.887 1.00 60.72 810 LYS A O 1
ATOM 6501 N N . ASN A 1 811 ? -5.589 7.186 -29.803 1.00 69.81 811 ASN A N 1
ATOM 6502 C CA . ASN A 1 811 ? -5.163 5.978 -29.082 1.00 69.81 811 ASN A CA 1
ATOM 6503 C C . ASN A 1 811 ? -6.342 5.157 -28.529 1.00 69.81 811 ASN A C 1
ATOM 6505 O O . ASN A 1 811 ? -6.170 4.406 -27.569 1.00 69.81 811 ASN A O 1
ATOM 6509 N N . THR A 1 812 ? -7.549 5.322 -29.077 1.00 85.44 812 THR A N 1
ATOM 6510 C CA . THR A 1 812 ? -8.737 4.562 -28.662 1.00 85.44 812 THR A CA 1
ATOM 6511 C C . THR A 1 812 ? -9.140 3.566 -29.742 1.00 85.44 812 THR A C 1
ATOM 6513 O O . THR A 1 812 ? -9.336 3.958 -30.889 1.00 85.44 812 THR A O 1
ATOM 6516 N N . LEU A 1 813 ? -9.291 2.291 -29.376 1.00 89.94 813 LEU A N 1
ATOM 6517 C CA . LEU A 1 813 ? -9.701 1.227 -30.294 1.00 89.94 813 LEU A CA 1
ATOM 6518 C C . LEU A 1 813 ? -10.937 0.486 -29.803 1.00 89.94 813 LEU A C 1
ATOM 6520 O O . LEU A 1 813 ? -11.028 0.114 -28.636 1.00 89.94 813 LEU A O 1
ATOM 6524 N N . LEU A 1 814 ? -11.851 0.224 -30.731 1.00 91.44 814 LEU A N 1
ATOM 6525 C CA . LEU A 1 814 ? -13.015 -0.629 -30.532 1.00 91.44 814 LEU A CA 1
ATOM 6526 C C . LEU A 1 814 ? -12.620 -2.086 -30.791 1.00 91.44 814 LEU A C 1
ATOM 6528 O O . LEU A 1 814 ? -12.036 -2.401 -31.826 1.00 91.44 814 LEU A O 1
ATOM 6532 N N . THR A 1 815 ? -12.933 -2.976 -29.855 1.00 93.38 815 THR A N 1
ATOM 6533 C CA . THR A 1 815 ? -12.543 -4.386 -29.924 1.00 93.38 815 THR A CA 1
ATOM 6534 C C . THR A 1 815 ? -13.642 -5.311 -29.421 1.00 93.38 815 THR A C 1
ATOM 6536 O O . THR A 1 815 ? -14.414 -4.978 -28.519 1.00 93.38 815 THR A O 1
ATOM 6539 N N . ASN A 1 816 ? -13.674 -6.514 -29.980 1.00 93.88 816 ASN A N 1
ATOM 6540 C CA . ASN A 1 816 ? -14.336 -7.657 -29.374 1.00 93.88 816 ASN A CA 1
ATOM 6541 C C . ASN A 1 816 ? -13.296 -8.771 -29.243 1.00 93.88 816 ASN A C 1
ATOM 6543 O O . ASN A 1 816 ? -12.884 -9.386 -30.228 1.00 93.88 816 ASN A O 1
ATOM 6547 N N . ALA A 1 817 ? -12.871 -9.025 -28.006 1.00 91.38 817 ALA A N 1
ATOM 6548 C CA . ALA A 1 817 ? -11.867 -10.038 -27.701 1.00 91.38 817 ALA A CA 1
ATOM 6549 C C . ALA A 1 817 ? -12.287 -11.472 -28.080 1.00 91.38 817 ALA A C 1
ATOM 6551 O O . ALA A 1 817 ? -11.420 -12.310 -28.309 1.00 91.38 817 ALA A O 1
ATOM 6552 N N . VAL A 1 818 ? -13.592 -11.767 -28.125 1.00 89.00 818 VAL A N 1
ATOM 6553 C CA . VAL A 1 818 ? -14.127 -13.105 -28.424 1.00 89.00 818 VAL A CA 1
ATOM 6554 C C . VAL A 1 818 ? -14.166 -13.355 -29.929 1.00 89.00 818 VAL A C 1
ATOM 6556 O O . VAL A 1 818 ? -13.731 -14.412 -30.378 1.00 89.00 818 VAL A O 1
ATOM 6559 N N . SER A 1 819 ? -14.649 -12.386 -30.714 1.00 89.31 819 SER A N 1
ATOM 6560 C CA . SER A 1 819 ? -14.683 -12.503 -32.180 1.00 89.31 819 SER A CA 1
ATOM 6561 C C . SER A 1 819 ? -13.335 -12.201 -32.844 1.00 89.31 819 SER A C 1
ATOM 6563 O O . SER A 1 819 ? -13.119 -12.570 -33.995 1.00 89.31 819 SER A O 1
ATOM 6565 N N . GLY A 1 820 ? -12.431 -11.515 -32.137 1.00 89.94 820 GLY A N 1
ATOM 6566 C CA . GLY A 1 820 ? -11.154 -11.038 -32.668 1.00 89.94 820 GLY A CA 1
ATOM 6567 C C . GLY A 1 820 ? -11.249 -9.705 -33.422 1.00 89.94 820 GLY A C 1
ATOM 6568 O O . GLY A 1 820 ? -10.239 -9.223 -33.943 1.00 89.94 820 GLY A O 1
ATOM 6569 N N . GLN A 1 821 ? -12.428 -9.078 -33.475 1.00 92.69 821 GLN A N 1
ATOM 6570 C CA . GLN A 1 821 ? -12.614 -7.775 -34.115 1.00 92.69 821 GLN A CA 1
ATOM 6571 C C . GLN A 1 821 ? -11.733 -6.703 -33.449 1.00 92.69 821 GLN A C 1
ATOM 6573 O O . GLN A 1 821 ? -11.697 -6.594 -32.222 1.00 92.69 821 GLN A O 1
ATOM 6578 N N . GLY A 1 822 ? -11.019 -5.914 -34.261 1.00 90.62 822 GLY A N 1
ATOM 6579 C CA . GLY A 1 822 ? -10.128 -4.832 -33.810 1.00 90.62 822 GLY A CA 1
ATOM 6580 C C . GLY A 1 822 ? -8.779 -5.288 -33.231 1.00 90.62 822 GLY A C 1
ATOM 6581 O O . GLY A 1 822 ? -7.916 -4.460 -32.947 1.00 90.62 822 GLY A O 1
ATOM 6582 N N . ILE A 1 823 ? -8.546 -6.598 -33.080 1.00 94.06 823 ILE A N 1
ATOM 6583 C CA . ILE A 1 823 ? -7.275 -7.145 -32.575 1.00 94.06 823 ILE A CA 1
ATOM 6584 C C . ILE A 1 823 ? -6.100 -6.943 -33.554 1.00 94.06 823 ILE A C 1
ATOM 6586 O O . ILE A 1 823 ? -5.006 -6.618 -33.082 1.00 94.06 823 ILE A O 1
ATOM 6590 N N . PRO A 1 824 ? -6.259 -7.097 -34.888 1.00 93.56 824 PRO A N 1
ATOM 6591 C CA . PRO A 1 824 ? -5.184 -6.794 -35.837 1.00 93.56 824 PRO A CA 1
ATOM 6592 C C . PRO A 1 824 ? -4.723 -5.333 -35.761 1.00 93.56 824 PRO A C 1
ATOM 6594 O O . PRO A 1 824 ? -3.521 -5.074 -35.677 1.00 93.56 824 PRO A O 1
ATOM 6597 N N . ASP A 1 825 ? -5.672 -4.398 -35.685 1.00 92.88 825 ASP A N 1
ATOM 6598 C CA . ASP A 1 825 ? -5.389 -2.965 -35.557 1.00 92.88 825 ASP A CA 1
ATOM 6599 C C . ASP A 1 825 ? -4.704 -2.663 -34.219 1.00 92.88 825 ASP A C 1
ATOM 6601 O O . ASP A 1 825 ? -3.701 -1.950 -34.170 1.00 92.88 825 ASP A O 1
ATOM 6605 N N . LEU A 1 826 ? -5.160 -3.296 -33.131 1.00 93.69 826 LEU A N 1
ATOM 6606 C CA . LEU A 1 826 ? -4.518 -3.192 -31.820 1.00 93.69 826 LEU A CA 1
ATOM 6607 C C . LEU A 1 826 ? -3.054 -3.651 -31.855 1.00 93.69 826 LEU A C 1
ATOM 6609 O O . LEU A 1 826 ? -2.193 -2.980 -31.284 1.00 93.69 826 LEU A O 1
ATOM 6613 N N . LYS A 1 827 ? -2.734 -4.746 -32.558 1.00 94.06 827 LYS A N 1
ATOM 6614 C CA . LYS A 1 827 ? -1.342 -5.200 -32.734 1.00 94.06 827 LYS A CA 1
ATOM 6615 C C . LYS A 1 827 ? -0.481 -4.161 -33.458 1.00 94.06 827 LYS A C 1
ATOM 6617 O O . LYS A 1 827 ? 0.683 -3.989 -33.088 1.00 94.06 827 LYS A O 1
ATOM 6622 N N . MET A 1 828 ? -1.033 -3.465 -34.452 1.00 92.31 828 MET A N 1
ATOM 6623 C CA . MET A 1 828 ? -0.333 -2.386 -35.154 1.00 92.31 828 MET A CA 1
ATOM 6624 C C . MET A 1 828 ? -0.096 -1.167 -34.256 1.00 92.31 828 MET A C 1
ATOM 6626 O O . MET A 1 828 ? 1.040 -0.705 -34.165 1.00 92.31 828 MET A O 1
ATOM 6630 N N . ILE A 1 829 ? -1.114 -0.696 -33.527 1.00 92.38 829 ILE A N 1
ATOM 6631 C CA . ILE A 1 829 ? -0.960 0.464 -32.631 1.00 92.38 829 ILE A CA 1
ATOM 6632 C C . ILE A 1 829 ? 0.032 0.162 -31.505 1.00 92.38 829 ILE A C 1
ATOM 6634 O O . ILE A 1 829 ? 0.888 0.990 -31.199 1.00 92.38 829 ILE A O 1
ATOM 6638 N N . ILE A 1 830 ? -0.014 -1.042 -30.921 1.00 92.88 830 ILE A N 1
ATOM 6639 C CA . ILE A 1 830 ? 0.973 -1.481 -29.922 1.00 92.88 830 ILE A CA 1
ATOM 6640 C C . ILE A 1 830 ? 2.391 -1.406 -30.496 1.00 92.88 830 ILE A C 1
ATOM 6642 O O . ILE A 1 830 ? 3.308 -0.938 -29.820 1.00 92.88 830 ILE A O 1
ATOM 6646 N N . GLN A 1 831 ? 2.582 -1.861 -31.735 1.00 92.19 831 GLN A N 1
ATOM 6647 C CA . GLN A 1 831 ? 3.877 -1.810 -32.402 1.00 92.19 831 GLN A CA 1
ATOM 6648 C C . GLN A 1 831 ? 4.367 -0.370 -32.585 1.00 92.19 831 GLN A C 1
ATOM 6650 O O . GLN A 1 831 ? 5.512 -0.077 -32.247 1.00 92.19 831 GLN A O 1
ATOM 6655 N N . GLU A 1 832 ? 3.524 0.528 -33.088 1.00 89.50 832 GLU A N 1
ATOM 6656 C CA . GLU A 1 832 ? 3.874 1.941 -33.285 1.00 89.50 832 GLU A CA 1
ATOM 6657 C C . GLU A 1 832 ? 4.169 2.657 -31.960 1.00 89.50 832 GLU A C 1
ATOM 6659 O O . GLU A 1 832 ? 5.166 3.377 -31.841 1.00 89.50 832 GLU A O 1
ATOM 6664 N N . ALA A 1 833 ? 3.352 2.413 -30.933 1.00 89.25 833 ALA A N 1
ATOM 6665 C CA . ALA A 1 833 ? 3.539 2.968 -29.596 1.00 89.25 833 ALA A CA 1
ATOM 6666 C C . ALA A 1 833 ? 4.840 2.471 -28.949 1.00 89.25 833 ALA A C 1
ATOM 6668 O O . ALA A 1 833 ? 5.580 3.255 -28.347 1.00 89.25 833 ALA A O 1
ATOM 6669 N N . LEU A 1 834 ? 5.172 1.186 -29.115 1.00 88.62 834 LEU A N 1
ATOM 6670 C CA . LEU A 1 834 ? 6.448 0.656 -28.647 1.00 88.62 834 LEU A CA 1
ATOM 6671 C C . LEU A 1 834 ? 7.613 1.277 -29.412 1.00 88.62 834 LEU A C 1
ATOM 6673 O O . LEU A 1 834 ? 8.551 1.742 -28.775 1.00 88.62 834 LEU A O 1
ATOM 6677 N N . LEU A 1 835 ? 7.569 1.343 -30.743 1.00 86.19 835 LEU A N 1
ATOM 6678 C CA . LEU A 1 835 ? 8.653 1.927 -31.543 1.00 86.19 835 LEU A CA 1
ATOM 6679 C C . LEU A 1 835 ? 8.889 3.415 -31.241 1.00 86.19 835 LEU A C 1
ATOM 6681 O O . LEU A 1 835 ? 10.031 3.861 -31.298 1.00 86.19 835 LEU A O 1
ATOM 6685 N N . SER A 1 836 ? 7.844 4.172 -30.900 1.00 81.81 836 SER A N 1
ATOM 6686 C CA . SER A 1 836 ? 7.974 5.588 -30.527 1.00 81.81 836 SER A CA 1
ATOM 6687 C C . SER A 1 836 ? 8.482 5.792 -29.096 1.00 81.81 836 SER A C 1
ATOM 6689 O O . SER A 1 836 ? 9.217 6.744 -28.836 1.00 81.81 836 SER A O 1
ATOM 6691 N N . THR A 1 837 ? 8.127 4.893 -28.173 1.00 73.38 837 THR A N 1
ATOM 6692 C CA . THR A 1 837 ? 8.502 4.996 -26.751 1.00 73.38 837 THR A CA 1
ATOM 6693 C C . THR A 1 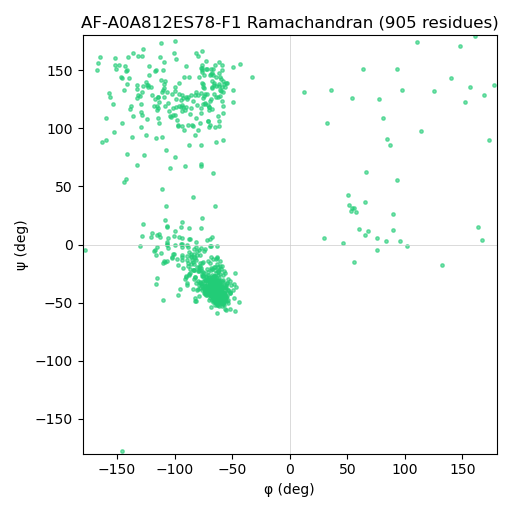837 ? 9.865 4.360 -26.458 1.00 73.38 837 THR A C 1
ATOM 6695 O O . THR A 1 837 ? 10.545 4.727 -25.499 1.00 73.38 837 THR A O 1
ATOM 6698 N N . THR A 1 838 ? 10.294 3.402 -27.278 1.00 72.12 838 THR A N 1
ATOM 6699 C CA . THR A 1 838 ? 11.508 2.612 -27.048 1.00 72.12 838 THR A CA 1
ATOM 6700 C C . THR A 1 838 ? 12.630 2.965 -28.033 1.00 72.12 838 THR A C 1
ATOM 6702 O O . THR A 1 838 ? 12.406 3.446 -29.134 1.00 72.12 838 THR A O 1
ATOM 6705 N N . MET A 1 839 ? 13.885 2.695 -27.659 1.00 74.00 839 MET A N 1
ATOM 6706 C CA . MET A 1 839 ? 15.087 3.041 -28.450 1.00 74.00 839 MET A CA 1
ATOM 6707 C C . MET A 1 839 ? 15.338 2.113 -29.660 1.00 74.00 839 MET A C 1
ATOM 6709 O O . MET A 1 839 ? 16.486 1.946 -30.092 1.00 74.00 839 MET A O 1
ATOM 6713 N N . TRP A 1 840 ? 14.307 1.441 -30.172 1.00 80.88 840 TRP A N 1
ATOM 6714 C CA . TRP A 1 840 ? 14.438 0.504 -31.286 1.00 80.88 840 TRP A CA 1
ATOM 6715 C C . TRP A 1 840 ? 14.503 1.259 -32.610 1.00 80.88 840 TRP A C 1
ATOM 6717 O O . TRP A 1 840 ? 13.665 2.104 -32.906 1.00 80.88 840 TRP A O 1
ATOM 6727 N N . LYS A 1 841 ? 15.517 0.949 -33.421 1.00 82.44 841 LYS A N 1
ATOM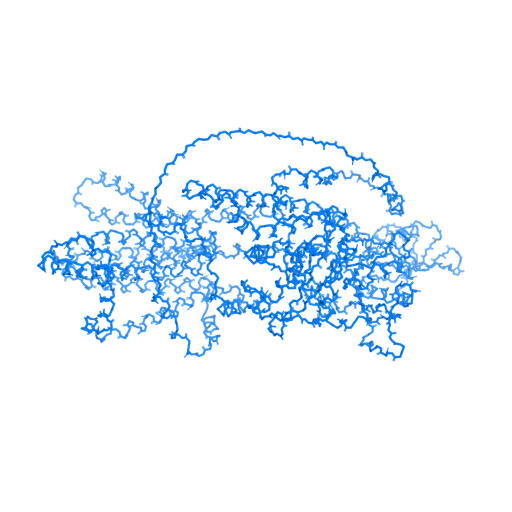 6728 C CA . LYS A 1 841 ? 15.722 1.570 -34.731 1.00 82.44 841 LYS A CA 1
ATOM 6729 C C . LYS A 1 841 ? 15.807 0.502 -35.802 1.00 82.44 841 LYS A C 1
ATOM 6731 O O . LYS A 1 841 ? 16.444 -0.538 -35.620 1.00 82.44 841 LYS A O 1
ATOM 6736 N N . GLN A 1 842 ? 15.199 0.789 -36.942 1.00 87.19 842 GLN A N 1
ATOM 6737 C CA . GLN A 1 842 ? 15.390 -0.009 -38.140 1.00 87.19 842 GLN A CA 1
ATOM 6738 C C . GLN A 1 842 ? 16.768 0.304 -38.728 1.00 87.19 842 GLN A C 1
ATOM 6740 O O . GLN A 1 842 ? 17.133 1.466 -38.910 1.00 87.19 842 GLN A O 1
ATOM 6745 N N . ARG A 1 843 ? 17.565 -0.732 -38.991 1.00 88.31 843 ARG A N 1
ATOM 6746 C CA . ARG A 1 843 ? 18.885 -0.615 -39.620 1.00 88.31 843 ARG A CA 1
ATOM 6747 C C . ARG A 1 843 ? 19.006 -1.648 -40.733 1.00 88.31 843 ARG A C 1
ATOM 6749 O O . ARG A 1 843 ? 18.613 -2.800 -40.559 1.00 88.31 843 ARG A O 1
ATOM 6756 N N . LYS A 1 844 ? 19.570 -1.237 -41.866 1.00 88.75 844 LYS A N 1
ATOM 6757 C CA . LYS A 1 844 ? 19.871 -2.118 -42.998 1.00 88.75 844 LYS A CA 1
ATOM 6758 C C . LYS A 1 844 ? 21.348 -2.499 -42.976 1.00 88.75 844 LYS A C 1
ATOM 6760 O O . LYS A 1 844 ? 22.209 -1.646 -42.760 1.00 88.75 844 LYS A O 1
ATOM 6765 N N . PHE A 1 845 ? 21.631 -3.774 -43.200 1.00 86.56 845 PHE A N 1
ATOM 6766 C CA . PHE A 1 845 ? 22.978 -4.325 -43.280 1.00 86.56 845 PHE A CA 1
ATOM 6767 C C . PHE A 1 845 ? 23.131 -5.109 -44.580 1.00 86.56 845 PHE A C 1
ATOM 6769 O O . PHE A 1 845 ? 22.258 -5.896 -44.931 1.00 86.56 845 PHE A O 1
ATOM 6776 N N . ARG A 1 846 ? 24.260 -4.929 -45.267 1.00 87.12 846 ARG A N 1
ATOM 6777 C CA . ARG A 1 846 ? 24.668 -5.784 -46.386 1.00 87.12 846 ARG A CA 1
ATOM 6778 C C . ARG A 1 846 ? 25.582 -6.877 -45.837 1.00 87.12 846 ARG A C 1
ATOM 6780 O O . ARG A 1 846 ? 26.640 -6.562 -45.291 1.00 87.12 846 ARG A O 1
ATOM 6787 N N . ILE A 1 847 ? 25.143 -8.132 -45.901 1.00 86.88 847 ILE A N 1
ATOM 6788 C CA . ILE A 1 847 ? 25.772 -9.260 -45.201 1.00 86.88 847 ILE A CA 1
ATOM 6789 C C . ILE A 1 847 ? 25.944 -10.438 -46.163 1.00 86.88 847 ILE A C 1
ATOM 6791 O O . ILE A 1 847 ? 25.004 -10.804 -46.856 1.00 86.88 847 ILE A O 1
ATOM 6795 N N . PHE A 1 848 ? 27.121 -11.065 -46.169 1.00 84.31 848 PHE A N 1
ATOM 6796 C CA . PHE A 1 848 ? 27.364 -12.291 -46.933 1.00 84.31 848 PHE A CA 1
ATOM 6797 C C . PHE A 1 848 ? 26.534 -13.465 -46.386 1.00 84.31 848 PHE A C 1
ATOM 6799 O O . PHE A 1 848 ? 26.421 -13.638 -45.161 1.00 84.31 848 PHE A O 1
ATOM 6806 N N . GLN A 1 849 ? 25.966 -14.276 -47.280 1.00 79.62 849 GLN A N 1
ATOM 6807 C CA . GLN A 1 849 ? 25.129 -15.417 -46.908 1.00 79.62 849 GLN A CA 1
ATOM 6808 C C . GLN A 1 849 ? 25.923 -16.436 -46.064 1.00 79.62 849 GLN A C 1
ATOM 6810 O O . GLN A 1 849 ? 27.068 -16.758 -46.363 1.00 79.62 849 GLN A O 1
ATOM 6815 N N . GLY A 1 850 ? 25.352 -16.905 -44.949 1.00 80.00 850 GLY A N 1
ATOM 6816 C CA . GLY A 1 850 ? 26.025 -17.842 -44.032 1.00 80.00 850 GLY A CA 1
ATOM 6817 C C . GLY A 1 850 ? 27.106 -17.231 -43.126 1.00 80.00 850 GLY A C 1
ATOM 6818 O O . GLY A 1 850 ? 27.778 -17.958 -42.396 1.00 80.00 850 GLY A O 1
ATOM 6819 N N . SER A 1 851 ? 27.290 -15.905 -43.127 1.00 84.88 851 SER A N 1
ATOM 6820 C CA . SER A 1 851 ? 28.282 -15.273 -42.248 1.00 84.88 851 SER A CA 1
ATOM 6821 C C . SER A 1 851 ? 27.928 -15.399 -40.749 1.00 84.88 851 SER A C 1
ATOM 6823 O O . SER A 1 851 ? 26.749 -15.355 -40.380 1.00 84.88 851 SER A O 1
ATOM 6825 N N . PRO A 1 852 ? 28.929 -15.426 -39.842 1.00 85.94 852 PRO A N 1
ATOM 6826 C CA . PRO A 1 852 ? 28.693 -15.407 -38.392 1.00 85.94 852 PRO A CA 1
ATOM 6827 C C . PRO A 1 852 ? 27.926 -14.168 -37.902 1.00 85.94 852 PRO A C 1
ATOM 6829 O O . PRO A 1 852 ? 27.341 -14.178 -36.819 1.00 85.94 852 PRO A O 1
ATOM 6832 N N . LEU A 1 853 ? 27.937 -13.083 -38.686 1.00 86.94 853 LEU A N 1
ATOM 6833 C CA . LEU A 1 853 ? 27.166 -11.875 -38.403 1.00 86.94 853 LEU A CA 1
ATOM 6834 C C . LEU A 1 853 ? 25.663 -12.110 -38.600 1.00 86.94 853 LEU A C 1
ATOM 6836 O O . LEU A 1 853 ? 24.880 -11.647 -37.773 1.00 86.94 853 LEU A O 1
ATOM 6840 N N . LEU A 1 854 ? 25.274 -12.840 -39.652 1.00 86.12 854 LEU A N 1
ATOM 6841 C CA . LEU A 1 854 ? 23.877 -13.195 -39.909 1.00 86.12 854 LEU A CA 1
ATOM 6842 C C . LEU A 1 854 ? 23.321 -14.054 -38.767 1.00 86.12 854 LEU A C 1
ATOM 6844 O O . LEU A 1 854 ? 22.321 -13.677 -38.168 1.00 86.12 854 LEU A O 1
ATOM 6848 N N . GLN A 1 855 ? 24.039 -15.112 -38.379 1.00 86.12 855 GLN A N 1
ATOM 6849 C CA . GLN A 1 855 ? 23.655 -15.977 -37.252 1.00 86.12 855 GLN A CA 1
ATOM 6850 C C . GLN A 1 855 ? 23.538 -15.200 -35.933 1.00 86.12 855 GLN A C 1
ATOM 6852 O O . GLN A 1 855 ? 22.639 -15.434 -35.126 1.00 86.12 855 GLN A O 1
ATOM 6857 N N . TRP A 1 856 ? 24.445 -14.246 -35.691 1.00 88.12 856 TRP A N 1
ATOM 6858 C CA . TRP A 1 856 ? 24.371 -13.414 -34.492 1.00 88.12 856 TRP A CA 1
ATOM 6859 C C . TRP A 1 856 ? 23.157 -12.476 -34.510 1.00 88.12 856 TRP A C 1
ATOM 6861 O O . TRP A 1 856 ? 22.515 -12.301 -33.476 1.00 88.12 856 TRP A O 1
ATOM 6871 N N . LEU A 1 857 ? 22.822 -11.895 -35.667 1.00 86.81 857 LEU A N 1
ATOM 6872 C CA . LEU A 1 857 ? 21.631 -11.056 -35.833 1.00 86.81 857 LEU A CA 1
ATOM 6873 C C . LEU A 1 857 ? 20.332 -11.856 -35.716 1.00 86.81 857 LEU A C 1
ATOM 6875 O O . LEU A 1 857 ? 19.408 -11.370 -35.076 1.00 86.81 857 LEU A O 1
ATOM 6879 N N . GLU A 1 858 ? 20.272 -13.074 -36.255 1.00 84.31 858 GLU A N 1
ATOM 6880 C CA . GLU A 1 858 ? 19.141 -13.998 -36.072 1.00 84.31 858 GLU A CA 1
ATOM 6881 C C . GLU A 1 858 ? 18.916 -14.342 -34.594 1.00 84.31 858 GLU A C 1
ATOM 6883 O O . GLU A 1 858 ? 17.778 -14.498 -34.151 1.00 84.31 858 GLU A O 1
ATOM 6888 N N . LYS A 1 859 ? 20.003 -14.428 -33.817 1.00 83.56 859 LYS A N 1
ATOM 6889 C CA . LYS A 1 859 ? 19.953 -14.741 -32.385 1.00 83.56 859 LYS A CA 1
ATOM 6890 C C . LYS A 1 859 ? 19.603 -13.537 -31.508 1.00 83.56 859 LYS A C 1
ATOM 6892 O O . LYS A 1 859 ? 18.911 -13.708 -30.506 1.00 83.56 859 LYS A O 1
ATOM 6897 N N . GLU A 1 860 ? 20.119 -12.347 -31.822 1.00 81.81 860 GLU A N 1
ATOM 6898 C CA . GLU A 1 860 ? 20.078 -11.191 -30.907 1.00 81.81 860 GLU A CA 1
ATOM 6899 C C . GLU A 1 860 ? 19.260 -9.988 -31.398 1.00 81.81 860 GLU A C 1
ATOM 6901 O O . GLU A 1 860 ? 19.018 -9.076 -30.610 1.00 81.81 860 GLU A O 1
ATOM 6906 N N . ALA A 1 861 ? 18.803 -9.966 -32.652 1.00 84.00 861 ALA A N 1
ATOM 6907 C CA . ALA A 1 861 ? 17.961 -8.905 -33.208 1.00 84.00 861 ALA A CA 1
ATOM 6908 C C . ALA A 1 861 ? 16.691 -9.472 -33.866 1.00 84.00 861 ALA A C 1
ATOM 6910 O O . ALA A 1 861 ? 16.558 -10.673 -34.085 1.00 84.00 861 ALA A O 1
ATOM 6911 N N . THR A 1 862 ? 15.732 -8.597 -34.183 1.00 85.44 862 THR A N 1
ATOM 6912 C CA . THR A 1 862 ? 14.520 -8.998 -34.917 1.00 85.44 862 THR A CA 1
ATOM 6913 C C . THR A 1 862 ? 14.709 -8.712 -36.403 1.00 85.44 862 THR A C 1
ATOM 6915 O O . THR A 1 862 ? 14.901 -7.559 -36.790 1.00 85.44 862 THR A O 1
ATOM 6918 N N . ILE A 1 863 ? 14.654 -9.747 -37.244 1.00 86.56 863 ILE A N 1
ATOM 6919 C CA . ILE A 1 863 ? 14.792 -9.610 -38.700 1.00 86.56 863 ILE A CA 1
ATOM 6920 C C . ILE A 1 863 ? 13.434 -9.279 -39.319 1.00 86.56 863 ILE A C 1
ATOM 6922 O O . ILE A 1 863 ? 12.503 -10.086 -39.265 1.00 86.56 863 ILE A O 1
ATOM 6926 N N . LEU A 1 864 ? 13.348 -8.103 -39.943 1.00 86.00 864 LEU A N 1
ATOM 6927 C CA . LEU A 1 864 ? 12.157 -7.633 -40.652 1.00 86.00 864 LEU A CA 1
ATOM 6928 C C . LEU A 1 864 ? 12.098 -8.222 -42.062 1.00 86.00 864 LEU A C 1
ATOM 6930 O O . LEU A 1 864 ? 11.081 -8.773 -42.472 1.00 86.00 864 LEU A O 1
ATOM 6934 N N . SER A 1 865 ? 13.212 -8.140 -42.789 1.00 86.31 865 SER A N 1
ATOM 6935 C CA . SER A 1 865 ? 13.351 -8.695 -44.132 1.00 86.31 865 SER A CA 1
ATOM 6936 C C . SER A 1 865 ? 14.799 -9.081 -44.416 1.00 86.31 865 SER A C 1
ATOM 6938 O O . SER A 1 865 ? 15.734 -8.487 -43.875 1.00 86.31 865 SER A O 1
ATOM 6940 N N . ALA A 1 866 ? 14.976 -10.078 -45.275 1.00 87.56 866 ALA A N 1
ATOM 6941 C CA . ALA A 1 866 ? 16.259 -10.466 -45.839 1.00 87.56 866 ALA A CA 1
ATOM 6942 C C . ALA A 1 866 ? 16.034 -10.709 -47.332 1.00 87.56 866 ALA A C 1
ATOM 6944 O O . ALA A 1 866 ? 15.306 -11.629 -47.699 1.00 87.56 866 ALA A O 1
ATOM 6945 N N . VAL A 1 867 ? 16.586 -9.837 -48.172 1.00 89.19 867 VAL A N 1
ATOM 6946 C CA . VAL A 1 867 ? 16.395 -9.874 -49.630 1.00 89.19 867 VAL A CA 1
ATOM 6947 C C . VAL A 1 867 ? 17.765 -10.032 -50.292 1.00 89.19 867 VAL A C 1
ATOM 6949 O O . VAL A 1 867 ? 18.704 -9.361 -49.855 1.00 89.19 867 VAL A O 1
ATOM 6952 N N . PRO A 1 868 ? 17.922 -10.909 -51.301 1.00 84.38 868 PRO A N 1
ATOM 6953 C CA . PRO A 1 868 ? 19.167 -11.012 -52.050 1.00 84.38 868 PRO A CA 1
ATOM 6954 C C . PRO A 1 868 ? 19.488 -9.698 -52.762 1.00 84.38 868 PRO A C 1
ATOM 6956 O O . PRO A 1 868 ? 18.617 -9.025 -53.309 1.00 84.38 868 PRO A O 1
ATOM 6959 N N . ASP A 1 869 ? 20.760 -9.335 -52.713 1.00 82.62 869 ASP A N 1
ATOM 6960 C CA . ASP A 1 869 ? 21.325 -8.201 -53.428 1.00 82.62 869 ASP A CA 1
ATOM 6961 C C . ASP A 1 869 ? 21.514 -8.537 -54.920 1.00 82.62 869 ASP A C 1
ATOM 6963 O O . ASP A 1 869 ? 21.478 -9.705 -55.309 1.00 82.62 869 ASP A O 1
ATOM 6967 N N . SER A 1 870 ? 21.762 -7.531 -55.761 1.00 76.69 870 SER A N 1
ATOM 6968 C CA . SER A 1 870 ? 21.900 -7.683 -57.221 1.00 76.69 870 SER A CA 1
ATOM 6969 C C . SER A 1 870 ? 22.985 -8.678 -57.655 1.00 76.69 870 SER A C 1
ATOM 6971 O O . SER A 1 870 ? 22.900 -9.236 -58.745 1.00 76.69 870 SER A O 1
ATOM 6973 N N . SER A 1 871 ? 23.974 -8.947 -56.797 1.00 67.44 871 SER A N 1
ATOM 6974 C CA . SER A 1 871 ? 25.030 -9.939 -57.024 1.00 67.44 871 SER A CA 1
ATOM 6975 C C . SER A 1 871 ? 24.686 -11.363 -56.554 1.00 67.44 871 SER A C 1
ATOM 6977 O O . SER A 1 871 ? 25.532 -12.237 -56.688 1.00 67.44 871 SER A O 1
ATOM 6979 N N . GLN A 1 872 ? 23.509 -11.600 -55.954 1.00 71.00 872 GLN A N 1
ATOM 6980 C CA . GLN A 1 872 ? 23.036 -12.852 -55.316 1.00 71.00 872 GLN A CA 1
ATOM 6981 C C . GLN A 1 872 ? 23.919 -13.456 -54.198 1.00 71.00 872 GLN A C 1
ATOM 6983 O O . GLN A 1 872 ? 23.432 -14.257 -53.409 1.00 71.00 872 GLN A O 1
ATOM 6988 N N . GLU A 1 873 ? 25.174 -13.030 -54.049 1.00 78.62 873 GLU A N 1
ATOM 6989 C CA . GLU A 1 873 ? 26.106 -13.479 -52.998 1.00 78.62 873 GLU A CA 1
ATOM 6990 C C . GLU A 1 873 ? 25.866 -12.819 -51.626 1.00 78.62 873 GLU A C 1
ATOM 6992 O O . GLU A 1 873 ? 26.287 -13.326 -50.582 1.00 78.62 873 GLU A O 1
ATOM 6997 N N . ASN A 1 874 ? 25.208 -11.656 -51.614 1.00 82.69 874 ASN A N 1
ATOM 6998 C CA . ASN A 1 874 ? 24.947 -10.872 -50.410 1.00 82.69 874 ASN A CA 1
ATOM 6999 C C . ASN A 1 874 ? 23.445 -10.758 -50.148 1.00 82.69 874 ASN A C 1
ATOM 7001 O O . ASN A 1 874 ? 22.636 -10.689 -51.069 1.00 82.69 874 ASN A O 1
ATOM 7005 N N . LEU A 1 875 ? 23.084 -10.661 -48.872 1.00 87.00 875 LEU A N 1
ATOM 7006 C CA . LEU A 1 875 ? 21.740 -10.363 -48.400 1.00 87.00 875 LEU A CA 1
ATOM 7007 C C . LEU A 1 875 ? 21.695 -8.930 -47.864 1.00 87.00 875 LEU A C 1
ATOM 7009 O O . LEU A 1 875 ? 22.526 -8.528 -47.041 1.00 87.00 875 LEU A O 1
ATOM 7013 N N . ILE A 1 876 ? 20.694 -8.165 -48.293 1.00 88.88 876 ILE A N 1
ATOM 7014 C CA . ILE A 1 876 ? 20.287 -6.923 -47.639 1.00 88.88 876 ILE A CA 1
ATOM 7015 C C . ILE A 1 876 ? 19.323 -7.311 -46.521 1.00 88.88 876 ILE A C 1
ATOM 7017 O O . ILE A 1 876 ? 18.156 -7.636 -46.753 1.00 88.88 876 ILE A O 1
ATOM 7021 N N . VAL A 1 877 ? 19.834 -7.300 -45.293 1.00 89.12 877 VAL A N 1
ATOM 7022 C CA . VAL A 1 877 ? 19.087 -7.670 -44.093 1.00 89.12 877 VAL A CA 1
ATOM 7023 C C . VAL A 1 877 ? 18.646 -6.405 -43.374 1.00 89.12 877 VAL A C 1
ATOM 7025 O O . VAL A 1 877 ? 19.465 -5.606 -42.911 1.00 89.12 877 VAL A O 1
ATOM 7028 N N . THR A 1 878 ? 17.336 -6.224 -43.268 1.00 89.31 878 THR A N 1
ATOM 7029 C CA . THR A 1 878 ? 16.727 -5.159 -42.477 1.00 89.31 878 THR A CA 1
ATOM 7030 C C . THR A 1 878 ? 16.396 -5.714 -41.101 1.00 89.31 878 THR A C 1
ATOM 7032 O O . THR A 1 878 ? 15.589 -6.636 -40.974 1.00 89.31 878 THR A O 1
ATOM 7035 N N . VAL A 1 879 ? 16.997 -5.143 -40.061 1.00 89.25 879 VAL A N 1
ATOM 7036 C CA . VAL A 1 879 ? 16.777 -5.569 -38.675 1.00 89.25 879 VAL A CA 1
ATOM 7037 C C . VAL A 1 879 ? 16.266 -4.422 -37.823 1.00 89.25 879 VAL A C 1
ATOM 7039 O O . VAL A 1 879 ? 16.659 -3.265 -37.993 1.00 89.25 879 VAL A O 1
ATOM 7042 N N . LEU A 1 880 ? 15.415 -4.765 -36.867 1.00 87.81 880 LEU A N 1
ATOM 7043 C CA . LEU A 1 880 ? 15.067 -3.900 -35.758 1.00 87.81 880 LEU A CA 1
ATOM 7044 C C . LEU A 1 880 ? 16.055 -4.177 -34.619 1.00 87.81 880 LEU A C 1
ATOM 7046 O O . LEU A 1 880 ? 16.158 -5.307 -34.135 1.00 87.81 880 LEU A O 1
ATOM 7050 N N . ILE A 1 881 ? 16.821 -3.159 -34.226 1.00 86.88 881 ILE A N 1
ATOM 7051 C CA . ILE A 1 881 ? 17.878 -3.283 -33.217 1.00 86.88 881 ILE A CA 1
ATOM 7052 C C . ILE A 1 881 ? 17.991 -1.999 -32.391 1.00 86.88 881 ILE A C 1
ATOM 7054 O O . ILE A 1 881 ? 17.853 -0.889 -32.907 1.00 86.88 881 ILE A O 1
ATOM 7058 N N . THR A 1 882 ? 18.262 -2.132 -31.095 1.00 85.94 882 THR A N 1
ATOM 7059 C CA . THR A 1 882 ? 18.512 -0.973 -30.227 1.00 85.94 882 THR A CA 1
ATOM 7060 C C . THR A 1 882 ? 19.933 -0.440 -30.383 1.00 85.94 882 THR A C 1
ATOM 7062 O O . THR A 1 882 ? 20.850 -1.145 -30.819 1.00 85.94 882 THR A O 1
ATOM 7065 N N . ASP A 1 883 ? 20.162 0.798 -29.943 1.00 84.44 883 ASP A N 1
ATOM 7066 C CA . ASP A 1 883 ? 21.504 1.390 -29.954 1.00 84.44 883 ASP A CA 1
ATOM 7067 C C . ASP A 1 883 ? 22.510 0.617 -29.074 1.00 84.44 883 ASP A C 1
ATOM 7069 O O . ASP A 1 883 ? 23.682 0.502 -29.438 1.00 84.44 883 ASP A O 1
ATOM 7073 N N . MET A 1 884 ? 22.071 0.005 -27.965 1.00 83.69 884 MET A N 1
ATOM 7074 C CA . MET A 1 884 ? 22.942 -0.835 -27.126 1.00 83.69 884 MET A CA 1
ATOM 7075 C C . MET A 1 884 ? 23.382 -2.116 -27.842 1.00 83.69 884 MET A C 1
ATOM 7077 O O . MET A 1 884 ? 24.577 -2.423 -27.866 1.00 83.69 884 MET A O 1
ATOM 7081 N N . LEU A 1 885 ? 22.442 -2.858 -28.442 1.00 85.19 885 LEU A N 1
ATOM 7082 C CA . LEU A 1 885 ? 22.773 -4.077 -29.189 1.00 85.19 885 LEU A CA 1
ATOM 7083 C C . LEU A 1 885 ? 23.617 -3.754 -30.420 1.00 85.19 885 LEU A C 1
ATOM 7085 O O . LEU A 1 885 ? 24.568 -4.473 -30.720 1.00 85.19 885 LEU A O 1
ATOM 7089 N N . TYR A 1 886 ? 23.341 -2.633 -31.082 1.00 87.19 886 TYR A N 1
ATOM 7090 C CA . TYR A 1 886 ? 24.142 -2.164 -32.205 1.00 87.19 886 TYR A CA 1
ATOM 7091 C C . TYR A 1 886 ? 25.586 -1.828 -31.803 1.00 87.19 886 TYR A C 1
ATOM 7093 O O . TYR A 1 886 ? 26.529 -2.175 -32.517 1.00 87.19 886 TYR A O 1
ATOM 7101 N N . ASN A 1 887 ? 25.794 -1.206 -30.640 1.00 86.69 887 ASN A N 1
ATOM 7102 C CA . ASN A 1 887 ? 27.137 -0.953 -30.118 1.00 86.69 887 ASN A CA 1
ATOM 7103 C C . ASN A 1 887 ? 27.863 -2.256 -29.737 1.00 86.69 887 ASN A C 1
ATOM 7105 O O . ASN A 1 887 ? 29.059 -2.384 -30.008 1.00 86.69 887 ASN A O 1
ATOM 7109 N N . LYS A 1 888 ? 27.146 -3.250 -29.192 1.00 86.31 888 LYS A N 1
ATOM 7110 C CA . LYS A 1 888 ? 27.675 -4.600 -28.921 1.00 86.31 888 LYS A CA 1
ATOM 7111 C C . LYS A 1 888 ? 28.077 -5.317 -30.216 1.00 86.31 888 LYS A C 1
ATOM 7113 O O . LYS A 1 888 ? 29.178 -5.862 -30.283 1.00 86.31 888 LYS A O 1
ATOM 7118 N N . LEU A 1 889 ? 27.242 -5.246 -31.256 1.00 88.31 889 LEU A N 1
ATOM 7119 C CA . LEU A 1 889 ? 27.549 -5.741 -32.602 1.00 88.31 889 LEU A CA 1
ATOM 7120 C C . LEU A 1 889 ? 28.824 -5.080 -33.131 1.00 88.31 889 LEU A C 1
ATOM 7122 O O . LEU A 1 889 ? 29.769 -5.773 -33.507 1.00 88.31 889 LEU A O 1
ATOM 7126 N N . LYS A 1 890 ? 28.893 -3.742 -33.090 1.00 85.94 890 LYS A N 1
ATOM 7127 C CA . LYS A 1 890 ? 30.081 -2.988 -33.510 1.00 85.94 890 LYS A CA 1
ATOM 7128 C C . LYS A 1 890 ? 31.329 -3.421 -32.759 1.00 85.94 890 LYS A C 1
ATOM 7130 O O . LYS A 1 890 ? 32.361 -3.564 -33.393 1.00 85.94 890 LYS A O 1
ATOM 7135 N N . ALA A 1 891 ? 31.264 -3.614 -31.444 1.00 85.75 891 ALA A N 1
ATOM 7136 C CA . ALA A 1 891 ? 32.411 -4.045 -30.649 1.00 85.75 891 ALA A CA 1
ATOM 7137 C C . ALA A 1 891 ? 32.862 -5.470 -31.010 1.00 85.75 891 ALA A C 1
ATOM 7139 O O . ALA A 1 891 ? 34.055 -5.702 -31.203 1.00 85.75 891 ALA A O 1
ATOM 7140 N N . LYS A 1 892 ? 31.911 -6.402 -31.157 1.00 84.31 892 LYS A N 1
ATOM 7141 C CA . LYS A 1 892 ? 32.180 -7.816 -31.455 1.00 84.31 892 LYS A CA 1
ATOM 7142 C C . LYS A 1 892 ? 32.764 -8.018 -32.855 1.00 84.31 892 LYS A C 1
ATOM 7144 O O . LYS A 1 892 ? 33.687 -8.808 -33.019 1.00 84.31 892 LYS A O 1
ATOM 7149 N N . PHE A 1 893 ? 32.276 -7.267 -33.841 1.00 81.44 893 PHE A N 1
ATOM 7150 C CA . PHE A 1 893 ? 32.664 -7.416 -35.247 1.00 81.44 893 PHE A CA 1
ATOM 7151 C C . PHE A 1 893 ? 33.594 -6.294 -35.765 1.00 81.44 893 PHE A C 1
ATOM 7153 O O . PHE A 1 893 ? 33.956 -6.292 -36.938 1.00 81.44 893 PHE A O 1
ATOM 7160 N N . LYS A 1 894 ? 34.068 -5.369 -34.905 1.00 65.81 894 LYS A N 1
ATOM 7161 C CA . LYS A 1 894 ? 35.061 -4.326 -35.272 1.00 65.81 894 LYS A CA 1
ATOM 7162 C C . LYS A 1 894 ? 36.439 -4.886 -35.633 1.00 65.81 894 LYS A C 1
ATOM 7164 O O . LYS A 1 894 ? 37.171 -4.228 -36.365 1.00 65.81 894 LYS A O 1
ATOM 7169 N N . LYS A 1 895 ? 36.822 -6.053 -35.100 1.00 47.91 895 LYS A N 1
ATOM 7170 C CA . LYS A 1 895 ? 38.161 -6.648 -35.299 1.00 47.91 895 LYS A CA 1
ATOM 7171 C C . LYS A 1 895 ? 38.330 -7.377 -36.639 1.00 47.91 895 LYS A C 1
ATOM 7173 O O . LYS A 1 895 ? 39.453 -7.686 -37.014 1.00 47.91 895 LYS A O 1
ATOM 7178 N N . THR A 1 896 ? 37.258 -7.581 -37.398 1.00 47.03 896 THR A N 1
ATOM 7179 C CA . THR A 1 896 ? 37.272 -8.205 -38.734 1.00 47.03 896 THR A CA 1
ATOM 7180 C C . THR A 1 896 ? 37.370 -7.174 -39.873 1.00 47.03 896 THR A C 1
ATOM 7182 O O . THR A 1 896 ? 37.063 -7.473 -41.026 1.00 47.03 896 THR A O 1
ATOM 7185 N N . SER A 1 897 ? 37.815 -5.944 -39.578 1.00 39.31 897 SER A N 1
ATOM 7186 C CA . SER A 1 897 ? 37.758 -4.781 -40.481 1.00 39.31 897 SER A CA 1
ATOM 7187 C C . SER A 1 897 ? 38.669 -4.818 -41.715 1.00 39.31 897 SER A C 1
ATOM 7189 O O . SER A 1 897 ? 38.673 -3.849 -42.470 1.00 39.31 897 SER A O 1
ATOM 7191 N N . LYS A 1 898 ? 39.404 -5.905 -41.989 1.00 39.44 898 LYS A N 1
ATOM 7192 C CA . LYS A 1 898 ? 40.101 -6.038 -43.282 1.00 39.44 898 LYS A CA 1
ATOM 7193 C C . LYS A 1 898 ? 39.179 -6.453 -44.442 1.00 39.44 898 LYS A C 1
ATOM 7195 O O . LYS A 1 898 ? 39.617 -6.384 -45.582 1.00 39.44 898 LYS A O 1
ATOM 7200 N N . LYS A 1 899 ? 37.914 -6.832 -44.195 1.00 38.72 899 LYS A N 1
ATOM 7201 C CA . LYS A 1 899 ? 36.944 -7.202 -45.251 1.00 38.72 899 LYS A CA 1
ATOM 7202 C C . LYS A 1 899 ? 35.497 -6.760 -44.959 1.00 38.72 899 LYS A C 1
ATOM 7204 O O . LYS A 1 899 ? 34.584 -7.574 -45.005 1.00 38.72 899 LYS A O 1
ATOM 7209 N N . PHE A 1 900 ? 35.255 -5.481 -44.674 1.00 39.53 900 PHE A N 1
ATOM 7210 C CA . PHE A 1 900 ? 33.894 -4.926 -44.771 1.00 39.53 900 PHE A CA 1
ATOM 7211 C C . PHE A 1 900 ? 33.912 -3.636 -45.603 1.00 39.53 900 PHE A C 1
ATOM 7213 O O . PHE A 1 900 ? 34.625 -2.701 -45.228 1.00 39.53 900 PHE A O 1
ATOM 7220 N N . PRO A 1 901 ? 33.166 -3.558 -46.723 1.00 38.84 901 PRO A N 1
ATOM 7221 C CA . PRO A 1 901 ? 33.034 -2.319 -47.473 1.00 38.84 901 PRO A CA 1
ATOM 7222 C C . PRO A 1 901 ? 32.266 -1.281 -46.644 1.00 38.84 901 PRO A C 1
ATOM 7224 O O . PRO A 1 901 ? 31.400 -1.605 -45.829 1.00 38.84 901 PRO A O 1
ATOM 7227 N N . ARG A 1 902 ? 32.656 -0.017 -46.828 1.00 37.09 902 ARG A N 1
ATOM 7228 C CA . ARG A 1 902 ? 32.162 1.159 -46.104 1.00 37.09 902 ARG A CA 1
ATOM 7229 C C . ARG A 1 902 ? 30.631 1.211 -46.073 1.00 37.09 902 ARG A C 1
ATOM 7231 O O . ARG A 1 902 ? 29.980 1.116 -47.104 1.00 37.09 902 ARG A O 1
ATOM 7238 N N . ILE A 1 903 ? 30.090 1.472 -44.883 1.00 39.75 903 ILE A N 1
ATOM 7239 C CA . ILE A 1 903 ? 28.720 1.956 -44.689 1.00 39.75 903 ILE A CA 1
ATOM 7240 C C . ILE A 1 903 ? 28.630 3.320 -45.384 1.00 39.75 903 ILE A C 1
ATOM 7242 O O . ILE A 1 903 ? 29.257 4.281 -44.931 1.00 39.75 903 ILE A O 1
ATOM 7246 N N . THR A 1 904 ? 27.892 3.411 -46.486 1.00 34.25 904 THR A N 1
ATOM 7247 C CA . THR A 1 904 ? 27.527 4.691 -47.095 1.00 34.25 904 THR A CA 1
ATOM 7248 C C . THR A 1 904 ? 26.519 5.388 -46.185 1.00 34.25 904 THR A C 1
ATOM 7250 O O . THR A 1 904 ? 25.445 4.864 -45.907 1.00 34.25 904 THR A O 1
ATOM 7253 N N . LYS A 1 905 ? 26.893 6.567 -45.676 1.00 32.06 905 LYS A N 1
ATOM 7254 C CA . LYS A 1 905 ? 25.937 7.559 -45.179 1.00 32.06 905 LYS A CA 1
ATOM 7255 C C . LYS A 1 905 ? 25.189 8.093 -46.399 1.00 32.06 905 LYS A C 1
ATOM 7257 O O . LYS A 1 905 ? 25.799 8.833 -47.162 1.00 32.06 905 LYS A O 1
ATOM 7262 N N . ASN A 1 906 ? 23.959 7.644 -46.604 1.00 28.84 906 ASN A N 1
ATOM 7263 C CA . ASN A 1 906 ? 22.799 8.413 -47.060 1.00 28.84 906 ASN A CA 1
ATOM 7264 C C . ASN A 1 906 ? 21.620 7.434 -47.204 1.00 28.84 906 ASN A C 1
ATOM 7266 O O . ASN A 1 906 ? 21.821 6.318 -47.684 1.00 28.84 906 ASN A O 1
ATOM 7270 N N . ASP A 1 907 ? 20.458 7.900 -46.739 1.00 30.23 907 ASP A N 1
ATOM 7271 C CA . ASP A 1 907 ? 19.130 7.268 -46.598 1.00 30.23 907 ASP A CA 1
ATOM 7272 C C . ASP A 1 907 ? 18.879 6.374 -45.369 1.00 30.23 907 ASP A C 1
ATOM 7274 O O . ASP A 1 907 ? 19.180 5.154 -45.370 1.00 30.23 907 ASP A O 1
#

InterPro domains:
  IPR006073 GTP binding domain [PF01926] (674-795)
  IPR009294 Gamma-secretase subunit Aph-1 [PF06105] (120-357)
  IPR016496 GTPase HflX [PTHR10229] (432-865)
  IPR016496 GTPase HflX [TIGR03156] (493-833)
  IPR025121 GTPase HflX, N-terminal [PF13167] (494-583)
  IPR027417 P-loop containing nucleoside triphosphate hydrolase [G3DSA:3.40.50.300] (671-843)
  IPR027417 P-loop containing nucleoside triphosphate hydrolase [SSF52540] (665-835)
  IPR030394 HflX-type guanine nucleotide-binding (G) domain [PS51705] (672-838)
  IPR030394 HflX-type guanine nucleotide-binding (G) domain [cd01878] (634-834)
  IPR032305 GTP-binding protein, middle domain [PF16360] (586-666)
  IPR042108 GTPase HflX, N-terminal domain superfamily [G3DSA:3.40.50.11060] (487-610)

Foldseek 3Di:
DVVCVCVVCVPPPDDDDDDCPVVVVVVVVVVVPDPLCPVLLVLLVVVVVVVVVVVVVVVVPPDPPCPVPDVVVVVVLVVVLVVVCVVPPDPDPDDPVVVVVVSVVVSVVVVLVVVLVVLCCLQCVVLVVCCVPQQVVDVVLVVLLQVLLVLLVVLLVVLVVVLVVVVVVDPDDPVVVSVLVSLLSSLVSNLVSLVVSLVVVVVVVVVVVVVVVVPDDDDDDPCVSVPLLSSLLSSLLSSLVSVLCVQVVVVSVVSVDPDQQCPVLADNCVSVLSSLLSNLSSLLSSLLSNQVSLCVVVVPCVSPVVSSVLSSVLSVLVVQCPDDSVCNVVSSVVSSVVSVVSSVVSSVVSSVSSPHDPVNSVVSVVPDDDDDPPPPPVPPVDDDDDDDDDDDDDDYDDDDDDDDDDDDDDDDDDPPPPPVVVVVVPPVVDDDDDPPPPDPQCPPVNLVCLVPVDVVVVVLCCLQPPDPPAEFAEEEEQEQAPDDPPHAPDDSVVLVVVVQQLQVLDPNYHHPYYDYAYAHDCQDLPRHDPVSVVVVLVVLVVCPRGQEYEYADQADQLSSQLVVCVSNVHHYHYPLSSVLNSLCVQDDDSLSVLLSVLLSLVNSLRNLVNVLCVDPLNVPDPDPVVVVVSVVVSVVSNVVSVVSNVSSVVSNVSVVVVVVVVVVVCVVLVAAEEEEAFAFQLCSLLLVCLQAVDPVRDDDNGGQNDDAFDWGWGAFPLRRIHIYTYAGHDDTSNRPSSVVSRVVRCLSVQVGLAYEYRFAPLDPCRVSRVVRRCVVCVVRHDPVNVVLYAYEHEPCVNDDPPDDDPPVDPRYFYDYSVVSPRSNVVSVSVVVSSVVSDQKDKDKDKAFPPDPLVVVCVVRWRWSDWDQDPVNRITTTITTDGPVVVVVSCVVCVVVPVDDDDDDPDD

Nearest PDB structures (foldseek):
  7of6-assembly1_C  TM=8.718E-01  e=1.971E-33  Homo sapiens
  7yla-assembly1_6  TM=8.279E-01  e=3.520E-22  Escherichia coli
  8kco-assembly1_C  TM=9.178E-01  e=1.384E-15  Homo sapiens
  5fn5-assembly1_C  TM=9.196E-01  e=1.888E-14  Homo sapiens
  8oqy-assembly1_C  TM=9.287E-01  e=1.718E-13  Homo sapiens

Mean predicted aligned error: 20.7 Å

Sequence (907 aa):
MLDFFIQTFGNINRPRPDTDVRMRSRAINITKSVGDDVLSVRLCFLFSFFCGALANIAGFNRSIETVCSSPANVSLIKYFSSFFITLYGPEYGASRALGAFFKNYIQLLSGQLTFLLLLFFIAFGPPFAMFIFTIAKDPLRVIVLIASSFFWLLSLLLSSILWFALKQIWNGNQLRYSLIFGLVFSVFFQELFRYLFYKMLRKADEGLQRVSQQGQNSNILPKDITNKSIMAYVSGLGFGIICGAFSLVNVLADMIGPGTVGIKGDSQYFFLASAFLTLAFVFLHTFWGVICFMAWDKKRYLFVVIVVASHMFTSSLTYLNGLNPADSQQNYLATIITAYIVMIMMGSLAFKVSGGSIKSMKLALSKYPKPGLLRQSCHYFCVSSPQRLYRPLRRSFDHFKNQRYGSIKNRILLSQKNINEMHRNGRMFSNESDQQVNFDDISEEELEELLQSDPKYQECVLEYYNIPNTGQRVFLIQPDIKWGPQKPLSSIKNQLEESIALVNTLKNWKVVGHKVVSSKTPQKMQIFGKGNFAELTEQIQQCPAVSAIFLSIEMLNGVQWSYLQKVWNIPVYDRYTIILQIFKEHARTKEAKLQVALAEVPYIRSRLVSIHRDSPSYSQSVTQNIRRSGEIYLEQRYKLLQEQELKLKAALRKVKRQRELLRKNRLKRQIPLIAVVGYTNAGKTSIIKALTNDADLQPVDQLFATLDVTAHAGTLPNRLKVIYMDTVGFISDIPTKLIDAFAATLEDAMIADLLIHVRDISHNDTKAQNANVHQTLNTMVSSDQLKNMIEVYNKVDLLPTGQEIETSSKNTLLTNAVSGQGIPDLKMIIQEALLSTTMWKQRKFRIFQGSPLLQWLEKEATILSAVPDSSQENLIVTVLITDMLYNKLKAKFKKTSKKFPRITKND